Protein AF-A0A378HYL5-F1 (afdb_monomer)

Organism: NCBI:txid91822

Secondary structure (DSSP, 8-state):
---------SHHHHHHHHHHHHHHHHTTSPP-TTTTS-----------TTGGGS-EEPPGGG--HHHHHHHTT---EE---HHHHHHHHHHHHTT-TT-GGGGSTTHHHHHHHHHHTTSS-HHHHHHHHHHHHHHH-TTTT--EEEEEESB-TTSSBPHHIIIIIHHHTTTTS-SHHHHHHHHHHHHHS-GGGSEEEEE--TT--TT-TTSHHHHHHHTTSSEE-TTS-EEEE-HHHHHHHHHHHHHHHH--EEEEEES---HHHHHHHHHTTEEEEEE--TTPPP--BTTBTT--HHHHHHHHHHHHHHHTTS-HHHHHHHHHHHHHHHHHH--S--HHHHHHHH---THHHHHHHHHHHHHHHHHHHHHHTT--STHHHHHHHHHTHHHHHHTHHHHTTTHHHHHHHHHHS-HHHHHHHHS-GGG--HHHHHHHHHHHHHTTTTTTTS--TT--SSEETTEE-HHHHHHHHHHHHTHHHHHHTT--TTGGG-S-TT----HHHHHHHHHHHHHHHHTTS-HHHHHHHHHHHHHHHHH-TT-HHHHHHHHHHHHHHHHTTHHHHTT-EEEEPPSS-TTSTT-EEEEETTEEGGG--HHHHHHHHHHHHHHHTT-----------------------------------------------------------PPPTTTTHHHHHHHHHHHHHHHHHH-TT-HHHHHHHHHHHHHHTT--GGGSTTHHHHHHHHHHHHHHHHHHHHHHHTT---THHHHHHHHHHHHHHHHHTT-TT-HHHHHHHHHHHHHHHHHHHHHSS-----

Sequence (806 aa):
MKVNNLVINNAEAASSIWMEFTDRYKACLPPSELSNKKGTEYIPEPSDKEAAMSPVLIPSENYSPEVRHLVNNREVKMSRNLQRLKLLEEALETRNWDADILKNEGYIYEAMTLFNSGKISQQQMYTLLDRYQLIHDKASNYQISQTYDILNEEGSFTEQAEKTLLPAISKFINTDEHKESFRLLIKTLPASEQIFYTSSTGKNVPSSKEFFSSILLEADVLYLTKNNEFLFLSAGAYDAANIAAYGVNEYIRFMRKLGELNVGDIEEGIKFHARYGATSYPGSPSYKVHGNETTTAMEATEHDKFHSSIMSRVPNNILYAFEHMKTIARTSLNMRWSKEIWEWTDLPIELFIYMERLKLVQPLIDRFNKKNDGVKNKEDIVDFSEENKSEIDALGPVISPYFGSLYYMSLNYPDDLRKTFSKPSNELTDKELTEIFCHIITFGFNYAKDNMKGSYLFTYINNITLLGAIVLLDMFFNADKWKEFHIDPQYLLGKSLEENSSPLKYCLDLIKEIEPIIRDDDPKIKALTTYLFLKLACKDNKNIEKHLSQIKELHDLMLANQDTLKNFTFSKISKSSKENNNLVILTFNKENCLHWNINKFKEMISKLNTSNARQLPSLNTLGLREGSFFKNGNVINSNSEKSSSNFTERDRNKINFEGNNQSLRTHLSSSTGSPSANGMFAPLETLSSLLDKHINSNYGSHLAEKKKLNTITNHLKKLDLSQGEHMEEFEQCYRKAYDHLKTLIVTRSKTSNKVNEFEVTKDILSLFFSVLENTDRNHELMRERSNIKTLTYYDIEKVQQPSFTS

Radius of gyration: 33.23 Å; Cα contacts (8 Å, |Δi|>4): 847; chains: 1; bounding box: 82×109×77 Å

Foldseek 3Di:
DVDVLCLCVALVSLLVQVVVLVVLVVVLQPPPPVVVDPLDLCLPDDPPDPVQADFDWDDPVNADSQLCQAAVPHIDTAGNNPVLLVQLLVCQQVLPCVRPSLVDLCVLNSLSSCVRNVSDDQLVNQLSLLVSLQVVQPLQQKDWPDKDAQADPVLDGDPCCVQWVCVLLCLQQVDPSLVVQLSSNLVSDRRNQRIKTWMARRPDDCPDPLDLNVVLVLLSLWTAGPVRITIGHRLSSLVSSLCSRQNSPLQAAEHEHEADDDLVSQLSSVVSSHGYFYTYDVPHDQDDDPPDPSDGRNSRSSVSVSLSVQSSLDQPLLLVLLVVLLVLCCVLAVDPDFVLNSCSRSVNPCVSVLLSVCVVCVVVVVVLVVQVVPDPDPVVVVVSCVVCVVVCVVCVSVCVVCVVVSVVCVVPDDPVLSVLSVDGNVPHALLSSQVVSLCSQCQQLVPVPDPDPDSDNQDDPNAGALSNLSSLVCCQVVQVVSVVSSHHSVSLCDPDPVCPPRLSNVLNVLCVLCCVVQVPDRSNLNSVLSRQLRRVCSVPVPCSVVSSVLSSVLSVLCVVQVVVCVQWHFDFDPPPDPVRGTGTATDDPNDGCVPDDSVSSSVVSVVVVVVVVVPDDPPDDDDDDDDDDDDDDDDDDDDDDDDDDDDDDDDDDDDDDDDDDDDDDDDDDDDDDDDDDPPLPVLLVVLLVLLVVCLVPPCPPPVVLSVQSVVLSVQSVPDDPVVVPCVVVVVVSVVVVVVSLVVVCVVQLVPDLDPVVVVSSVVSVVSVVVSVVPVPPDPVVVVVVVVVVVVSVVSVVVSPDDDDDD

Structure (mmCIF, N/CA/C/O backbone):
data_AF-A0A378HYL5-F1
#
_entry.id   AF-A0A378HYL5-F1
#
loop_
_atom_site.group_PDB
_atom_site.id
_atom_site.type_symbol
_atom_site.label_atom_id
_atom_site.label_alt_id
_atom_site.label_comp_id
_atom_site.label_asym_id
_atom_site.label_entity_id
_atom_site.label_seq_id
_atom_site.pdbx_PDB_ins_code
_atom_site.Cartn_x
_atom_site.Cartn_y
_atom_site.Cartn_z
_atom_site.occupancy
_atom_site.B_iso_or_equiv
_atom_site.auth_seq_id
_atom_site.auth_comp_id
_atom_site.auth_asym_id
_atom_site.auth_atom_id
_atom_site.pdbx_PDB_model_num
ATOM 1 N N . MET A 1 1 ? -17.150 14.839 -12.730 1.00 27.98 1 MET A N 1
ATOM 2 C CA . MET A 1 1 ? -17.225 13.397 -12.982 1.00 27.98 1 MET A CA 1
ATOM 3 C C . MET A 1 1 ? -18.165 12.837 -11.934 1.00 27.98 1 MET A C 1
ATOM 5 O O . MET A 1 1 ? -17.880 12.993 -10.752 1.00 27.98 1 MET A O 1
ATOM 9 N N . LYS A 1 2 ? -19.306 12.267 -12.340 1.00 27.30 2 LYS A N 1
ATOM 10 C CA . LYS A 1 2 ? -19.830 11.183 -11.521 1.00 27.30 2 LYS A CA 1
ATOM 11 C C . LYS A 1 2 ? -18.769 10.123 -11.712 1.00 27.30 2 LYS A C 1
ATOM 13 O O . LYS A 1 2 ? -18.720 9.500 -12.763 1.00 27.30 2 LYS A O 1
ATOM 18 N N . VAL A 1 3 ? -17.885 10.002 -10.728 1.00 38.31 3 VAL A N 1
ATOM 19 C CA . VAL A 1 3 ? -17.234 8.738 -10.424 1.00 38.31 3 VAL A CA 1
ATOM 20 C C . VAL A 1 3 ? -18.325 7.666 -10.723 1.00 38.31 3 VAL A C 1
ATOM 22 O O . VAL A 1 3 ? -19.513 7.922 -10.457 1.00 38.31 3 VAL A O 1
ATOM 25 N N . ASN A 1 4 ? -18.001 6.427 -11.086 1.00 44.16 4 ASN A N 1
ATOM 26 C CA . ASN A 1 4 ? -18.736 5.400 -10.340 1.00 44.16 4 ASN A CA 1
ATOM 27 C C . ASN A 1 4 ? -18.214 5.530 -8.904 1.00 44.16 4 ASN A C 1
ATOM 29 O O . ASN A 1 4 ? -17.522 4.663 -8.392 1.00 44.16 4 ASN A O 1
ATOM 33 N N . ASN A 1 5 ? -18.551 6.684 -8.286 1.00 52.72 5 ASN A N 1
ATOM 34 C CA . ASN A 1 5 ? -18.852 6.918 -6.904 1.00 52.72 5 ASN A CA 1
ATOM 35 C C . ASN A 1 5 ? -19.704 5.705 -6.826 1.00 52.72 5 ASN A C 1
ATOM 37 O O . ASN A 1 5 ? -20.666 5.566 -7.605 1.00 52.72 5 ASN A O 1
ATOM 41 N N . LEU A 1 6 ? -19.210 4.724 -6.108 1.00 69.62 6 LEU A N 1
ATOM 42 C CA . LEU A 1 6 ? -20.071 3.656 -5.748 1.00 69.62 6 LEU A CA 1
ATOM 43 C C . LEU A 1 6 ? -21.187 4.411 -5.031 1.00 69.62 6 LEU A C 1
ATOM 45 O O . LEU A 1 6 ? -20.994 4.829 -3.901 1.00 69.62 6 LEU A O 1
ATOM 49 N N . VAL A 1 7 ? -22.218 4.832 -5.777 1.00 83.31 7 VAL A N 1
ATOM 50 C CA . VAL A 1 7 ? -23.204 5.784 -5.303 1.00 83.31 7 VAL A CA 1
ATOM 51 C C . VAL A 1 7 ? -24.131 4.806 -4.678 1.00 83.31 7 VAL A C 1
ATOM 53 O O . VAL A 1 7 ? -24.998 4.201 -5.316 1.00 83.31 7 VAL A O 1
ATOM 56 N N . ILE A 1 8 ? -23.805 4.536 -3.435 1.00 91.12 8 ILE A N 1
ATOM 57 C CA . ILE A 1 8 ? -24.582 3.652 -2.629 1.00 91.12 8 ILE A CA 1
ATOM 58 C C . ILE A 1 8 ? -25.825 4.471 -2.341 1.00 91.12 8 ILE A C 1
ATOM 60 O O . ILE A 1 8 ? -25.802 5.410 -1.561 1.00 91.12 8 ILE A O 1
ATOM 64 N N . ASN A 1 9 ? -26.889 4.197 -3.086 1.00 93.19 9 ASN A N 1
ATOM 65 C CA . ASN A 1 9 ? -28.110 4.994 -3.007 1.00 93.19 9 ASN A CA 1
ATOM 66 C C . ASN A 1 9 ? -29.006 4.549 -1.843 1.00 93.19 9 ASN A C 1
ATOM 68 O O . ASN A 1 9 ? -29.982 5.221 -1.520 1.00 93.19 9 ASN A O 1
ATOM 72 N N . ASN A 1 10 ? -28.735 3.380 -1.255 1.00 96.56 10 ASN A N 1
ATOM 73 C CA . ASN A 1 10 ? -29.525 2.806 -0.174 1.00 96.56 10 ASN A CA 1
ATOM 74 C C . ASN A 1 10 ? -28.727 1.751 0.618 1.00 96.56 10 ASN A C 1
ATOM 76 O O . ASN A 1 10 ? -27.640 1.330 0.223 1.00 96.56 10 ASN A O 1
ATOM 80 N N . ALA A 1 11 ? -29.291 1.320 1.748 1.00 96.19 11 ALA A N 1
ATOM 81 C CA . ALA A 1 11 ? -28.661 0.365 2.657 1.00 96.19 11 ALA A CA 1
ATOM 82 C C . ALA A 1 11 ? -28.513 -1.054 2.073 1.00 96.19 11 ALA A C 1
ATOM 84 O O . ALA A 1 11 ? -27.566 -1.753 2.422 1.00 96.19 11 ALA A O 1
ATOM 85 N N . GLU A 1 12 ? -29.411 -1.480 1.180 1.00 97.25 12 GLU A N 1
ATOM 86 C CA . GLU A 1 12 ? -29.338 -2.799 0.534 1.00 97.25 12 GLU A CA 1
ATOM 87 C C . GLU A 1 12 ? -28.123 -2.884 -0.395 1.00 97.25 12 GLU A C 1
ATOM 89 O O . GLU A 1 12 ? -27.328 -3.818 -0.296 1.00 97.25 12 GLU A O 1
ATOM 94 N N . ALA A 1 13 ? -27.916 -1.856 -1.224 1.00 96.31 13 ALA A N 1
ATOM 95 C CA . ALA A 1 13 ? -26.728 -1.730 -2.057 1.00 96.31 13 ALA A CA 1
ATOM 96 C C . ALA A 1 13 ? -25.459 -1.704 -1.194 1.00 96.31 13 ALA A C 1
ATOM 98 O O . ALA A 1 13 ? -24.506 -2.417 -1.497 1.00 96.31 13 ALA A O 1
ATOM 99 N N . ALA A 1 14 ? -25.469 -0.944 -0.089 1.00 97.38 14 ALA A N 1
ATOM 100 C CA . ALA A 1 14 ? -24.345 -0.877 0.846 1.00 97.38 14 ALA A CA 1
ATOM 101 C C . ALA A 1 14 ? -23.988 -2.263 1.390 1.00 97.38 14 ALA A C 1
ATOM 103 O O . ALA A 1 14 ? -22.824 -2.652 1.399 1.00 97.38 14 ALA A O 1
ATOM 104 N N . SER A 1 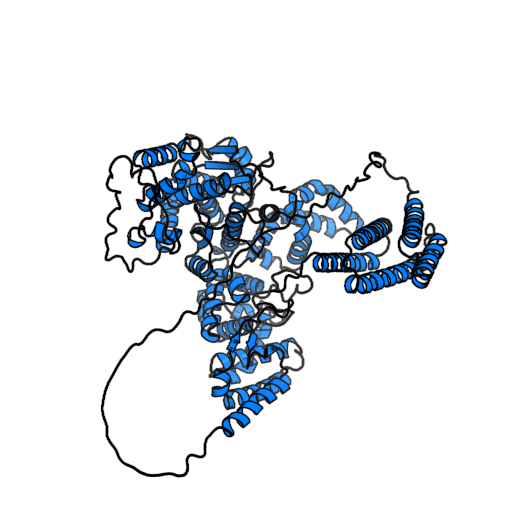15 ? -25.004 -3.017 1.816 1.00 97.19 15 SER A N 1
ATOM 105 C CA . SER A 1 15 ? -24.839 -4.362 2.358 1.00 97.19 15 SER A CA 1
ATOM 106 C C . SER A 1 15 ? -24.316 -5.332 1.301 1.00 97.19 15 SER A C 1
ATOM 108 O O . SER A 1 15 ? -23.376 -6.070 1.581 1.00 97.19 15 SER A O 1
ATOM 110 N N . SER A 1 16 ? -24.851 -5.287 0.076 1.00 96.62 16 SER A N 1
ATOM 111 C CA . SER A 1 16 ? -24.367 -6.106 -1.043 1.00 96.62 16 SER A CA 1
ATOM 112 C C . SER A 1 16 ? -22.898 -5.829 -1.361 1.00 96.62 16 SER A C 1
ATOM 114 O O . SER A 1 16 ? -22.113 -6.761 -1.503 1.00 96.62 16 SER A O 1
ATOM 116 N N . ILE A 1 17 ? -22.520 -4.553 -1.429 1.00 95.94 17 ILE A N 1
ATOM 117 C CA . ILE A 1 17 ? -21.144 -4.106 -1.670 1.00 95.94 17 ILE A CA 1
ATOM 118 C C . ILE A 1 17 ? -20.212 -4.553 -0.546 1.00 95.94 17 ILE A C 1
ATOM 120 O O . ILE A 1 17 ? -19.105 -5.019 -0.804 1.00 95.94 17 ILE A O 1
ATOM 124 N N . TRP A 1 18 ? -20.646 -4.417 0.708 1.00 96.69 18 TRP A N 1
ATOM 125 C CA . TRP A 1 18 ? -19.853 -4.845 1.853 1.00 96.69 18 TRP A CA 1
ATOM 126 C C . TRP A 1 18 ? -19.649 -6.365 1.854 1.00 96.69 18 TRP A C 1
ATOM 128 O O . TRP A 1 18 ? -18.541 -6.838 2.102 1.00 96.69 18 TRP A O 1
ATOM 138 N N . MET A 1 19 ? -20.684 -7.138 1.510 1.00 95.00 19 MET A N 1
ATOM 139 C CA . MET A 1 19 ? -20.571 -8.589 1.348 1.00 95.00 19 MET A CA 1
ATOM 140 C C . MET A 1 19 ? -19.590 -8.952 0.229 1.00 95.00 19 MET A C 1
ATOM 142 O O . MET A 1 19 ? -18.652 -9.700 0.495 1.00 95.00 19 MET A O 1
ATOM 146 N N . GLU A 1 20 ? -19.729 -8.357 -0.962 1.00 94.25 20 GLU A N 1
ATOM 147 C CA . GLU A 1 20 ? -18.795 -8.538 -2.085 1.00 94.25 20 GLU A CA 1
ATOM 148 C C . GLU A 1 20 ? -17.347 -8.252 -1.664 1.00 94.25 20 GLU A C 1
ATOM 150 O O . GLU A 1 20 ? -16.451 -9.069 -1.891 1.00 94.25 20 GLU A O 1
ATOM 155 N N . PHE A 1 21 ? -17.128 -7.126 -0.982 1.00 94.00 21 PHE A N 1
ATOM 156 C CA . PHE A 1 21 ? -15.831 -6.753 -0.436 1.00 94.00 21 PHE A CA 1
ATOM 157 C C . PHE A 1 21 ? -15.295 -7.821 0.525 1.00 94.00 21 PHE A C 1
ATOM 159 O O . PHE A 1 21 ? -14.181 -8.313 0.346 1.00 94.00 21 PHE A O 1
ATOM 166 N N . THR A 1 22 ? -16.071 -8.228 1.532 1.00 91.62 22 THR A N 1
ATOM 167 C CA . THR A 1 22 ? -15.605 -9.227 2.506 1.00 91.62 22 THR A CA 1
ATOM 168 C C . THR A 1 22 ? -15.332 -10.592 1.871 1.00 91.62 22 THR A C 1
ATOM 170 O O . THR A 1 22 ? -14.341 -11.232 2.223 1.00 91.62 22 THR A O 1
ATOM 173 N N . ASP A 1 23 ? -16.146 -11.026 0.908 1.00 89.62 23 ASP A N 1
ATOM 174 C CA . ASP A 1 23 ? -15.976 -12.308 0.225 1.00 89.62 23 ASP A CA 1
ATOM 175 C C . ASP A 1 23 ? -14.753 -12.316 -0.699 1.00 89.62 23 ASP A C 1
ATOM 177 O O . ASP A 1 23 ? -14.002 -13.297 -0.702 1.00 89.62 23 ASP A O 1
ATOM 181 N N . ARG A 1 24 ? -14.467 -11.201 -1.389 1.00 88.25 24 ARG A N 1
ATOM 182 C CA . ARG A 1 24 ? -13.237 -11.029 -2.183 1.00 88.25 24 ARG A CA 1
ATOM 183 C C . ARG A 1 24 ? -11.989 -11.316 -1.347 1.00 88.25 24 ARG A C 1
ATOM 185 O O . ARG A 1 24 ? -11.090 -12.029 -1.791 1.00 88.25 24 ARG A O 1
ATOM 192 N N . TYR A 1 25 ? -11.943 -10.812 -0.116 1.00 84.75 25 TYR A N 1
ATOM 193 C CA . TYR A 1 25 ? -10.768 -10.968 0.743 1.00 84.75 25 TYR A CA 1
ATOM 194 C C . TYR A 1 25 ? -10.731 -12.268 1.548 1.00 84.75 25 TYR A C 1
ATOM 196 O O . TYR A 1 25 ? -9.649 -12.681 1.964 1.00 84.75 25 TYR A O 1
ATOM 204 N N . LYS A 1 26 ? -11.854 -12.985 1.689 1.00 81.19 26 LYS A N 1
ATOM 205 C CA . LYS A 1 26 ? -11.822 -14.388 2.138 1.00 81.19 26 LYS A CA 1
ATOM 206 C C . LYS A 1 26 ? -11.086 -15.282 1.137 1.00 81.19 26 LYS A C 1
ATOM 208 O O . LYS A 1 26 ? -10.407 -16.215 1.551 1.00 81.19 26 LYS A O 1
ATOM 213 N N . ALA A 1 27 ? -11.154 -14.980 -0.163 1.00 58.59 27 ALA A N 1
ATOM 214 C CA . ALA A 1 27 ? -10.407 -15.713 -1.191 1.00 58.59 27 ALA A CA 1
ATOM 215 C C . ALA A 1 27 ? -8.884 -15.480 -1.134 1.00 58.59 27 ALA A C 1
ATOM 217 O O . ALA A 1 27 ? -8.123 -16.245 -1.720 1.00 58.59 27 ALA A O 1
ATOM 218 N N . CYS A 1 28 ? -8.438 -14.446 -0.413 1.00 63.88 28 CYS A N 1
ATOM 219 C CA . CYS A 1 28 ? -7.023 -14.142 -0.183 1.00 63.88 28 CYS A CA 1
ATOM 220 C C . CYS A 1 28 ? -6.423 -14.978 0.960 1.00 63.88 28 CYS A C 1
ATOM 222 O O . CYS A 1 28 ? -5.235 -14.872 1.267 1.00 63.88 28 CYS A O 1
ATOM 224 N N . LEU A 1 29 ? -7.250 -15.782 1.631 1.00 67.94 29 LEU A N 1
ATOM 225 C CA . LEU A 1 29 ? -6.795 -16.780 2.584 1.00 67.94 29 LEU A CA 1
ATOM 226 C C . LEU A 1 29 ? -6.158 -17.936 1.799 1.00 67.94 29 LEU A C 1
ATOM 228 O O . LEU A 1 29 ? -6.643 -18.268 0.714 1.00 67.94 29 LEU A O 1
ATOM 232 N N . PRO A 1 30 ? -5.076 -18.550 2.313 1.00 57.75 30 PRO A N 1
ATOM 233 C CA . PRO A 1 30 ? -4.399 -19.636 1.616 1.00 57.75 30 PRO A CA 1
ATOM 234 C C . PRO A 1 30 ? -5.425 -20.693 1.184 1.00 57.75 30 PRO A C 1
ATOM 236 O O . PRO A 1 30 ? -6.272 -21.068 2.008 1.00 57.75 30 PRO A O 1
ATOM 239 N N . PRO A 1 31 ? -5.388 -21.147 -0.089 1.00 51.22 31 PRO A N 1
ATOM 240 C CA . PRO A 1 31 ? -6.356 -22.102 -0.599 1.00 51.22 31 PRO A CA 1
ATOM 241 C C . PRO A 1 31 ? -6.422 -23.286 0.352 1.00 51.22 31 PRO A C 1
ATOM 243 O O . PRO A 1 31 ? -5.412 -23.744 0.893 1.00 51.22 31 PRO A O 1
ATOM 246 N N . SER A 1 32 ? -7.639 -23.752 0.596 1.00 47.84 32 SER A N 1
ATOM 247 C CA . SER A 1 32 ? -7.948 -24.828 1.524 1.00 47.84 32 SER A CA 1
ATOM 248 C C . SER A 1 32 ? -7.458 -26.186 0.999 1.00 47.84 32 SER A C 1
ATOM 250 O O . SER A 1 32 ? -8.196 -27.163 0.978 1.00 47.84 32 SER A O 1
ATOM 252 N N . GLU A 1 33 ? -6.178 -26.318 0.647 1.00 45.16 33 GLU A N 1
ATOM 253 C CA . GLU A 1 33 ? -5.515 -27.607 0.405 1.00 45.16 33 GLU A CA 1
ATOM 254 C C . GLU A 1 33 ? -5.533 -28.508 1.665 1.00 45.16 33 GLU A C 1
ATOM 256 O O . GLU A 1 33 ? -5.196 -29.687 1.615 1.00 45.16 33 GLU A O 1
ATOM 261 N N . LEU A 1 34 ? -6.036 -27.989 2.794 1.00 45.59 34 LEU A N 1
ATOM 262 C CA . LEU A 1 34 ? -6.392 -28.720 4.014 1.00 45.59 34 LEU A CA 1
ATOM 263 C C . LEU A 1 34 ? -7.908 -28.972 4.198 1.00 45.59 34 LEU A C 1
ATOM 265 O O . LEU A 1 34 ? -8.308 -29.462 5.253 1.00 45.59 34 LEU A O 1
ATOM 269 N N . SER A 1 35 ? -8.756 -28.694 3.199 1.00 41.69 35 SER A N 1
ATOM 270 C CA . SER A 1 35 ? -10.232 -28.840 3.228 1.00 41.69 35 SER A CA 1
ATOM 271 C C . SER A 1 35 ? -10.742 -30.252 3.540 1.00 41.69 35 SER A C 1
ATOM 273 O O . SER A 1 35 ? -11.923 -30.423 3.834 1.00 41.69 35 SER A O 1
ATOM 275 N N . ASN A 1 36 ? -9.867 -31.258 3.585 1.00 45.12 36 ASN A N 1
ATOM 276 C CA . ASN A 1 36 ? -10.223 -32.597 4.057 1.00 45.12 36 ASN A CA 1
ATOM 277 C C . ASN A 1 36 ? -10.263 -32.742 5.587 1.00 45.12 36 ASN A C 1
ATOM 279 O O . ASN A 1 36 ? -10.724 -33.768 6.084 1.00 45.12 36 ASN A O 1
ATOM 283 N N . LYS A 1 37 ? -9.840 -31.735 6.357 1.00 50.84 37 LYS A N 1
ATOM 284 C CA . LYS A 1 37 ? -10.156 -31.660 7.786 1.00 50.84 37 LYS A CA 1
ATOM 285 C C . LYS A 1 37 ? -11.231 -30.601 7.962 1.00 50.84 37 LYS A C 1
ATOM 287 O O . LYS A 1 37 ? -10.921 -29.414 7.951 1.00 50.84 37 LYS A O 1
ATOM 292 N N . LYS A 1 38 ? -12.491 -31.031 8.128 1.00 51.06 38 LYS A N 1
ATOM 293 C CA . LYS A 1 38 ? -13.528 -30.184 8.739 1.00 51.06 38 LYS A CA 1
ATOM 294 C C . LYS A 1 38 ? -12.877 -29.550 9.962 1.00 51.06 38 LYS A C 1
ATOM 296 O O . LYS A 1 38 ? -12.503 -30.289 10.870 1.00 51.06 38 LYS A O 1
ATOM 301 N N . GLY A 1 39 ? -12.670 -28.234 9.942 1.00 50.16 39 GLY A N 1
ATOM 302 C CA . GLY A 1 39 ? -12.259 -27.507 11.131 1.00 50.16 39 GLY A CA 1
ATOM 303 C C . GLY A 1 39 ? -13.324 -27.793 12.171 1.00 50.16 39 GLY A C 1
ATOM 304 O O . GLY A 1 39 ? -14.444 -27.306 12.057 1.00 50.16 39 GLY A O 1
ATOM 305 N N . THR A 1 40 ? -13.034 -28.701 13.097 1.00 51.75 40 THR A N 1
ATOM 306 C CA . THR A 1 40 ? -13.869 -28.882 14.271 1.00 51.75 40 THR A CA 1
ATOM 307 C C . THR A 1 40 ? -13.838 -27.541 14.965 1.00 51.75 40 THR A C 1
ATOM 309 O O . THR A 1 40 ? -12.748 -27.069 15.291 1.00 51.75 40 THR A O 1
ATOM 312 N N . GLU A 1 41 ? -15.005 -26.914 15.096 1.00 59.69 41 GLU A N 1
ATOM 313 C CA . GLU A 1 41 ? -15.205 -25.713 15.894 1.00 59.69 41 GLU A CA 1
ATOM 314 C C . GLU A 1 41 ? -14.470 -25.940 17.216 1.00 59.69 41 GLU A C 1
ATOM 316 O O . GLU A 1 41 ? -14.842 -26.813 18.004 1.00 59.69 41 GLU A O 1
ATOM 321 N N . TYR A 1 42 ? -13.318 -25.284 17.383 1.00 59.75 42 TYR A N 1
ATOM 322 C CA . TYR A 1 42 ? -12.503 -25.464 18.571 1.00 59.75 42 TYR A CA 1
ATOM 323 C C . TYR A 1 42 ? -13.237 -24.743 19.693 1.00 59.75 42 TYR A C 1
ATOM 325 O O . TYR A 1 42 ? -13.069 -23.545 19.913 1.00 59.75 42 TYR A O 1
ATOM 333 N N . ILE A 1 43 ? -14.114 -25.478 20.364 1.00 62.59 43 ILE A N 1
ATOM 334 C CA . ILE A 1 43 ? -14.732 -25.053 21.606 1.00 62.59 43 ILE A CA 1
ATOM 335 C C . ILE A 1 43 ? -13.749 -25.487 22.691 1.00 62.59 43 ILE A C 1
ATOM 337 O O . ILE A 1 43 ? -13.555 -26.692 22.869 1.00 62.59 43 ILE A O 1
ATOM 341 N N . PRO A 1 44 ? -13.065 -24.557 23.382 1.00 60.66 44 PRO A N 1
ATOM 342 C CA . PRO A 1 44 ? -12.202 -24.939 24.485 1.00 60.66 44 PRO A CA 1
ATOM 343 C C . PRO A 1 44 ? -13.038 -25.716 25.504 1.00 60.66 44 PRO A C 1
ATOM 345 O O . PRO A 1 44 ? -14.010 -25.184 26.042 1.00 60.66 44 PRO A O 1
ATOM 348 N N . GLU A 1 45 ? -12.678 -26.979 25.750 1.00 63.81 45 GLU A N 1
ATOM 349 C CA . GLU A 1 45 ? -13.318 -27.744 26.814 1.00 63.81 45 GLU A CA 1
ATOM 350 C C . GLU A 1 45 ? -13.118 -26.986 28.135 1.00 63.81 45 GLU A C 1
ATOM 352 O O . GLU A 1 45 ? -11.997 -26.534 28.415 1.00 63.81 45 GLU A O 1
ATOM 357 N N . PRO A 1 46 ? -14.181 -26.790 28.932 1.00 56.22 46 PRO A N 1
ATOM 358 C CA . PRO A 1 46 ? -14.074 -26.104 30.208 1.00 56.22 46 PRO A CA 1
ATOM 359 C C . PRO A 1 46 ? -13.171 -26.923 31.136 1.00 56.22 46 PRO A C 1
ATOM 361 O O . PRO A 1 46 ? -13.604 -27.903 31.734 1.00 56.22 46 PRO A O 1
ATOM 364 N N . SER A 1 47 ? -11.897 -26.540 31.236 1.00 52.53 47 SER A N 1
ATOM 365 C CA . SER A 1 47 ? -10.968 -27.145 32.188 1.00 52.53 47 SER A CA 1
ATOM 366 C C . SER A 1 47 ? -11.236 -26.620 33.594 1.00 52.53 47 SER A C 1
ATOM 368 O O . SER A 1 47 ? -11.640 -25.466 33.761 1.00 52.53 47 SER A O 1
ATOM 370 N N . ASP A 1 48 ? -10.934 -27.448 34.592 1.00 50.38 48 ASP A N 1
ATOM 371 C CA . ASP A 1 48 ? -11.042 -27.141 36.015 1.00 50.38 48 ASP A CA 1
ATOM 372 C C . ASP A 1 48 ? -10.567 -25.721 36.374 1.00 50.38 48 ASP A C 1
ATOM 374 O O . ASP A 1 48 ? -9.571 -25.206 35.854 1.00 50.38 48 ASP A O 1
ATOM 378 N N . LYS A 1 49 ? -11.333 -25.097 37.277 1.00 58.88 49 LYS A N 1
ATOM 379 C CA . LYS A 1 49 ? -11.504 -23.649 37.520 1.00 58.88 49 LYS A CA 1
ATOM 380 C C . LYS A 1 49 ? -10.240 -22.797 37.753 1.00 58.88 49 LYS A C 1
ATOM 382 O O . LYS A 1 49 ? -10.366 -21.579 37.808 1.00 58.88 49 LYS A O 1
ATOM 387 N N . GLU A 1 50 ? -9.048 -23.380 37.846 1.00 52.41 50 GLU A N 1
ATOM 388 C CA . GLU A 1 50 ? -7.783 -22.657 38.072 1.00 52.41 50 GLU A CA 1
ATOM 389 C C . GLU A 1 50 ? -6.847 -22.631 36.849 1.00 52.41 50 GLU A C 1
ATOM 391 O O . GLU A 1 50 ? -6.119 -21.656 36.661 1.00 52.41 50 GLU A O 1
ATOM 396 N N . ALA A 1 51 ? -6.912 -23.617 35.944 1.00 51.03 51 ALA A N 1
ATOM 397 C CA . ALA A 1 51 ? -6.111 -23.620 34.710 1.00 51.03 51 ALA A CA 1
ATOM 398 C C . ALA A 1 51 ? -6.638 -22.630 33.645 1.00 51.03 51 ALA A C 1
ATOM 400 O O . ALA A 1 51 ? -5.946 -22.314 32.678 1.00 51.03 51 ALA A O 1
ATOM 401 N N . ALA A 1 52 ? -7.853 -22.103 33.837 1.00 58.41 52 ALA A N 1
ATOM 402 C CA . ALA A 1 52 ? -8.565 -21.251 32.885 1.00 58.41 52 ALA A CA 1
ATOM 403 C C . ALA A 1 52 ? -8.095 -19.778 32.838 1.00 58.41 52 ALA A C 1
ATOM 405 O O . ALA A 1 52 ? -8.609 -19.014 32.022 1.00 58.41 52 ALA A O 1
ATOM 406 N N . MET A 1 53 ? -7.155 -19.347 33.694 1.00 66.62 53 MET A N 1
ATOM 407 C CA . MET A 1 53 ? -6.766 -17.926 33.786 1.00 66.62 53 MET A CA 1
ATOM 408 C C . MET A 1 53 ? -5.558 -17.515 32.935 1.00 66.62 53 MET A C 1
ATOM 410 O O . MET A 1 53 ? -5.422 -16.332 32.633 1.00 66.62 53 MET A O 1
ATOM 414 N N . SER A 1 54 ? -4.682 -18.444 32.540 1.00 82.69 54 SER A N 1
ATOM 415 C CA . SER A 1 54 ? -3.494 -18.105 31.743 1.00 82.69 54 SER A CA 1
ATOM 416 C C . SER A 1 54 ? -3.728 -18.348 30.249 1.00 82.69 54 SER A C 1
ATOM 418 O O . SER A 1 54 ? -4.255 -19.403 29.890 1.00 82.69 54 SER A O 1
ATOM 420 N N . PRO A 1 55 ? -3.305 -17.432 29.358 1.00 87.75 55 PRO A N 1
ATOM 421 C CA . PRO A 1 55 ? -3.326 -17.674 27.921 1.00 87.75 55 PRO A CA 1
ATOM 422 C C . PRO A 1 55 ? -2.497 -18.911 27.558 1.00 87.75 55 PRO A C 1
ATOM 424 O O . PRO A 1 55 ? -1.344 -19.040 27.982 1.00 87.75 55 PRO A O 1
ATOM 427 N N . VAL A 1 56 ? -3.067 -19.802 26.750 1.00 90.50 56 VAL A N 1
ATOM 428 C CA . VAL A 1 56 ? -2.428 -21.056 26.329 1.00 90.50 56 VAL A CA 1
ATOM 429 C C . VAL A 1 56 ? -2.019 -20.995 24.868 1.00 90.50 56 VAL A C 1
ATOM 431 O O . VAL A 1 56 ? -2.689 -20.361 24.058 1.00 90.50 56 VAL A O 1
ATOM 434 N N . LEU A 1 57 ? -0.932 -21.678 24.524 1.00 91.50 57 LEU A N 1
ATOM 435 C CA . LEU A 1 57 ? -0.539 -21.867 23.133 1.00 91.50 57 LEU A CA 1
ATOM 436 C C . LEU A 1 57 ? -1.554 -22.788 22.448 1.00 91.50 57 LEU A C 1
ATOM 438 O O . LEU A 1 57 ? -1.838 -23.874 22.958 1.00 91.50 57 LEU A O 1
ATOM 442 N N . ILE A 1 58 ? -2.104 -22.358 21.316 1.00 86.44 58 ILE A N 1
ATOM 443 C CA . ILE A 1 58 ? -2.991 -23.197 20.507 1.00 86.44 58 ILE A CA 1
ATOM 444 C C . ILE A 1 58 ? -2.189 -23.745 19.322 1.00 86.44 58 ILE A C 1
ATOM 446 O O . ILE A 1 58 ? -1.572 -22.943 18.617 1.00 86.44 58 ILE A O 1
ATOM 450 N N . PRO A 1 59 ? -2.187 -25.073 19.093 1.00 87.25 59 PRO A N 1
ATOM 451 C CA . PRO A 1 59 ? -1.509 -25.670 17.947 1.00 87.25 59 PRO A CA 1
ATOM 452 C C . PRO A 1 59 ? -2.022 -25.111 16.614 1.00 87.25 59 PRO A C 1
ATOM 454 O O . PRO A 1 59 ? -3.228 -24.915 16.443 1.00 87.25 59 PRO A O 1
ATOM 457 N N . SER A 1 60 ? -1.112 -24.869 15.668 1.00 87.12 60 SER A N 1
ATOM 458 C CA . SER A 1 60 ? -1.408 -24.209 14.384 1.00 87.12 60 SER A CA 1
ATOM 459 C C . SER A 1 60 ? -2.472 -24.917 13.530 1.00 87.12 60 SER A C 1
ATOM 461 O O . SER A 1 60 ? -3.205 -24.282 12.767 1.00 87.12 60 SER A O 1
ATOM 463 N N . GLU A 1 61 ? -2.618 -26.233 13.687 1.00 87.62 61 GLU A N 1
ATOM 464 C CA . GLU A 1 61 ? -3.637 -27.045 13.026 1.00 87.62 61 GLU A CA 1
ATOM 465 C C . GLU A 1 61 ? -5.069 -26.672 13.440 1.00 87.62 61 GLU A C 1
ATOM 467 O O . GLU A 1 61 ? -5.996 -26.875 12.654 1.00 87.62 61 GLU A O 1
ATOM 472 N N . ASN A 1 62 ? -5.237 -26.072 14.623 1.00 88.88 62 ASN A N 1
ATOM 473 C CA . ASN A 1 62 ? -6.524 -25.647 15.177 1.00 88.88 62 ASN A CA 1
ATOM 474 C C . ASN A 1 62 ? -6.869 -24.184 14.852 1.00 88.88 62 ASN A C 1
ATOM 476 O O . ASN A 1 62 ? -7.888 -23.675 15.321 1.00 88.88 62 ASN A O 1
ATOM 480 N N . TYR A 1 63 ? -6.028 -23.496 14.075 1.00 92.12 63 TYR A N 1
ATOM 481 C CA . TYR A 1 63 ? -6.320 -22.143 13.611 1.00 92.12 63 TYR A CA 1
ATOM 482 C C . TYR A 1 63 ? -7.360 -22.158 12.493 1.00 92.12 63 TYR A C 1
ATOM 484 O O . TYR A 1 63 ? -7.251 -22.960 11.555 1.00 92.12 63 TYR A O 1
ATOM 492 N N . SER A 1 64 ? -8.321 -21.235 12.561 1.00 91.62 64 SER A N 1
ATOM 493 C CA . SER A 1 64 ? -9.174 -20.892 11.425 1.00 91.62 64 SER A CA 1
ATOM 494 C C . SER A 1 64 ? -8.326 -20.354 10.260 1.00 91.62 64 SER A C 1
ATOM 496 O O . SER A 1 64 ? -7.199 -19.890 10.480 1.00 91.62 64 SER A O 1
ATOM 498 N N . PRO A 1 65 ? -8.815 -20.407 9.008 1.00 90.69 65 PRO A N 1
ATOM 499 C CA . PRO A 1 65 ? -8.112 -19.828 7.863 1.00 90.69 65 PRO A CA 1
ATOM 500 C C . PRO A 1 65 ? -7.694 -18.364 8.079 1.00 90.69 65 PRO A C 1
ATOM 502 O O . PRO A 1 65 ? -6.566 -17.986 7.760 1.00 90.69 65 PRO A O 1
ATOM 505 N N . GLU A 1 66 ? -8.562 -17.563 8.692 1.00 91.19 66 GLU A N 1
ATOM 506 C CA . GLU A 1 66 ? -8.335 -16.154 9.002 1.00 91.19 66 GLU A CA 1
ATOM 507 C C . GLU A 1 66 ? -7.234 -15.966 10.054 1.00 91.19 66 GLU A C 1
ATOM 509 O O . GLU A 1 66 ? -6.365 -15.102 9.899 1.00 91.19 66 GLU A O 1
ATOM 514 N N . VAL A 1 67 ? -7.213 -16.807 11.095 1.00 93.56 67 VAL A N 1
ATOM 515 C CA . VAL A 1 67 ? -6.132 -16.801 12.090 1.00 93.56 67 VAL A CA 1
ATOM 516 C C . VAL A 1 67 ? -4.821 -17.240 11.454 1.00 93.56 67 VAL A C 1
ATOM 518 O O . VAL A 1 67 ? -3.815 -16.575 11.667 1.00 93.56 67 VAL A O 1
ATOM 521 N N . ARG A 1 68 ? -4.802 -18.295 10.626 1.00 92.12 68 ARG A N 1
ATOM 522 C CA . ARG A 1 68 ? -3.576 -18.734 9.925 1.00 92.12 68 ARG A CA 1
ATOM 523 C C . ARG A 1 68 ? -2.977 -17.621 9.077 1.00 92.12 68 ARG A C 1
ATOM 525 O O . ARG A 1 68 ? -1.762 -17.431 9.101 1.00 92.12 68 ARG A O 1
ATOM 532 N N . HIS A 1 69 ? -3.829 -16.886 8.364 1.00 92.38 69 HIS A N 1
ATOM 533 C CA . HIS A 1 69 ? -3.411 -15.711 7.614 1.00 92.38 69 HIS A CA 1
ATOM 534 C C . HIS A 1 69 ? -2.792 -14.656 8.542 1.00 92.38 69 HIS A C 1
ATOM 536 O O . HIS A 1 69 ? -1.651 -14.255 8.322 1.00 92.38 69 HIS A O 1
ATOM 542 N N . LEU A 1 70 ? -3.501 -14.261 9.608 1.00 94.06 70 LEU A N 1
ATOM 543 C CA . LEU A 1 70 ? -3.035 -13.239 10.548 1.00 94.06 70 LEU A CA 1
ATOM 544 C C . LEU A 1 70 ? -1.712 -13.628 11.219 1.00 94.06 70 LEU A C 1
ATOM 546 O O . LEU A 1 70 ? -0.795 -12.818 11.273 1.00 94.06 70 LEU A O 1
ATOM 550 N N . VAL A 1 71 ? -1.572 -14.850 11.730 1.00 92.19 71 VAL A N 1
ATOM 551 C CA . VAL A 1 71 ? -0.397 -15.240 12.530 1.00 92.19 71 VAL A CA 1
ATOM 552 C C . VAL A 1 71 ? 0.862 -15.489 11.699 1.00 92.19 71 VAL A C 1
ATOM 554 O O . VAL A 1 71 ? 1.943 -15.564 12.273 1.00 92.19 71 VAL A O 1
ATOM 557 N N . ASN A 1 72 ? 0.751 -15.608 10.372 1.00 89.25 72 ASN A N 1
ATOM 558 C CA . ASN A 1 72 ? 1.878 -15.762 9.447 1.00 89.25 72 ASN A CA 1
ATOM 559 C C . ASN A 1 72 ? 2.900 -16.839 9.880 1.00 89.25 72 ASN A C 1
ATOM 561 O O . ASN A 1 72 ? 4.086 -16.560 10.060 1.00 89.25 72 ASN A O 1
ATOM 565 N N . ASN A 1 73 ? 2.431 -18.076 10.090 1.00 87.31 73 ASN A N 1
ATOM 566 C CA . ASN A 1 73 ? 3.222 -19.223 10.578 1.00 87.31 73 ASN A CA 1
ATOM 567 C C . ASN A 1 73 ? 3.811 -19.073 11.995 1.00 87.31 73 ASN A C 1
ATOM 569 O O . ASN A 1 73 ? 4.729 -19.809 12.362 1.00 87.31 73 ASN A O 1
ATOM 573 N N . ARG A 1 74 ? 3.302 -18.140 12.804 1.00 87.69 74 ARG A N 1
ATOM 574 C CA . ARG A 1 74 ? 3.679 -17.996 14.215 1.00 87.69 74 ARG A CA 1
ATOM 575 C C . ARG A 1 74 ? 2.661 -18.680 15.115 1.00 87.69 74 ARG A C 1
ATOM 577 O O . ARG A 1 74 ? 1.469 -18.716 14.818 1.00 87.69 74 ARG A O 1
ATOM 584 N N . GLU A 1 75 ? 3.137 -19.177 16.248 1.00 90.88 75 GLU A N 1
ATOM 585 C CA . GLU A 1 75 ? 2.258 -19.647 17.312 1.00 90.88 75 GLU A CA 1
ATOM 586 C C . GLU A 1 75 ? 1.782 -18.458 18.149 1.00 90.88 75 GLU A C 1
ATOM 588 O O . GLU A 1 75 ? 2.567 -17.578 18.513 1.00 90.88 75 GLU A O 1
ATOM 593 N N . VAL A 1 76 ? 0.493 -18.441 18.476 1.00 91.81 76 VAL A N 1
ATOM 594 C CA . VAL A 1 76 ? -0.112 -17.418 19.332 1.00 91.81 76 VAL A CA 1
ATOM 595 C C . VAL A 1 76 ? -0.780 -18.044 20.543 1.00 91.81 76 VAL A C 1
ATOM 597 O O . VAL A 1 76 ? -1.220 -19.199 20.529 1.00 91.81 76 VAL A O 1
ATOM 600 N N . LYS A 1 77 ? -0.849 -17.256 21.615 1.00 94.19 77 LYS A N 1
ATOM 601 C CA . LYS A 1 77 ? -1.607 -17.628 22.805 1.00 94.19 77 LYS A CA 1
ATOM 602 C C . LYS A 1 77 ? -3.060 -17.189 22.661 1.00 94.19 77 LYS A C 1
ATOM 604 O O . LYS A 1 77 ? -3.343 -16.156 22.070 1.00 94.19 77 LYS A O 1
ATOM 609 N N . MET A 1 78 ? -3.971 -17.957 23.240 1.00 94.19 78 MET A N 1
ATOM 610 C CA . MET A 1 78 ? -5.405 -17.673 23.270 1.00 94.19 78 MET A CA 1
ATOM 611 C C . MET A 1 78 ? -5.940 -17.865 24.692 1.00 94.19 78 MET A C 1
ATOM 613 O O . MET A 1 78 ? -5.409 -18.669 25.465 1.00 94.19 78 MET A O 1
ATOM 617 N N . SER A 1 79 ? -6.971 -17.108 25.058 1.00 93.31 79 SER A N 1
ATOM 618 C CA . SER A 1 79 ? -7.637 -17.225 26.359 1.00 93.31 79 SER A CA 1
ATOM 619 C C . SER A 1 79 ? -8.645 -18.378 26.345 1.00 93.31 79 SER A C 1
ATOM 621 O O . SER A 1 79 ? -9.341 -18.600 25.361 1.00 93.31 79 SER A O 1
ATOM 623 N N . ARG A 1 80 ? -8.763 -19.116 27.453 1.00 90.19 80 ARG A N 1
ATOM 624 C CA . ARG A 1 80 ? -9.831 -20.120 27.657 1.00 90.19 80 ARG A CA 1
ATOM 625 C C . ARG A 1 80 ? -10.893 -19.655 28.654 1.00 90.19 80 ARG A C 1
ATOM 627 O O . ARG A 1 80 ? -11.792 -20.416 29.007 1.00 90.19 80 ARG A O 1
ATOM 634 N N . ASN A 1 81 ? -10.796 -18.417 29.133 1.00 91.44 81 ASN A N 1
ATOM 635 C CA . ASN A 1 81 ? -11.698 -17.900 30.149 1.00 91.44 81 ASN A CA 1
ATOM 636 C C . ASN A 1 81 ? -13.045 -17.497 29.526 1.00 91.44 81 ASN A C 1
ATOM 638 O O . ASN A 1 81 ? -13.207 -16.371 29.061 1.00 91.44 81 ASN A O 1
ATOM 642 N N . LEU A 1 82 ? -14.023 -18.407 29.558 1.00 91.75 82 LEU A N 1
ATOM 643 C CA . LEU A 1 82 ? -15.357 -18.201 28.974 1.00 91.75 82 LEU A CA 1
ATOM 644 C C . LEU A 1 82 ? -16.063 -16.934 29.480 1.00 91.75 82 LEU A C 1
ATOM 646 O O . LEU A 1 82 ? -16.740 -16.263 28.707 1.00 91.75 82 LEU A O 1
ATOM 650 N N . GLN A 1 83 ? -15.888 -16.576 30.756 1.00 93.25 83 GLN A N 1
ATOM 651 C CA . GLN A 1 83 ? -16.493 -15.364 31.310 1.00 93.25 83 GLN A CA 1
ATOM 652 C C . GLN A 1 83 ? -15.881 -14.106 30.688 1.00 93.25 83 GLN A C 1
ATOM 654 O O . GLN A 1 83 ? -16.609 -13.197 30.304 1.00 93.25 83 GLN A O 1
ATOM 659 N N . ARG A 1 84 ? -14.551 -14.054 30.555 1.00 94.62 84 ARG A N 1
ATOM 660 C CA . ARG A 1 84 ? -13.863 -12.916 29.926 1.00 94.62 84 ARG A CA 1
ATOM 661 C C . ARG A 1 84 ? -14.155 -12.817 28.431 1.00 94.62 84 ARG A C 1
ATOM 663 O O . ARG A 1 84 ? -14.332 -11.708 27.942 1.00 94.62 84 ARG A O 1
ATOM 670 N N . LEU A 1 85 ? -14.247 -13.953 27.736 1.00 95.19 85 LEU A N 1
ATOM 671 C CA . LEU A 1 85 ? -14.656 -14.004 26.329 1.00 95.19 85 LEU A CA 1
ATOM 672 C C . LEU A 1 85 ? -16.042 -13.382 26.143 1.00 95.19 85 LEU A C 1
ATOM 674 O O . LEU A 1 85 ? -16.192 -12.491 25.316 1.00 95.19 85 LEU A O 1
ATOM 678 N N . LYS A 1 86 ? -17.010 -13.777 26.979 1.00 96.38 86 LYS A N 1
ATOM 679 C CA . LYS A 1 86 ? -18.365 -13.216 26.963 1.00 96.38 86 LYS A CA 1
ATOM 680 C C . LYS A 1 86 ? -18.381 -11.714 27.266 1.00 96.38 86 LYS A C 1
ATOM 682 O O . LYS A 1 86 ? -19.061 -10.973 26.575 1.00 96.38 86 LYS A O 1
ATOM 687 N N . LEU A 1 87 ? -17.600 -11.252 28.247 1.00 97.25 87 LEU A N 1
ATOM 688 C CA . LEU A 1 87 ? -17.492 -9.818 28.554 1.00 97.25 87 LEU A CA 1
ATOM 689 C C . LEU A 1 87 ? -16.921 -9.007 27.381 1.00 97.25 87 LEU A C 1
ATOM 691 O O . LEU A 1 87 ? -17.358 -7.883 27.152 1.00 97.25 87 LEU A O 1
ATOM 695 N N . LEU A 1 88 ? -15.937 -9.550 26.656 1.00 97.94 88 LEU A N 1
ATOM 696 C CA . LEU A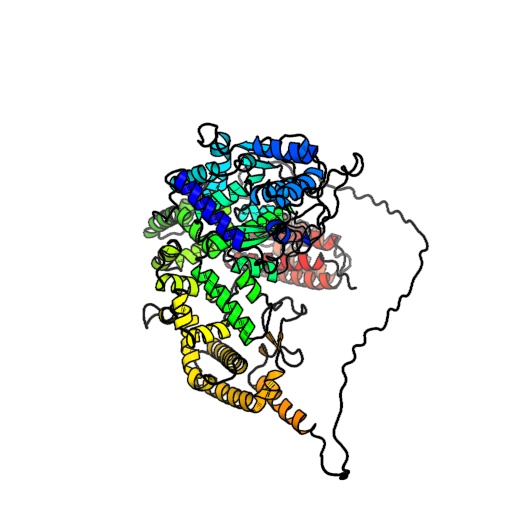 1 88 ? -15.389 -8.891 25.470 1.00 97.94 88 LEU A CA 1
ATOM 697 C C . LEU A 1 88 ? -16.403 -8.882 24.317 1.00 97.94 88 LEU A C 1
ATOM 699 O O . LEU A 1 88 ? -16.573 -7.847 23.683 1.00 97.94 88 LEU A O 1
ATOM 703 N N . GLU A 1 89 ? -17.082 -10.003 24.066 1.00 97.88 89 GLU A N 1
ATOM 704 C CA . GLU A 1 89 ? -18.145 -10.108 23.056 1.00 97.88 89 GLU A CA 1
ATOM 705 C C . GLU A 1 89 ? -19.264 -9.091 23.334 1.00 97.88 89 GLU A C 1
ATOM 707 O O . GLU A 1 89 ? -19.552 -8.260 22.476 1.00 97.88 89 GLU A O 1
ATOM 712 N N . GLU A 1 90 ? -19.787 -9.048 24.565 1.00 98.31 90 GLU A N 1
ATOM 713 C CA . GLU A 1 90 ? -20.805 -8.079 24.997 1.00 98.31 90 GLU A CA 1
ATOM 714 C C . GLU A 1 90 ? -20.329 -6.627 24.840 1.00 98.31 90 GLU A C 1
ATOM 716 O O . GLU A 1 90 ? -21.091 -5.770 24.387 1.00 98.31 90 GLU A O 1
ATOM 721 N N . ALA A 1 91 ? -19.069 -6.326 25.177 1.00 98.25 91 ALA A N 1
ATOM 722 C CA . ALA A 1 91 ? -18.509 -4.987 25.000 1.00 98.25 91 ALA A CA 1
ATOM 723 C C . ALA A 1 91 ? -18.470 -4.570 23.520 1.00 98.25 91 ALA A C 1
ATOM 725 O O . ALA A 1 91 ? -18.765 -3.420 23.201 1.00 98.25 91 ALA A O 1
ATOM 726 N N . LEU A 1 92 ? -18.153 -5.490 22.605 1.00 98.31 92 LEU A N 1
ATOM 727 C CA . LEU A 1 92 ? -18.141 -5.212 21.167 1.00 98.31 92 LEU A CA 1
ATOM 728 C C . LEU A 1 92 ? -19.563 -5.089 20.596 1.00 98.31 92 LEU A C 1
ATOM 730 O O . LEU A 1 92 ? -19.841 -4.151 19.849 1.00 98.31 92 LEU A O 1
ATOM 734 N N . GLU A 1 93 ? -20.480 -5.983 20.970 1.00 97.62 93 GLU A N 1
ATOM 735 C CA . GLU A 1 93 ? -21.885 -5.937 20.538 1.00 97.62 93 GLU A CA 1
ATOM 736 C C . GLU A 1 93 ? -22.578 -4.640 20.969 1.00 97.62 93 GLU A C 1
ATOM 738 O O . GLU A 1 93 ? -23.299 -4.023 20.186 1.00 97.62 93 GLU A O 1
ATOM 743 N N . THR A 1 94 ? -22.313 -4.192 22.198 1.00 96.62 94 THR A N 1
ATOM 744 C CA . THR A 1 94 ? -22.882 -2.958 22.763 1.00 96.62 94 THR A CA 1
ATOM 745 C C . THR A 1 94 ? -22.061 -1.706 22.457 1.00 96.62 94 THR A C 1
ATOM 747 O O . THR A 1 94 ? -22.409 -0.627 22.936 1.00 96.62 94 THR A O 1
ATOM 750 N N . ARG A 1 95 ? -20.976 -1.821 21.669 1.00 96.81 95 ARG A N 1
ATOM 751 C CA . ARG A 1 95 ? -20.060 -0.710 21.335 1.00 96.81 95 ARG A CA 1
ATOM 752 C C . ARG A 1 95 ? -19.458 -0.023 22.580 1.00 96.81 95 ARG A C 1
ATOM 754 O O . ARG A 1 95 ? -19.064 1.139 22.538 1.00 96.81 95 ARG A O 1
ATOM 761 N N . ASN A 1 96 ? -19.339 -0.735 23.699 1.00 97.44 96 ASN A N 1
ATOM 762 C CA . ASN A 1 96 ? -18.804 -0.213 24.953 1.00 97.44 96 ASN A CA 1
ATOM 763 C C . ASN A 1 96 ? -17.271 -0.325 25.010 1.00 97.44 96 ASN A C 1
ATOM 765 O O . ASN A 1 96 ? -16.705 -1.210 25.657 1.00 97.44 96 ASN A O 1
ATOM 769 N N . TRP A 1 97 ? -16.591 0.609 24.348 1.00 96.62 97 TRP A N 1
ATOM 770 C CA . TRP A 1 97 ? -15.126 0.667 24.305 1.00 96.62 97 TRP A CA 1
ATOM 771 C C . TRP A 1 97 ? -14.454 1.088 25.626 1.00 96.62 97 TRP A C 1
ATOM 773 O O . TRP A 1 97 ? -13.232 0.973 25.740 1.00 96.62 97 TRP A O 1
ATOM 783 N N . ASP A 1 98 ? -15.239 1.509 26.624 1.00 95.94 98 ASP A N 1
ATOM 784 C CA . ASP A 1 98 ? -14.784 1.869 27.975 1.00 95.94 98 ASP A CA 1
ATOM 785 C C . ASP A 1 98 ? -14.916 0.716 28.987 1.00 95.94 98 ASP A C 1
ATOM 787 O O . ASP A 1 98 ? -14.561 0.865 30.166 1.00 95.94 98 ASP A O 1
ATOM 791 N N . ALA A 1 99 ? -15.418 -0.442 28.542 1.00 96.69 99 ALA A N 1
ATOM 792 C CA . ALA A 1 99 ? -15.584 -1.625 29.373 1.00 96.69 99 ALA A CA 1
ATOM 793 C C . ALA A 1 99 ? -14.256 -2.047 30.027 1.00 96.69 99 ALA A C 1
ATOM 795 O O . ALA A 1 99 ? -13.202 -2.080 29.388 1.00 96.69 99 ALA A O 1
ATOM 796 N N . ASP A 1 100 ? -14.305 -2.442 31.304 1.00 96.12 100 ASP A N 1
ATOM 797 C CA . ASP A 1 100 ? -13.103 -2.782 32.081 1.00 96.12 100 ASP A CA 1
ATOM 798 C C . ASP A 1 100 ? -12.276 -3.918 31.462 1.00 96.12 100 ASP A C 1
ATOM 800 O O . ASP A 1 100 ? -11.056 -3.967 31.636 1.00 96.12 100 ASP A O 1
ATOM 804 N N . ILE A 1 101 ? -12.917 -4.804 30.693 1.00 95.56 101 ILE A N 1
ATOM 805 C CA . ILE A 1 101 ? -12.243 -5.885 29.969 1.00 95.56 101 ILE A CA 1
ATOM 806 C C . ILE A 1 101 ? -11.176 -5.354 28.998 1.00 95.56 101 ILE A C 1
ATOM 808 O O . ILE A 1 101 ? -10.100 -5.944 28.923 1.00 95.56 101 ILE A O 1
ATOM 812 N N . LEU A 1 102 ? -11.426 -4.215 28.341 1.00 94.94 102 LEU A N 1
ATOM 813 C CA . LEU A 1 102 ? -10.545 -3.591 27.343 1.00 94.94 102 LEU A CA 1
ATOM 814 C C . LEU A 1 102 ? -9.389 -2.786 27.959 1.00 94.94 102 LEU A C 1
ATOM 816 O O . LEU A 1 102 ? -8.470 -2.387 27.248 1.00 94.94 102 LEU A O 1
ATOM 820 N N . LYS A 1 103 ? -9.398 -2.561 29.280 1.00 90.81 103 LYS A N 1
ATOM 821 C CA . LYS A 1 103 ? -8.332 -1.832 29.995 1.00 90.81 103 LYS A CA 1
ATOM 822 C C . LYS A 1 103 ? -7.135 -2.720 30.355 1.00 90.81 103 LYS A C 1
ATOM 824 O O . LYS A 1 103 ? -6.103 -2.218 30.791 1.00 90.81 103 LYS A O 1
ATOM 829 N N . ASN A 1 104 ? -7.269 -4.040 30.223 1.00 88.88 104 ASN A N 1
ATOM 830 C CA . ASN A 1 104 ? -6.249 -5.017 30.605 1.00 88.88 104 ASN A CA 1
ATOM 831 C C . ASN A 1 104 ? -5.541 -5.586 29.368 1.00 88.88 104 ASN A C 1
ATOM 833 O O . ASN A 1 104 ? -6.226 -6.039 28.461 1.00 88.88 104 ASN A O 1
ATOM 837 N N . GLU A 1 105 ? -4.203 -5.691 29.368 1.00 85.94 105 GLU A N 1
ATOM 838 C CA . GLU A 1 105 ? -3.435 -6.221 28.218 1.00 85.94 105 GLU A CA 1
ATOM 839 C C . GLU A 1 105 ? -3.913 -7.612 27.744 1.00 85.94 105 GLU A C 1
ATOM 841 O O . GLU A 1 105 ? -3.683 -8.004 26.602 1.00 85.94 105 GLU A O 1
ATOM 846 N N . GLY A 1 106 ? -4.577 -8.369 28.623 1.00 91.06 106 GLY A N 1
ATOM 847 C CA . GLY A 1 106 ? -5.107 -9.696 28.356 1.00 91.06 106 GLY A CA 1
ATOM 848 C C . GLY A 1 106 ? -6.213 -9.763 27.299 1.00 91.06 106 GLY A C 1
ATOM 849 O O . GLY A 1 106 ? -6.332 -10.814 26.667 1.00 91.06 106 GLY A O 1
ATOM 850 N N . TYR A 1 107 ? -6.957 -8.669 27.045 1.00 95.31 107 TYR A N 1
ATOM 851 C CA . TYR A 1 107 ? -8.113 -8.688 26.127 1.00 95.31 107 TYR A CA 1
ATOM 852 C C . TYR A 1 107 ? -7.757 -9.186 24.728 1.00 95.31 107 TYR A C 1
ATOM 854 O O . TYR A 1 107 ? -8.604 -9.738 24.034 1.00 95.31 107 TYR A O 1
ATOM 862 N N . ILE A 1 108 ? -6.504 -9.033 24.299 1.00 96.44 108 ILE A N 1
ATOM 863 C CA . ILE A 1 108 ? -6.074 -9.457 22.968 1.00 96.44 108 ILE A CA 1
ATOM 864 C C . ILE A 1 108 ? -5.939 -10.987 22.840 1.00 96.44 108 ILE A C 1
ATOM 866 O O . ILE A 1 108 ? -6.075 -11.534 21.744 1.00 96.44 108 ILE A O 1
ATOM 870 N N . TYR A 1 109 ? -5.735 -11.710 23.949 1.00 96.44 109 TYR A N 1
ATOM 871 C CA . TYR A 1 109 ? -5.822 -13.177 23.971 1.00 96.44 109 TYR A CA 1
ATOM 872 C C . TYR A 1 109 ? -7.280 -13.640 23.897 1.00 96.44 109 TYR A C 1
ATOM 874 O O . TYR A 1 109 ? -7.577 -14.645 23.247 1.00 96.44 109 TYR A O 1
ATOM 882 N N . GLU A 1 110 ? -8.196 -12.909 24.542 1.00 96.81 110 GLU A N 1
ATOM 883 C CA . GLU A 1 110 ? -9.636 -13.119 24.386 1.00 96.81 110 GLU A CA 1
ATOM 884 C C . GLU A 1 110 ? -10.077 -12.847 22.937 1.00 96.81 110 GLU A C 1
ATOM 886 O O . GLU A 1 110 ? -10.705 -13.705 22.319 1.00 96.81 110 GLU A O 1
ATOM 891 N N . ALA A 1 111 ? -9.654 -11.720 22.357 1.00 97.69 111 ALA A N 1
ATOM 892 C CA . ALA A 1 111 ? -9.945 -11.333 20.978 1.00 97.69 111 ALA A CA 1
ATOM 893 C C . ALA A 1 111 ? -9.476 -12.388 19.970 1.00 97.69 111 ALA A C 1
ATOM 895 O O . ALA A 1 111 ? -10.249 -12.809 19.117 1.00 97.69 111 ALA A O 1
ATOM 896 N N . MET A 1 112 ? -8.242 -12.888 20.114 1.00 96.94 112 MET A N 1
ATOM 897 C CA . MET A 1 112 ? -7.712 -13.945 19.247 1.00 96.94 112 MET A CA 1
ATOM 898 C C . MET A 1 112 ? -8.550 -15.233 19.322 1.00 96.94 112 MET A C 1
ATOM 900 O O . MET A 1 112 ? -8.740 -15.909 18.314 1.00 96.94 112 MET A O 1
ATOM 904 N N . THR A 1 113 ? -9.094 -15.554 20.499 1.00 96.19 113 THR A N 1
ATOM 905 C CA . THR A 1 113 ? -9.969 -16.724 20.682 1.00 96.19 113 THR A CA 1
ATOM 906 C C . THR A 1 113 ? -11.311 -16.526 19.981 1.00 96.19 113 THR A C 1
ATOM 908 O O . THR A 1 113 ? -11.751 -17.417 19.258 1.00 96.19 113 THR A O 1
ATOM 911 N N . LEU A 1 114 ? -11.938 -15.356 20.163 1.00 97.38 114 LEU A N 1
ATOM 912 C CA . LEU A 1 114 ? -13.195 -14.999 19.497 1.00 97.38 114 LEU A CA 1
ATOM 913 C C . LEU A 1 114 ? -13.031 -14.916 17.973 1.00 97.38 114 LEU A C 1
ATOM 915 O O . LEU A 1 114 ? -13.940 -15.276 17.230 1.00 97.38 114 LEU A O 1
ATOM 919 N N . PHE A 1 115 ? -11.871 -14.466 17.493 1.00 97.12 115 PHE A N 1
ATOM 920 C CA . PHE A 1 115 ? -11.564 -14.421 16.067 1.00 97.12 115 PHE A CA 1
ATOM 921 C C . PHE A 1 115 ? -11.387 -15.831 15.492 1.00 97.12 115 PHE A C 1
ATOM 923 O O . PHE A 1 115 ? -11.945 -16.145 14.443 1.00 97.12 115 PHE A O 1
ATOM 930 N N . ASN A 1 116 ? -10.695 -16.721 16.215 1.00 95.06 116 ASN A N 1
ATOM 931 C CA . ASN A 1 116 ? -10.532 -18.119 15.814 1.00 95.06 116 ASN A CA 1
ATOM 932 C C . ASN A 1 116 ? -11.863 -18.883 15.726 1.00 95.06 116 ASN A C 1
ATOM 934 O O . ASN A 1 116 ? -12.001 -19.773 14.891 1.00 95.06 116 ASN A O 1
ATOM 938 N N . SER A 1 117 ? -12.837 -18.549 16.579 1.00 94.31 117 SER A N 1
ATOM 939 C CA . SER A 1 117 ? -14.180 -19.143 16.561 1.00 94.31 117 SER A CA 1
ATOM 940 C C . SER A 1 117 ? -15.166 -18.430 15.626 1.00 94.31 117 SER A C 1
ATOM 942 O O . SER A 1 117 ? -16.327 -18.826 15.559 1.00 94.31 117 SER A O 1
ATOM 944 N N . GLY A 1 118 ? -14.737 -17.381 14.914 1.00 94.38 118 GLY A N 1
ATOM 945 C CA . GLY A 1 118 ? -15.592 -16.608 14.009 1.00 94.38 118 GLY A CA 1
ATOM 946 C C . GLY A 1 118 ? -16.654 -15.751 14.709 1.00 94.38 118 GLY A C 1
ATOM 947 O O . GLY A 1 118 ? -17.610 -15.324 14.067 1.00 94.38 118 GLY A O 1
ATOM 948 N N . LYS A 1 119 ? -16.510 -15.504 16.018 1.00 96.88 119 LYS A N 1
ATOM 949 C CA . LYS A 1 119 ? -17.423 -14.663 16.814 1.00 96.88 119 LYS A CA 1
ATOM 950 C C . LYS A 1 119 ? -17.195 -13.173 16.613 1.00 96.88 119 LYS A C 1
ATOM 952 O O . LYS A 1 119 ? -18.135 -12.395 16.721 1.00 96.88 119 LYS A O 1
ATOM 957 N N . ILE A 1 120 ? -15.966 -12.781 16.291 1.00 97.75 120 ILE A N 1
ATOM 958 C CA . ILE A 1 120 ? -15.655 -11.421 15.851 1.00 97.75 120 ILE A CA 1
ATOM 959 C C . ILE A 1 120 ? -15.092 -11.450 14.435 1.00 97.75 120 ILE A C 1
ATOM 961 O O . ILE A 1 120 ? -14.411 -12.391 14.029 1.00 97.75 120 ILE A O 1
ATOM 965 N N . SER A 1 121 ? -15.384 -10.397 13.684 1.00 96.62 121 SER A N 1
ATOM 966 C CA . SER A 1 121 ? -14.877 -10.196 12.330 1.00 96.62 121 SER A CA 1
ATOM 967 C C . SER A 1 121 ? -13.379 -9.873 12.311 1.00 96.62 121 SER A C 1
ATOM 969 O O . SER A 1 121 ? -12.777 -9.474 13.312 1.00 96.62 121 SER A O 1
ATOM 971 N N . GLN A 1 122 ? -12.774 -9.982 11.127 1.00 96.25 122 GLN A N 1
ATOM 972 C CA . GLN A 1 122 ? -11.391 -9.564 10.893 1.00 96.25 122 GLN A CA 1
ATOM 973 C C . GLN A 1 122 ? -11.177 -8.078 11.212 1.00 96.25 122 GLN A C 1
ATOM 975 O O . GLN A 1 122 ? -10.169 -7.728 11.820 1.00 96.25 122 GLN A O 1
ATOM 980 N N . GLN A 1 123 ? -12.128 -7.212 10.849 1.00 97.38 123 GLN A N 1
ATOM 981 C CA . GLN A 1 123 ? -12.088 -5.785 11.168 1.00 97.38 123 GLN A CA 1
ATOM 982 C C . GLN A 1 123 ? -12.065 -5.549 12.682 1.00 97.38 123 GLN A C 1
ATOM 984 O O . GLN A 1 123 ? -11.187 -4.844 13.168 1.00 97.38 123 GLN A O 1
ATOM 989 N N . GLN A 1 124 ? -12.933 -6.223 13.441 1.00 98.38 124 GLN A N 1
ATOM 990 C CA . GLN A 1 124 ? -12.930 -6.137 14.907 1.00 98.38 124 GLN A CA 1
ATOM 991 C C . GLN A 1 124 ? -11.596 -6.577 15.514 1.00 98.38 124 GLN A C 1
ATOM 993 O O . GLN A 1 124 ? -11.051 -5.884 16.375 1.00 98.38 124 GLN A O 1
ATOM 998 N N . MET A 1 125 ? -11.022 -7.685 15.032 1.00 98.19 125 MET A N 1
ATOM 999 C CA . MET A 1 125 ? -9.697 -8.128 15.474 1.00 98.19 125 MET A CA 1
ATOM 1000 C C . MET A 1 125 ? -8.613 -7.083 15.160 1.00 98.19 125 MET A C 1
ATOM 1002 O O . MET A 1 125 ? -7.739 -6.824 15.985 1.00 98.19 125 MET A O 1
ATOM 1006 N N . TYR A 1 126 ? -8.671 -6.453 13.988 1.00 97.69 126 TYR A N 1
ATOM 1007 C CA . TYR A 1 126 ? -7.721 -5.420 13.573 1.00 97.69 126 TYR A CA 1
ATOM 1008 C C . TYR A 1 126 ? -7.850 -4.131 14.390 1.00 97.69 126 TYR A C 1
ATOM 1010 O O . TYR A 1 126 ? -6.830 -3.594 14.813 1.00 97.69 126 TYR A O 1
ATOM 1018 N N . THR A 1 127 ? -9.068 -3.676 14.687 1.00 98.19 127 THR A N 1
ATOM 1019 C CA . THR A 1 127 ? -9.310 -2.535 15.586 1.00 98.19 127 THR A CA 1
ATOM 1020 C C . THR A 1 127 ? -8.758 -2.810 16.988 1.00 98.19 127 THR A C 1
ATOM 1022 O O . THR A 1 127 ? -8.126 -1.943 17.592 1.00 98.19 127 THR A O 1
ATOM 1025 N N . LEU A 1 128 ? -8.939 -4.031 17.503 1.00 97.94 128 LEU A N 1
ATOM 1026 C CA . LEU A 1 128 ? -8.394 -4.449 18.798 1.00 97.94 128 LEU A CA 1
ATOM 1027 C C . LEU A 1 128 ? -6.857 -4.484 18.797 1.00 97.94 128 LEU A C 1
ATOM 1029 O O . LEU A 1 128 ? -6.246 -4.050 19.769 1.00 97.94 128 LEU A O 1
ATOM 1033 N N . LEU A 1 129 ? -6.222 -4.936 17.710 1.00 96.06 129 LEU A N 1
ATOM 1034 C CA . LEU A 1 129 ? -4.761 -4.901 17.560 1.00 96.06 129 LEU A CA 1
ATOM 1035 C C . LEU A 1 129 ? -4.216 -3.468 17.496 1.00 96.06 129 LEU A C 1
ATOM 1037 O O . LEU A 1 129 ? -3.268 -3.157 18.214 1.00 96.06 129 LEU A O 1
ATOM 1041 N N . ASP A 1 130 ? -4.836 -2.584 16.710 1.00 95.12 130 ASP A N 1
ATOM 1042 C CA . ASP A 1 130 ? -4.415 -1.180 16.596 1.00 95.12 130 ASP A CA 1
ATOM 1043 C C . ASP A 1 130 ? -4.505 -0.466 17.959 1.00 95.12 130 ASP A C 1
ATOM 1045 O O . ASP A 1 130 ? -3.569 0.217 18.386 1.00 95.12 130 ASP A O 1
ATOM 1049 N N . ARG A 1 131 ? -5.608 -0.670 18.696 1.00 95.44 131 ARG A N 1
ATOM 1050 C CA . ARG A 1 131 ? -5.769 -0.128 20.057 1.00 95.44 131 ARG A CA 1
ATOM 1051 C C . ARG A 1 131 ? -4.766 -0.742 21.032 1.00 95.44 131 ARG A C 1
ATOM 1053 O O . ARG A 1 131 ? -4.242 -0.023 21.881 1.00 95.44 131 ARG A O 1
ATOM 1060 N N . TYR A 1 132 ? -4.458 -2.034 20.906 1.00 93.94 132 TYR A N 1
ATOM 1061 C CA . TYR A 1 132 ? -3.440 -2.692 21.726 1.00 93.94 132 TYR A CA 1
ATOM 1062 C C . TYR A 1 132 ? -2.061 -2.063 21.500 1.00 93.94 132 TYR A C 1
ATOM 1064 O O . TYR A 1 132 ? -1.381 -1.721 22.466 1.00 93.94 132 TYR A O 1
ATOM 1072 N N . GLN A 1 133 ? -1.669 -1.855 20.239 1.00 90.88 133 GLN A N 1
ATOM 1073 C CA . GLN A 1 133 ? -0.400 -1.217 19.880 1.00 90.88 133 GLN A CA 1
ATOM 1074 C C . GLN A 1 133 ? -0.295 0.200 20.449 1.00 90.88 133 GLN A C 1
ATOM 1076 O O . GLN A 1 133 ? 0.749 0.560 20.982 1.00 90.88 133 GLN A O 1
ATOM 1081 N N . LEU A 1 134 ? -1.376 0.982 20.393 1.00 90.81 134 LEU A N 1
ATOM 1082 C CA . LEU A 1 134 ? -1.414 2.323 20.976 1.00 90.81 134 LEU A CA 1
ATOM 1083 C C . LEU A 1 134 ? -1.254 2.304 22.501 1.00 90.81 134 LEU A C 1
ATOM 1085 O O . LEU A 1 134 ? -0.421 3.026 23.037 1.00 90.81 134 LEU A O 1
ATOM 1089 N N . ILE A 1 135 ? -2.028 1.479 23.209 1.00 90.06 135 ILE A N 1
ATOM 1090 C CA . ILE A 1 135 ? -2.062 1.487 24.681 1.00 90.06 135 ILE A CA 1
ATOM 1091 C C . ILE A 1 135 ? -0.794 0.860 25.286 1.00 90.06 135 ILE A C 1
ATOM 1093 O O . ILE A 1 135 ? -0.315 1.314 26.327 1.00 90.06 135 ILE A O 1
ATOM 1097 N N . HIS A 1 136 ? -0.250 -0.189 24.662 1.00 86.38 136 HIS A N 1
ATOM 1098 C CA . HIS A 1 136 ? 0.807 -1.016 25.256 1.00 86.38 136 HIS A CA 1
ATOM 1099 C C . HIS A 1 136 ? 2.209 -0.767 24.683 1.00 86.38 136 HIS A C 1
ATOM 1101 O O . HIS A 1 136 ? 3.180 -1.347 25.182 1.00 86.38 136 HIS A O 1
ATOM 1107 N N . ASP A 1 137 ? 2.370 0.133 23.707 1.00 84.00 137 ASP A N 1
ATOM 1108 C CA . ASP A 1 137 ? 3.691 0.626 23.305 1.00 84.00 137 ASP A CA 1
ATOM 1109 C C . ASP A 1 137 ? 4.247 1.598 24.365 1.00 84.00 137 ASP A C 1
ATOM 1111 O O . ASP A 1 137 ? 4.140 2.825 24.278 1.00 84.00 137 ASP A O 1
ATOM 1115 N N . LYS A 1 138 ? 4.894 1.025 25.386 1.00 79.06 138 LYS A N 1
ATOM 1116 C CA . LYS A 1 138 ? 5.501 1.758 26.512 1.00 79.06 138 LYS A CA 1
ATOM 1117 C C . LYS A 1 138 ? 6.533 2.802 26.078 1.00 79.06 138 LYS A C 1
ATOM 1119 O O . LYS A 1 138 ? 6.790 3.743 26.831 1.00 79.06 138 LYS A O 1
ATOM 1124 N N . ALA A 1 139 ? 7.162 2.642 24.911 1.00 79.69 139 ALA A N 1
ATOM 1125 C CA . ALA A 1 139 ? 8.156 3.599 24.437 1.00 79.69 139 ALA A CA 1
ATOM 1126 C C . ALA A 1 139 ? 7.488 4.911 24.006 1.00 79.69 139 ALA A C 1
ATOM 1128 O O . ALA A 1 139 ? 8.020 5.986 24.304 1.00 79.69 139 ALA A O 1
ATOM 1129 N N . SER A 1 140 ? 6.313 4.806 23.384 1.00 79.44 140 SER A N 1
ATOM 1130 C CA . SER A 1 140 ? 5.566 5.914 22.789 1.00 79.44 140 SER A CA 1
ATOM 1131 C C . SER A 1 140 ? 4.761 6.762 23.782 1.00 79.44 140 SER A C 1
ATOM 1133 O O . SER A 1 140 ? 4.652 7.975 23.599 1.00 79.44 140 SER A O 1
ATOM 1135 N N . ASN A 1 141 ? 4.261 6.150 24.864 1.00 87.06 141 ASN A N 1
ATOM 1136 C CA . ASN A 1 141 ? 3.374 6.780 25.851 1.00 87.06 141 ASN A CA 1
ATOM 1137 C C . ASN A 1 141 ? 2.073 7.357 25.246 1.00 87.06 141 ASN A C 1
ATOM 1139 O O . ASN A 1 141 ? 1.558 8.364 25.739 1.00 87.06 141 ASN A O 1
ATOM 1143 N N . TYR A 1 142 ? 1.550 6.750 24.175 1.00 90.19 142 TYR A N 1
ATOM 1144 C CA . TYR A 1 142 ? 0.217 7.087 23.676 1.00 90.19 142 TYR A CA 1
ATOM 1145 C C . TYR A 1 142 ? -0.863 6.677 24.681 1.00 90.19 142 TYR A C 1
ATOM 1147 O O . TYR A 1 142 ? -0.725 5.706 25.426 1.00 90.19 142 TYR A O 1
ATOM 1155 N N . GLN A 1 143 ? -1.957 7.431 24.701 1.00 92.00 143 GLN A N 1
ATOM 1156 C CA . GLN A 1 143 ? -3.150 7.117 25.483 1.00 92.00 143 GLN A CA 1
ATOM 1157 C C . GLN A 1 143 ? -4.373 7.422 24.637 1.00 92.00 143 GLN A C 1
ATOM 1159 O O . GLN A 1 143 ? -4.427 8.483 24.015 1.00 92.00 143 GLN A O 1
ATOM 1164 N N . ILE A 1 144 ? -5.337 6.505 24.582 1.00 94.94 144 ILE A N 1
ATOM 1165 C CA . ILE A 1 144 ? -6.617 6.785 23.927 1.00 94.94 144 ILE A CA 1
ATOM 1166 C C . ILE A 1 144 ? -7.344 7.824 24.780 1.00 94.94 144 ILE A C 1
ATOM 1168 O O . ILE A 1 144 ? -7.611 7.574 25.953 1.00 94.94 144 ILE A O 1
ATOM 1172 N N . SER A 1 145 ? -7.630 8.980 24.189 1.00 95.31 145 SER A N 1
ATOM 1173 C CA . SER A 1 145 ? -8.297 10.086 24.872 1.00 95.31 145 SER A CA 1
ATOM 1174 C C . SER A 1 145 ? -9.802 9.856 24.912 1.00 95.31 145 SER A C 1
ATOM 1176 O O . SER A 1 145 ? -10.418 9.933 25.972 1.00 95.31 145 SER A O 1
ATOM 1178 N N . GLN A 1 146 ? -10.400 9.563 23.753 1.00 96.25 146 GLN A N 1
ATOM 1179 C CA . GLN A 1 146 ? -11.841 9.386 23.631 1.00 96.25 146 GLN A CA 1
ATOM 1180 C C . GLN A 1 146 ? -12.199 8.498 22.434 1.00 96.25 146 GLN A C 1
ATOM 1182 O O . GLN A 1 146 ? -11.494 8.470 21.426 1.00 96.25 146 GLN A O 1
ATOM 1187 N N . THR A 1 147 ? -13.308 7.766 22.551 1.00 97.88 147 THR A N 1
ATOM 1188 C CA . THR A 1 147 ? -13.938 7.019 21.453 1.00 97.88 147 THR A CA 1
ATOM 1189 C C . THR A 1 147 ? -15.294 7.651 21.147 1.00 97.88 147 THR A C 1
ATOM 1191 O O . THR A 1 147 ? -16.022 8.026 22.064 1.00 97.88 147 THR A O 1
ATOM 1194 N N . TYR A 1 148 ? -15.609 7.806 19.865 1.00 98.12 148 TYR A N 1
ATOM 1195 C CA . TYR A 1 148 ? -16.797 8.495 19.380 1.00 98.12 148 TYR A CA 1
ATOM 1196 C C . TYR A 1 148 ? -17.552 7.624 18.386 1.00 98.12 148 TYR A C 1
ATOM 1198 O O . TYR A 1 148 ? -16.951 6.965 17.533 1.00 98.12 148 TYR A O 1
ATOM 1206 N N . ASP A 1 149 ? -18.872 7.711 18.438 1.00 98.38 149 ASP A N 1
ATOM 1207 C CA . ASP A 1 149 ? -19.736 7.111 17.433 1.00 98.38 149 ASP A CA 1
ATOM 1208 C C . ASP A 1 149 ? -19.696 7.935 16.146 1.00 98.38 149 ASP A C 1
ATOM 1210 O O . ASP A 1 149 ? -19.741 9.168 16.179 1.00 98.38 149 ASP A O 1
ATOM 1214 N N . ILE A 1 150 ? -19.625 7.261 14.997 1.00 98.56 150 ILE A N 1
ATOM 1215 C CA . ILE A 1 150 ? -19.705 7.937 13.695 1.00 98.56 150 ILE A CA 1
ATOM 1216 C C . ILE A 1 150 ? -21.152 8.323 13.392 1.00 98.56 150 ILE A C 1
ATOM 1218 O O . ILE A 1 150 ? -21.403 9.419 12.890 1.00 98.56 150 ILE A O 1
ATOM 1222 N N . LEU A 1 151 ? -22.094 7.426 13.702 1.00 98.44 151 LEU A N 1
ATOM 1223 C CA . LEU A 1 151 ? -23.518 7.604 13.445 1.00 98.44 151 LEU A CA 1
ATOM 1224 C C . LEU A 1 151 ? -24.330 7.635 14.741 1.00 98.44 151 LEU A C 1
ATOM 1226 O O . LEU A 1 151 ? -24.026 6.912 15.690 1.00 98.44 151 LEU A O 1
ATOM 1230 N N . ASN A 1 152 ? -25.379 8.453 14.750 1.00 97.94 152 ASN A N 1
ATOM 1231 C CA . ASN A 1 152 ? -26.389 8.465 15.806 1.00 97.94 152 ASN A CA 1
ATOM 1232 C C . ASN A 1 152 ? -27.413 7.322 15.626 1.00 97.94 152 ASN A C 1
ATOM 1234 O O . ASN A 1 152 ? -27.302 6.515 14.701 1.00 97.94 152 ASN A O 1
ATOM 1238 N N . GLU A 1 153 ? -28.415 7.245 16.506 1.00 96.19 153 GLU A N 1
ATOM 1239 C CA . GLU A 1 153 ? -29.443 6.190 16.480 1.00 96.19 153 GLU A CA 1
ATOM 1240 C C . GLU A 1 153 ? -30.319 6.243 15.214 1.00 96.19 153 GLU A C 1
ATOM 1242 O O . GLU A 1 153 ? -30.728 5.206 14.692 1.00 96.19 153 GLU A O 1
ATOM 1247 N N . GLU A 1 154 ? -30.542 7.433 14.650 1.00 97.19 154 GLU A N 1
ATOM 1248 C CA . GLU A 1 154 ? -31.227 7.619 13.362 1.00 97.19 154 GLU A CA 1
ATOM 1249 C C . GLU A 1 154 ? -30.326 7.247 12.162 1.00 97.19 154 GLU A C 1
ATOM 1251 O O . GLU A 1 154 ? -30.766 7.070 11.015 1.00 97.19 154 GLU A O 1
ATOM 1256 N N . GLY A 1 155 ? -29.029 7.095 12.420 1.00 96.75 155 GLY A N 1
ATOM 1257 C CA . GLY A 1 155 ? -28.013 6.746 11.450 1.00 96.75 155 GLY A CA 1
ATOM 1258 C C . GLY A 1 155 ? -27.557 7.904 10.553 1.00 96.75 155 GLY A C 1
ATOM 1259 O O . GLY A 1 155 ? -27.075 7.671 9.438 1.00 96.75 155 GLY A O 1
ATOM 1260 N N . SER A 1 156 ? -27.743 9.134 11.020 1.00 98.25 156 SER A N 1
ATOM 1261 C CA . SER A 1 156 ? -27.065 10.341 10.543 1.00 98.25 156 SER A CA 1
ATOM 1262 C C . SER A 1 156 ? -25.690 10.462 11.201 1.00 98.25 156 SER A C 1
ATOM 1264 O O . SER A 1 156 ? -25.440 9.828 12.225 1.00 98.25 156 SER A O 1
ATOM 1266 N N . PHE A 1 157 ? -24.787 11.265 10.633 1.00 98.50 157 PHE A N 1
ATOM 1267 C CA . PHE A 1 157 ? -23.505 11.544 11.285 1.00 98.50 157 PHE A CA 1
ATOM 1268 C C . PHE A 1 157 ? -23.714 12.220 12.647 1.00 98.50 157 PHE A C 1
ATOM 1270 O O . PHE A 1 157 ? -24.600 13.059 12.803 1.00 98.50 157 PHE A O 1
ATOM 1277 N N . THR A 1 158 ? -22.904 11.850 13.640 1.00 98.56 158 THR A N 1
ATOM 1278 C CA . THR A 1 158 ? -22.889 12.543 14.935 1.00 98.56 158 THR A CA 1
ATOM 1279 C C . THR A 1 158 ? -22.258 13.929 14.805 1.00 98.56 158 THR A C 1
ATOM 1281 O O . THR A 1 158 ? -21.458 14.189 13.904 1.00 98.56 158 THR A O 1
ATOM 1284 N N . GLU A 1 159 ? -22.548 14.821 15.755 1.00 97.88 159 GLU A N 1
ATOM 1285 C CA . GLU A 1 159 ? -21.929 16.152 15.815 1.00 97.88 159 GLU A CA 1
ATOM 1286 C C . GLU A 1 159 ? -20.392 16.064 15.861 1.00 97.88 159 GLU A C 1
ATOM 1288 O O . GLU A 1 159 ? -19.685 16.845 15.222 1.00 97.88 159 GLU A O 1
ATOM 1293 N N . GLN A 1 160 ? -19.856 15.086 16.595 1.00 97.31 160 GLN A N 1
ATOM 1294 C CA . GLN A 1 160 ? -18.420 14.843 16.699 1.00 97.31 160 GLN A CA 1
ATOM 1295 C C . GLN A 1 160 ? -17.840 14.341 15.374 1.00 97.31 160 GLN A C 1
ATOM 1297 O O . GLN A 1 160 ? -16.750 14.774 14.991 1.00 97.31 160 GLN A O 1
ATOM 1302 N N . ALA A 1 161 ? -18.557 13.481 14.645 1.00 97.62 161 ALA A N 1
ATOM 1303 C CA . ALA A 1 161 ? -18.131 13.051 13.320 1.00 97.62 161 ALA A CA 1
ATOM 1304 C C . ALA A 1 161 ? -18.086 14.232 12.335 1.00 97.62 161 ALA A C 1
ATOM 1306 O O . ALA A 1 161 ? -17.091 14.400 11.630 1.00 97.62 161 ALA A O 1
ATOM 1307 N N . GLU A 1 162 ? -19.097 15.104 12.331 1.00 96.81 162 GLU A N 1
ATOM 1308 C CA . GLU A 1 162 ? -19.124 16.286 11.459 1.00 96.81 162 GLU A CA 1
ATOM 1309 C C . GLU A 1 162 ? -18.030 17.308 11.792 1.00 96.81 162 GLU A C 1
ATOM 1311 O O . GLU A 1 162 ? -17.432 17.899 10.892 1.00 96.81 162 GLU A O 1
ATOM 1316 N N . LYS A 1 163 ? -17.746 17.525 13.081 1.00 95.31 163 LYS A N 1
ATOM 1317 C CA . LYS A 1 163 ? -16.774 18.537 13.526 1.00 95.31 163 LYS A CA 1
ATOM 1318 C C . LYS A 1 163 ? -15.324 18.072 13.478 1.00 95.31 163 LYS A C 1
ATOM 1320 O O . LYS A 1 163 ? -14.435 18.918 13.344 1.00 95.31 163 LYS A O 1
ATOM 1325 N N . THR A 1 164 ? -15.086 16.770 13.615 1.00 94.62 164 THR A N 1
ATOM 1326 C CA . THR A 1 164 ? -13.738 16.218 13.803 1.00 94.62 164 THR A CA 1
ATOM 1327 C C . THR A 1 164 ? -13.372 15.225 12.708 1.00 94.62 164 THR A C 1
ATOM 1329 O O . THR A 1 164 ? -12.347 15.406 12.054 1.00 94.62 164 THR A O 1
ATOM 1332 N N . LEU A 1 165 ? -14.204 14.204 12.474 1.00 95.19 165 LEU A N 1
ATOM 1333 C CA . LEU A 1 165 ? -13.874 13.121 11.547 1.00 95.19 165 LEU A CA 1
ATOM 1334 C C . LEU A 1 165 ? -13.936 13.561 10.082 1.00 95.19 165 LEU A C 1
ATOM 1336 O O . LEU A 1 165 ? -12.932 13.469 9.380 1.00 95.19 165 LEU A O 1
ATOM 1340 N N . LEU A 1 166 ? -15.096 14.030 9.613 1.00 94.19 166 LEU A N 1
ATOM 1341 C CA . LEU A 1 166 ? -15.303 14.374 8.203 1.00 94.19 166 LEU A CA 1
ATOM 1342 C C . LEU A 1 166 ? -14.306 15.431 7.698 1.00 94.19 166 LEU A C 1
ATOM 1344 O O . LEU A 1 166 ? -13.797 15.261 6.591 1.00 94.19 166 LEU A O 1
ATOM 1348 N N . PRO A 1 167 ? -13.945 16.474 8.476 1.00 90.00 167 PRO A N 1
ATOM 1349 C CA . PRO A 1 167 ? -12.889 17.399 8.083 1.00 90.00 167 PRO A CA 1
ATOM 1350 C C . PRO A 1 167 ? -11.520 16.723 7.952 1.00 90.00 167 PRO A C 1
ATOM 1352 O O . PRO A 1 167 ? -10.804 17.009 6.993 1.00 90.00 167 PRO A O 1
ATOM 1355 N N . ALA A 1 168 ? -11.168 15.814 8.868 1.00 87.62 168 ALA A N 1
ATOM 1356 C CA . ALA A 1 168 ? -9.887 15.110 8.844 1.00 87.62 168 ALA A CA 1
ATOM 1357 C C . ALA A 1 168 ? -9.746 14.223 7.598 1.00 87.62 168 ALA A C 1
ATOM 1359 O O . ALA A 1 168 ? -8.735 14.293 6.906 1.00 87.62 168 ALA A O 1
ATOM 1360 N N . ILE A 1 169 ? -10.792 13.468 7.249 1.00 88.38 169 ILE A N 1
ATOM 1361 C CA . ILE A 1 169 ? -10.783 12.568 6.081 1.00 88.38 169 ILE A CA 1
ATOM 1362 C C . ILE A 1 169 ? -11.286 13.232 4.791 1.00 88.38 169 ILE A C 1
ATOM 1364 O O . ILE A 1 169 ? -11.464 12.559 3.775 1.00 88.38 169 ILE A O 1
ATOM 1368 N N . SER A 1 170 ? -11.506 14.550 4.802 1.00 86.25 170 SER A N 1
ATOM 1369 C CA . SER A 1 170 ? -12.114 15.297 3.691 1.00 86.25 170 SER A CA 1
ATOM 1370 C C . SER A 1 170 ? -11.334 15.198 2.385 1.00 86.25 170 SER A C 1
ATOM 1372 O O . SER A 1 170 ? -11.924 15.342 1.325 1.00 86.25 170 SER A O 1
ATOM 1374 N N . LYS A 1 171 ? -10.027 14.915 2.430 1.00 73.88 171 LYS A N 1
ATOM 1375 C CA . LYS A 1 171 ? -9.205 14.701 1.228 1.00 73.88 171 LYS A CA 1
ATOM 1376 C C . LYS A 1 171 ? -9.619 13.451 0.443 1.00 73.88 171 LYS A C 1
ATOM 1378 O O . LYS A 1 171 ? -9.475 13.433 -0.774 1.00 73.88 171 LYS A O 1
ATOM 1383 N N . PHE A 1 172 ? -10.163 12.452 1.135 1.00 76.75 172 PHE A N 1
ATOM 1384 C CA . PHE A 1 172 ? -10.606 11.171 0.581 1.00 76.75 172 PHE A CA 1
ATOM 1385 C C . PHE A 1 172 ? -12.128 11.163 0.384 1.00 76.75 172 PHE A C 1
ATOM 1387 O O . PHE A 1 172 ? -12.634 10.750 -0.653 1.00 76.75 172 PHE A O 1
ATOM 1394 N N . ILE A 1 173 ? -12.864 11.706 1.359 1.00 86.69 173 ILE A N 1
ATOM 1395 C CA . ILE A 1 173 ? -14.327 11.820 1.368 1.00 86.69 173 ILE A CA 1
ATOM 1396 C C . ILE A 1 173 ? -14.715 13.288 1.118 1.00 86.69 173 ILE A C 1
ATOM 1398 O O . ILE A 1 173 ? -15.174 14.007 2.005 1.00 86.69 173 ILE A O 1
ATOM 1402 N N . ASN A 1 174 ? -14.464 13.757 -0.106 1.00 81.88 174 ASN A N 1
ATOM 1403 C CA . ASN A 1 174 ? -14.603 15.167 -0.508 1.00 81.88 174 ASN A CA 1
ATOM 1404 C C . ASN A 1 174 ? -15.943 15.535 -1.168 1.00 81.88 174 ASN A C 1
ATOM 1406 O O . ASN A 1 174 ? -16.238 16.723 -1.290 1.00 81.88 174 ASN A O 1
ATOM 1410 N N . THR A 1 175 ? -16.747 14.563 -1.602 1.00 86.75 175 THR A N 1
ATOM 1411 C CA . THR A 1 175 ? -18.048 14.801 -2.250 1.00 86.75 175 THR A CA 1
ATOM 1412 C C . THR A 1 175 ? -19.197 14.390 -1.340 1.00 86.75 175 THR A C 1
ATOM 1414 O O . THR A 1 175 ? -19.025 13.568 -0.436 1.00 86.75 175 THR A O 1
ATOM 1417 N N . ASP A 1 176 ? -20.383 14.948 -1.566 1.00 91.62 176 ASP A N 1
ATOM 1418 C CA . ASP A 1 176 ? -21.566 14.554 -0.800 1.00 91.62 176 ASP A CA 1
ATOM 1419 C C . ASP A 1 176 ? -21.983 13.114 -1.126 1.00 91.62 176 ASP A C 1
ATOM 1421 O O . ASP A 1 176 ? -22.416 12.388 -0.234 1.00 91.62 176 ASP A O 1
ATOM 1425 N N . GLU A 1 177 ? -21.736 12.643 -2.352 1.00 91.25 177 GLU A N 1
ATOM 1426 C CA . GLU A 1 177 ? -21.903 11.235 -2.706 1.00 91.25 177 GLU A CA 1
ATOM 1427 C C . GLU A 1 177 ? -20.931 10.316 -1.951 1.00 91.25 177 GLU A C 1
ATOM 1429 O O . GLU A 1 177 ? -21.348 9.256 -1.481 1.00 91.25 177 GLU A O 1
ATOM 1434 N N . HIS A 1 178 ? -19.656 10.703 -1.792 1.00 91.94 178 HIS A N 1
ATOM 1435 C CA . HIS A 1 178 ? -18.698 9.939 -0.984 1.00 91.94 178 HIS A CA 1
ATOM 1436 C C . HIS A 1 178 ? -19.130 9.899 0.482 1.00 91.94 178 HIS A C 1
ATOM 1438 O O . HIS A 1 178 ? -19.091 8.837 1.100 1.00 91.94 178 HIS A O 1
ATOM 1444 N N . LYS A 1 179 ? -19.566 11.035 1.044 1.00 95.75 179 LYS A N 1
ATOM 1445 C CA . LYS A 1 179 ? -20.052 11.101 2.432 1.00 95.75 179 LYS A CA 1
ATOM 1446 C C . LYS A 1 179 ? -21.270 10.212 2.632 1.00 95.75 179 LYS A C 1
ATOM 1448 O O . LYS A 1 179 ? -21.319 9.473 3.610 1.00 95.75 179 LYS A O 1
ATOM 1453 N N . GLU A 1 180 ? -22.230 10.259 1.715 1.00 96.94 180 GLU A N 1
ATOM 1454 C CA . GLU A 1 180 ? -23.436 9.438 1.798 1.00 96.94 180 GLU A CA 1
ATOM 1455 C C . GLU A 1 180 ? -23.112 7.946 1.665 1.00 96.94 180 GLU A C 1
ATOM 1457 O O . GLU A 1 180 ? -23.596 7.127 2.446 1.00 96.94 180 GLU A O 1
ATOM 1462 N N . SER A 1 181 ? -22.214 7.593 0.746 1.00 96.19 181 SER A N 1
ATOM 1463 C CA . SER A 1 181 ? -21.773 6.208 0.562 1.00 96.19 181 SER A CA 1
ATOM 1464 C C . SER A 1 181 ? -21.008 5.695 1.779 1.00 96.19 181 SER A C 1
ATOM 1466 O O . SER A 1 181 ? -21.273 4.591 2.252 1.00 96.19 181 SER A O 1
ATOM 1468 N N . PHE A 1 182 ? -20.136 6.524 2.358 1.00 97.75 182 PHE A N 1
ATOM 1469 C CA . PHE A 1 182 ? -19.465 6.239 3.621 1.00 97.75 182 PHE A CA 1
ATOM 1470 C C . PHE A 1 182 ? -20.480 6.024 4.750 1.00 97.75 182 PHE A C 1
ATOM 1472 O O . PHE A 1 182 ? -20.435 4.994 5.417 1.00 97.75 182 PHE A O 1
ATOM 1479 N N . ARG A 1 183 ? -21.456 6.926 4.919 1.00 98.31 183 ARG A N 1
ATOM 1480 C CA . ARG A 1 183 ? -22.526 6.810 5.926 1.00 98.31 183 ARG A CA 1
ATOM 1481 C C . ARG A 1 183 ? -23.277 5.484 5.804 1.00 98.31 183 ARG A C 1
ATOM 1483 O O . ARG A 1 183 ? -23.512 4.806 6.803 1.00 98.31 183 ARG A O 1
ATOM 1490 N N . LEU A 1 184 ? -23.661 5.114 4.584 1.00 98.44 184 LEU A N 1
ATOM 1491 C CA . LEU A 1 184 ? -24.401 3.886 4.311 1.00 98.44 184 LEU A CA 1
ATOM 1492 C C . LEU A 1 184 ? -23.549 2.634 4.529 1.00 98.44 184 LEU A C 1
ATOM 1494 O O . LEU A 1 184 ? -24.067 1.667 5.077 1.00 98.44 184 LEU A O 1
ATOM 1498 N N . LEU A 1 185 ? -22.256 2.658 4.193 1.00 98.38 185 LEU A N 1
ATOM 1499 C CA . LEU A 1 185 ? -21.333 1.563 4.507 1.00 98.38 185 LEU A CA 1
ATOM 1500 C C . LEU A 1 185 ? -21.130 1.410 6.014 1.00 98.38 185 LEU A C 1
ATOM 1502 O O . LEU A 1 185 ? -21.208 0.288 6.506 1.00 98.38 185 LEU A O 1
ATOM 1506 N N . ILE A 1 186 ? -20.969 2.506 6.766 1.00 98.50 186 ILE A N 1
ATOM 1507 C CA . ILE A 1 186 ? -20.863 2.450 8.232 1.00 98.50 186 ILE A CA 1
ATOM 1508 C C . ILE A 1 186 ? -22.082 1.746 8.844 1.00 98.50 186 ILE A C 1
ATOM 1510 O O . ILE A 1 186 ? -21.911 0.905 9.721 1.00 98.50 186 ILE A O 1
ATOM 1514 N N . LYS A 1 187 ? -23.300 1.991 8.334 1.00 97.94 187 LYS A N 1
ATOM 1515 C CA . LYS A 1 187 ? -24.517 1.294 8.803 1.00 97.94 187 LYS A CA 1
ATOM 1516 C C . LYS A 1 187 ? -24.470 -0.229 8.647 1.00 97.94 187 LYS A C 1
ATOM 1518 O O . LYS A 1 187 ? -25.199 -0.918 9.353 1.00 97.94 187 LYS A O 1
ATOM 1523 N N . THR A 1 188 ? -23.662 -0.751 7.724 1.00 97.50 188 THR A N 1
ATOM 1524 C CA . THR A 1 188 ? -23.522 -2.201 7.493 1.00 97.50 188 THR A CA 1
ATOM 1525 C C . THR A 1 188 ? -22.523 -2.866 8.437 1.00 97.50 188 THR A C 1
ATOM 1527 O O . THR A 1 188 ? -22.488 -4.093 8.528 1.00 97.50 188 THR A O 1
ATOM 1530 N N . LEU A 1 189 ? -21.710 -2.073 9.138 1.00 98.00 189 LEU A N 1
ATOM 1531 C CA . LEU A 1 189 ? -20.660 -2.582 10.010 1.00 98.00 189 LEU A CA 1
ATOM 1532 C C . LEU A 1 189 ? -21.225 -3.073 11.352 1.00 98.00 189 LEU A C 1
ATOM 1534 O O . LEU A 1 189 ? -22.233 -2.541 11.827 1.00 98.00 189 LEU A O 1
ATOM 1538 N N . PRO A 1 190 ? -20.538 -4.009 12.034 1.00 97.44 190 PRO A N 1
ATOM 1539 C CA . PRO A 1 190 ? -20.795 -4.295 13.444 1.00 97.44 190 PRO A CA 1
ATOM 1540 C C . PRO A 1 190 ? -20.732 -3.021 14.293 1.00 97.44 190 PRO A C 1
ATOM 1542 O O . PRO A 1 190 ? -19.921 -2.139 14.013 1.00 97.44 190 PRO A O 1
ATOM 1545 N N . ALA A 1 191 ? -21.529 -2.939 15.362 1.00 97.50 191 ALA A N 1
ATOM 1546 C CA . ALA A 1 191 ? -21.617 -1.738 16.199 1.00 97.50 191 ALA A CA 1
ATOM 1547 C C . ALA A 1 191 ? -20.240 -1.261 16.700 1.00 97.50 191 ALA A C 1
ATOM 1549 O O . ALA A 1 191 ? -19.925 -0.077 16.591 1.00 97.50 191 ALA A O 1
ATOM 1550 N N . SER A 1 192 ? -19.374 -2.180 17.143 1.00 98.44 192 SER A N 1
ATOM 1551 C CA . SER A 1 192 ? -18.002 -1.862 17.565 1.00 98.44 192 SER A CA 1
ATOM 1552 C C . SER A 1 192 ? -17.140 -1.207 16.484 1.00 98.44 192 SER A C 1
ATOM 1554 O O . SER A 1 192 ? -16.174 -0.544 16.829 1.00 98.44 192 SER A O 1
ATOM 1556 N N . GLU A 1 193 ? -17.456 -1.384 15.200 1.00 98.69 193 GLU A N 1
ATOM 1557 C CA . GLU A 1 193 ? -16.710 -0.810 14.076 1.00 98.69 193 GLU A CA 1
ATOM 1558 C C . GLU A 1 193 ? -17.302 0.522 13.585 1.00 98.69 193 GLU A C 1
ATOM 1560 O O . GLU A 1 193 ? -16.672 1.200 12.779 1.00 98.69 193 GLU A O 1
ATOM 1565 N N . GLN A 1 194 ? -18.460 0.958 14.091 1.00 98.44 194 GLN A N 1
ATOM 1566 C CA . GLN A 1 194 ? -19.092 2.237 13.724 1.00 98.44 194 GLN A CA 1
ATOM 1567 C C . GLN A 1 194 ? -18.533 3.429 14.524 1.00 98.44 194 GLN A C 1
ATOM 1569 O O . GLN A 1 194 ? -19.282 4.306 14.965 1.00 98.44 194 GLN A O 1
ATOM 1574 N N . ILE A 1 195 ? -17.215 3.452 14.735 1.00 98.56 195 ILE A N 1
ATOM 1575 C CA . ILE A 1 195 ? -16.533 4.408 15.613 1.00 98.56 195 ILE A CA 1
ATOM 1576 C C . ILE A 1 195 ? -15.300 5.037 14.962 1.00 98.56 195 ILE A C 1
ATOM 1578 O O . ILE A 1 195 ? -14.688 4.490 14.043 1.00 98.56 195 ILE A O 1
ATOM 1582 N N . PHE A 1 196 ? -14.874 6.151 15.542 1.00 98.31 196 PHE A N 1
ATOM 1583 C CA . PHE A 1 196 ? -13.512 6.663 15.442 1.00 98.31 196 PHE A CA 1
ATOM 1584 C C . PHE A 1 196 ? -13.016 7.014 16.850 1.00 98.31 196 PHE A C 1
ATOM 1586 O O . PHE A 1 196 ? -13.806 7.126 17.788 1.00 98.31 196 PHE A O 1
ATOM 1593 N N . TYR A 1 197 ? -11.711 7.157 17.041 1.00 98.00 197 TYR A N 1
ATOM 1594 C CA . TYR A 1 197 ? -11.151 7.482 18.352 1.00 98.00 197 TYR A CA 1
ATOM 1595 C C . TYR A 1 197 ? -9.935 8.389 18.230 1.00 98.00 197 TYR A C 1
ATOM 1597 O O . TYR A 1 197 ? -9.285 8.446 17.185 1.00 98.00 197 TYR A O 1
ATOM 1605 N N . THR A 1 198 ? -9.643 9.120 19.303 1.00 97.06 198 THR A N 1
ATOM 1606 C CA . THR A 1 198 ? -8.477 9.998 19.382 1.00 97.06 198 THR A CA 1
ATOM 1607 C C . THR A 1 198 ? -7.472 9.499 20.405 1.00 97.06 198 THR A C 1
ATOM 1609 O O . THR A 1 198 ? -7.812 8.775 21.344 1.00 97.06 198 THR A O 1
ATOM 1612 N N . SER A 1 199 ? -6.211 9.867 20.213 1.00 95.81 199 SER A N 1
ATOM 1613 C CA . SER A 1 199 ? -5.129 9.554 21.136 1.00 95.81 199 SER A CA 1
ATOM 1614 C C . SER A 1 199 ? -4.219 10.756 21.339 1.00 95.81 199 SER A C 1
ATOM 1616 O O . SER A 1 199 ? -4.019 11.559 20.425 1.00 95.81 199 SER A O 1
ATOM 1618 N N . SER A 1 200 ? -3.621 10.850 22.525 1.00 94.31 200 SER A N 1
ATOM 1619 C CA . SER A 1 200 ? -2.504 11.761 22.756 1.00 94.31 200 SER A CA 1
ATOM 1620 C C . SER A 1 200 ? -1.390 11.523 21.729 1.00 94.31 200 SER A C 1
ATOM 1622 O O . SER A 1 200 ? -1.210 10.417 21.221 1.00 94.31 200 SER A O 1
ATOM 1624 N N . THR A 1 201 ? -0.578 12.542 21.450 1.00 90.44 201 THR A N 1
ATOM 1625 C CA . THR A 1 201 ? 0.604 12.378 20.585 1.00 90.44 201 THR A CA 1
ATOM 1626 C C . THR A 1 201 ? 1.760 11.677 21.299 1.00 90.44 201 THR A C 1
ATOM 1628 O O . THR A 1 201 ? 2.837 11.528 20.727 1.00 90.44 201 THR A O 1
ATOM 1631 N N . GLY A 1 202 ? 1.570 11.235 22.548 1.00 87.94 202 GLY A N 1
ATOM 1632 C CA . GLY A 1 202 ? 2.606 10.590 23.347 1.00 87.94 202 GLY A CA 1
ATOM 1633 C C . GLY A 1 202 ? 3.864 11.454 23.445 1.00 87.94 202 GLY A C 1
ATOM 1634 O O . GLY A 1 202 ? 3.798 12.637 23.780 1.00 87.94 202 GLY A O 1
ATOM 1635 N N . LYS A 1 203 ? 5.024 10.860 23.152 1.00 84.31 203 LYS A N 1
ATOM 1636 C CA . LYS A 1 203 ? 6.309 11.578 23.056 1.00 84.31 203 LYS A CA 1
ATOM 1637 C C . LYS A 1 203 ? 6.539 12.264 21.710 1.00 84.31 203 LYS A C 1
ATOM 1639 O O . LYS A 1 203 ? 7.507 13.015 21.588 1.00 84.31 203 LYS A O 1
ATOM 1644 N N . ASN A 1 204 ? 5.697 12.004 20.714 1.00 78.94 204 ASN A N 1
ATOM 1645 C CA . ASN A 1 204 ? 5.863 12.612 19.408 1.00 78.94 204 ASN A CA 1
ATOM 1646 C C . ASN A 1 204 ? 5.505 14.091 19.481 1.00 78.94 204 ASN A C 1
ATOM 1648 O O . ASN A 1 204 ? 4.471 14.486 20.027 1.00 78.94 204 ASN A O 1
ATOM 1652 N N . VAL A 1 205 ? 6.374 14.901 18.885 1.00 77.19 205 VAL A N 1
ATOM 1653 C CA . VAL A 1 205 ? 6.116 16.309 18.611 1.00 77.19 205 VAL A CA 1
ATOM 1654 C C . VAL A 1 205 ? 5.738 16.381 17.134 1.00 77.19 205 VAL A C 1
ATOM 1656 O O . VAL A 1 205 ? 6.638 16.281 16.302 1.00 77.19 205 VAL A O 1
ATOM 1659 N N . PRO A 1 206 ? 4.448 16.537 16.778 1.00 72.19 206 PRO A N 1
ATOM 1660 C CA . PRO A 1 206 ? 3.995 16.446 15.387 1.00 72.19 206 PRO A CA 1
ATOM 1661 C C . PRO A 1 206 ? 4.693 17.400 14.409 1.00 72.19 206 PRO A C 1
ATOM 1663 O O . PRO A 1 206 ? 4.731 17.138 13.211 1.00 72.19 206 PRO A O 1
ATOM 1666 N N . SER A 1 207 ? 5.265 18.496 14.911 1.00 73.00 207 SER A N 1
ATOM 1667 C CA . SER A 1 207 ? 6.025 19.474 14.130 1.00 73.00 207 SER A CA 1
ATOM 1668 C C . SER A 1 207 ? 7.513 19.137 13.948 1.00 73.00 207 SER A C 1
ATOM 1670 O O . SER A 1 207 ? 8.202 19.846 13.214 1.00 73.00 207 SER A O 1
ATOM 1672 N N . SER A 1 208 ? 8.037 18.093 14.599 1.00 78.06 208 SER A N 1
ATOM 1673 C CA . SER A 1 208 ? 9.452 17.720 14.517 1.00 78.06 208 SER A CA 1
ATOM 1674 C C . SER A 1 208 ? 9.689 16.623 13.482 1.00 78.06 208 SER A C 1
ATOM 1676 O O . SER A 1 208 ? 9.301 15.475 13.672 1.00 78.06 208 SER A O 1
ATOM 1678 N N . LYS A 1 209 ? 10.457 16.954 12.437 1.00 74.25 209 LYS A N 1
ATOM 1679 C CA . LYS A 1 209 ? 10.880 16.021 11.375 1.00 74.25 209 LYS A CA 1
ATOM 1680 C C . LYS A 1 209 ? 11.730 14.838 11.861 1.00 74.25 209 LYS A C 1
ATOM 1682 O O . LYS A 1 209 ? 12.040 13.954 11.070 1.00 74.25 209 LYS A O 1
ATOM 1687 N N . GLU A 1 210 ? 12.131 14.831 13.130 1.00 73.31 210 GLU A N 1
ATOM 1688 C CA . GLU A 1 210 ? 12.827 13.705 13.757 1.00 73.31 210 GLU A CA 1
ATOM 1689 C C . GLU A 1 210 ? 11.898 12.500 13.973 1.00 73.31 210 GLU A C 1
ATOM 1691 O O . GLU A 1 210 ? 12.372 11.364 14.032 1.00 73.31 210 GLU A O 1
ATOM 1696 N N . PHE A 1 211 ? 10.583 12.731 14.062 1.00 78.06 211 PHE A N 1
ATOM 1697 C CA . PHE A 1 211 ? 9.598 11.671 14.249 1.00 78.06 211 PHE A CA 1
ATOM 1698 C C . PHE A 1 211 ? 8.989 11.229 12.926 1.00 78.06 211 PHE A C 1
ATOM 1700 O O . PHE A 1 211 ? 8.655 12.033 12.053 1.00 78.06 211 PHE A O 1
ATOM 1707 N N . PHE A 1 212 ? 8.793 9.919 12.799 1.00 82.94 212 PHE A N 1
ATOM 1708 C CA . PHE A 1 212 ? 8.206 9.340 11.600 1.00 82.94 212 PHE A CA 1
ATOM 1709 C C . PHE A 1 212 ? 6.737 9.753 11.432 1.00 82.94 212 PHE A C 1
ATOM 1711 O O . PHE A 1 212 ? 6.288 9.976 10.311 1.00 82.94 212 PHE A O 1
ATOM 1718 N N . SER A 1 213 ? 6.021 9.979 12.537 1.00 83.00 213 SER A N 1
ATOM 1719 C CA . SER A 1 213 ? 4.680 10.575 12.536 1.00 83.00 213 SER A CA 1
ATOM 1720 C C . SER A 1 213 ? 4.577 11.898 11.776 1.00 83.00 213 SER A C 1
ATOM 1722 O O . SER A 1 213 ? 3.576 12.098 11.099 1.00 83.00 213 SER A O 1
ATOM 1724 N N . SER A 1 214 ? 5.586 12.776 11.794 1.00 80.62 214 SER A N 1
ATOM 1725 C CA . SER A 1 214 ? 5.549 14.012 10.996 1.00 80.62 214 SER A CA 1
ATOM 1726 C C . SER A 1 214 ? 5.504 13.730 9.497 1.00 80.62 214 SER A C 1
ATOM 1728 O O . SER A 1 214 ? 4.758 14.384 8.777 1.00 80.62 214 SER A O 1
ATOM 1730 N N . ILE A 1 215 ? 6.225 12.706 9.034 1.00 79.81 215 ILE A N 1
ATOM 1731 C CA . ILE A 1 215 ? 6.169 12.262 7.634 1.00 79.81 215 ILE A CA 1
ATOM 1732 C C . ILE A 1 215 ? 4.782 11.689 7.318 1.00 79.81 215 ILE A C 1
ATOM 1734 O O . ILE A 1 215 ? 4.221 11.983 6.268 1.00 79.81 215 ILE A O 1
ATOM 1738 N N . LEU A 1 216 ? 4.193 10.918 8.238 1.00 85.62 216 LEU A N 1
ATOM 1739 C CA . LEU A 1 216 ? 2.851 10.342 8.068 1.00 85.62 216 LEU A CA 1
ATOM 1740 C C . LEU A 1 216 ? 1.735 11.398 8.070 1.00 85.62 216 LEU A C 1
ATOM 1742 O O . LEU A 1 216 ? 0.725 11.223 7.387 1.00 85.62 216 LEU A O 1
ATOM 1746 N N . LEU A 1 217 ? 1.924 12.495 8.807 1.00 85.00 217 LEU A N 1
ATOM 1747 C CA . LEU A 1 217 ? 1.047 13.666 8.784 1.00 85.00 217 LEU A CA 1
ATOM 1748 C C . LEU A 1 217 ? 1.171 14.426 7.460 1.00 85.00 217 LEU A C 1
ATOM 1750 O O . LEU A 1 217 ? 0.160 14.766 6.856 1.00 85.00 217 LEU A O 1
ATOM 1754 N N . GLU A 1 218 ? 2.395 14.659 6.974 1.00 75.88 218 GLU A N 1
ATOM 1755 C CA . GLU A 1 218 ? 2.639 15.280 5.658 1.00 75.88 218 GLU A CA 1
ATOM 1756 C C . GLU A 1 218 ? 2.067 14.428 4.502 1.00 75.88 218 GLU A C 1
ATOM 1758 O O . GLU A 1 218 ? 1.605 14.954 3.479 1.00 75.88 218 GLU A O 1
ATOM 1763 N N . ALA A 1 219 ? 2.062 13.105 4.684 1.00 73.38 219 ALA A N 1
ATOM 1764 C CA . ALA A 1 219 ? 1.495 12.123 3.768 1.00 73.38 219 ALA A CA 1
ATOM 1765 C C . ALA A 1 219 ? -0.037 11.965 3.870 1.00 73.38 219 ALA A C 1
ATOM 1767 O O . ALA A 1 219 ? -0.607 11.210 3.086 1.00 73.38 219 ALA A O 1
ATOM 1768 N N . ASP A 1 220 ? -0.707 12.681 4.783 1.00 77.31 220 ASP A N 1
ATOM 1769 C CA . ASP A 1 220 ? -2.161 12.624 5.015 1.00 77.31 220 ASP A CA 1
ATOM 1770 C C . ASP A 1 220 ? -2.699 11.236 5.389 1.00 77.31 220 ASP A C 1
ATOM 1772 O O . ASP A 1 220 ? -3.803 10.857 5.000 1.00 77.31 220 ASP A O 1
ATOM 1776 N N . VAL A 1 221 ? -1.916 10.453 6.129 1.00 81.62 221 VAL A N 1
ATOM 1777 C CA . VAL A 1 221 ? -2.331 9.106 6.568 1.00 81.62 221 VAL A CA 1
ATOM 1778 C C . VAL A 1 221 ? -2.602 9.079 8.056 1.00 81.62 221 VAL A C 1
ATOM 1780 O O . VAL A 1 221 ? -3.531 8.418 8.511 1.00 81.62 221 VAL A O 1
ATOM 1783 N N . LEU A 1 222 ? -1.830 9.871 8.793 1.00 87.19 222 LEU A N 1
ATOM 1784 C CA . LEU A 1 222 ? -2.134 10.231 10.161 1.00 87.19 222 LEU A CA 1
ATOM 1785 C C . LEU A 1 222 ? -2.863 11.577 10.159 1.00 87.19 222 LEU A C 1
ATOM 1787 O O . LEU A 1 222 ? -2.541 12.464 9.369 1.00 87.19 222 LEU A O 1
ATOM 1791 N N . TYR A 1 223 ? -3.828 11.746 11.060 1.00 89.31 223 TYR A N 1
ATOM 1792 C CA . TYR A 1 223 ? -4.622 12.971 11.147 1.00 89.31 223 TYR A CA 1
ATOM 1793 C C . TYR A 1 223 ? -4.508 13.587 12.530 1.00 89.31 223 TYR A C 1
ATOM 1795 O O . TYR A 1 223 ? -4.504 12.869 13.530 1.00 89.31 223 TYR A O 1
ATOM 1803 N N . LEU A 1 224 ? -4.471 14.918 12.583 1.00 88.88 224 LEU A N 1
ATOM 1804 C CA . LEU A 1 224 ? -4.542 15.672 13.829 1.00 88.88 224 LEU A CA 1
ATOM 1805 C C . LEU A 1 224 ? -5.899 16.341 13.981 1.00 88.88 224 LEU A C 1
ATOM 1807 O O . LEU A 1 224 ? -6.404 16.996 13.067 1.00 88.88 224 LEU A O 1
ATOM 1811 N N . THR A 1 225 ? -6.464 16.229 15.175 1.00 88.75 225 THR A N 1
ATOM 1812 C CA . THR A 1 225 ? -7.593 17.055 15.588 1.00 88.75 225 THR A CA 1
ATOM 1813 C C . THR A 1 225 ? -7.130 18.481 15.891 1.00 88.75 225 THR A C 1
ATOM 1815 O O . THR A 1 225 ? -5.942 18.759 16.064 1.00 88.75 225 THR A O 1
ATOM 1818 N N . LYS A 1 226 ? -8.087 19.404 16.050 1.00 84.88 226 LYS A N 1
ATOM 1819 C CA . LYS A 1 226 ? -7.810 20.787 16.485 1.00 84.88 226 LYS A CA 1
ATOM 1820 C C . LYS A 1 226 ? -7.124 20.874 17.856 1.00 84.88 226 LYS A C 1
ATOM 1822 O O . LYS A 1 226 ? -6.517 21.895 18.158 1.00 84.88 226 LYS A O 1
ATOM 1827 N N . ASN A 1 227 ? -7.210 19.816 18.661 1.00 85.81 227 ASN A N 1
ATOM 1828 C CA . ASN A 1 227 ? -6.605 19.735 19.989 1.00 85.81 227 ASN A CA 1
ATOM 1829 C C . ASN A 1 227 ? -5.209 19.087 19.963 1.00 85.81 227 ASN A C 1
ATOM 1831 O O . ASN A 1 227 ? -4.690 18.743 21.020 1.00 85.81 227 ASN A O 1
ATOM 1835 N N . ASN A 1 228 ? -4.602 18.919 18.780 1.00 88.88 228 ASN A N 1
ATOM 1836 C CA . ASN A 1 228 ? -3.337 18.205 18.587 1.00 88.88 228 ASN A CA 1
ATOM 1837 C C . ASN A 1 228 ? -3.382 16.757 19.097 1.00 88.88 228 ASN A C 1
ATOM 1839 O O . ASN A 1 228 ? -2.419 16.278 19.685 1.00 88.88 228 ASN A O 1
ATOM 1843 N N . GLU A 1 229 ? -4.492 16.059 18.872 1.00 93.19 229 GLU A N 1
ATOM 1844 C CA . GLU A 1 229 ? -4.598 14.618 19.119 1.00 93.19 229 GLU A CA 1
ATOM 1845 C C . GLU A 1 229 ? -4.567 13.861 17.799 1.00 93.19 229 GLU A C 1
ATOM 1847 O O . GLU A 1 229 ? -5.110 14.344 16.805 1.00 93.19 229 GLU A O 1
ATOM 1852 N N . PHE A 1 230 ? -3.989 12.663 17.789 1.00 94.81 230 PHE A N 1
ATOM 1853 C CA . PHE A 1 230 ? -4.102 11.781 16.635 1.00 94.81 230 PHE A CA 1
ATOM 1854 C C . PHE A 1 230 ? -5.521 11.233 16.525 1.00 94.81 230 PHE A C 1
ATOM 1856 O O . PHE A 1 230 ? -6.106 10.850 17.536 1.00 94.81 230 PHE A O 1
ATOM 1863 N N . LEU A 1 231 ? -6.067 11.186 15.311 1.00 95.94 231 LEU A N 1
ATOM 1864 C CA . LEU A 1 231 ? -7.368 10.593 15.007 1.00 95.94 231 LEU A CA 1
ATOM 1865 C C . LEU A 1 231 ? -7.187 9.274 14.257 1.00 95.94 231 LEU A C 1
ATOM 1867 O O . LEU A 1 231 ? -6.456 9.209 13.270 1.00 95.94 231 LEU A O 1
ATOM 1871 N N . PHE A 1 232 ? -7.916 8.252 14.697 1.00 96.38 232 PHE A N 1
ATOM 1872 C CA . PHE A 1 232 ? -7.914 6.914 14.121 1.00 96.38 232 PHE A CA 1
ATOM 1873 C C . PHE A 1 232 ? -9.339 6.457 13.810 1.00 96.38 232 PHE A C 1
ATOM 1875 O O . PHE A 1 232 ? -10.273 6.683 14.582 1.00 96.38 232 PHE A O 1
ATOM 1882 N N . LEU A 1 233 ? -9.490 5.772 12.682 1.00 97.12 233 LEU A N 1
ATOM 1883 C CA . LEU A 1 233 ? -10.692 5.020 12.338 1.00 97.12 233 LEU A CA 1
ATOM 1884 C C . LEU A 1 233 ? -10.575 3.590 12.876 1.00 97.12 233 LEU A C 1
ATOM 1886 O O . LEU A 1 233 ? -9.476 3.032 12.899 1.00 97.12 233 LEU A O 1
ATOM 1890 N N . SER A 1 234 ? -11.701 2.971 13.246 1.00 98.12 234 SER A N 1
ATOM 1891 C CA . SER A 1 234 ? -11.757 1.505 13.331 1.00 98.12 234 SER A CA 1
ATOM 1892 C C . SER A 1 234 ? -11.367 0.888 11.980 1.00 98.12 234 SER A C 1
ATOM 1894 O O . SER A 1 234 ? -11.472 1.535 10.933 1.00 98.12 234 SER A O 1
ATOM 1896 N N . ALA A 1 235 ? -10.930 -0.369 11.967 1.00 97.88 235 ALA A N 1
ATOM 1897 C CA . ALA A 1 235 ? -10.561 -1.038 10.725 1.00 97.88 235 ALA A CA 1
ATOM 1898 C C . ALA A 1 235 ? -11.747 -1.124 9.748 1.00 97.88 235 ALA A C 1
ATOM 1900 O O . ALA A 1 235 ? -11.563 -0.914 8.551 1.00 97.88 235 ALA A O 1
ATOM 1901 N N . GLY A 1 236 ? -12.966 -1.359 10.244 1.00 98.12 236 GLY A N 1
ATOM 1902 C CA . GLY A 1 236 ? -14.178 -1.343 9.429 1.00 98.12 236 GLY A CA 1
ATOM 1903 C C . GLY A 1 236 ? -14.517 0.038 8.876 1.00 98.12 236 GLY A C 1
ATOM 1904 O O . GLY A 1 236 ? -14.841 0.149 7.696 1.00 98.12 236 GLY A O 1
ATOM 1905 N N . ALA A 1 237 ? -14.388 1.101 9.676 1.00 98.06 237 ALA A N 1
ATOM 1906 C CA . ALA A 1 237 ? -14.601 2.461 9.186 1.00 98.06 237 ALA A CA 1
ATOM 1907 C C . ALA A 1 237 ? -13.516 2.889 8.185 1.00 98.06 237 ALA A C 1
ATOM 1909 O O . ALA A 1 237 ? -13.814 3.592 7.222 1.00 98.06 237 ALA A O 1
ATOM 1910 N N . TYR A 1 238 ? -12.275 2.433 8.364 1.00 97.00 238 TYR A N 1
ATOM 1911 C CA . TYR A 1 238 ? -11.195 2.642 7.401 1.00 97.00 238 TYR A CA 1
ATOM 1912 C C . TYR A 1 238 ? -11.484 1.939 6.068 1.00 97.00 238 TYR A C 1
ATOM 1914 O O . TYR A 1 238 ? -11.417 2.583 5.020 1.00 97.00 238 TYR A O 1
ATOM 1922 N N . ASP A 1 239 ? -11.866 0.658 6.097 1.00 97.56 239 ASP A N 1
ATOM 1923 C CA . ASP A 1 239 ? -12.286 -0.090 4.904 1.00 97.56 239 ASP A CA 1
ATOM 1924 C C . ASP A 1 239 ? -13.470 0.629 4.218 1.00 97.56 239 ASP A C 1
ATOM 1926 O O . ASP A 1 239 ? -13.424 0.893 3.018 1.00 97.56 239 ASP A O 1
ATOM 1930 N N . ALA A 1 240 ? -14.496 1.039 4.975 1.00 97.62 240 ALA A N 1
ATOM 1931 C CA . ALA A 1 240 ? -15.662 1.756 4.451 1.00 97.62 240 ALA A CA 1
ATOM 1932 C C . ALA A 1 240 ? -15.301 3.096 3.786 1.00 97.62 240 ALA A C 1
ATOM 1934 O O . ALA A 1 240 ? -15.838 3.418 2.726 1.00 97.62 240 ALA A O 1
ATOM 1935 N N . ALA A 1 241 ? -14.384 3.872 4.373 1.00 95.81 241 ALA A N 1
ATOM 1936 C CA . ALA A 1 241 ? -13.915 5.125 3.786 1.00 95.81 241 ALA A CA 1
ATOM 1937 C C . ALA A 1 241 ? -13.174 4.885 2.461 1.00 95.81 241 ALA A C 1
ATOM 1939 O O . ALA A 1 241 ? -13.418 5.585 1.480 1.00 95.81 241 ALA A O 1
ATOM 1940 N N . ASN A 1 242 ? -12.315 3.865 2.391 1.00 94.44 242 ASN A N 1
ATOM 1941 C CA . ASN A 1 242 ? -11.595 3.553 1.157 1.00 94.44 242 ASN A CA 1
ATOM 1942 C C . ASN A 1 242 ? -12.514 2.961 0.075 1.00 94.44 242 ASN A C 1
ATOM 1944 O O . ASN A 1 242 ? -12.362 3.304 -1.093 1.00 94.44 242 ASN A O 1
ATOM 1948 N N . ILE A 1 243 ? -13.513 2.148 0.437 1.00 95.19 243 ILE A N 1
ATOM 1949 C CA . ILE A 1 243 ? -14.535 1.675 -0.513 1.00 95.19 243 ILE A CA 1
ATOM 1950 C C . ILE A 1 243 ? -15.363 2.852 -1.040 1.00 95.19 243 ILE A C 1
ATOM 1952 O O . ILE A 1 243 ? -15.636 2.912 -2.235 1.00 95.19 243 ILE A O 1
ATOM 1956 N N . ALA A 1 244 ? -15.747 3.799 -0.180 1.00 94.12 244 ALA A N 1
ATOM 1957 C CA . ALA A 1 244 ? -16.474 4.990 -0.610 1.00 94.12 244 ALA A CA 1
ATOM 1958 C C . ALA A 1 244 ? -15.643 5.869 -1.562 1.00 94.12 244 ALA A C 1
ATOM 1960 O O . ALA A 1 244 ? -16.212 6.449 -2.482 1.00 94.12 244 ALA A O 1
ATOM 1961 N N . ALA A 1 245 ? -14.323 5.950 -1.353 1.00 88.88 245 ALA A N 1
ATOM 1962 C CA . ALA A 1 245 ? -13.417 6.771 -2.157 1.00 88.88 245 ALA A CA 1
ATOM 1963 C C . ALA A 1 245 ? -12.988 6.116 -3.485 1.00 88.88 245 ALA A C 1
ATOM 1965 O O . ALA A 1 245 ? -12.907 6.803 -4.502 1.00 88.88 245 ALA A O 1
ATOM 1966 N N . TYR A 1 246 ? -12.706 4.809 -3.490 1.00 87.69 246 TYR A N 1
ATOM 1967 C CA . TYR A 1 246 ? -12.086 4.112 -4.631 1.00 87.69 246 TYR A CA 1
ATOM 1968 C C . TYR A 1 246 ? -12.961 3.006 -5.238 1.00 87.69 246 TYR A C 1
ATOM 1970 O O . TYR A 1 246 ? -12.716 2.555 -6.355 1.00 87.69 246 TYR A O 1
ATOM 1978 N N . GLY A 1 247 ? -13.999 2.562 -4.529 1.00 90.50 247 GLY A N 1
ATOM 1979 C CA . GLY A 1 247 ? -14.791 1.390 -4.894 1.00 90.50 247 GLY A CA 1
ATOM 1980 C C . GLY A 1 247 ? -14.108 0.065 -4.536 1.00 90.50 247 GLY A C 1
ATOM 1981 O O . GLY A 1 247 ? -12.914 0.001 -4.250 1.00 90.50 247 GLY A O 1
ATOM 1982 N N . VAL A 1 248 ? -14.881 -1.026 -4.561 1.00 91.38 248 VAL A N 1
ATOM 1983 C CA . VAL A 1 248 ? -14.400 -2.371 -4.181 1.00 91.38 248 VAL A CA 1
ATOM 1984 C C . VAL A 1 248 ? -13.269 -2.852 -5.087 1.00 91.38 248 VAL A C 1
ATOM 1986 O O . VAL A 1 248 ? -12.368 -3.534 -4.608 1.00 91.38 248 VAL A O 1
ATOM 1989 N N . ASN A 1 249 ? -13.318 -2.502 -6.376 1.00 87.62 249 ASN A N 1
ATOM 1990 C CA . ASN A 1 249 ? -12.395 -3.019 -7.381 1.00 87.62 249 ASN A CA 1
ATOM 1991 C C . ASN A 1 249 ? -11.005 -2.403 -7.302 1.00 87.62 249 ASN A C 1
ATOM 1993 O O . ASN A 1 249 ? -10.054 -3.156 -7.477 1.00 87.62 249 ASN A O 1
ATOM 1997 N N . GLU A 1 250 ? -10.891 -1.098 -7.043 1.00 88.00 250 GLU A N 1
ATOM 1998 C CA . GLU A 1 250 ? -9.607 -0.378 -7.012 1.00 88.00 250 GLU A CA 1
ATOM 1999 C C . GLU A 1 250 ? -9.004 -0.299 -5.603 1.00 88.00 250 GLU A C 1
ATOM 2001 O O . GLU A 1 250 ? -7.811 -0.040 -5.460 1.00 88.00 250 GLU A O 1
ATOM 2006 N N . TYR A 1 251 ? -9.802 -0.517 -4.552 1.00 92.75 251 TYR A N 1
ATOM 2007 C CA . TYR A 1 251 ? -9.299 -0.471 -3.186 1.00 92.75 251 TYR A CA 1
ATOM 2008 C C . TYR A 1 251 ? -8.352 -1.642 -2.879 1.00 92.75 251 TYR A C 1
ATOM 2010 O O . TYR A 1 251 ? -8.803 -2.761 -2.627 1.00 92.75 251 TYR A O 1
ATOM 2018 N N . ILE A 1 252 ? -7.053 -1.344 -2.774 1.00 93.44 252 ILE A N 1
ATOM 2019 C CA . ILE A 1 252 ? -6.010 -2.262 -2.303 1.00 93.44 252 ILE A CA 1
ATOM 2020 C C . ILE A 1 252 ? -6.097 -2.364 -0.783 1.00 93.44 252 ILE A C 1
ATOM 2022 O O . ILE A 1 252 ? -5.544 -1.531 -0.061 1.00 93.44 252 ILE A O 1
ATOM 2026 N N . ARG A 1 253 ? -6.787 -3.385 -0.271 1.00 95.56 253 ARG A N 1
ATOM 2027 C CA . ARG A 1 253 ? -7.101 -3.474 1.162 1.00 95.56 253 ARG A CA 1
ATOM 2028 C C . ARG A 1 253 ? -5.866 -3.640 2.035 1.00 95.56 253 ARG A C 1
ATOM 2030 O O . ARG A 1 253 ? -5.032 -4.510 1.799 1.00 95.56 253 ARG A O 1
ATOM 2037 N N . PHE A 1 254 ? -5.798 -2.882 3.122 1.00 95.75 254 PHE A N 1
ATOM 2038 C CA . PHE A 1 254 ? -4.789 -3.093 4.152 1.00 95.75 254 PHE A CA 1
ATOM 2039 C C . PHE A 1 254 ? -5.124 -4.333 4.999 1.00 95.75 254 PHE A C 1
ATOM 2041 O O . PHE A 1 254 ? -6.113 -4.345 5.734 1.00 95.75 254 PHE A O 1
ATOM 2048 N N . MET A 1 255 ? -4.299 -5.381 4.931 1.00 95.44 255 MET A N 1
ATOM 2049 C CA . MET A 1 255 ? -4.476 -6.599 5.737 1.00 95.44 255 MET A CA 1
ATOM 2050 C C . MET A 1 255 ? -3.287 -6.796 6.669 1.00 95.44 255 MET A C 1
ATOM 2052 O O . MET A 1 255 ? -2.147 -6.592 6.281 1.00 95.44 255 MET A O 1
ATOM 2056 N N . ARG A 1 256 ? -3.530 -7.197 7.914 1.00 93.75 256 ARG A N 1
ATOM 2057 C CA . ARG A 1 256 ? -2.470 -7.341 8.918 1.00 93.75 256 ARG A CA 1
ATOM 2058 C C . ARG A 1 256 ? -1.975 -8.778 9.014 1.00 93.75 256 ARG A C 1
ATOM 2060 O O . ARG A 1 256 ? -2.779 -9.711 9.040 1.00 93.75 256 ARG A O 1
ATOM 2067 N N . LYS A 1 257 ? -0.661 -8.910 9.182 1.00 93.44 257 LYS A N 1
ATOM 2068 C CA . LYS A 1 257 ? 0.057 -10.133 9.545 1.00 93.44 257 LYS A CA 1
ATOM 2069 C C . LYS A 1 257 ? 0.926 -9.858 10.785 1.00 93.44 257 LYS A C 1
ATOM 2071 O O . LYS A 1 257 ? 1.477 -8.770 10.936 1.00 93.44 257 LYS A O 1
ATOM 2076 N N . LEU A 1 258 ? 1.036 -10.821 11.698 1.00 91.38 258 LEU A N 1
ATOM 2077 C CA . LEU A 1 258 ? 1.769 -10.657 12.954 1.00 91.38 258 LEU A CA 1
ATOM 2078 C C . LEU A 1 258 ? 3.289 -10.714 12.742 1.00 91.38 258 LEU A C 1
ATOM 2080 O O . LEU A 1 258 ? 3.820 -11.641 12.121 1.00 91.38 258 LEU A O 1
ATOM 2084 N N . GLY A 1 259 ? 3.993 -9.772 13.371 1.00 85.00 259 GLY A N 1
ATOM 2085 C CA . GLY A 1 259 ? 5.452 -9.674 13.350 1.00 85.00 259 GLY A CA 1
ATOM 2086 C C . GLY A 1 259 ? 6.014 -9.170 12.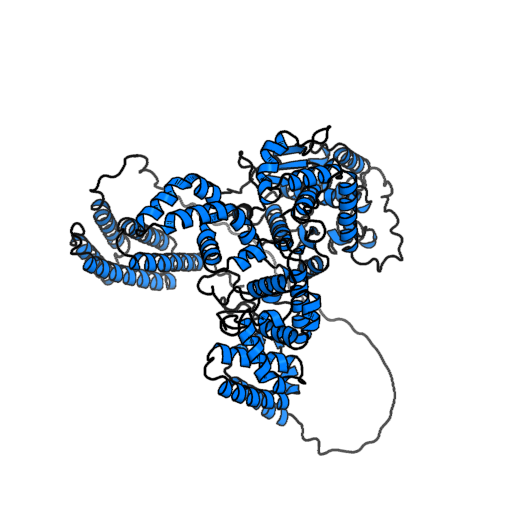019 1.00 85.00 259 GLY A C 1
ATOM 2087 O O . GLY A 1 259 ? 5.303 -8.594 11.208 1.00 85.00 259 GLY A O 1
ATOM 2088 N N . GLU A 1 260 ? 7.317 -9.363 11.808 1.00 85.00 260 GLU A N 1
ATOM 2089 C CA . GLU A 1 260 ? 8.012 -8.872 10.611 1.00 85.00 260 GLU A CA 1
ATOM 2090 C C . GLU A 1 260 ? 7.528 -9.556 9.326 1.00 85.00 260 GLU A C 1
ATOM 2092 O O . GLU A 1 260 ? 7.336 -10.778 9.305 1.00 85.00 260 GLU A O 1
ATOM 2097 N N . LEU A 1 261 ? 7.401 -8.761 8.258 1.00 87.25 261 LEU A N 1
ATOM 2098 C CA . LEU A 1 261 ? 7.098 -9.216 6.903 1.00 87.25 261 LEU A CA 1
ATOM 2099 C C . LEU A 1 261 ? 8.333 -9.154 6.019 1.00 87.25 261 LEU A C 1
ATOM 2101 O O . LEU A 1 261 ? 9.131 -8.218 6.084 1.00 87.25 261 LEU A O 1
ATOM 2105 N N . ASN A 1 262 ? 8.476 -10.162 5.168 1.00 85.62 262 ASN A N 1
ATOM 2106 C CA . ASN A 1 262 ? 9.451 -10.135 4.093 1.00 85.62 262 ASN A CA 1
ATOM 2107 C C . ASN A 1 262 ? 8.806 -9.591 2.808 1.00 85.62 262 ASN A C 1
ATOM 2109 O O . ASN A 1 262 ? 7.590 -9.488 2.685 1.00 85.62 262 ASN A O 1
ATOM 2113 N N . VAL A 1 263 ? 9.630 -9.261 1.814 1.00 83.56 263 VAL A N 1
ATOM 2114 C CA . VAL A 1 263 ? 9.141 -8.724 0.532 1.00 83.56 263 VAL A CA 1
ATOM 2115 C C . VAL A 1 263 ? 8.182 -9.686 -0.177 1.00 83.56 263 VAL A C 1
ATOM 2117 O O . VAL A 1 263 ? 7.230 -9.241 -0.808 1.00 83.56 263 VAL A O 1
ATOM 2120 N N . GLY A 1 264 ? 8.391 -10.995 -0.035 1.00 87.25 264 GLY A N 1
ATOM 2121 C CA . GLY A 1 264 ? 7.491 -12.007 -0.580 1.00 87.25 264 GLY A CA 1
ATOM 2122 C C . GLY A 1 264 ? 6.087 -11.952 0.026 1.00 87.25 264 GLY A C 1
ATOM 2123 O O . GLY A 1 264 ? 5.132 -12.162 -0.711 1.00 87.25 264 GLY A O 1
ATOM 2124 N N . ASP A 1 265 ? 5.948 -11.610 1.313 1.00 89.75 265 ASP A N 1
ATOM 2125 C CA . ASP A 1 265 ? 4.634 -11.397 1.940 1.00 89.75 265 ASP A CA 1
ATOM 2126 C C . ASP A 1 265 ? 3.903 -10.215 1.297 1.00 89.75 265 ASP A C 1
ATOM 2128 O O . ASP A 1 265 ? 2.716 -10.302 1.000 1.00 89.75 265 ASP A O 1
ATOM 2132 N N . ILE A 1 266 ? 4.613 -9.109 1.062 1.00 90.69 266 ILE A N 1
ATOM 2133 C CA . ILE A 1 266 ? 4.027 -7.916 0.442 1.00 90.69 266 ILE A CA 1
ATOM 2134 C C . ILE A 1 266 ? 3.565 -8.235 -0.977 1.00 90.69 266 ILE A C 1
ATOM 2136 O O . ILE A 1 266 ? 2.420 -7.969 -1.326 1.00 90.69 266 ILE A O 1
ATOM 2140 N N . GLU A 1 267 ? 4.433 -8.862 -1.773 1.00 88.62 267 GLU A N 1
ATOM 2141 C CA . GLU A 1 267 ? 4.113 -9.286 -3.136 1.00 88.62 267 GLU A CA 1
ATOM 2142 C C . GLU A 1 267 ? 2.943 -10.266 -3.209 1.00 88.62 267 GLU A C 1
ATOM 2144 O O . GLU A 1 267 ? 2.135 -10.180 -4.132 1.00 88.62 267 GLU A O 1
ATOM 2149 N N . GLU A 1 268 ? 2.868 -11.219 -2.276 1.00 88.81 268 GLU A N 1
ATOM 2150 C CA . GLU A 1 268 ? 1.726 -12.121 -2.151 1.00 88.81 268 GLU A CA 1
ATOM 2151 C C . GLU A 1 268 ? 0.443 -11.312 -1.955 1.00 88.81 268 GLU A C 1
ATOM 2153 O O . GLU A 1 268 ? -0.506 -11.498 -2.713 1.00 88.81 268 GLU A O 1
ATOM 2158 N N . GLY A 1 269 ? 0.449 -10.363 -1.016 1.00 90.56 269 GLY A N 1
ATOM 2159 C CA . GLY A 1 269 ? -0.672 -9.457 -0.799 1.00 90.56 269 GLY A CA 1
ATOM 2160 C C . GLY A 1 269 ? -1.101 -8.744 -2.079 1.00 90.56 269 GLY A C 1
ATOM 2161 O O . GLY A 1 269 ? -2.282 -8.792 -2.423 1.00 90.56 269 GLY A O 1
ATOM 2162 N N . ILE A 1 270 ? -0.164 -8.130 -2.814 1.00 89.19 270 ILE A N 1
ATOM 2163 C CA . ILE A 1 270 ? -0.503 -7.332 -4.006 1.00 89.19 270 ILE A CA 1
ATOM 2164 C C . ILE A 1 270 ? -1.210 -8.182 -5.066 1.00 89.19 270 ILE A C 1
ATOM 2166 O O . ILE A 1 270 ? -2.191 -7.734 -5.662 1.00 89.19 270 ILE A O 1
ATOM 2170 N N . LYS A 1 271 ? -0.791 -9.441 -5.257 1.00 85.75 271 LYS A N 1
ATOM 2171 C CA . LYS A 1 271 ? -1.467 -10.383 -6.173 1.00 85.75 271 LYS A CA 1
ATOM 2172 C C . LYS A 1 271 ? -2.916 -10.656 -5.781 1.00 85.75 271 LYS A C 1
ATOM 2174 O O . LYS A 1 271 ? -3.751 -10.912 -6.643 1.00 85.75 271 LYS A O 1
ATOM 2179 N N . PHE A 1 272 ? -3.197 -10.588 -4.488 1.00 87.88 272 PHE A N 1
ATOM 2180 C CA . PHE A 1 272 ? -4.521 -10.716 -3.896 1.00 87.88 272 PHE A CA 1
ATOM 2181 C C . PHE A 1 272 ? -5.231 -9.366 -3.719 1.00 87.88 272 PHE A C 1
ATOM 2183 O O . PHE A 1 272 ? -6.244 -9.284 -3.029 1.00 87.88 272 PHE A O 1
ATOM 2190 N N . HIS A 1 273 ? -4.725 -8.308 -4.361 1.00 89.62 273 HIS A N 1
ATOM 2191 C CA . HIS A 1 273 ? -5.273 -6.958 -4.285 1.00 89.62 273 HIS A CA 1
ATOM 2192 C C . HIS A 1 273 ? -5.333 -6.423 -2.838 1.00 89.62 273 HIS A C 1
ATOM 2194 O O . HIS A 1 273 ? -6.224 -5.675 -2.456 1.00 89.62 273 HIS A O 1
ATOM 2200 N N . ALA A 1 274 ? -4.363 -6.815 -2.013 1.00 93.69 274 ALA A N 1
ATOM 2201 C CA . ALA A 1 274 ? -4.213 -6.379 -0.632 1.00 93.69 274 ALA A CA 1
ATOM 2202 C C . ALA A 1 274 ? -2.789 -5.869 -0.385 1.00 93.69 274 ALA A C 1
ATOM 2204 O O . ALA A 1 274 ? -1.835 -6.354 -0.975 1.00 93.69 274 ALA A O 1
ATOM 2205 N N . ARG A 1 275 ? -2.596 -4.941 0.547 1.00 94.38 275 ARG A N 1
ATOM 2206 C CA . ARG A 1 275 ? -1.267 -4.601 1.065 1.00 94.38 275 ARG A CA 1
ATOM 2207 C C . ARG A 1 275 ? -1.132 -5.197 2.455 1.00 94.38 275 ARG A C 1
ATOM 2209 O O . ARG A 1 275 ? -1.795 -4.753 3.392 1.00 94.38 275 ARG A O 1
ATOM 2216 N N . TYR A 1 276 ? -0.289 -6.219 2.586 1.00 94.69 276 TYR A N 1
ATOM 2217 C CA . TYR A 1 276 ? -0.031 -6.829 3.888 1.00 94.69 276 TYR A CA 1
ATOM 2218 C C . TYR A 1 276 ? 0.829 -5.902 4.733 1.00 94.69 276 TYR A C 1
ATOM 2220 O O . TYR A 1 276 ? 1.861 -5.452 4.259 1.00 94.69 276 TYR A O 1
ATOM 2228 N N . GLY A 1 277 ? 0.417 -5.605 5.957 1.00 93.12 277 GLY A N 1
ATOM 2229 C CA . GLY A 1 277 ? 1.188 -4.828 6.918 1.00 93.12 277 GLY A CA 1
ATOM 2230 C C . GLY A 1 277 ? 1.544 -5.640 8.138 1.00 93.12 277 GLY A C 1
ATOM 2231 O O . GLY A 1 277 ? 0.778 -6.506 8.575 1.00 93.12 277 GLY A O 1
ATOM 2232 N N . ALA A 1 278 ? 2.704 -5.344 8.701 1.00 90.56 278 ALA A N 1
ATOM 2233 C CA . ALA A 1 278 ? 3.090 -5.942 9.962 1.00 90.56 278 ALA A CA 1
ATOM 2234 C C . ALA A 1 278 ? 2.279 -5.305 11.103 1.00 90.56 278 ALA A C 1
ATOM 2236 O O . ALA A 1 278 ? 2.051 -4.096 11.148 1.00 90.56 278 ALA A O 1
ATOM 2237 N N . THR A 1 279 ? 1.848 -6.114 12.062 1.00 91.81 279 THR A N 1
ATOM 2238 C CA . THR A 1 279 ? 1.246 -5.633 13.311 1.00 91.81 279 THR A CA 1
ATOM 2239 C C . THR A 1 279 ? 1.830 -6.390 14.496 1.00 91.81 279 THR A C 1
ATOM 2241 O O . THR A 1 279 ? 2.345 -7.507 14.362 1.00 91.81 279 THR A O 1
ATOM 2244 N N . SER A 1 280 ? 1.785 -5.763 15.667 1.00 87.94 280 SER A N 1
ATOM 2245 C CA . SER A 1 280 ? 2.336 -6.327 16.893 1.00 87.94 280 SER A CA 1
ATOM 2246 C C . SER A 1 280 ? 1.266 -7.062 17.694 1.00 87.94 280 SER A C 1
ATOM 2248 O O . SER A 1 280 ? 0.126 -6.627 17.815 1.00 87.94 280 SER A O 1
ATOM 2250 N N . TYR A 1 281 ? 1.681 -8.170 18.290 1.00 89.38 281 TYR A N 1
ATOM 2251 C CA . TYR A 1 281 ? 0.938 -8.986 19.243 1.00 89.38 281 TYR A CA 1
ATOM 2252 C C . TYR A 1 281 ? 1.761 -9.105 20.539 1.00 89.38 281 TYR A C 1
ATOM 2254 O O . TYR A 1 281 ? 2.987 -8.963 20.469 1.00 89.38 281 TYR A O 1
ATOM 2262 N N . PRO A 1 282 ? 1.171 -9.376 21.721 1.00 88.94 282 PRO A N 1
ATOM 2263 C CA . PRO A 1 282 ? 1.955 -9.620 22.929 1.00 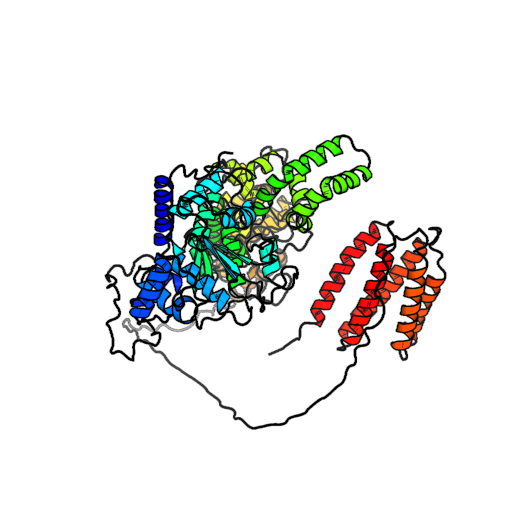88.94 282 PRO A CA 1
ATOM 2264 C C . PRO A 1 282 ? 3.133 -10.581 22.703 1.00 88.94 282 PRO A C 1
ATOM 2266 O O . PRO A 1 282 ? 2.956 -11.727 22.289 1.00 88.94 282 PRO A O 1
ATOM 2269 N N . GLY A 1 283 ? 4.349 -10.102 22.978 1.00 79.81 283 GLY A N 1
ATOM 2270 C CA . GLY A 1 283 ? 5.590 -10.865 22.809 1.00 79.81 283 GLY A CA 1
ATOM 2271 C C . GLY A 1 283 ? 6.208 -10.837 21.405 1.00 79.81 283 GLY A C 1
ATOM 2272 O O . GLY A 1 283 ? 7.296 -11.379 21.230 1.00 79.81 283 GLY A O 1
ATOM 2273 N N . SER A 1 284 ? 5.580 -10.197 20.414 1.00 75.81 284 SER A N 1
ATOM 2274 C CA . SER A 1 284 ? 6.214 -9.948 19.113 1.00 75.81 284 SER A CA 1
ATOM 2275 C C . SER A 1 284 ? 7.088 -8.686 19.163 1.00 75.81 284 SER A C 1
ATOM 2277 O O . SER A 1 284 ? 6.664 -7.704 19.778 1.00 75.81 284 SER A O 1
ATOM 2279 N N . PRO A 1 285 ? 8.261 -8.663 18.507 1.00 69.56 285 PRO A N 1
ATOM 2280 C CA . PRO A 1 285 ? 9.071 -7.451 18.412 1.00 69.56 285 PRO A CA 1
ATOM 2281 C C . PRO A 1 285 ? 8.339 -6.351 17.626 1.00 69.56 285 PRO A C 1
ATOM 2283 O O . PRO A 1 285 ? 7.554 -6.644 16.720 1.00 69.56 285 PRO A O 1
ATOM 2286 N N . SER A 1 286 ? 8.617 -5.084 17.951 1.00 68.94 286 SER A N 1
ATOM 2287 C CA . SER A 1 286 ? 8.320 -3.984 17.030 1.00 68.94 286 SER A CA 1
ATOM 2288 C C . SER A 1 286 ? 9.211 -4.116 15.794 1.00 68.94 286 SER A C 1
ATOM 2290 O O . SER A 1 286 ? 10.348 -4.585 15.886 1.00 68.94 286 SER A O 1
ATOM 2292 N N . TYR A 1 287 ? 8.699 -3.722 14.631 1.00 77.88 287 TYR A N 1
ATOM 2293 C CA . TYR A 1 287 ? 9.462 -3.751 13.389 1.00 77.88 287 TYR A CA 1
ATOM 2294 C C . TYR A 1 287 ? 9.876 -2.332 12.999 1.00 77.88 287 TYR A C 1
ATOM 2296 O O . TYR A 1 287 ? 9.142 -1.367 13.199 1.00 77.88 287 TYR A O 1
ATOM 2304 N N . LYS A 1 288 ? 11.093 -2.209 12.467 1.00 80.31 288 LYS A N 1
ATOM 2305 C CA . LYS A 1 288 ? 11.668 -0.927 12.047 1.00 80.31 288 LYS A CA 1
ATOM 2306 C C . LYS A 1 288 ? 11.231 -0.607 10.624 1.00 80.31 288 LYS A C 1
ATOM 2308 O O . LYS A 1 288 ? 11.306 -1.470 9.750 1.00 80.31 288 LYS A O 1
ATOM 2313 N N . VAL A 1 289 ? 10.882 0.648 10.364 1.00 80.44 289 VAL A N 1
ATOM 2314 C CA . VAL A 1 289 ? 10.554 1.127 9.015 1.00 80.44 289 VAL A CA 1
ATOM 2315 C C . VAL A 1 289 ? 11.749 1.879 8.443 1.00 80.44 289 VAL A C 1
ATOM 2317 O O . VAL A 1 289 ? 12.297 2.770 9.084 1.00 80.44 289 VAL A O 1
ATOM 2320 N N . HIS A 1 290 ? 12.207 1.488 7.249 1.00 78.56 290 HIS A N 1
ATOM 2321 C CA . HIS A 1 290 ? 13.362 2.093 6.557 1.00 78.56 290 HIS A CA 1
ATOM 2322 C C . HIS A 1 290 ? 14.649 2.184 7.400 1.00 78.56 290 HIS A C 1
ATOM 2324 O O . HIS A 1 290 ? 15.500 3.039 7.164 1.00 78.56 290 HIS A O 1
ATOM 2330 N N . GLY A 1 291 ? 14.808 1.288 8.381 1.00 76.81 291 GLY A N 1
ATOM 2331 C CA . GLY A 1 291 ? 15.941 1.290 9.312 1.00 76.81 291 GLY A CA 1
ATOM 2332 C C . GLY A 1 291 ? 15.864 2.349 10.416 1.00 76.81 291 GLY A C 1
ATOM 2333 O O . GLY A 1 291 ? 16.834 2.493 11.157 1.00 76.81 291 GLY A O 1
ATOM 2334 N N . ASN A 1 292 ? 14.744 3.065 10.549 1.00 78.38 292 ASN A N 1
ATOM 2335 C CA . ASN A 1 292 ? 14.523 3.992 11.649 1.00 78.38 292 ASN A CA 1
ATOM 2336 C C . ASN A 1 292 ? 14.257 3.213 12.949 1.00 78.38 292 ASN A C 1
ATOM 2338 O O . ASN A 1 292 ? 13.314 2.428 13.044 1.00 78.38 292 ASN A O 1
ATOM 2342 N N . GLU A 1 293 ? 15.127 3.400 13.942 1.00 80.25 293 GLU A N 1
ATOM 2343 C CA . GLU A 1 293 ? 15.037 2.699 15.226 1.00 80.25 293 GLU A CA 1
ATOM 2344 C C . GLU A 1 293 ? 13.987 3.289 16.168 1.00 80.25 293 GLU A C 1
ATOM 2346 O O . GLU A 1 293 ? 13.598 2.616 17.119 1.00 80.25 293 GLU A O 1
ATOM 2351 N N . THR A 1 294 ? 13.533 4.521 15.920 1.00 81.19 294 THR A N 1
ATOM 2352 C CA . THR A 1 294 ? 12.554 5.208 16.773 1.00 81.19 294 THR A CA 1
ATOM 2353 C C . THR A 1 294 ? 11.113 4.997 16.323 1.00 81.19 294 THR A C 1
ATOM 2355 O O . THR A 1 294 ? 10.204 5.462 17.004 1.00 81.19 294 THR A O 1
ATOM 2358 N N . THR A 1 295 ? 10.888 4.287 15.211 1.00 85.69 295 THR A N 1
ATOM 2359 C CA . THR A 1 295 ? 9.540 4.005 14.713 1.00 85.69 295 THR A CA 1
ATOM 2360 C C . THR A 1 295 ? 8.758 3.160 15.715 1.00 85.69 295 THR A C 1
ATOM 2362 O O . THR A 1 295 ? 9.146 2.042 16.060 1.00 85.69 295 THR A O 1
ATOM 2365 N N . THR A 1 296 ? 7.630 3.703 16.158 1.00 87.19 296 THR A N 1
ATOM 2366 C CA . THR A 1 296 ? 6.663 3.018 17.023 1.00 87.19 296 THR A CA 1
ATOM 2367 C C . THR A 1 296 ? 5.848 1.994 16.233 1.00 87.19 296 THR A C 1
ATOM 2369 O O . THR A 1 296 ? 5.717 2.086 15.010 1.00 87.19 296 THR A O 1
ATOM 2372 N N . ALA A 1 297 ? 5.250 1.019 16.921 1.00 87.44 297 ALA A N 1
ATOM 2373 C CA . ALA A 1 297 ? 4.438 -0.006 16.255 1.00 87.44 297 ALA A CA 1
ATOM 2374 C C . ALA A 1 297 ? 3.210 0.592 15.536 1.00 87.44 297 ALA A C 1
ATOM 2376 O O . ALA A 1 297 ? 2.813 0.114 14.469 1.00 87.44 297 ALA A O 1
ATOM 2377 N N . MET A 1 298 ? 2.640 1.660 16.104 1.00 89.75 298 MET A N 1
ATOM 2378 C CA . MET A 1 298 ? 1.563 2.428 15.481 1.00 89.75 298 MET A CA 1
ATOM 2379 C C . MET A 1 298 ? 2.039 3.111 14.197 1.00 89.75 298 MET A C 1
ATOM 2381 O O . MET A 1 298 ? 1.439 2.89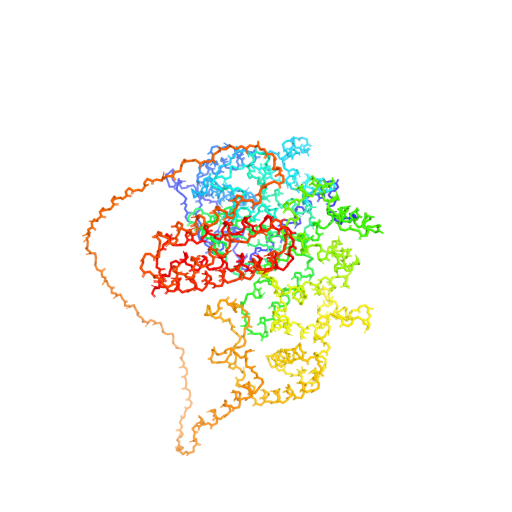6 13.150 1.00 89.75 298 MET A O 1
ATOM 2385 N N . GLU A 1 299 ? 3.141 3.865 14.239 1.00 89.25 299 GLU A N 1
ATOM 2386 C CA . GLU A 1 299 ? 3.644 4.571 13.051 1.00 89.25 299 GLU A CA 1
ATOM 2387 C C . GLU A 1 299 ? 4.002 3.603 11.919 1.00 89.25 299 GLU A C 1
ATOM 2389 O O . GLU A 1 299 ? 3.806 3.907 10.745 1.00 89.25 299 GLU A O 1
ATOM 2394 N N . ALA A 1 300 ? 4.503 2.420 12.263 1.00 89.56 300 ALA A N 1
ATOM 2395 C CA . ALA A 1 300 ? 4.797 1.391 11.283 1.00 89.56 300 ALA A CA 1
ATOM 2396 C C . ALA A 1 300 ? 3.519 0.867 10.594 1.00 89.56 300 ALA A C 1
ATOM 2398 O O . ALA A 1 300 ? 3.472 0.741 9.370 1.00 89.56 300 ALA A O 1
ATOM 2399 N N . THR A 1 301 ? 2.453 0.667 11.375 1.00 91.19 301 THR A N 1
ATOM 2400 C CA . THR A 1 301 ? 1.134 0.253 10.873 1.00 91.19 301 THR A CA 1
ATOM 2401 C C . THR A 1 301 ? 0.516 1.336 9.984 1.00 91.19 301 THR A C 1
ATOM 2403 O O . THR A 1 301 ? 0.022 1.039 8.898 1.00 91.19 301 THR A O 1
ATOM 2406 N N . GLU A 1 302 ? 0.589 2.602 10.401 1.00 91.25 302 GLU A N 1
ATOM 2407 C CA . GLU A 1 302 ? 0.114 3.742 9.610 1.00 91.25 302 GLU A CA 1
ATOM 2408 C C . GLU A 1 302 ? 0.932 3.937 8.322 1.00 91.25 302 GLU A C 1
ATOM 2410 O O . GLU A 1 302 ? 0.379 4.269 7.278 1.00 91.25 302 GLU A O 1
ATOM 2415 N N . HIS A 1 303 ? 2.231 3.638 8.327 1.00 91.19 303 HIS A N 1
ATOM 2416 C CA . HIS A 1 303 ? 3.031 3.617 7.102 1.00 91.19 303 HIS A CA 1
ATOM 2417 C C . HIS A 1 303 ? 2.578 2.549 6.103 1.00 91.19 303 HIS A C 1
ATOM 2419 O O . HIS A 1 303 ? 2.524 2.813 4.905 1.00 91.19 303 HIS A O 1
ATOM 2425 N N . ASP A 1 304 ? 2.231 1.343 6.546 1.00 92.62 304 ASP A N 1
ATOM 2426 C CA . ASP A 1 304 ? 1.725 0.343 5.603 1.00 92.62 304 ASP A CA 1
ATOM 2427 C C . ASP A 1 304 ? 0.286 0.664 5.133 1.00 92.62 304 ASP A C 1
ATOM 2429 O O . ASP A 1 304 ? -0.055 0.385 3.978 1.00 92.62 304 ASP A O 1
ATOM 2433 N N . LYS A 1 305 ? -0.534 1.336 5.962 1.00 92.44 305 LYS A N 1
ATOM 2434 C CA . LYS A 1 305 ? -1.810 1.948 5.527 1.00 92.44 305 LYS A CA 1
ATOM 2435 C C . LYS A 1 305 ? -1.586 3.026 4.462 1.00 92.44 305 LYS A C 1
ATOM 2437 O O . LYS A 1 305 ? -2.375 3.126 3.523 1.00 92.44 305 LYS A O 1
ATOM 2442 N N . PHE A 1 306 ? -0.504 3.800 4.559 1.00 89.75 306 PHE A N 1
ATOM 2443 C CA . PHE A 1 306 ? -0.126 4.765 3.525 1.00 89.75 306 PHE A CA 1
ATOM 2444 C C . PHE A 1 306 ? 0.131 4.086 2.186 1.00 89.75 306 PHE A C 1
ATOM 2446 O O . PHE A 1 306 ? -0.454 4.502 1.189 1.00 89.75 306 PHE A O 1
ATOM 2453 N N . HIS A 1 307 ? 0.904 2.999 2.162 1.00 90.88 307 HIS A N 1
ATOM 2454 C CA . HIS A 1 307 ? 1.138 2.242 0.927 1.00 90.88 307 HIS A CA 1
ATOM 2455 C C . HIS A 1 307 ? -0.151 1.660 0.350 1.00 90.88 307 HIS A C 1
ATOM 2457 O O . HIS A 1 307 ? -0.413 1.835 -0.835 1.00 90.88 307 HIS A O 1
ATOM 2463 N N . SER A 1 308 ? -1.013 1.066 1.182 1.00 92.94 308 SER A N 1
ATOM 2464 C CA . SER A 1 308 ? -2.360 0.635 0.763 1.00 92.94 308 SER A CA 1
ATOM 2465 C C . SER A 1 308 ? -3.139 1.778 0.097 1.00 92.94 308 SER A C 1
ATOM 2467 O O . SER A 1 308 ? -3.697 1.607 -0.989 1.00 92.94 308 SER A O 1
ATOM 2469 N N . SER A 1 309 ? -3.120 2.970 0.699 1.00 88.50 309 SER A N 1
ATOM 2470 C CA . SER A 1 309 ? -3.812 4.148 0.175 1.00 88.50 309 SER A CA 1
ATOM 2471 C C . SER A 1 309 ? -3.206 4.666 -1.133 1.00 88.50 309 SER A C 1
ATOM 2473 O O . SER A 1 309 ? -3.949 5.042 -2.037 1.00 88.50 309 SER A O 1
ATOM 2475 N N . ILE A 1 310 ? -1.876 4.691 -1.268 1.00 85.44 310 ILE A N 1
ATOM 2476 C CA . ILE A 1 310 ? -1.210 5.081 -2.520 1.00 85.44 310 ILE A CA 1
ATOM 2477 C C . ILE A 1 310 ? -1.583 4.112 -3.630 1.00 85.44 310 ILE A C 1
ATOM 2479 O O . ILE A 1 310 ? -2.013 4.538 -4.699 1.00 85.44 310 ILE A O 1
ATOM 2483 N N . MET A 1 311 ? -1.445 2.813 -3.370 1.00 89.25 311 MET A N 1
ATOM 2484 C CA . MET A 1 311 ? -1.691 1.783 -4.371 1.00 89.25 311 MET A CA 1
ATOM 2485 C C . MET A 1 311 ? -3.153 1.761 -4.818 1.00 89.25 311 MET A C 1
ATOM 2487 O O . MET A 1 311 ? -3.411 1.533 -5.992 1.00 89.25 311 MET A O 1
ATOM 2491 N N . SER A 1 312 ? -4.095 2.090 -3.928 1.00 89.75 312 SER A N 1
ATOM 2492 C CA . SER A 1 312 ? -5.526 2.200 -4.262 1.00 89.75 312 SER A CA 1
ATOM 2493 C C . SER A 1 312 ? -5.853 3.326 -5.250 1.00 89.75 312 SER A C 1
ATOM 2495 O O . SER A 1 312 ? -6.933 3.351 -5.830 1.00 89.75 312 SER A O 1
ATOM 2497 N N . ARG A 1 313 ? -4.930 4.276 -5.448 1.00 83.69 313 ARG A N 1
ATOM 2498 C CA . ARG A 1 313 ? -5.059 5.337 -6.458 1.00 83.69 313 ARG A CA 1
ATOM 2499 C C . ARG A 1 313 ? -4.506 4.931 -7.817 1.00 83.69 313 ARG A C 1
ATOM 2501 O O . ARG A 1 313 ? -4.729 5.636 -8.801 1.00 83.69 313 ARG A O 1
ATOM 2508 N N . VAL A 1 314 ? -3.733 3.847 -7.872 1.00 83.88 314 VAL A N 1
ATOM 2509 C CA . VAL A 1 314 ? -3.126 3.358 -9.106 1.00 83.88 314 VAL A CA 1
ATOM 2510 C C . VAL A 1 314 ? -4.160 2.498 -9.834 1.00 83.88 314 VAL A C 1
ATOM 2512 O O . VAL A 1 314 ? -4.620 1.514 -9.262 1.00 83.88 314 VAL A O 1
ATOM 2515 N N . PRO A 1 315 ? -4.494 2.805 -11.102 1.00 83.31 315 PRO A N 1
ATOM 2516 C CA . PRO A 1 315 ? -5.359 1.958 -11.911 1.00 83.31 315 PRO A CA 1
ATOM 2517 C C . PRO A 1 315 ? -4.941 0.486 -11.873 1.00 83.31 315 PRO A C 1
ATOM 2519 O O . PRO A 1 315 ? -3.777 0.164 -12.129 1.00 83.31 315 PRO A O 1
ATOM 2522 N N . ASN A 1 316 ? -5.895 -0.415 -11.647 1.00 84.50 316 ASN A N 1
ATOM 2523 C CA . ASN A 1 316 ? -5.638 -1.859 -11.589 1.00 84.50 316 ASN A CA 1
ATOM 2524 C C . ASN A 1 316 ? -4.834 -2.416 -12.769 1.00 84.50 316 ASN A C 1
ATOM 2526 O O . ASN A 1 316 ? -3.916 -3.213 -12.588 1.00 84.50 316 ASN A O 1
ATOM 2530 N N . ASN A 1 317 ? -5.134 -1.955 -13.982 1.00 83.38 317 ASN A N 1
ATOM 2531 C CA . ASN A 1 317 ? -4.430 -2.363 -15.197 1.00 83.38 317 ASN A CA 1
ATOM 2532 C C . ASN A 1 317 ? -2.924 -2.058 -15.133 1.00 83.38 317 ASN A C 1
ATOM 2534 O O . ASN A 1 317 ? -2.102 -2.840 -15.609 1.00 83.38 317 ASN A O 1
ATOM 2538 N N . ILE A 1 318 ? -2.549 -0.958 -14.475 1.00 85.19 318 ILE A N 1
ATOM 2539 C CA . ILE A 1 318 ? -1.151 -0.588 -14.247 1.00 85.19 318 ILE A CA 1
ATOM 2540 C C . ILE A 1 318 ? -0.528 -1.507 -13.195 1.00 85.19 318 ILE A C 1
ATOM 2542 O O . ILE A 1 318 ? 0.575 -2.004 -13.416 1.00 85.19 318 ILE A O 1
ATOM 2546 N N . LEU A 1 319 ? -1.229 -1.793 -12.092 1.00 86.50 319 LEU A N 1
ATOM 2547 C CA . LEU A 1 319 ? -0.762 -2.754 -11.083 1.00 86.50 319 LEU A CA 1
ATOM 2548 C C . LEU A 1 319 ? -0.491 -4.133 -11.709 1.00 86.50 319 LEU A C 1
ATOM 2550 O O . LEU A 1 319 ? 0.585 -4.703 -11.519 1.00 86.50 319 LEU A O 1
ATOM 2554 N N . TYR A 1 320 ? -1.418 -4.638 -12.530 1.00 85.94 320 TYR A N 1
ATOM 2555 C CA . TYR A 1 320 ? -1.256 -5.907 -13.243 1.00 85.94 320 TYR A CA 1
ATOM 2556 C C . TYR A 1 320 ? -0.102 -5.886 -14.246 1.00 85.94 320 TYR A C 1
ATOM 2558 O O . TYR A 1 320 ? 0.634 -6.871 -14.351 1.00 85.94 320 TYR A O 1
ATOM 2566 N N . ALA A 1 321 ? 0.121 -4.761 -14.928 1.00 87.50 321 ALA A N 1
ATOM 2567 C CA . ALA A 1 321 ? 1.280 -4.598 -15.794 1.00 87.50 321 ALA A CA 1
ATOM 2568 C C . ALA A 1 321 ? 2.598 -4.719 -15.007 1.00 87.50 321 ALA A C 1
ATOM 2570 O O . ALA A 1 321 ? 3.508 -5.420 -15.447 1.00 87.50 321 ALA A O 1
ATOM 2571 N N . PHE A 1 322 ? 2.703 -4.116 -13.816 1.00 89.50 322 PHE A N 1
ATOM 2572 C CA . PHE A 1 322 ? 3.885 -4.266 -12.956 1.00 89.50 322 PHE A CA 1
ATOM 2573 C C . PHE A 1 322 ? 4.073 -5.699 -12.436 1.00 89.50 322 PHE A C 1
ATOM 2575 O O . PHE A 1 322 ? 5.202 -6.196 -12.403 1.00 89.50 322 PHE A O 1
ATOM 2582 N N . GLU A 1 323 ? 2.998 -6.415 -12.099 1.00 88.50 323 GLU A N 1
ATOM 2583 C CA . GLU A 1 323 ? 3.080 -7.847 -11.764 1.00 88.50 323 GLU A CA 1
ATOM 2584 C C . GLU A 1 323 ? 3.590 -8.698 -12.939 1.00 88.50 323 GLU A C 1
ATOM 2586 O O . GLU A 1 323 ? 4.437 -9.586 -12.759 1.00 88.50 323 GLU A O 1
ATOM 2591 N N . HIS A 1 324 ? 3.136 -8.403 -14.161 1.00 89.88 324 HIS A N 1
ATOM 2592 C CA . HIS A 1 324 ? 3.634 -9.049 -15.378 1.00 89.88 324 HIS A CA 1
ATOM 2593 C C . HIS A 1 324 ? 5.130 -8.780 -15.581 1.00 89.88 324 HIS A C 1
ATOM 2595 O O . HIS A 1 324 ? 5.906 -9.719 -15.765 1.00 89.88 324 HIS A O 1
ATOM 2601 N N . MET A 1 325 ? 5.585 -7.533 -15.416 1.00 88.56 325 MET A N 1
ATOM 2602 C CA . MET A 1 325 ? 7.015 -7.187 -15.471 1.00 88.56 325 MET A CA 1
ATOM 2603 C C . MET A 1 325 ? 7.862 -7.955 -14.472 1.00 88.56 325 MET A C 1
ATOM 2605 O O . MET A 1 325 ? 8.934 -8.453 -14.823 1.00 88.56 325 MET A O 1
ATOM 2609 N N . LYS A 1 326 ? 7.392 -8.080 -13.227 1.00 89.00 326 LYS A N 1
ATOM 2610 C CA . LYS A 1 326 ? 8.082 -8.875 -12.207 1.00 89.00 326 LYS A CA 1
ATOM 2611 C C . LYS A 1 326 ? 8.200 -10.333 -12.636 1.00 89.00 326 LYS A C 1
ATOM 2613 O O . LYS A 1 326 ? 9.254 -10.944 -12.448 1.00 89.00 326 LYS A O 1
ATOM 2618 N N . THR A 1 327 ? 7.149 -10.880 -13.239 1.00 89.06 327 THR A N 1
ATOM 2619 C CA . THR A 1 327 ? 7.123 -12.256 -13.751 1.00 89.06 327 THR A CA 1
ATOM 2620 C C . THR A 1 327 ? 8.126 -12.450 -14.889 1.00 89.06 327 THR A C 1
ATOM 2622 O O . THR A 1 327 ? 8.911 -13.403 -14.848 1.00 89.06 327 THR A O 1
ATOM 2625 N N . ILE A 1 328 ? 8.185 -11.521 -15.848 1.00 87.31 328 ILE A N 1
ATOM 2626 C CA . ILE A 1 328 ? 9.180 -11.542 -16.931 1.00 87.31 328 ILE A CA 1
ATOM 2627 C C . ILE A 1 328 ? 10.593 -11.440 -16.356 1.00 87.31 328 ILE A C 1
ATOM 2629 O O . ILE A 1 328 ? 11.450 -12.260 -16.678 1.00 87.31 328 ILE A O 1
ATOM 2633 N N . ALA A 1 329 ? 10.851 -10.465 -15.480 1.00 84.62 329 ALA A N 1
ATOM 2634 C CA . ALA A 1 329 ? 12.164 -10.257 -14.878 1.00 84.62 329 ALA A CA 1
ATOM 2635 C C . ALA A 1 329 ? 12.649 -11.513 -14.140 1.00 84.62 329 ALA A C 1
ATOM 2637 O O . ALA A 1 329 ? 13.794 -11.935 -14.301 1.00 84.62 329 ALA A O 1
ATOM 2638 N N . ARG A 1 330 ? 11.765 -12.157 -13.372 1.00 85.31 330 ARG A N 1
ATOM 2639 C CA . ARG A 1 330 ? 12.058 -13.408 -12.661 1.00 85.31 330 ARG A CA 1
ATOM 2640 C C . ARG A 1 330 ? 12.363 -14.556 -13.601 1.00 85.31 330 ARG A C 1
ATOM 2642 O O . ARG A 1 330 ? 13.342 -15.262 -13.379 1.00 85.31 330 ARG A O 1
ATOM 2649 N N . THR A 1 331 ? 11.553 -14.718 -14.638 1.00 84.62 331 THR A N 1
ATOM 2650 C CA . THR A 1 331 ? 11.703 -15.807 -15.608 1.00 84.62 331 THR A CA 1
ATOM 2651 C C . THR A 1 331 ? 12.989 -15.642 -16.416 1.00 84.62 331 THR A C 1
ATOM 2653 O O . THR A 1 331 ? 13.757 -16.589 -16.557 1.00 84.62 331 THR A O 1
ATOM 2656 N N . SER A 1 332 ? 13.284 -14.419 -16.861 1.00 81.25 332 SER A N 1
ATOM 2657 C CA . SER A 1 332 ? 14.463 -14.104 -17.673 1.00 81.25 332 SER A CA 1
ATOM 2658 C C . SER A 1 332 ? 15.768 -14.117 -16.873 1.00 81.25 332 SER A C 1
ATOM 2660 O O . SER A 1 332 ? 16.810 -14.526 -17.386 1.00 81.25 332 SER A O 1
ATOM 2662 N N . LEU A 1 333 ? 15.740 -13.671 -15.612 1.00 78.06 333 LEU A N 1
ATOM 2663 C CA . LEU A 1 333 ? 16.954 -13.473 -14.811 1.00 78.06 333 LEU A CA 1
ATOM 2664 C C . LEU A 1 333 ? 17.176 -14.524 -13.721 1.00 78.06 333 LEU A C 1
ATOM 2666 O O . LEU A 1 333 ? 18.251 -14.547 -13.122 1.00 78.06 333 LEU A O 1
ATOM 2670 N N . ASN A 1 334 ? 16.182 -15.372 -13.439 1.00 78.88 334 ASN A N 1
ATOM 2671 C CA . ASN A 1 334 ? 16.137 -16.240 -12.257 1.00 78.88 334 ASN A CA 1
ATOM 2672 C C . ASN A 1 334 ? 16.384 -15.467 -10.942 1.00 78.88 334 ASN A C 1
ATOM 2674 O O . ASN A 1 334 ? 17.002 -15.964 -9.998 1.00 78.88 334 ASN A O 1
ATOM 2678 N N . MET A 1 335 ? 15.938 -14.210 -10.888 1.00 76.69 335 MET A N 1
ATOM 2679 C CA . MET A 1 335 ? 16.176 -13.317 -9.760 1.00 76.69 335 MET A CA 1
ATOM 2680 C C . MET A 1 335 ? 14.894 -13.124 -8.961 1.00 76.69 335 MET A C 1
ATOM 2682 O O . MET A 1 335 ? 13.931 -12.543 -9.450 1.00 76.69 335 MET A O 1
ATOM 2686 N N . ARG A 1 336 ? 14.897 -13.572 -7.702 1.00 76.69 336 ARG A N 1
ATOM 2687 C CA . ARG A 1 336 ? 13.736 -13.418 -6.813 1.00 76.69 336 ARG A CA 1
ATOM 2688 C C . ARG A 1 336 ? 13.550 -11.982 -6.325 1.00 76.69 336 ARG A C 1
ATOM 2690 O O . ARG A 1 336 ? 12.410 -11.563 -6.177 1.00 76.69 336 ARG A O 1
ATOM 2697 N N . TRP A 1 337 ? 14.633 -11.238 -6.093 1.00 80.44 337 TRP A N 1
ATOM 2698 C CA . TRP A 1 337 ? 14.572 -9.916 -5.468 1.00 80.44 337 TRP A CA 1
ATOM 2699 C C . TRP A 1 337 ? 15.651 -8.948 -5.979 1.00 80.44 337 TRP A C 1
ATOM 2701 O O . TRP A 1 337 ? 16.810 -9.335 -6.133 1.00 80.44 337 TRP A O 1
ATOM 2711 N N . SER A 1 338 ? 15.270 -7.681 -6.159 1.00 78.81 338 SER A N 1
ATOM 2712 C CA . SER A 1 338 ? 16.146 -6.510 -6.314 1.00 78.81 338 SER A CA 1
ATOM 2713 C C . SER A 1 338 ? 15.441 -5.267 -5.766 1.00 78.81 338 SER A C 1
ATOM 2715 O O . SER A 1 338 ? 14.260 -5.339 -5.421 1.00 78.81 338 SER A O 1
ATOM 2717 N N . LYS A 1 339 ? 16.135 -4.123 -5.673 1.00 77.50 339 LYS A N 1
ATOM 2718 C CA . LYS A 1 339 ? 15.468 -2.878 -5.265 1.00 77.50 339 LYS A CA 1
ATOM 2719 C C . LYS A 1 339 ? 14.452 -2.420 -6.304 1.00 77.50 339 LYS A C 1
ATOM 2721 O O . LYS A 1 339 ? 13.384 -1.990 -5.907 1.00 77.50 339 LYS A O 1
ATOM 2726 N N . GLU A 1 340 ? 14.739 -2.581 -7.589 1.00 79.25 340 GLU A N 1
ATOM 2727 C CA . GLU A 1 340 ? 13.775 -2.250 -8.638 1.00 79.25 340 GLU A CA 1
ATOM 2728 C C . GLU A 1 340 ? 12.529 -3.145 -8.548 1.00 79.25 340 GLU A C 1
ATOM 2730 O O . GLU A 1 340 ? 11.423 -2.630 -8.561 1.00 79.25 340 GLU A O 1
ATOM 2735 N N . ILE A 1 341 ? 12.677 -4.466 -8.353 1.00 83.81 341 ILE A N 1
ATOM 2736 C CA . ILE A 1 341 ? 11.522 -5.367 -8.136 1.00 83.81 341 ILE A CA 1
ATOM 2737 C C . ILE A 1 341 ? 10.728 -4.962 -6.885 1.00 83.81 341 ILE A C 1
ATOM 2739 O O . ILE A 1 341 ? 9.502 -5.070 -6.870 1.00 83.81 341 ILE A O 1
ATOM 2743 N N . TRP A 1 342 ? 11.412 -4.498 -5.836 1.00 83.94 342 TRP A N 1
ATOM 2744 C CA . TRP A 1 342 ? 10.758 -3.972 -4.641 1.00 83.94 342 TRP A CA 1
ATOM 2745 C C . TRP A 1 342 ? 9.977 -2.687 -4.932 1.00 83.94 342 TRP A C 1
ATOM 2747 O O . TRP A 1 342 ? 8.806 -2.607 -4.583 1.00 83.94 342 TRP A O 1
ATOM 2757 N N . GLU A 1 343 ? 10.576 -1.722 -5.628 1.00 80.88 343 GLU A N 1
ATOM 2758 C CA . GLU A 1 343 ? 9.907 -0.484 -6.045 1.00 80.88 343 GLU A CA 1
ATOM 2759 C C . GLU A 1 343 ? 8.708 -0.774 -6.964 1.00 80.88 343 GLU A C 1
ATOM 2761 O O . GLU A 1 343 ? 7.684 -0.108 -6.859 1.00 80.88 343 GLU A O 1
ATOM 2766 N N . TRP A 1 344 ? 8.785 -1.820 -7.794 1.00 86.06 344 TRP A N 1
ATOM 2767 C CA . TRP A 1 344 ? 7.675 -2.312 -8.625 1.00 86.06 344 TRP A CA 1
ATOM 2768 C C . TRP A 1 344 ? 6.593 -3.051 -7.835 1.00 86.06 344 TRP A C 1
ATOM 2770 O O . TRP A 1 344 ? 5.515 -3.300 -8.361 1.00 86.06 344 TRP A O 1
ATOM 2780 N N . THR A 1 345 ? 6.895 -3.485 -6.614 1.00 87.19 345 THR A N 1
ATOM 2781 C CA . THR A 1 345 ? 5.947 -4.188 -5.745 1.00 87.19 345 THR A CA 1
ATOM 2782 C C . THR A 1 345 ? 5.213 -3.212 -4.851 1.00 87.19 345 THR A C 1
ATOM 2784 O O . THR A 1 345 ? 3.992 -3.239 -4.797 1.00 87.19 345 THR A O 1
ATOM 2787 N N . ASP A 1 346 ? 5.968 -2.380 -4.139 1.00 82.69 346 ASP A N 1
ATOM 2788 C CA . ASP A 1 346 ? 5.415 -1.436 -3.171 1.00 82.69 346 ASP A CA 1
ATOM 2789 C C . ASP A 1 346 ? 4.803 -0.216 -3.877 1.00 82.69 346 ASP A C 1
ATOM 2791 O O . ASP A 1 346 ? 4.014 0.502 -3.278 1.00 82.69 346 ASP A O 1
ATOM 2795 N N . LEU A 1 347 ? 5.172 0.003 -5.153 1.00 81.25 347 LEU A N 1
ATOM 2796 C CA . LEU A 1 347 ? 4.696 1.066 -6.046 1.00 81.25 347 LEU A CA 1
ATOM 2797 C C . LEU A 1 347 ? 4.386 2.376 -5.307 1.00 81.25 347 LEU A C 1
ATOM 2799 O O . LEU A 1 347 ? 3.258 2.868 -5.403 1.00 81.25 347 LEU A O 1
ATOM 2803 N N . PRO A 1 348 ? 5.370 2.987 -4.611 1.00 72.38 348 PRO A N 1
ATOM 2804 C CA . PRO A 1 348 ? 5.184 4.258 -3.917 1.00 72.38 348 PRO A CA 1
ATOM 2805 C C . PRO A 1 348 ? 5.163 5.413 -4.935 1.00 72.38 348 PRO A C 1
ATOM 2807 O O . PRO A 1 348 ? 5.954 6.354 -4.879 1.00 72.38 348 PRO A O 1
ATOM 2810 N N . ILE A 1 349 ? 4.295 5.308 -5.941 1.00 71.50 349 ILE A N 1
ATOM 2811 C CA . ILE A 1 349 ? 4.146 6.256 -7.033 1.00 71.50 349 ILE A CA 1
ATOM 2812 C C . ILE A 1 349 ? 3.294 7.409 -6.507 1.00 71.50 349 ILE A C 1
ATOM 2814 O O . ILE A 1 349 ? 2.079 7.477 -6.693 1.00 71.50 349 ILE A O 1
ATOM 2818 N N . GLU A 1 350 ? 3.965 8.358 -5.858 1.00 66.56 350 GLU A N 1
ATOM 2819 C CA . GLU A 1 350 ? 3.346 9.579 -5.335 1.00 66.56 350 GLU A CA 1
ATOM 2820 C C . GLU A 1 350 ? 2.711 10.446 -6.435 1.00 66.56 350 GLU A C 1
ATOM 2822 O O . GLU A 1 350 ? 1.914 11.329 -6.125 1.00 66.56 350 GLU A O 1
ATOM 2827 N N . LEU A 1 351 ? 3.005 10.177 -7.719 1.00 68.62 351 LEU A N 1
ATOM 2828 C CA . LEU A 1 351 ? 2.367 10.825 -8.871 1.00 68.62 351 LEU A CA 1
ATOM 2829 C C . LEU A 1 351 ? 0.851 10.918 -8.686 1.00 68.62 351 LEU A C 1
ATOM 2831 O O . LEU A 1 351 ? 0.306 12.006 -8.809 1.00 68.62 351 LEU A O 1
ATOM 2835 N N . PHE A 1 352 ? 0.171 9.831 -8.321 1.00 69.06 352 PHE A N 1
ATOM 2836 C CA . PHE A 1 352 ? -1.287 9.850 -8.181 1.00 69.06 352 PHE A CA 1
ATOM 2837 C C . PHE A 1 352 ? -1.771 10.723 -7.013 1.00 69.06 352 PHE A C 1
ATOM 2839 O O . PHE A 1 352 ? -2.780 11.413 -7.149 1.00 69.06 352 PHE A O 1
ATOM 2846 N N . ILE A 1 353 ? -1.004 10.801 -5.918 1.00 69.44 353 ILE A N 1
ATOM 2847 C CA . ILE A 1 353 ? -1.274 11.739 -4.815 1.00 69.44 353 ILE A CA 1
ATOM 2848 C C . ILE A 1 353 ? -1.160 13.184 -5.316 1.00 69.44 353 ILE A C 1
ATOM 2850 O O . ILE A 1 353 ? -2.022 14.027 -5.054 1.00 69.44 353 ILE A O 1
ATOM 2854 N N . TYR A 1 354 ? -0.099 13.480 -6.069 1.00 65.25 354 TYR A N 1
ATOM 2855 C CA . TYR A 1 354 ? 0.129 14.791 -6.668 1.00 65.25 354 TYR A CA 1
ATOM 2856 C C . TYR A 1 354 ? -1.006 15.208 -7.606 1.00 65.25 354 TYR A C 1
ATOM 2858 O O . TYR A 1 354 ? -1.427 16.365 -7.592 1.00 65.25 354 TYR A O 1
ATOM 2866 N N . MET A 1 355 ? -1.543 14.272 -8.385 1.00 64.75 355 MET A N 1
ATOM 2867 C CA . MET A 1 355 ? -2.580 14.549 -9.385 1.00 64.75 355 MET A CA 1
ATOM 2868 C C . MET A 1 355 ? -3.927 14.879 -8.740 1.00 64.75 355 MET A C 1
ATOM 2870 O O . MET A 1 355 ? -4.615 15.799 -9.183 1.00 64.75 355 MET A O 1
ATOM 2874 N N . GLU A 1 356 ? -4.286 14.193 -7.654 1.00 66.00 356 GLU A N 1
ATOM 2875 C CA . GLU A 1 356 ? -5.460 14.546 -6.849 1.00 66.00 356 GLU A CA 1
ATOM 2876 C C . GLU A 1 356 ? -5.323 15.948 -6.252 1.00 66.00 356 GLU A C 1
ATOM 2878 O O . GLU A 1 356 ? -6.248 16.760 -6.336 1.00 66.00 356 GLU A O 1
ATOM 2883 N N . ARG A 1 357 ? -4.139 16.264 -5.714 1.00 66.56 357 ARG A N 1
ATOM 2884 C CA . ARG A 1 357 ? -3.840 17.579 -5.136 1.00 66.56 357 ARG A CA 1
ATOM 2885 C C . ARG A 1 357 ? -3.889 18.692 -6.186 1.00 66.56 357 ARG A C 1
ATOM 2887 O O . ARG A 1 357 ? -4.382 19.775 -5.878 1.00 66.56 357 ARG A O 1
ATOM 2894 N N . LEU A 1 358 ? -3.479 18.439 -7.434 1.00 64.31 358 LEU A N 1
ATOM 2895 C CA . LEU A 1 358 ? -3.580 19.425 -8.522 1.00 64.31 358 LEU A CA 1
ATOM 2896 C C . LEU A 1 358 ? -5.016 19.910 -8.742 1.00 64.31 358 LEU A C 1
ATOM 2898 O O . LEU A 1 358 ? -5.203 21.102 -8.958 1.00 64.31 358 LEU A O 1
ATOM 2902 N N . LYS A 1 359 ? -6.037 19.050 -8.618 1.00 66.00 359 LYS A N 1
ATOM 2903 C CA . LYS A 1 359 ? -7.449 19.462 -8.764 1.00 66.00 359 LYS A CA 1
ATOM 2904 C C . LYS A 1 359 ? -7.851 20.529 -7.745 1.00 66.00 359 LYS A C 1
ATOM 2906 O O . LYS A 1 359 ? -8.613 21.433 -8.075 1.00 66.00 359 LYS A O 1
ATOM 2911 N N . LEU A 1 360 ? -7.319 20.433 -6.526 1.00 64.00 360 LEU A N 1
ATOM 2912 C CA . LEU A 1 360 ? -7.589 21.383 -5.444 1.00 64.00 360 LEU A CA 1
ATOM 2913 C C . LEU A 1 360 ? -6.907 22.735 -5.688 1.00 64.00 360 LEU A C 1
ATOM 2915 O O . LEU A 1 360 ? -7.434 23.771 -5.296 1.00 64.00 360 LEU A O 1
ATOM 2919 N N . VAL A 1 361 ? -5.750 22.729 -6.355 1.00 61.53 361 VAL A N 1
ATOM 2920 C CA . VAL A 1 361 ? -4.930 23.929 -6.585 1.00 61.53 361 VAL A CA 1
ATOM 2921 C C . VAL A 1 361 ? -5.162 24.536 -7.979 1.00 61.53 361 VAL A C 1
ATOM 2923 O O . VAL A 1 361 ? -4.824 25.694 -8.210 1.00 61.53 361 VAL A O 1
ATOM 2926 N N . GLN A 1 362 ? -5.799 23.817 -8.908 1.00 67.81 362 GLN A N 1
ATOM 2927 C CA . GLN A 1 362 ? -6.062 24.289 -10.272 1.00 67.81 362 GLN A CA 1
ATOM 2928 C C . GLN A 1 362 ? -6.798 25.644 -10.318 1.00 67.81 362 GLN A C 1
ATOM 2930 O O . GLN A 1 362 ? -6.340 26.513 -11.055 1.00 67.81 362 GLN A O 1
ATOM 2935 N N . PRO A 1 363 ? -7.827 25.922 -9.488 1.00 72.62 363 PRO A N 1
ATOM 2936 C CA . PRO A 1 363 ? -8.475 27.239 -9.479 1.00 72.62 363 PRO A CA 1
ATOM 2937 C C . PRO A 1 363 ? -7.542 28.390 -9.065 1.00 72.62 363 PRO A C 1
ATOM 2939 O O . PRO A 1 363 ? -7.751 29.538 -9.456 1.00 72.62 363 PRO A O 1
ATOM 2942 N N . LEU A 1 364 ? -6.518 28.112 -8.252 1.00 65.00 364 LEU A N 1
ATOM 2943 C CA . LEU A 1 364 ? -5.481 29.085 -7.902 1.00 65.00 364 LEU A CA 1
ATOM 2944 C C . LEU A 1 364 ? -4.510 29.295 -9.062 1.00 65.00 364 LEU A C 1
ATOM 2946 O O . LEU A 1 364 ? -4.197 30.439 -9.383 1.00 65.00 364 LEU A O 1
ATOM 2950 N N . ILE A 1 365 ? -4.086 28.209 -9.714 1.00 64.62 365 ILE A N 1
ATOM 2951 C CA . ILE A 1 365 ? -3.223 28.252 -10.903 1.00 64.62 365 ILE A CA 1
ATOM 2952 C C . ILE A 1 365 ? -3.910 29.031 -12.031 1.00 64.62 365 ILE A C 1
ATOM 2954 O O . ILE A 1 365 ? -3.291 29.898 -12.639 1.00 64.62 365 ILE A O 1
ATOM 2958 N N . ASP A 1 366 ? -5.196 28.789 -12.276 1.00 71.94 366 ASP A N 1
ATOM 2959 C CA . ASP A 1 366 ? -5.963 29.480 -13.315 1.00 71.94 366 ASP A CA 1
ATOM 2960 C C . ASP A 1 366 ? -6.101 30.978 -13.010 1.00 71.94 366 ASP A C 1
ATOM 2962 O O . ASP A 1 366 ? -5.930 31.812 -13.900 1.00 71.94 366 ASP A O 1
ATOM 2966 N N . ARG A 1 367 ? -6.355 31.344 -11.742 1.00 70.62 367 ARG A N 1
ATOM 2967 C CA . ARG A 1 367 ? -6.365 32.750 -11.297 1.00 70.62 367 ARG A CA 1
ATOM 2968 C C . ARG A 1 367 ? -4.999 33.411 -11.481 1.00 70.62 367 ARG A C 1
ATOM 2970 O O . ARG A 1 367 ? -4.942 34.538 -11.969 1.00 70.62 367 ARG A O 1
ATOM 2977 N N . PHE A 1 368 ? -3.924 32.709 -11.129 1.00 65.12 368 PHE A N 1
ATOM 2978 C CA . PHE A 1 368 ? -2.552 33.181 -11.296 1.00 65.12 368 PHE A CA 1
ATOM 2979 C C . PHE A 1 368 ? -2.211 33.413 -12.770 1.00 65.12 368 PHE A C 1
ATOM 2981 O O . PHE A 1 368 ? -1.789 34.506 -13.141 1.00 65.12 368 PHE A O 1
ATOM 2988 N N . ASN A 1 369 ? -2.462 32.421 -13.627 1.00 66.88 369 ASN A N 1
ATOM 2989 C CA . ASN A 1 369 ? -2.200 32.500 -15.063 1.00 66.88 369 ASN A CA 1
ATOM 2990 C C . ASN A 1 369 ? -3.013 33.619 -15.718 1.00 66.88 369 ASN A C 1
ATOM 2992 O O . ASN A 1 369 ? -2.464 34.417 -16.469 1.00 66.88 369 ASN A O 1
ATOM 2996 N N . LYS A 1 370 ? -4.292 33.761 -15.352 1.00 75.81 370 LYS A N 1
ATOM 2997 C CA . LYS A 1 370 ? -5.145 34.854 -15.835 1.00 75.81 370 LYS A CA 1
ATOM 2998 C C . LYS A 1 370 ? -4.639 36.238 -15.412 1.00 75.81 370 LYS A C 1
ATOM 3000 O O . LYS A 1 370 ? -4.796 37.188 -16.175 1.00 75.81 370 LYS A O 1
ATOM 3005 N N . LYS A 1 371 ? -4.052 36.374 -14.214 1.00 67.81 371 LYS A N 1
ATOM 3006 C CA . LYS A 1 371 ? -3.407 37.626 -13.774 1.00 67.81 371 LYS A CA 1
ATOM 3007 C C . LYS A 1 371 ? -2.108 37.861 -14.559 1.00 67.81 371 LYS A C 1
ATOM 3009 O O . LYS A 1 371 ? -1.838 38.991 -14.947 1.00 67.81 371 LYS A O 1
ATOM 3014 N N . ASN A 1 372 ? -1.363 36.799 -14.870 1.00 63.81 372 ASN A N 1
ATOM 3015 C CA . ASN A 1 372 ? -0.090 36.874 -15.590 1.00 63.81 372 ASN A CA 1
ATOM 3016 C C . ASN A 1 372 ? -0.200 37.099 -17.102 1.00 63.81 372 ASN A C 1
ATOM 3018 O O . ASN A 1 372 ? 0.711 37.695 -17.671 1.00 63.81 372 ASN A O 1
ATOM 3022 N N . ASP A 1 373 ? -1.306 36.719 -17.746 1.00 68.38 373 ASP A N 1
ATOM 3023 C CA . ASP A 1 373 ? -1.540 36.950 -19.184 1.00 68.38 373 ASP A CA 1
ATOM 3024 C C . ASP A 1 373 ? -1.576 38.449 -19.580 1.00 68.38 373 ASP A C 1
ATOM 3026 O O . ASP A 1 373 ? -1.672 38.784 -20.761 1.00 68.38 373 ASP A O 1
ATOM 3030 N N . GLY A 1 374 ? -1.445 39.374 -18.617 1.00 58.69 374 GLY A N 1
ATOM 3031 C CA . GLY A 1 374 ? -1.284 40.816 -18.846 1.00 58.69 374 GLY A CA 1
ATOM 3032 C C . GLY A 1 374 ? -0.069 41.469 -18.171 1.00 58.69 374 GLY A C 1
ATOM 3033 O O . GLY A 1 374 ? 0.114 42.679 -18.307 1.00 58.69 374 GLY A O 1
ATOM 3034 N N . VAL A 1 375 ? 0.765 40.714 -17.454 1.00 51.56 375 VAL A N 1
ATOM 3035 C CA . VAL A 1 375 ? 1.796 41.254 -16.552 1.00 51.56 375 VAL A CA 1
ATOM 3036 C C . VAL A 1 375 ? 3.183 41.138 -17.183 1.00 51.56 375 VAL A C 1
ATOM 3038 O O . VAL A 1 375 ? 3.671 40.048 -17.473 1.00 51.56 375 VAL A O 1
ATOM 3041 N N . LYS A 1 376 ? 3.852 42.280 -17.392 1.00 56.31 376 LYS A N 1
ATOM 3042 C CA . LYS A 1 376 ? 5.229 42.336 -17.925 1.00 56.31 376 LYS A CA 1
ATOM 3043 C C . LYS A 1 376 ? 6.313 42.338 -16.839 1.00 56.31 376 LYS A C 1
ATOM 3045 O O . LYS A 1 376 ? 7.468 42.075 -17.167 1.00 56.31 376 LYS A O 1
ATOM 3050 N N . ASN A 1 377 ? 5.967 42.624 -15.581 1.00 55.12 377 ASN A N 1
ATOM 3051 C CA . ASN A 1 377 ? 6.920 42.779 -14.479 1.00 55.12 377 ASN A CA 1
ATOM 3052 C C . ASN A 1 377 ? 6.737 41.709 -13.397 1.00 55.12 377 ASN A C 1
ATOM 3054 O O . ASN A 1 377 ? 5.628 41.365 -13.013 1.00 55.12 377 ASN A O 1
ATOM 3058 N N . LYS A 1 378 ? 7.855 41.210 -12.858 1.00 52.97 378 LYS A N 1
ATOM 3059 C CA . LYS A 1 378 ? 7.871 40.183 -11.801 1.00 52.97 378 LYS A CA 1
ATOM 3060 C C . LYS A 1 378 ? 7.330 40.662 -10.445 1.00 52.97 378 LYS A C 1
ATOM 3062 O O . LYS A 1 378 ? 7.052 39.822 -9.600 1.00 52.97 378 LYS A O 1
ATOM 3067 N N . GLU A 1 379 ? 7.201 41.967 -10.224 1.00 54.62 379 GLU A N 1
ATOM 3068 C CA . GLU A 1 379 ? 6.698 42.543 -8.965 1.00 54.62 379 GLU A CA 1
ATOM 3069 C C . GLU A 1 379 ? 5.209 42.219 -8.741 1.00 54.62 379 GLU A C 1
ATOM 3071 O O . GLU A 1 379 ? 4.822 41.884 -7.627 1.00 54.62 379 GLU A O 1
ATOM 3076 N N . ASP A 1 380 ? 4.405 42.129 -9.805 1.00 49.50 380 ASP A N 1
ATOM 3077 C CA . ASP A 1 380 ? 2.973 41.789 -9.719 1.00 49.50 380 ASP A CA 1
ATOM 3078 C C . ASP A 1 380 ? 2.721 40.314 -9.304 1.00 49.50 380 ASP A C 1
ATOM 3080 O O . ASP A 1 380 ? 1.631 39.949 -8.852 1.00 49.50 380 ASP A O 1
ATOM 3084 N N . ILE A 1 381 ? 3.740 39.447 -9.430 1.00 52.19 381 ILE A N 1
ATOM 3085 C CA . ILE A 1 381 ? 3.713 38.051 -8.949 1.00 52.19 381 ILE A CA 1
ATOM 3086 C C . ILE A 1 381 ? 3.796 38.013 -7.417 1.00 52.19 381 ILE A C 1
ATOM 3088 O O . ILE A 1 381 ? 3.170 37.155 -6.788 1.00 52.19 381 ILE A O 1
ATOM 3092 N N . VAL A 1 382 ? 4.543 38.947 -6.817 1.00 54.44 382 VAL A N 1
ATOM 3093 C CA . VAL A 1 382 ? 4.662 39.076 -5.358 1.00 54.44 382 VAL A CA 1
ATOM 3094 C C . VAL A 1 382 ? 3.306 39.471 -4.773 1.00 54.44 382 VAL A C 1
ATOM 3096 O O . VAL A 1 382 ? 2.838 38.809 -3.846 1.00 54.44 382 VAL A O 1
ATOM 3099 N N . ASP A 1 383 ? 2.604 40.411 -5.408 1.00 57.31 383 ASP A N 1
ATOM 3100 C CA . ASP A 1 383 ? 1.259 40.837 -4.998 1.00 57.31 383 ASP A CA 1
ATOM 3101 C C . ASP A 1 383 ? 0.223 39.705 -5.060 1.00 57.31 383 ASP A C 1
ATOM 3103 O O . ASP A 1 383 ? -0.594 39.562 -4.153 1.00 57.31 383 ASP A O 1
ATOM 3107 N N . PHE A 1 384 ? 0.253 38.835 -6.080 1.00 55.44 384 PHE A N 1
ATOM 3108 C CA . PHE A 1 384 ? -0.645 37.668 -6.103 1.00 55.44 384 PHE A CA 1
ATOM 3109 C C . PHE A 1 384 ? -0.393 36.715 -4.927 1.00 55.44 384 PHE A C 1
ATOM 3111 O O . PHE A 1 384 ? -1.344 36.161 -4.363 1.00 55.44 384 PHE A O 1
ATOM 3118 N N . SER A 1 385 ? 0.879 36.511 -4.569 1.00 58.78 385 SER A N 1
ATOM 3119 C CA . SER A 1 385 ? 1.255 35.641 -3.454 1.00 58.78 385 SER A CA 1
ATOM 3120 C C . SER A 1 385 ? 0.820 36.208 -2.105 1.00 58.78 385 SER A C 1
ATOM 3122 O O . SER A 1 385 ? 0.411 35.437 -1.243 1.00 58.78 385 SER A O 1
ATOM 3124 N N . GLU A 1 386 ? 0.836 37.535 -1.938 1.00 63.09 386 GLU A N 1
ATOM 3125 C CA . GLU A 1 386 ? 0.350 38.194 -0.725 1.00 63.09 386 GLU A CA 1
ATOM 3126 C C . GLU A 1 386 ? -1.183 38.212 -0.646 1.00 63.09 386 GLU A C 1
ATOM 3128 O O . GLU A 1 386 ? -1.740 37.869 0.397 1.00 63.09 386 GLU A O 1
ATOM 3133 N N . GLU A 1 387 ? -1.876 38.518 -1.750 1.00 65.69 387 GLU A N 1
ATOM 3134 C CA . GLU A 1 387 ? -3.347 38.524 -1.826 1.00 65.69 387 GLU A CA 1
ATOM 3135 C C . GLU A 1 387 ? -3.958 37.158 -1.494 1.00 65.69 387 GLU A C 1
ATOM 3137 O O . GLU A 1 387 ? -4.994 37.075 -0.835 1.00 65.69 387 GLU A O 1
ATOM 3142 N N . ASN A 1 388 ? -3.311 36.080 -1.941 1.00 63.31 388 ASN A N 1
ATOM 3143 C CA . ASN A 1 388 ? -3.781 34.711 -1.735 1.00 63.31 388 ASN A CA 1
ATOM 3144 C C . ASN A 1 388 ? -2.994 33.999 -0.634 1.00 63.31 388 ASN A C 1
ATOM 3146 O O . ASN A 1 388 ? -3.096 32.782 -0.507 1.00 63.31 388 ASN A O 1
ATOM 3150 N N . LYS A 1 389 ? -2.213 34.732 0.168 1.00 64.19 389 LYS A N 1
ATOM 3151 C CA . LYS A 1 389 ? -1.311 34.153 1.165 1.00 64.19 389 LYS A CA 1
ATOM 3152 C C . LYS A 1 389 ? -2.035 33.242 2.142 1.00 64.19 389 LYS A C 1
ATOM 3154 O O . LYS A 1 389 ? -1.529 32.179 2.438 1.00 64.19 389 LYS A O 1
ATOM 3159 N N . SER A 1 390 ? -3.241 33.591 2.581 1.00 61.22 390 SER A N 1
ATOM 3160 C CA . SER A 1 390 ? -4.035 32.729 3.467 1.00 61.22 390 SER A CA 1
ATOM 3161 C C . SER A 1 390 ? -4.500 31.431 2.794 1.00 61.22 390 SER A C 1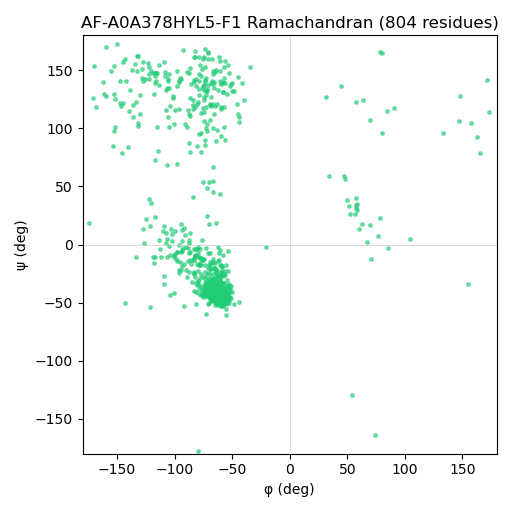
ATOM 3163 O O . SER A 1 390 ? -4.518 30.393 3.447 1.00 61.22 390 SER A O 1
ATOM 3165 N N . GLU A 1 391 ? -4.836 31.458 1.500 1.00 60.81 391 GLU A N 1
ATOM 3166 C CA . GLU A 1 391 ? -5.197 30.267 0.716 1.00 60.81 391 GLU A CA 1
ATOM 3167 C C . GLU A 1 391 ? -3.956 29.413 0.406 1.00 60.81 391 GLU A C 1
ATOM 3169 O O . GLU A 1 391 ? -3.993 28.191 0.533 1.00 60.81 391 GLU A O 1
ATOM 3174 N N . ILE A 1 392 ? -2.832 30.052 0.070 1.00 59.31 392 ILE A N 1
ATOM 3175 C CA . ILE A 1 392 ? -1.534 29.411 -0.179 1.00 59.31 392 ILE A CA 1
ATOM 3176 C C . ILE A 1 392 ? -0.956 28.822 1.112 1.00 59.31 392 ILE A C 1
ATOM 3178 O O . ILE A 1 392 ? -0.453 27.706 1.079 1.00 59.31 392 ILE A O 1
ATOM 3182 N N . ASP A 1 393 ? -1.070 29.517 2.245 1.00 58.84 393 ASP A N 1
ATOM 3183 C CA . ASP A 1 393 ? -0.626 29.068 3.569 1.00 58.84 393 ASP A CA 1
ATOM 3184 C C . ASP A 1 393 ? -1.538 27.953 4.103 1.00 58.84 393 ASP A C 1
ATOM 3186 O O . ASP A 1 393 ? -1.042 26.985 4.680 1.00 58.84 393 ASP A O 1
ATOM 3190 N N . ALA A 1 394 ? -2.853 28.010 3.843 1.00 55.53 394 ALA A N 1
ATOM 3191 C CA . ALA A 1 394 ? -3.775 26.902 4.124 1.00 55.53 394 ALA A CA 1
ATOM 3192 C C . ALA A 1 394 ? -3.446 25.650 3.292 1.00 55.53 394 ALA A C 1
ATOM 3194 O O . ALA A 1 394 ? -3.647 24.521 3.742 1.00 55.53 394 ALA A O 1
ATOM 3195 N N . LEU A 1 395 ? -2.886 25.846 2.098 1.00 52.84 395 LEU A N 1
ATOM 3196 C CA . LEU A 1 395 ? -2.331 24.791 1.258 1.00 52.84 395 LEU A CA 1
ATOM 3197 C C . LEU A 1 395 ? -0.836 24.543 1.532 1.00 52.84 395 LEU A C 1
ATOM 3199 O O . LEU A 1 395 ? -0.257 23.631 0.951 1.00 52.84 395 LEU A O 1
ATOM 3203 N N . GLY A 1 396 ? -0.203 25.301 2.430 1.00 46.31 396 GLY A N 1
ATOM 3204 C CA . GLY A 1 396 ? 1.239 25.328 2.686 1.00 46.31 396 GLY A CA 1
ATOM 3205 C C . GLY A 1 396 ? 1.860 23.969 3.036 1.00 46.31 396 GLY A C 1
ATOM 3206 O O . GLY A 1 396 ? 2.929 23.663 2.501 1.00 46.31 396 GLY A O 1
ATOM 3207 N N . PRO A 1 397 ? 1.194 23.100 3.827 1.00 50.69 397 PRO A N 1
ATOM 3208 C CA . PRO A 1 397 ? 1.643 21.720 4.053 1.00 50.69 397 PRO A CA 1
ATOM 3209 C C . PRO A 1 397 ? 1.576 20.834 2.795 1.00 50.69 397 PRO A C 1
ATOM 3211 O O . PRO A 1 397 ? 2.319 19.867 2.671 1.00 50.69 397 PRO A O 1
ATOM 3214 N N . VAL A 1 398 ? 0.698 21.169 1.846 1.00 49.31 398 VAL A N 1
ATOM 3215 C CA . VAL A 1 398 ? 0.467 20.445 0.581 1.00 49.31 398 VAL A CA 1
ATOM 3216 C C . VAL A 1 398 ? 1.395 20.951 -0.535 1.00 49.31 398 VAL A C 1
ATOM 3218 O O . VAL A 1 398 ? 1.752 20.201 -1.442 1.00 49.31 398 VAL A O 1
ATOM 3221 N N . ILE A 1 399 ? 1.798 22.222 -0.455 1.00 49.88 399 ILE A N 1
ATOM 3222 C CA . ILE A 1 399 ? 2.464 22.993 -1.508 1.00 49.88 399 ILE A CA 1
ATOM 3223 C C . ILE A 1 399 ? 3.971 23.143 -1.244 1.00 49.88 399 ILE A C 1
ATOM 3225 O O . ILE A 1 399 ? 4.759 22.956 -2.153 1.00 49.88 399 ILE A O 1
ATOM 3229 N N . SER A 1 400 ? 4.456 23.426 -0.038 1.00 45.69 400 SER A N 1
ATOM 3230 C CA . SER A 1 400 ? 5.817 23.990 0.105 1.00 45.69 400 SER A CA 1
ATOM 3231 C C . SER A 1 400 ? 7.004 23.130 -0.418 1.00 45.69 400 SER A C 1
ATOM 3233 O O . SER A 1 400 ? 7.863 23.684 -1.108 1.00 45.69 400 SER A O 1
ATOM 3235 N N . PRO A 1 401 ? 7.075 21.792 -0.222 1.00 50.16 401 PRO A N 1
ATOM 3236 C CA . PRO A 1 401 ? 8.149 20.969 -0.806 1.00 50.16 401 PRO A CA 1
ATOM 3237 C C . PRO A 1 401 ? 7.880 20.547 -2.257 1.00 50.16 401 PRO A C 1
ATOM 3239 O O . PRO A 1 401 ? 8.810 20.271 -3.013 1.00 50.16 401 PRO A O 1
ATOM 3242 N N . TYR A 1 402 ? 6.603 20.483 -2.639 1.00 49.66 402 TYR A N 1
ATOM 3243 C CA . TYR A 1 402 ? 6.147 19.829 -3.863 1.00 49.66 402 TYR A CA 1
ATOM 3244 C C . TYR A 1 402 ? 5.610 20.792 -4.899 1.00 49.66 402 TYR A C 1
ATOM 3246 O O . TYR A 1 402 ? 5.422 20.400 -6.032 1.00 49.66 402 TYR A O 1
ATOM 3254 N N . PHE A 1 403 ? 5.381 22.057 -4.574 1.00 45.69 403 PHE A N 1
ATOM 3255 C CA . PHE A 1 403 ? 4.888 23.040 -5.527 1.00 45.69 403 PHE A CA 1
ATOM 3256 C C . PHE A 1 403 ? 5.929 23.306 -6.589 1.00 45.69 403 PHE A C 1
ATOM 3258 O O . PHE A 1 403 ? 5.548 23.494 -7.721 1.00 45.69 403 PHE A O 1
ATOM 3265 N N . GLY A 1 404 ? 7.227 23.211 -6.283 1.00 50.25 404 GLY A N 1
ATOM 3266 C CA . GLY A 1 404 ? 8.259 23.170 -7.315 1.00 50.25 404 GLY A CA 1
ATOM 3267 C C . GLY A 1 404 ? 7.995 22.035 -8.305 1.00 50.25 404 GLY A C 1
ATOM 3268 O O . GLY A 1 404 ? 7.747 22.297 -9.475 1.00 50.25 404 GLY A O 1
ATOM 3269 N N . SER A 1 405 ? 7.966 20.782 -7.853 1.00 48.22 405 SER A N 1
ATOM 3270 C CA . SER A 1 405 ? 7.742 19.630 -8.736 1.00 48.22 405 SER A CA 1
ATOM 3271 C C . SER A 1 405 ? 6.361 19.636 -9.399 1.00 48.22 405 SER A C 1
ATOM 3273 O O . SER A 1 405 ? 6.293 19.419 -10.597 1.00 48.22 405 SER A O 1
ATOM 3275 N N . LEU A 1 406 ? 5.287 19.959 -8.679 1.00 49.19 406 LEU A N 1
ATOM 3276 C CA . LEU A 1 406 ? 3.899 20.072 -9.143 1.00 49.19 406 LEU A CA 1
ATOM 3277 C C . LEU A 1 406 ? 3.682 21.220 -10.122 1.00 49.19 406 LEU A C 1
ATOM 3279 O O . LEU A 1 406 ? 2.949 21.037 -11.082 1.00 49.19 406 LEU A O 1
ATOM 3283 N N . TYR A 1 407 ? 4.292 22.383 -9.897 1.00 49.41 407 TYR A N 1
ATOM 3284 C CA . TYR A 1 407 ? 4.272 23.523 -10.816 1.00 49.41 407 TYR A CA 1
ATOM 3285 C C . TYR A 1 407 ? 5.101 23.211 -12.057 1.00 49.41 407 TYR A C 1
ATOM 3287 O O . TYR A 1 407 ? 4.654 23.430 -13.174 1.00 49.41 407 TYR A O 1
ATOM 3295 N N . TYR A 1 408 ? 6.284 22.614 -11.896 1.00 52.25 408 TYR A N 1
ATOM 3296 C CA . TYR A 1 408 ? 7.064 22.139 -13.036 1.00 52.25 408 TYR A CA 1
ATOM 3297 C C . TYR A 1 408 ? 6.326 21.034 -13.801 1.00 52.25 408 TYR A C 1
ATOM 3299 O O . TYR A 1 408 ? 6.381 21.008 -15.024 1.00 52.25 408 TYR A O 1
ATOM 3307 N N . MET A 1 409 ? 5.617 20.136 -13.127 1.00 52.50 409 MET A N 1
ATOM 3308 C CA . MET A 1 409 ? 4.780 19.117 -13.754 1.00 52.50 409 MET A CA 1
ATOM 3309 C C . MET A 1 409 ? 3.569 19.758 -14.434 1.00 52.50 409 MET A C 1
ATOM 3311 O O . MET A 1 409 ? 3.303 19.467 -15.591 1.00 52.50 409 MET A O 1
ATOM 3315 N N . SER A 1 410 ? 2.863 20.682 -13.784 1.00 50.94 410 SER A N 1
ATOM 3316 C CA . SER A 1 410 ? 1.679 21.332 -14.352 1.00 50.94 410 SER A CA 1
ATOM 3317 C C . SER A 1 410 ? 2.013 22.227 -15.544 1.00 50.94 410 SER A C 1
ATOM 3319 O O . SER A 1 410 ? 1.236 22.259 -16.492 1.00 50.94 410 SER A O 1
ATOM 3321 N N . LEU A 1 411 ? 3.179 22.879 -15.547 1.00 50.56 411 LEU A N 1
ATOM 3322 C CA . LEU A 1 411 ? 3.672 23.654 -16.685 1.00 50.56 411 LEU A CA 1
ATOM 3323 C C . LEU A 1 411 ? 4.150 22.782 -17.852 1.00 50.56 411 LEU A C 1
ATOM 3325 O O . LEU A 1 411 ? 4.036 23.202 -18.999 1.00 50.56 411 LEU A O 1
ATOM 3329 N N . ASN A 1 412 ? 4.708 21.597 -17.577 1.00 53.22 412 ASN A N 1
ATOM 3330 C CA . ASN A 1 412 ? 5.299 20.742 -18.612 1.00 53.22 412 ASN A CA 1
ATOM 3331 C C . ASN A 1 412 ? 4.377 19.611 -19.086 1.00 53.22 412 ASN A C 1
ATOM 3333 O O . ASN A 1 412 ? 4.673 18.985 -20.103 1.00 53.22 412 ASN A O 1
ATOM 3337 N N . TYR A 1 413 ? 3.270 19.336 -18.390 1.00 58.31 413 TYR A N 1
ATOM 3338 C CA . TYR A 1 413 ? 2.287 18.368 -18.856 1.00 58.31 413 TYR A CA 1
ATOM 3339 C C . TYR A 1 413 ? 1.266 19.018 -19.788 1.00 58.31 413 TYR A C 1
ATOM 3341 O O . TYR A 1 413 ? 0.587 19.972 -19.377 1.00 58.31 413 TYR A O 1
ATOM 3349 N N . PRO A 1 414 ? 1.079 18.454 -20.998 1.00 62.56 414 PRO A N 1
ATOM 3350 C CA . PRO A 1 414 ? -0.018 18.837 -21.871 1.00 62.56 414 PRO A CA 1
ATOM 3351 C C . PRO A 1 414 ? -1.344 18.805 -21.105 1.00 62.56 414 PRO A C 1
ATOM 3353 O O . PRO A 1 414 ? -1.583 17.884 -20.317 1.00 62.56 414 PRO A O 1
ATOM 3356 N N . ASP A 1 415 ? -2.212 19.791 -21.340 1.00 66.31 415 ASP A N 1
ATOM 3357 C CA . ASP A 1 415 ? -3.542 19.863 -20.712 1.00 66.31 415 ASP A CA 1
ATOM 3358 C C . ASP A 1 415 ? -4.322 18.552 -20.876 1.00 66.31 415 ASP A C 1
ATOM 3360 O O . ASP A 1 415 ? -5.027 18.121 -19.963 1.00 66.31 415 ASP A O 1
ATOM 3364 N N . ASP A 1 416 ? -4.149 17.889 -22.020 1.00 68.50 416 ASP A N 1
ATOM 3365 C CA . ASP A 1 416 ? -4.738 16.585 -22.314 1.00 68.50 416 ASP A CA 1
ATOM 3366 C C . ASP A 1 416 ? -4.307 15.521 -21.309 1.00 68.50 416 ASP A C 1
ATOM 3368 O O . ASP A 1 416 ? -5.149 14.794 -20.798 1.00 68.50 416 ASP A O 1
ATOM 3372 N N . LEU A 1 417 ? -3.023 15.461 -20.959 1.00 65.75 417 LEU A N 1
ATOM 3373 C CA . LEU A 1 417 ? -2.520 14.452 -20.039 1.00 65.75 417 LEU A CA 1
ATOM 3374 C C . LEU A 1 417 ? -2.973 14.732 -18.601 1.00 65.75 417 LEU A C 1
ATOM 3376 O O . LEU A 1 417 ? -3.351 13.810 -17.882 1.00 65.75 417 LEU A O 1
ATOM 3380 N N . ARG A 1 418 ? -3.019 16.006 -18.188 1.00 65.81 418 ARG A N 1
ATOM 3381 C CA . ARG A 1 418 ? -3.598 16.397 -16.890 1.00 65.81 418 ARG A CA 1
ATOM 3382 C C . ARG A 1 418 ? -5.068 16.001 -16.785 1.00 65.81 418 ARG A C 1
ATOM 3384 O O . ARG A 1 418 ? -5.491 15.506 -15.738 1.00 65.81 418 ARG A O 1
ATOM 3391 N N . LYS A 1 419 ? -5.833 16.177 -17.867 1.00 72.31 419 LYS A N 1
ATOM 3392 C CA . LYS A 1 419 ? -7.213 15.686 -17.959 1.00 72.31 419 LYS A CA 1
ATOM 3393 C C . LYS A 1 419 ? -7.250 14.168 -17.869 1.00 72.31 419 LYS A C 1
ATOM 3395 O O . LYS A 1 419 ? -8.019 13.666 -17.061 1.00 72.31 419 LYS A O 1
ATOM 3400 N N . THR A 1 420 ? -6.399 13.466 -18.616 1.00 72.88 420 THR A N 1
ATOM 3401 C CA . THR A 1 420 ? -6.297 12.003 -18.605 1.00 72.88 420 THR A CA 1
ATOM 3402 C C . THR A 1 420 ? -6.042 11.464 -17.202 1.00 72.88 420 THR A C 1
ATOM 3404 O O . THR A 1 420 ? -6.854 10.708 -16.697 1.00 72.88 420 THR A O 1
ATOM 3407 N N . PHE A 1 421 ? -5.003 11.915 -16.507 1.00 67.19 421 PHE A N 1
ATOM 3408 C CA . PHE A 1 421 ? -4.727 11.485 -15.132 1.00 67.19 421 PHE A CA 1
ATOM 3409 C C . PHE A 1 421 ? -5.789 11.901 -14.106 1.00 67.19 421 PHE A C 1
ATOM 3411 O O . PHE A 1 421 ? -5.878 11.337 -13.019 1.00 67.19 421 PHE A O 1
ATOM 3418 N N . SER A 1 422 ? -6.571 12.932 -14.421 1.00 64.62 422 SER A N 1
ATOM 3419 C CA . SER A 1 422 ? -7.699 13.339 -13.590 1.00 64.62 422 SER A CA 1
ATOM 3420 C C . SER A 1 422 ? -8.913 12.434 -13.775 1.00 64.62 422 SER A C 1
ATOM 3422 O O . SER A 1 422 ? -9.809 12.495 -12.923 1.00 64.62 422 SER A O 1
ATOM 3424 N N . LYS A 1 423 ? -8.954 11.634 -14.849 1.00 66.50 423 LYS A N 1
ATOM 3425 C CA . LYS A 1 423 ? -9.959 10.594 -15.047 1.00 66.50 423 LYS A CA 1
ATOM 3426 C C . LYS A 1 423 ? -9.652 9.416 -14.122 1.00 66.50 423 LYS A C 1
ATOM 3428 O O . LYS A 1 423 ? -8.514 8.960 -14.054 1.00 66.50 423 LYS A O 1
ATOM 3433 N N . PRO A 1 424 ? -10.657 8.906 -13.419 1.00 63.25 424 PRO A N 1
ATOM 3434 C CA . PRO A 1 424 ? -10.593 7.624 -12.746 1.00 63.25 424 PRO A CA 1
ATOM 3435 C C . PRO A 1 424 ? -10.273 6.481 -13.675 1.00 63.25 424 PRO A C 1
ATOM 3437 O O . PRO A 1 424 ? -10.565 6.516 -14.869 1.00 63.25 424 PRO A O 1
ATOM 3440 N N . SER A 1 425 ? -9.671 5.462 -13.075 1.00 62.16 425 SER A N 1
ATOM 3441 C CA . SER A 1 425 ? -9.062 4.337 -13.767 1.00 62.16 425 SER A CA 1
ATOM 3442 C C . SER A 1 425 ? -9.998 3.645 -14.756 1.00 62.16 425 SER A C 1
ATOM 3444 O O . SER A 1 425 ? -9.572 3.280 -15.847 1.00 62.16 425 SER A O 1
ATOM 3446 N N . ASN A 1 426 ? -11.277 3.526 -14.407 1.00 61.47 426 ASN A N 1
ATOM 3447 C CA . ASN A 1 426 ? -12.313 2.888 -15.216 1.00 61.47 426 ASN A CA 1
ATOM 3448 C C . ASN A 1 426 ? -12.853 3.742 -16.384 1.00 61.47 426 ASN A C 1
ATOM 3450 O O . ASN A 1 426 ? -13.582 3.215 -17.220 1.00 61.47 426 ASN A O 1
ATOM 3454 N N . GLU A 1 427 ? -12.536 5.039 -16.447 1.00 68.94 427 GLU A N 1
ATOM 3455 C CA . GLU A 1 427 ? -12.877 5.931 -17.572 1.00 68.94 427 GLU A CA 1
ATOM 3456 C C . GLU A 1 427 ? -11.717 6.119 -18.557 1.00 68.94 427 GLU A C 1
ATOM 3458 O O . GLU A 1 427 ? -11.869 6.779 -19.592 1.00 68.94 427 GLU A O 1
ATOM 3463 N N . LEU A 1 428 ? -10.543 5.587 -18.226 1.00 75.19 428 LEU A N 1
ATOM 3464 C CA . LEU A 1 428 ? -9.383 5.663 -19.091 1.00 75.19 428 LEU A CA 1
ATOM 3465 C C . LEU A 1 428 ? -9.558 4.695 -20.260 1.00 75.19 428 LEU A C 1
ATOM 3467 O O . LEU A 1 428 ? -9.793 3.503 -20.079 1.00 75.19 428 LEU A O 1
ATOM 3471 N N . THR A 1 429 ? -9.404 5.208 -21.476 1.00 83.94 429 THR A N 1
ATOM 3472 C CA . THR A 1 429 ? -9.241 4.350 -22.657 1.00 83.94 429 THR A CA 1
ATOM 3473 C C . THR A 1 429 ? -7.906 3.602 -22.600 1.00 83.94 429 THR A C 1
ATOM 3475 O O . THR A 1 429 ? -6.965 4.064 -21.958 1.00 83.94 429 THR A O 1
ATOM 3478 N N . ASP A 1 430 ? -7.760 2.504 -23.344 1.00 81.25 430 ASP A N 1
ATOM 3479 C CA . ASP A 1 430 ? -6.484 1.775 -23.466 1.00 81.25 430 ASP A CA 1
ATOM 3480 C C . ASP A 1 430 ? -5.326 2.702 -23.863 1.00 81.25 430 ASP A C 1
ATOM 3482 O O . ASP A 1 430 ? -4.210 2.619 -23.351 1.00 81.25 430 ASP A O 1
ATOM 3486 N N . LYS A 1 431 ? -5.601 3.668 -24.743 1.00 83.06 431 LYS A N 1
ATOM 3487 C CA . LYS A 1 431 ? -4.633 4.696 -25.125 1.00 83.06 431 LYS A CA 1
ATOM 3488 C C . LYS A 1 431 ? -4.203 5.554 -23.940 1.00 83.06 431 LYS A C 1
ATOM 3490 O O . LYS A 1 431 ? -3.020 5.817 -23.771 1.00 83.06 431 LYS A O 1
ATOM 3495 N N . GLU A 1 432 ? -5.152 5.991 -23.131 1.00 81.69 432 GLU A N 1
ATOM 3496 C CA . GLU A 1 432 ? -4.903 6.834 -21.964 1.00 81.69 432 GLU A CA 1
ATOM 3497 C C . GLU A 1 432 ? -4.183 6.079 -20.846 1.00 81.69 432 GLU A C 1
ATOM 3499 O O . GLU A 1 432 ? -3.242 6.612 -20.260 1.00 81.69 432 GLU A O 1
ATOM 3504 N N . LEU A 1 433 ? -4.559 4.822 -20.602 1.00 80.88 433 LEU A N 1
ATOM 3505 C CA . LEU A 1 433 ? -3.831 3.917 -19.712 1.00 80.88 433 LEU A CA 1
ATOM 3506 C C . LEU A 1 433 ? -2.398 3.712 -20.190 1.00 80.88 433 LEU A C 1
ATOM 3508 O O . LEU A 1 433 ? -1.471 3.804 -19.388 1.00 80.88 433 LEU A O 1
ATOM 3512 N N . THR A 1 434 ? -2.203 3.513 -21.495 1.00 83.50 434 THR A N 1
ATOM 3513 C CA . THR A 1 434 ? -0.868 3.433 -22.095 1.00 83.50 434 THR A CA 1
ATOM 3514 C C . THR A 1 434 ? -0.085 4.722 -21.878 1.00 83.50 434 THR A C 1
ATOM 3516 O O . THR A 1 434 ? 1.064 4.670 -21.449 1.00 83.50 434 THR A O 1
ATOM 3519 N N . GLU A 1 435 ? -0.682 5.884 -22.156 1.00 78.31 435 GLU A N 1
ATOM 3520 C CA . GLU A 1 435 ? -0.044 7.193 -21.983 1.00 78.31 435 GLU A CA 1
ATOM 3521 C C . GLU A 1 435 ? 0.369 7.419 -20.519 1.00 78.31 435 GLU A C 1
ATOM 3523 O O . GLU A 1 435 ? 1.503 7.831 -20.263 1.00 78.31 435 GLU A O 1
ATOM 3528 N N . ILE A 1 436 ? -0.499 7.094 -19.556 1.00 77.44 436 ILE A N 1
ATOM 3529 C CA . ILE A 1 436 ? -0.203 7.146 -18.117 1.00 77.44 436 ILE A CA 1
ATOM 3530 C C . ILE A 1 436 ? 0.936 6.191 -17.766 1.00 77.44 436 ILE A C 1
ATOM 3532 O O . ILE A 1 436 ? 1.905 6.582 -17.114 1.00 77.44 436 ILE A O 1
ATOM 3536 N N . PHE A 1 437 ? 0.832 4.942 -18.211 1.00 80.56 437 PHE A N 1
ATOM 3537 C CA . PHE A 1 437 ? 1.821 3.911 -17.957 1.00 80.56 437 PHE A CA 1
ATOM 3538 C C . PHE A 1 437 ? 3.207 4.331 -18.469 1.00 80.56 437 PHE A C 1
ATOM 3540 O O . PHE A 1 437 ? 4.179 4.281 -17.714 1.00 80.56 437 PHE A O 1
ATOM 3547 N N . CYS A 1 438 ? 3.292 4.847 -19.703 1.00 76.00 438 CYS A N 1
ATOM 3548 C CA . CYS A 1 438 ? 4.515 5.427 -20.266 1.00 76.00 438 CYS A CA 1
ATOM 3549 C C . CYS A 1 438 ? 5.096 6.498 -19.365 1.00 76.00 438 CYS A C 1
ATOM 3551 O O . CYS A 1 438 ? 6.301 6.521 -19.121 1.00 76.00 438 CYS A O 1
ATOM 3553 N N . HIS A 1 439 ? 4.244 7.414 -18.910 1.00 74.19 439 HIS A N 1
ATOM 3554 C CA . HIS A 1 439 ? 4.668 8.518 -18.073 1.00 74.19 439 HIS A CA 1
ATOM 3555 C C . HIS A 1 439 ? 5.245 8.018 -16.759 1.00 74.19 439 HIS A C 1
ATOM 3557 O O . HIS A 1 439 ? 6.322 8.468 -16.389 1.00 74.19 439 HIS A O 1
ATOM 3563 N N . ILE A 1 440 ? 4.604 7.041 -16.113 1.00 75.56 440 ILE A N 1
ATOM 3564 C CA . ILE A 1 440 ? 5.098 6.417 -14.880 1.00 75.56 440 ILE A CA 1
ATOM 3565 C C . ILE A 1 440 ? 6.489 5.813 -15.094 1.00 75.56 440 ILE A C 1
ATOM 3567 O O . ILE A 1 440 ? 7.408 6.107 -14.333 1.00 75.56 440 ILE A O 1
ATOM 3571 N N . ILE A 1 441 ? 6.683 5.007 -16.142 1.00 73.56 441 ILE A N 1
ATOM 3572 C CA . ILE A 1 441 ? 7.970 4.321 -16.350 1.00 73.56 441 ILE A CA 1
ATOM 3573 C C . ILE A 1 441 ? 9.060 5.226 -16.949 1.00 73.56 441 ILE A C 1
ATOM 3575 O O . ILE A 1 441 ? 10.242 4.899 -16.858 1.00 73.56 441 ILE A O 1
ATOM 3579 N N . THR A 1 442 ? 8.697 6.370 -17.540 1.00 66.06 442 THR A N 1
ATOM 3580 C CA . THR A 1 442 ? 9.651 7.394 -18.016 1.00 66.06 442 THR A CA 1
ATOM 3581 C C . THR A 1 442 ? 9.927 8.491 -16.998 1.00 66.06 442 THR A C 1
ATOM 3583 O O . THR A 1 442 ? 10.811 9.326 -17.230 1.00 66.06 442 THR A O 1
ATOM 3586 N N . PHE A 1 443 ? 9.210 8.485 -15.871 1.00 58.78 443 PHE A N 1
ATOM 3587 C CA . PHE A 1 443 ? 9.366 9.428 -14.774 1.00 58.78 443 PHE A CA 1
ATOM 3588 C C . PHE A 1 443 ? 10.761 9.268 -14.147 1.00 58.78 443 PHE A C 1
ATOM 3590 O O . PHE A 1 443 ? 11.002 8.449 -13.268 1.00 58.78 443 PHE A O 1
ATOM 3597 N N . GLY A 1 444 ? 11.731 10.002 -14.690 1.00 52.81 444 GLY A N 1
ATOM 3598 C CA . GLY A 1 444 ? 13.153 9.851 -14.370 1.00 52.81 444 GLY A CA 1
ATOM 3599 C C . GLY A 1 444 ? 14.070 10.334 -15.492 1.00 52.81 444 GLY A C 1
ATOM 3600 O O . GLY A 1 444 ? 15.097 10.945 -15.207 1.00 52.81 444 GLY A O 1
ATOM 3601 N N . PHE A 1 445 ? 13.662 10.179 -16.759 1.00 54.84 445 PHE A N 1
ATOM 3602 C CA . PHE A 1 445 ? 14.421 10.684 -17.914 1.00 54.84 445 PHE A CA 1
ATOM 3603 C C . PHE A 1 445 ? 14.556 12.216 -17.920 1.00 54.84 445 PHE A C 1
ATOM 3605 O O . PHE A 1 445 ? 15.582 12.738 -18.346 1.00 54.84 445 PHE A O 1
ATOM 3612 N N . ASN A 1 446 ? 13.547 12.936 -17.418 1.00 50.28 446 ASN A N 1
ATOM 3613 C CA . ASN A 1 446 ? 13.490 14.401 -17.484 1.00 50.28 446 ASN A CA 1
ATOM 3614 C C . ASN A 1 446 ? 13.901 15.112 -16.177 1.00 50.28 446 ASN A C 1
ATOM 3616 O O . ASN A 1 446 ? 14.094 16.325 -16.186 1.00 50.28 446 ASN A O 1
ATOM 3620 N N . TYR A 1 447 ? 14.055 14.386 -15.060 1.00 52.31 447 TYR A N 1
ATOM 3621 C CA . TYR A 1 447 ? 14.104 14.981 -13.708 1.00 52.31 447 TYR A CA 1
ATOM 3622 C C . TYR A 1 447 ? 15.322 14.564 -12.856 1.00 52.31 447 TYR A C 1
ATOM 3624 O O . TYR A 1 447 ? 15.376 14.843 -11.662 1.00 52.31 447 TYR A O 1
ATOM 3632 N N . ALA A 1 448 ? 16.347 13.952 -13.459 1.00 42.91 448 ALA A N 1
ATOM 3633 C CA . ALA A 1 448 ? 17.495 13.343 -12.771 1.00 42.91 448 ALA A CA 1
ATOM 3634 C C . ALA A 1 448 ? 18.526 14.311 -12.132 1.00 42.91 448 ALA A C 1
ATOM 3636 O O . ALA A 1 448 ? 19.692 13.938 -11.991 1.00 42.91 448 ALA A O 1
ATOM 3637 N N . LYS A 1 449 ? 18.162 15.551 -11.771 1.00 43.06 449 LYS A N 1
ATOM 3638 C CA . LYS A 1 449 ? 19.124 16.502 -11.173 1.00 43.06 449 LYS A CA 1
ATOM 3639 C C . LYS A 1 449 ? 19.120 16.567 -9.651 1.00 43.06 449 LYS A C 1
ATOM 3641 O O . LYS A 1 449 ? 20.174 16.863 -9.100 1.00 43.06 449 LYS A O 1
ATOM 3646 N N . ASP A 1 450 ? 18.024 16.218 -8.986 1.00 44.25 450 ASP A N 1
ATOM 3647 C CA . ASP A 1 450 ? 17.948 16.271 -7.527 1.00 44.25 450 ASP A CA 1
ATOM 3648 C C . ASP A 1 450 ? 17.603 14.904 -6.940 1.00 44.25 450 ASP A C 1
ATOM 3650 O O . ASP A 1 450 ? 16.902 14.106 -7.556 1.00 44.25 450 ASP A O 1
ATOM 3654 N N . ASN A 1 451 ? 18.150 14.643 -5.752 1.00 41.38 451 ASN A N 1
ATOM 3655 C CA . ASN A 1 451 ? 18.182 13.390 -4.991 1.00 41.38 451 ASN A CA 1
ATOM 3656 C C . ASN A 1 451 ? 16.805 12.816 -4.594 1.00 41.38 451 ASN A C 1
ATOM 3658 O O . ASN A 1 451 ? 16.632 12.354 -3.462 1.00 41.38 451 ASN A O 1
ATOM 3662 N N . MET A 1 452 ? 15.813 12.804 -5.483 1.00 41.34 452 MET A N 1
ATOM 3663 C CA . MET A 1 452 ? 14.613 12.018 -5.260 1.00 41.34 452 MET A CA 1
ATOM 3664 C C . MET A 1 452 ? 15.061 10.563 -5.127 1.00 41.34 452 MET A C 1
ATOM 3666 O O . MET A 1 452 ? 15.661 9.965 -6.030 1.00 41.34 452 MET A O 1
ATOM 3670 N N . LYS A 1 453 ? 14.825 9.999 -3.942 1.00 40.59 453 LYS A N 1
ATOM 3671 C CA . LYS A 1 453 ? 14.999 8.582 -3.624 1.00 40.59 453 LYS A CA 1
ATOM 3672 C C . LYS A 1 453 ? 13.964 7.759 -4.418 1.00 40.59 453 LYS A C 1
ATOM 3674 O O . LYS A 1 453 ? 13.196 7.026 -3.832 1.00 40.59 453 LYS A O 1
ATOM 3679 N N . GLY A 1 454 ? 13.917 7.906 -5.739 1.00 45.06 454 GLY A N 1
ATOM 3680 C CA . GLY A 1 454 ? 12.931 7.276 -6.605 1.00 45.06 454 GLY A CA 1
ATOM 3681 C C . GLY A 1 454 ? 13.133 7.456 -8.119 1.00 45.06 454 GLY A C 1
ATOM 3682 O O . GLY A 1 454 ? 12.137 7.319 -8.806 1.00 45.06 454 GLY A O 1
ATOM 3683 N N . SER A 1 455 ? 14.304 7.819 -8.684 1.00 46.38 455 SER A N 1
ATOM 3684 C CA . SER A 1 455 ? 14.466 7.956 -10.158 1.00 46.38 455 SER A CA 1
ATOM 3685 C C . SER A 1 455 ? 14.350 6.626 -10.924 1.00 46.38 455 SER A C 1
ATOM 3687 O O . SER A 1 455 ? 15.211 6.286 -11.718 1.00 46.38 455 SER A O 1
ATOM 3689 N N . TYR A 1 456 ? 13.368 5.787 -10.613 1.00 61.12 456 TYR A N 1
ATOM 3690 C CA . TYR A 1 456 ? 13.570 4.349 -10.600 1.00 61.12 456 TYR A CA 1
ATOM 3691 C C . TYR A 1 456 ? 12.259 3.626 -10.914 1.00 61.12 456 TYR A C 1
ATOM 3693 O O . TYR A 1 456 ? 11.423 3.448 -10.043 1.00 61.12 456 TYR A O 1
ATOM 3701 N N . LEU A 1 457 ? 12.123 3.175 -12.163 1.00 61.41 457 LEU A N 1
ATOM 3702 C CA . LEU A 1 457 ? 11.503 1.886 -12.501 1.00 61.41 457 LEU A CA 1
ATOM 3703 C C . LEU A 1 457 ? 12.271 1.296 -13.692 1.00 61.41 457 LEU A C 1
ATOM 3705 O O . LEU A 1 457 ? 12.714 0.150 -13.645 1.00 61.41 457 LEU A O 1
ATOM 3709 N N . PHE A 1 458 ? 12.467 2.104 -14.745 1.00 70.44 458 PHE A N 1
ATOM 3710 C CA . PHE A 1 458 ? 13.100 1.679 -16.004 1.00 70.44 458 PHE A CA 1
ATOM 3711 C C . PHE A 1 458 ? 14.400 2.416 -16.311 1.00 70.44 458 PHE A C 1
ATOM 3713 O O . PHE A 1 458 ? 15.127 1.994 -17.205 1.00 70.44 458 PHE A O 1
ATOM 3720 N N . THR A 1 459 ? 14.722 3.488 -15.584 1.00 66.19 459 THR A N 1
ATOM 3721 C CA . THR A 1 459 ? 15.922 4.294 -15.833 1.00 66.19 459 THR A CA 1
ATOM 3722 C C . THR A 1 459 ? 16.790 4.494 -14.612 1.00 66.19 459 THR A C 1
ATOM 3724 O O . THR A 1 459 ? 16.309 4.433 -13.492 1.00 66.19 459 THR A O 1
ATOM 3727 N N . TYR A 1 460 ? 18.066 4.782 -14.840 1.00 65.62 460 TYR A N 1
ATOM 3728 C CA . TYR A 1 460 ? 19.003 5.271 -13.840 1.00 65.62 460 TYR A CA 1
ATOM 3729 C C . TYR A 1 460 ? 20.010 6.208 -14.517 1.00 65.62 460 TYR A C 1
ATOM 3731 O O . TYR A 1 460 ? 20.683 5.800 -15.466 1.00 65.62 460 TYR A O 1
ATOM 3739 N N . ILE A 1 461 ? 20.105 7.463 -14.057 1.00 64.62 461 ILE A N 1
ATOM 3740 C CA . ILE A 1 461 ? 21.022 8.488 -14.603 1.00 64.62 461 ILE A CA 1
ATOM 3741 C C . ILE A 1 461 ? 20.954 8.530 -16.147 1.00 64.62 461 ILE A C 1
ATOM 3743 O O . ILE A 1 461 ? 21.934 8.259 -16.843 1.00 64.62 461 ILE A O 1
ATOM 3747 N N . ASN A 1 462 ? 19.764 8.798 -16.694 1.00 64.19 462 ASN A N 1
ATOM 3748 C CA . ASN A 1 462 ? 19.489 8.894 -18.140 1.00 64.19 462 ASN A CA 1
ATOM 3749 C C . ASN A 1 462 ? 19.772 7.625 -18.974 1.00 64.19 462 ASN A C 1
ATOM 3751 O O . ASN A 1 462 ? 19.802 7.698 -20.200 1.00 64.19 462 ASN A O 1
ATOM 3755 N N . ASN A 1 463 ? 19.983 6.464 -18.350 1.00 70.56 463 ASN A N 1
ATOM 3756 C CA . ASN A 1 463 ? 20.146 5.185 -19.044 1.00 70.56 463 ASN A CA 1
ATOM 3757 C C . ASN A 1 463 ? 19.012 4.233 -18.685 1.00 70.56 463 ASN A C 1
ATOM 3759 O O . ASN A 1 463 ? 18.545 4.245 -17.550 1.00 70.56 463 ASN A O 1
ATOM 3763 N N . ILE A 1 464 ? 18.616 3.372 -19.622 1.00 79.00 464 ILE A N 1
ATOM 3764 C CA . ILE A 1 464 ? 17.691 2.279 -19.326 1.00 79.00 464 ILE A CA 1
ATOM 3765 C C . ILE A 1 464 ? 18.358 1.265 -18.386 1.00 79.00 464 ILE A C 1
ATOM 3767 O O . ILE A 1 464 ? 19.539 0.945 -18.540 1.00 79.00 464 ILE A O 1
ATOM 3771 N N . THR A 1 465 ? 17.624 0.771 -17.392 1.00 82.25 465 THR A N 1
ATOM 3772 C CA . THR A 1 465 ? 18.079 -0.325 -16.533 1.00 82.25 465 THR A CA 1
ATOM 3773 C C . THR A 1 465 ? 18.012 -1.642 -17.302 1.00 82.25 465 THR A C 1
ATOM 3775 O O . THR A 1 465 ? 17.307 -1.775 -18.303 1.00 82.25 465 THR A O 1
ATOM 3778 N N . LEU A 1 466 ? 18.732 -2.657 -16.829 1.00 84.38 466 LEU A N 1
ATOM 3779 C CA . LEU A 1 466 ? 18.624 -3.998 -17.403 1.00 84.38 466 LEU A CA 1
ATOM 3780 C C . LEU A 1 466 ? 17.182 -4.526 -17.335 1.00 84.38 466 LEU A C 1
ATOM 3782 O O . LEU A 1 466 ? 16.695 -5.118 -18.294 1.00 84.38 466 LEU A O 1
ATOM 3786 N N . LEU A 1 467 ? 16.499 -4.290 -16.213 1.00 85.31 467 LEU A N 1
ATOM 3787 C CA . LEU A 1 467 ? 15.099 -4.662 -16.052 1.00 85.31 467 LEU A CA 1
ATOM 3788 C C . LEU A 1 467 ? 14.189 -3.925 -17.039 1.00 85.31 467 LEU A C 1
ATOM 3790 O O . LEU A 1 467 ? 13.356 -4.565 -17.675 1.00 85.31 467 LEU A O 1
ATOM 3794 N N . GLY A 1 468 ? 14.396 -2.619 -17.231 1.00 85.88 468 GLY A N 1
ATOM 3795 C CA . GLY A 1 468 ? 13.666 -1.848 -18.235 1.00 85.88 468 GLY A CA 1
ATOM 3796 C C . GLY A 1 468 ? 13.870 -2.396 -19.650 1.00 85.88 468 GLY A C 1
ATOM 3797 O O . GLY A 1 468 ? 12.906 -2.544 -20.393 1.00 85.88 468 GLY A O 1
ATOM 3798 N N . ALA A 1 469 ? 15.100 -2.778 -20.011 1.00 88.62 469 ALA A N 1
ATOM 3799 C CA . ALA A 1 469 ? 15.394 -3.368 -21.319 1.00 88.62 469 ALA A CA 1
ATOM 3800 C C . ALA A 1 469 ? 14.671 -4.711 -21.538 1.00 88.62 469 ALA A C 1
ATOM 3802 O O . ALA A 1 469 ? 14.154 -4.961 -22.624 1.00 88.62 469 ALA A O 1
ATOM 3803 N N . ILE A 1 470 ? 14.594 -5.556 -20.506 1.00 89.75 470 ILE A N 1
ATOM 3804 C CA . ILE A 1 470 ? 13.864 -6.833 -20.556 1.00 89.75 470 ILE A CA 1
ATOM 3805 C C . ILE A 1 470 ? 12.369 -6.608 -20.760 1.00 89.75 470 ILE A C 1
ATOM 3807 O O . ILE A 1 470 ? 11.751 -7.313 -21.553 1.00 89.75 470 ILE A O 1
ATOM 3811 N N . VAL A 1 471 ? 11.788 -5.625 -20.072 1.00 88.38 471 VAL A N 1
ATOM 3812 C CA . VAL A 1 471 ? 10.369 -5.321 -20.253 1.00 88.38 471 VAL A CA 1
ATOM 3813 C C . VAL A 1 471 ? 10.103 -4.754 -21.643 1.00 88.38 471 VAL A C 1
ATOM 3815 O O . VAL A 1 471 ? 9.157 -5.191 -22.283 1.00 88.38 471 VAL A O 1
ATOM 3818 N N . LEU A 1 472 ? 10.944 -3.850 -22.155 1.00 89.19 472 LEU A N 1
ATOM 3819 C CA . LEU A 1 472 ? 10.777 -3.341 -23.520 1.00 89.19 472 LEU A CA 1
ATOM 3820 C C . LEU A 1 472 ? 10.849 -4.451 -24.573 1.00 89.19 472 LEU A C 1
ATOM 3822 O O . LEU A 1 472 ? 10.101 -4.414 -25.546 1.00 89.19 472 LEU A O 1
ATOM 3826 N N . LEU A 1 473 ? 11.709 -5.451 -24.370 1.00 91.94 473 LEU A N 1
ATOM 3827 C CA . LEU A 1 473 ? 11.733 -6.637 -25.222 1.00 91.94 473 LEU A CA 1
ATOM 3828 C C . LEU A 1 473 ? 10.422 -7.417 -25.153 1.00 91.94 473 LEU A C 1
ATOM 3830 O O . LEU A 1 473 ? 9.911 -7.820 -26.193 1.00 91.94 473 LEU A O 1
ATOM 3834 N N . ASP A 1 474 ? 9.871 -7.623 -23.957 1.00 92.50 474 ASP A N 1
ATOM 3835 C CA . ASP A 1 474 ? 8.586 -8.307 -23.810 1.00 92.50 474 ASP A CA 1
ATOM 3836 C C . ASP A 1 474 ? 7.443 -7.516 -24.455 1.00 92.50 474 ASP A C 1
ATOM 3838 O O . ASP A 1 474 ? 6.662 -8.083 -25.208 1.00 92.50 474 ASP A O 1
ATOM 3842 N N . MET A 1 475 ? 7.393 -6.197 -24.253 1.00 90.00 475 MET A N 1
ATOM 3843 C CA . MET A 1 475 ? 6.429 -5.316 -24.922 1.00 90.00 475 MET A CA 1
ATOM 3844 C C . MET A 1 475 ? 6.524 -5.411 -26.443 1.00 90.00 475 MET A C 1
ATOM 3846 O O . MET A 1 475 ? 5.505 -5.382 -27.130 1.00 90.00 475 MET A O 1
ATOM 3850 N N . PHE A 1 476 ? 7.745 -5.529 -26.967 1.00 91.06 476 PHE A N 1
ATOM 3851 C CA . PHE A 1 476 ? 7.996 -5.640 -28.394 1.00 91.06 476 PHE A CA 1
ATOM 3852 C C . PHE A 1 476 ? 7.555 -6.998 -28.963 1.00 91.06 476 PHE A C 1
ATOM 3854 O O . PHE A 1 476 ? 6.822 -7.043 -29.949 1.00 91.06 476 PHE A O 1
ATOM 3861 N N . PHE A 1 477 ? 7.978 -8.106 -28.346 1.00 91.81 477 PHE A N 1
ATOM 3862 C CA . PHE A 1 477 ? 7.720 -9.456 -28.861 1.00 91.81 477 PHE A CA 1
ATOM 3863 C C . PHE A 1 477 ? 6.340 -10.016 -28.479 1.00 91.81 477 PHE A C 1
ATOM 3865 O O . PHE A 1 477 ? 5.831 -10.880 -29.186 1.00 91.81 477 PHE A O 1
ATOM 3872 N N . ASN A 1 478 ? 5.722 -9.522 -27.402 1.00 92.19 478 ASN A N 1
ATOM 3873 C CA . ASN A 1 478 ? 4.451 -10.012 -26.856 1.00 92.19 478 ASN A CA 1
ATOM 3874 C C . ASN A 1 478 ? 3.385 -8.906 -26.796 1.00 92.19 478 ASN A C 1
ATOM 3876 O O . ASN A 1 478 ? 2.617 -8.824 -25.839 1.00 92.19 478 ASN A O 1
ATOM 3880 N N . ALA A 1 479 ? 3.322 -8.043 -27.814 1.00 90.81 479 ALA A N 1
ATOM 3881 C CA . ALA A 1 479 ? 2.474 -6.850 -27.804 1.00 90.81 479 ALA A CA 1
ATOM 3882 C C . ALA A 1 479 ? 0.987 -7.124 -27.507 1.00 90.81 479 ALA A C 1
ATOM 3884 O O . ALA A 1 479 ? 0.338 -6.327 -26.833 1.00 90.81 479 ALA A O 1
ATOM 3885 N N . ASP A 1 480 ? 0.450 -8.259 -27.958 1.00 90.38 480 ASP A N 1
ATOM 3886 C CA . ASP A 1 480 ? -0.949 -8.618 -27.704 1.00 90.38 480 ASP A CA 1
ATOM 3887 C C . ASP A 1 480 ? -1.225 -8.890 -26.220 1.00 90.38 480 ASP A C 1
ATOM 3889 O O . ASP A 1 480 ? -2.290 -8.527 -25.726 1.00 90.38 480 ASP A O 1
ATOM 3893 N N . LYS A 1 481 ? -0.242 -9.408 -25.468 1.00 90.50 481 LYS A N 1
ATOM 3894 C CA . LYS A 1 481 ? -0.370 -9.584 -24.016 1.00 90.50 481 LYS A CA 1
ATOM 3895 C C . LYS A 1 481 ? -0.514 -8.245 -23.295 1.00 90.50 481 LYS A C 1
ATOM 3897 O O . LYS A 1 481 ? -1.269 -8.139 -22.338 1.00 90.50 481 LYS A O 1
ATOM 3902 N N . TRP A 1 482 ? 0.187 -7.216 -23.765 1.00 88.94 482 TRP A N 1
ATOM 3903 C CA . TRP A 1 482 ? 0.095 -5.871 -23.197 1.00 88.94 482 TRP A CA 1
ATOM 3904 C C . TRP A 1 482 ? -1.248 -5.209 -23.507 1.00 88.94 482 TRP A C 1
ATOM 3906 O O . TRP A 1 482 ? -1.816 -4.550 -22.635 1.00 88.94 482 TRP A O 1
ATOM 3916 N N . LYS A 1 483 ? -1.819 -5.474 -24.689 1.00 88.00 483 LYS A N 1
ATOM 3917 C CA . LYS A 1 483 ? -3.182 -5.039 -25.023 1.00 88.00 483 LYS A CA 1
ATOM 3918 C C . LYS A 1 483 ? -4.238 -5.655 -24.104 1.00 88.00 483 LYS A C 1
ATOM 3920 O O . LYS A 1 483 ? -5.208 -4.977 -23.795 1.00 88.00 483 LYS A O 1
ATOM 3925 N N . GLU A 1 484 ? -4.047 -6.883 -23.609 1.00 87.75 484 GLU A N 1
ATOM 3926 C CA . GLU A 1 484 ? -4.937 -7.465 -22.584 1.00 87.75 484 GLU A CA 1
ATOM 3927 C C . GLU A 1 484 ? -4.919 -6.670 -21.267 1.00 87.75 484 GLU A C 1
ATOM 3929 O O . GLU A 1 484 ? -5.908 -6.669 -20.541 1.00 87.75 484 GLU A O 1
ATOM 3934 N N . PHE A 1 485 ? -3.823 -5.968 -20.962 1.00 84.44 485 PHE A N 1
ATOM 3935 C CA . PHE A 1 485 ? -3.742 -5.029 -19.836 1.00 84.44 485 PHE A CA 1
ATOM 3936 C C . PHE A 1 485 ? -4.222 -3.624 -20.202 1.00 84.44 485 PHE A C 1
ATOM 3938 O O . PHE A 1 485 ? -3.993 -2.692 -19.435 1.00 84.44 485 PHE A O 1
ATOM 3945 N N . HIS A 1 486 ? -4.834 -3.441 -21.375 1.00 86.69 486 HIS A N 1
ATOM 3946 C CA . HIS A 1 486 ? -5.204 -2.133 -21.910 1.00 86.69 486 HIS A CA 1
ATOM 3947 C C . HIS A 1 486 ? -3.996 -1.192 -22.077 1.00 86.69 486 HIS A C 1
ATOM 3949 O O . HIS A 1 486 ? -4.120 0.027 -21.974 1.00 86.69 486 HIS A O 1
ATOM 3955 N N . ILE A 1 487 ? -2.808 -1.757 -22.323 1.00 85.12 487 ILE A N 1
ATOM 3956 C CA . ILE A 1 487 ? -1.582 -1.023 -22.641 1.00 85.12 487 ILE A CA 1
ATOM 3957 C C . ILE A 1 487 ? -1.186 -1.404 -24.065 1.00 85.12 487 ILE A C 1
ATOM 3959 O O . ILE A 1 487 ? -0.616 -2.464 -24.284 1.00 85.12 487 ILE A O 1
ATOM 3963 N N . ASP A 1 488 ? -1.474 -0.563 -25.052 1.00 84.69 488 ASP A N 1
ATOM 3964 C CA . ASP A 1 488 ? -1.115 -0.842 -26.442 1.00 84.69 488 ASP A CA 1
ATOM 3965 C C . ASP A 1 488 ? 0.304 -0.335 -26.741 1.00 84.69 488 ASP A C 1
ATOM 3967 O O . ASP A 1 488 ? 0.525 0.882 -26.816 1.00 84.69 488 ASP A O 1
ATOM 3971 N N . PRO A 1 489 ? 1.284 -1.225 -26.997 1.00 79.88 489 PRO A N 1
ATOM 3972 C CA . PRO A 1 489 ? 2.640 -0.803 -27.318 1.00 79.88 489 PRO A CA 1
ATOM 3973 C C . PRO A 1 489 ? 2.731 0.094 -28.564 1.00 79.88 489 PRO A C 1
ATOM 3975 O O . PRO A 1 489 ? 3.714 0.812 -28.738 1.00 79.88 489 PRO A O 1
ATOM 3978 N N . GLN A 1 490 ? 1.712 0.100 -29.430 1.00 72.81 490 GLN A N 1
ATOM 3979 C CA . GLN A 1 490 ? 1.651 0.997 -30.583 1.00 72.81 490 GLN A CA 1
ATOM 3980 C C . GLN A 1 490 ? 1.415 2.458 -30.182 1.00 72.81 490 GLN A C 1
ATOM 3982 O O . GLN A 1 490 ? 1.910 3.355 -30.862 1.00 72.81 490 GLN A O 1
ATOM 3987 N N . TYR A 1 491 ? 0.731 2.738 -29.065 1.00 69.94 491 TYR A N 1
ATOM 3988 C CA . TYR A 1 491 ? 0.552 4.115 -28.582 1.00 69.94 491 TYR A CA 1
ATOM 3989 C C . TYR A 1 491 ? 1.800 4.684 -27.902 1.00 69.94 491 TYR A C 1
ATOM 3991 O O . TYR A 1 491 ? 1.910 5.902 -27.757 1.00 69.94 491 TYR A O 1
ATOM 3999 N N . LEU A 1 492 ? 2.801 3.845 -27.611 1.00 65.62 492 LEU A N 1
ATOM 4000 C CA . LEU A 1 492 ? 4.141 4.301 -27.220 1.00 65.62 492 LEU A CA 1
ATOM 4001 C C . LEU A 1 492 ? 4.795 5.153 -28.324 1.00 65.62 492 LEU A C 1
ATOM 4003 O O . LEU A 1 492 ? 5.739 5.885 -28.044 1.00 65.62 492 LEU A O 1
ATOM 4007 N N . LEU A 1 493 ? 4.289 5.076 -29.566 1.00 54.12 493 LEU A N 1
ATOM 4008 C CA . LEU A 1 493 ? 4.821 5.740 -30.760 1.00 54.12 493 LEU A CA 1
ATOM 4009 C C . LEU A 1 493 ? 4.421 7.229 -30.906 1.00 54.12 493 LEU A C 1
ATOM 4011 O O . LEU A 1 493 ? 4.941 7.897 -31.805 1.00 54.12 493 LEU A O 1
ATOM 4015 N N . GLY A 1 494 ? 3.586 7.769 -30.005 1.00 48.50 494 GLY A N 1
ATOM 4016 C CA . GLY A 1 494 ? 3.180 9.186 -29.968 1.00 48.50 494 GLY A CA 1
ATOM 4017 C C . GLY A 1 494 ? 2.071 9.572 -30.964 1.00 48.50 494 GLY A C 1
ATOM 4018 O O . GLY A 1 494 ? 1.758 8.827 -31.890 1.00 48.50 494 GLY A O 1
ATOM 4019 N N . LYS A 1 495 ? 1.444 10.748 -30.764 1.00 44.00 495 LYS A N 1
ATOM 4020 C CA . LYS A 1 495 ? 0.333 11.261 -31.603 1.00 44.00 495 LYS A CA 1
ATOM 4021 C C . LYS A 1 495 ? 0.789 11.881 -32.942 1.00 44.00 495 LYS A C 1
ATOM 4023 O O . LYS A 1 495 ? -0.066 12.114 -33.792 1.00 44.00 495 LYS A O 1
ATOM 4028 N N . SER A 1 496 ? 2.089 12.112 -33.174 1.00 40.47 496 SER A N 1
ATOM 4029 C CA . SER A 1 496 ? 2.626 12.479 -34.497 1.00 40.47 496 SER A CA 1
ATOM 4030 C C . SER A 1 496 ? 4.091 12.043 -34.685 1.00 40.47 496 SER A C 1
ATOM 4032 O O . SER A 1 496 ? 4.852 11.913 -33.726 1.00 40.47 496 SER A O 1
ATOM 4034 N N . LEU A 1 497 ? 4.485 11.820 -35.944 1.00 36.94 497 LEU A N 1
ATOM 4035 C CA . LEU A 1 497 ? 5.850 11.483 -36.385 1.00 36.94 497 LEU A CA 1
ATOM 4036 C C . LEU A 1 497 ? 6.870 12.621 -36.184 1.00 36.94 497 LEU A C 1
ATOM 4038 O O . LEU A 1 497 ? 8.072 12.386 -36.305 1.00 36.94 497 LEU A O 1
ATOM 4042 N N . GLU A 1 498 ? 6.404 13.835 -35.888 1.00 45.56 498 GLU A N 1
ATOM 4043 C CA . GLU A 1 498 ? 7.226 15.048 -35.832 1.00 45.56 498 GLU A CA 1
ATOM 4044 C C . GLU A 1 498 ? 7.691 15.373 -34.395 1.00 45.56 498 GLU A C 1
ATOM 4046 O O . GLU A 1 498 ? 8.747 15.977 -34.212 1.00 45.56 498 GLU A O 1
ATOM 4051 N N . GLU A 1 499 ? 6.997 14.868 -33.366 1.00 51.19 499 GLU A N 1
ATOM 4052 C CA . GLU A 1 499 ? 7.387 14.960 -31.947 1.00 51.19 499 GLU A CA 1
ATOM 4053 C C . GLU A 1 499 ? 8.087 13.666 -31.477 1.00 51.19 499 GLU A C 1
ATOM 4055 O O . GLU A 1 499 ? 7.569 12.866 -30.699 1.00 51.19 499 GLU A O 1
ATOM 4060 N N . ASN A 1 500 ? 9.300 13.423 -31.979 1.00 44.16 500 ASN A N 1
ATOM 4061 C CA . ASN A 1 500 ? 10.146 12.262 -31.649 1.00 44.16 500 ASN A CA 1
ATOM 4062 C C . ASN A 1 500 ? 10.770 12.299 -30.231 1.00 44.16 500 ASN A C 1
ATOM 4064 O O . ASN A 1 500 ? 11.971 12.088 -30.078 1.00 44.16 500 ASN A O 1
ATOM 4068 N N . SER A 1 501 ? 9.996 12.568 -29.176 1.00 54.09 501 SER A N 1
ATOM 4069 C CA . SER A 1 501 ? 10.551 12.840 -27.836 1.00 54.09 501 SER A CA 1
ATOM 4070 C C . SER A 1 501 ? 10.268 11.795 -26.750 1.00 54.09 501 SER A C 1
ATOM 4072 O O . SER A 1 501 ? 10.813 11.939 -25.659 1.00 54.09 501 SER A O 1
ATOM 4074 N N . SER A 1 502 ? 9.493 10.726 -26.999 1.00 66.81 502 SER A N 1
ATOM 4075 C CA . SER A 1 502 ? 9.311 9.658 -25.994 1.00 66.81 502 SER A CA 1
ATOM 4076 C C . SER A 1 502 ? 10.559 8.761 -25.908 1.00 66.81 502 SER A C 1
ATOM 4078 O O . SER A 1 502 ? 10.869 8.060 -26.878 1.00 66.81 502 SER A O 1
ATOM 4080 N N . PRO A 1 503 ? 11.266 8.699 -24.759 1.00 69.88 503 PRO A N 1
ATOM 4081 C CA . PRO A 1 503 ? 12.452 7.852 -24.612 1.00 69.88 503 PRO A CA 1
ATOM 4082 C C . PRO A 1 503 ? 12.166 6.356 -24.811 1.00 69.88 503 PRO A C 1
ATOM 4084 O O . PRO A 1 503 ? 13.037 5.623 -25.277 1.00 69.88 503 PRO A O 1
ATOM 4087 N N . LEU A 1 504 ? 10.947 5.893 -24.503 1.00 76.69 504 LEU A N 1
ATOM 4088 C CA . LEU A 1 504 ? 10.549 4.496 -24.723 1.00 76.69 504 LEU A CA 1
ATOM 4089 C C . LEU A 1 504 ? 10.358 4.187 -26.200 1.00 76.69 504 LEU A C 1
ATOM 4091 O O . LEU A 1 504 ? 10.794 3.131 -26.646 1.00 76.69 504 LEU A O 1
ATOM 4095 N N . LYS A 1 505 ? 9.746 5.111 -26.956 1.00 78.88 505 LYS A N 1
ATOM 4096 C CA . LYS A 1 505 ? 9.616 4.986 -28.412 1.00 78.88 505 LYS A CA 1
ATOM 4097 C C . LYS A 1 505 ? 10.987 4.807 -29.035 1.00 78.88 505 LYS A C 1
ATOM 4099 O O . LYS A 1 505 ? 11.210 3.843 -29.753 1.00 78.88 505 LYS A O 1
ATOM 4104 N N . TYR A 1 506 ? 11.909 5.705 -28.686 1.00 80.88 506 TYR A N 1
ATOM 4105 C CA . TYR A 1 506 ? 13.285 5.641 -29.153 1.00 80.88 506 TYR A CA 1
ATOM 4106 C C . TYR A 1 506 ? 13.919 4.282 -28.834 1.00 80.88 506 TYR A C 1
ATOM 4108 O O . TYR A 1 506 ? 14.477 3.645 -29.720 1.00 80.88 506 TYR A O 1
ATOM 4116 N N . CYS A 1 507 ? 13.766 3.781 -27.605 1.00 86.06 507 CYS A N 1
ATOM 4117 C CA . CYS A 1 507 ? 14.293 2.466 -27.239 1.00 86.06 507 CYS A CA 1
ATOM 4118 C C . CYS A 1 507 ? 13.623 1.304 -27.998 1.00 86.06 507 CYS A C 1
ATOM 4120 O O . CYS A 1 507 ? 14.307 0.352 -28.356 1.00 86.06 507 CYS A O 1
ATOM 4122 N N . LEU A 1 508 ? 12.317 1.356 -28.267 1.00 86.94 508 LEU A N 1
ATOM 4123 C CA . LEU A 1 508 ? 11.616 0.323 -29.040 1.00 86.94 508 LEU A CA 1
ATOM 4124 C C . LEU A 1 508 ? 11.979 0.350 -30.524 1.00 86.94 508 LEU A C 1
ATOM 4126 O O . LEU A 1 508 ? 12.129 -0.706 -31.132 1.00 86.94 508 LEU A O 1
ATOM 4130 N N . ASP A 1 509 ? 12.153 1.535 -31.102 1.00 86.81 509 ASP A N 1
ATOM 4131 C CA . ASP A 1 509 ? 12.629 1.680 -32.475 1.00 86.81 509 ASP A CA 1
ATOM 4132 C C . ASP A 1 509 ? 14.069 1.169 -32.597 1.00 86.81 509 ASP A C 1
ATOM 4134 O O . ASP A 1 509 ? 14.377 0.422 -33.518 1.00 86.81 509 ASP A O 1
ATOM 4138 N N . LEU A 1 510 ? 14.920 1.427 -31.601 1.00 90.12 510 LEU A N 1
ATOM 4139 C CA . LEU A 1 510 ? 16.234 0.790 -31.509 1.00 90.12 510 LEU A CA 1
ATOM 4140 C C . LEU A 1 510 ? 16.137 -0.740 -31.397 1.00 90.12 510 LEU A C 1
ATOM 4142 O O . LEU A 1 510 ? 16.920 -1.448 -32.024 1.00 90.12 510 LEU A O 1
ATOM 4146 N N . ILE A 1 511 ? 15.180 -1.279 -30.638 1.00 92.88 511 ILE A N 1
ATOM 4147 C CA . ILE A 1 511 ? 14.971 -2.734 -30.575 1.00 92.88 511 ILE A CA 1
ATOM 4148 C C . ILE A 1 511 ? 14.617 -3.296 -31.958 1.00 92.88 511 ILE A C 1
ATOM 4150 O O . ILE A 1 511 ? 15.148 -4.346 -32.306 1.00 92.88 511 ILE A O 1
ATOM 4154 N N . LYS A 1 512 ? 13.819 -2.594 -32.779 1.00 92.44 512 LYS A N 1
ATOM 4155 C CA . LYS A 1 512 ? 13.529 -3.012 -34.168 1.00 92.44 512 LYS A CA 1
ATOM 4156 C C . LYS A 1 512 ? 14.794 -3.150 -35.017 1.00 92.44 512 LYS A C 1
ATOM 4158 O O . LYS A 1 512 ? 14.872 -4.074 -35.817 1.00 92.44 512 LYS A O 1
ATOM 4163 N N . GLU A 1 513 ? 15.788 -2.284 -34.821 1.00 93.12 513 GLU A N 1
ATOM 4164 C CA . GLU A 1 513 ? 17.058 -2.338 -35.566 1.00 93.12 513 GLU A CA 1
ATOM 4165 C C . GLU A 1 513 ? 17.886 -3.594 -35.245 1.00 93.12 513 GLU A C 1
ATOM 4167 O O . GLU A 1 513 ? 18.578 -4.129 -36.110 1.00 93.12 513 GLU A O 1
ATOM 4172 N N . ILE A 1 514 ? 17.816 -4.089 -34.003 1.00 94.56 514 ILE A N 1
ATOM 4173 C CA . ILE A 1 514 ? 18.522 -5.312 -33.574 1.00 94.56 514 ILE A CA 1
ATOM 4174 C C . ILE A 1 514 ? 17.639 -6.563 -33.595 1.00 94.56 514 ILE A C 1
ATOM 4176 O O . ILE A 1 514 ? 18.138 -7.666 -33.390 1.00 94.56 514 ILE A O 1
ATOM 4180 N N . GLU A 1 515 ? 16.345 -6.416 -33.860 1.00 95.62 515 GLU A N 1
ATOM 4181 C CA . GLU A 1 515 ? 15.354 -7.491 -33.881 1.00 95.62 515 GLU A CA 1
ATOM 4182 C C . GLU A 1 515 ? 15.775 -8.684 -34.756 1.00 95.62 515 GLU A C 1
ATOM 4184 O O . GLU A 1 515 ? 15.748 -9.807 -34.241 1.00 95.62 515 GLU A O 1
ATOM 4189 N N . PRO A 1 516 ? 16.279 -8.492 -35.996 1.00 95.31 516 PRO A N 1
ATOM 4190 C CA . PRO A 1 516 ? 16.701 -9.609 -36.841 1.00 95.31 516 PRO A CA 1
ATOM 4191 C C . PRO A 1 516 ? 17.899 -10.386 -36.282 1.00 95.31 516 PRO A C 1
ATOM 4193 O O . PRO A 1 516 ? 18.143 -11.513 -36.701 1.00 95.31 516 PRO A O 1
ATOM 4196 N N . ILE A 1 517 ? 18.670 -9.774 -35.376 1.00 93.38 517 ILE A N 1
ATOM 4197 C CA . ILE A 1 517 ? 19.841 -10.383 -34.737 1.00 93.38 517 ILE A CA 1
ATOM 4198 C C . ILE A 1 517 ? 19.402 -11.244 -33.551 1.00 93.38 517 ILE A C 1
ATOM 4200 O O . ILE A 1 517 ? 19.952 -12.319 -33.345 1.00 93.38 517 ILE A O 1
ATOM 4204 N N . ILE A 1 518 ? 18.417 -10.772 -32.779 1.00 93.94 518 ILE A N 1
ATOM 4205 C CA . ILE A 1 518 ? 18.094 -11.343 -31.465 1.00 93.94 518 ILE A CA 1
ATOM 4206 C C . ILE A 1 518 ? 16.837 -12.219 -31.429 1.00 93.94 518 ILE A C 1
ATOM 4208 O O . ILE A 1 518 ? 16.564 -12.819 -30.390 1.00 93.94 518 ILE A O 1
ATOM 4212 N N . ARG A 1 519 ? 16.028 -12.263 -32.501 1.00 91.88 519 ARG A N 1
ATOM 4213 C CA . ARG A 1 519 ? 14.684 -12.882 -32.516 1.00 91.88 519 ARG A CA 1
ATOM 4214 C C . ARG A 1 519 ? 14.651 -14.286 -31.903 1.00 91.88 519 ARG A C 1
ATOM 4216 O O . ARG A 1 519 ? 13.848 -14.523 -30.996 1.00 91.88 519 ARG A O 1
ATOM 4223 N N . ASP A 1 520 ? 15.549 -15.160 -32.345 1.00 90.50 520 ASP A N 1
ATOM 4224 C CA . ASP A 1 520 ? 15.540 -16.596 -32.031 1.00 90.50 520 ASP A CA 1
ATOM 4225 C C . ASP A 1 520 ? 16.522 -16.991 -30.910 1.00 90.50 520 ASP A C 1
ATOM 4227 O O . ASP A 1 520 ? 16.773 -18.173 -30.672 1.00 90.50 520 ASP A O 1
ATOM 4231 N N . ASP A 1 521 ? 17.074 -16.006 -30.198 1.00 89.12 521 ASP A N 1
ATOM 4232 C CA . ASP A 1 521 ? 18.071 -16.234 -29.155 1.00 89.12 521 ASP A CA 1
ATOM 4233 C C . ASP A 1 521 ? 17.495 -16.715 -27.819 1.00 89.12 521 ASP A C 1
ATOM 4235 O O . ASP A 1 521 ? 16.343 -16.451 -27.454 1.00 89.12 521 ASP A O 1
ATOM 4239 N N . ASP A 1 522 ? 18.389 -17.290 -27.007 1.00 86.31 522 ASP A N 1
ATOM 4240 C CA . ASP A 1 522 ? 18.180 -17.462 -25.571 1.00 86.31 522 ASP A CA 1
ATOM 4241 C C . ASP A 1 522 ? 17.789 -16.124 -24.896 1.00 86.31 522 ASP A C 1
ATOM 4243 O O . ASP A 1 522 ? 18.431 -15.094 -25.149 1.00 86.31 522 ASP A O 1
ATOM 4247 N N . PRO A 1 523 ? 16.789 -16.114 -23.989 1.00 84.38 523 PRO A N 1
ATOM 4248 C CA . PRO A 1 523 ? 16.318 -14.896 -23.331 1.00 84.38 523 PRO A CA 1
ATOM 4249 C C . PRO A 1 523 ? 17.416 -14.064 -22.657 1.00 84.38 523 PRO A C 1
ATOM 4251 O O . PRO A 1 523 ? 17.343 -12.833 -22.672 1.00 84.38 523 PRO A O 1
ATOM 4254 N N . LYS A 1 524 ? 18.459 -14.693 -22.094 1.00 81.62 524 LYS A N 1
ATOM 4255 C CA . LYS A 1 524 ? 19.565 -13.964 -21.453 1.00 81.62 524 LYS A CA 1
ATOM 4256 C C . LYS A 1 524 ? 20.442 -13.251 -22.475 1.00 81.62 524 LYS A C 1
ATOM 4258 O O . LYS A 1 524 ? 20.864 -12.122 -22.221 1.00 81.62 524 LYS A O 1
ATOM 4263 N N . ILE A 1 525 ? 20.712 -13.892 -23.614 1.00 86.94 525 ILE A N 1
ATOM 4264 C CA . ILE A 1 525 ? 21.475 -13.294 -24.718 1.00 86.94 525 ILE A CA 1
ATOM 4265 C C . ILE A 1 525 ? 20.682 -12.133 -25.308 1.00 86.94 525 ILE A C 1
ATOM 4267 O O . ILE A 1 525 ? 21.215 -11.029 -25.408 1.00 86.94 525 ILE A O 1
ATOM 4271 N N . LYS A 1 526 ? 19.393 -12.345 -25.590 1.00 89.56 526 LYS A N 1
ATOM 4272 C CA . LYS A 1 526 ? 18.471 -11.312 -26.076 1.00 89.56 526 LYS A CA 1
ATOM 4273 C C . LYS A 1 526 ? 18.449 -10.088 -25.152 1.00 89.56 526 LYS A C 1
ATOM 4275 O O . LYS A 1 526 ? 18.658 -8.961 -25.608 1.00 89.56 526 LYS A O 1
ATOM 4280 N N . ALA A 1 527 ? 18.279 -10.306 -23.845 1.00 86.81 527 ALA A N 1
ATOM 4281 C CA . ALA A 1 527 ? 18.266 -9.248 -22.835 1.00 86.81 527 ALA A CA 1
ATOM 4282 C C . ALA A 1 527 ? 19.590 -8.475 -22.763 1.00 86.81 527 ALA A C 1
ATOM 4284 O O . ALA A 1 527 ? 19.593 -7.243 -22.736 1.00 86.81 527 ALA A O 1
ATOM 4285 N N . LEU A 1 528 ? 20.721 -9.184 -22.745 1.00 85.62 528 LEU A N 1
ATOM 4286 C CA . LEU A 1 528 ? 22.033 -8.564 -22.600 1.00 85.62 528 LEU A CA 1
ATOM 4287 C C . LEU A 1 528 ? 22.455 -7.793 -23.855 1.00 85.62 528 LEU A C 1
ATOM 4289 O O . LEU A 1 528 ? 22.907 -6.653 -23.738 1.00 85.62 528 LEU A O 1
ATOM 4293 N N . THR A 1 529 ? 22.258 -8.376 -25.038 1.00 90.12 529 THR A N 1
ATOM 4294 C CA . THR A 1 529 ? 22.509 -7.720 -26.330 1.00 90.12 529 THR A CA 1
ATOM 4295 C C . THR A 1 529 ? 21.711 -6.425 -26.428 1.00 90.12 529 THR A C 1
ATOM 4297 O O . THR A 1 529 ? 22.271 -5.366 -26.715 1.00 90.12 529 THR A O 1
ATOM 4300 N N . THR A 1 530 ? 20.425 -6.483 -26.076 1.00 92.06 530 THR A N 1
ATOM 4301 C CA . THR A 1 530 ? 19.537 -5.317 -26.093 1.00 92.06 530 THR A CA 1
ATOM 4302 C C . THR A 1 530 ? 19.970 -4.249 -25.104 1.00 92.06 530 THR A C 1
ATOM 4304 O O . THR A 1 530 ? 20.130 -3.093 -25.481 1.00 92.06 530 THR A O 1
ATOM 4307 N N . TYR A 1 531 ? 20.221 -4.615 -23.847 1.00 89.31 531 TYR A N 1
ATOM 4308 C CA . TYR A 1 531 ? 20.662 -3.657 -22.836 1.00 89.31 531 TYR A CA 1
ATOM 4309 C C . TYR A 1 531 ? 21.969 -2.953 -23.239 1.00 89.31 531 TYR A C 1
ATOM 4311 O O . TYR A 1 531 ? 22.081 -1.732 -23.112 1.00 89.31 531 TYR A O 1
ATOM 4319 N N . LEU A 1 532 ? 22.956 -3.698 -23.752 1.00 88.19 532 LEU A N 1
ATOM 4320 C CA . LEU A 1 532 ? 24.224 -3.118 -24.197 1.00 88.19 532 LEU A CA 1
ATOM 4321 C C . LEU A 1 532 ? 24.032 -2.200 -25.405 1.00 88.19 532 LEU A C 1
ATOM 4323 O O . LEU A 1 532 ? 24.635 -1.127 -25.437 1.00 88.19 532 LEU A O 1
ATOM 4327 N N . PHE A 1 533 ? 23.176 -2.579 -26.357 1.00 91.56 533 PHE A N 1
ATOM 4328 C CA . PHE A 1 533 ? 22.854 -1.733 -27.501 1.00 91.56 533 PHE A CA 1
ATOM 4329 C C . PHE A 1 533 ? 22.182 -0.429 -27.077 1.00 91.56 533 PHE A C 1
ATOM 4331 O O . PHE A 1 533 ? 22.680 0.645 -27.414 1.00 91.56 533 PHE A O 1
ATOM 4338 N N . LEU A 1 534 ? 21.121 -0.508 -26.269 1.00 89.00 534 LEU A N 1
ATOM 4339 C CA . LEU A 1 534 ? 20.410 0.669 -25.770 1.00 89.00 534 LEU A CA 1
ATOM 4340 C C . LEU A 1 534 ? 21.347 1.588 -24.981 1.00 89.00 534 LEU A C 1
ATOM 4342 O O . LEU A 1 534 ? 21.322 2.801 -25.163 1.00 89.00 534 LEU A O 1
ATOM 4346 N N . LYS A 1 535 ? 22.251 1.034 -24.166 1.00 85.75 535 LYS A N 1
ATOM 4347 C CA . LYS A 1 535 ? 23.248 1.825 -23.432 1.00 85.75 535 LYS A CA 1
ATOM 4348 C C . LYS A 1 535 ? 24.203 2.592 -24.354 1.00 85.75 535 LYS A C 1
ATOM 4350 O O . LYS A 1 535 ? 24.577 3.721 -24.041 1.00 85.75 535 LYS A O 1
ATOM 4355 N N . LEU A 1 536 ? 24.627 1.993 -25.467 1.00 86.25 536 LEU A N 1
ATOM 4356 C CA . LEU A 1 536 ? 25.475 2.669 -26.454 1.00 86.25 536 LEU A CA 1
ATOM 4357 C C . LEU A 1 536 ? 24.691 3.749 -27.200 1.00 86.25 536 LEU A C 1
ATOM 4359 O O . LEU A 1 536 ? 25.123 4.898 -27.238 1.00 86.25 536 LEU A O 1
ATOM 4363 N N . ALA A 1 537 ? 23.516 3.392 -27.713 1.00 87.06 537 ALA A N 1
ATOM 4364 C CA . ALA A 1 537 ? 22.669 4.272 -28.504 1.00 87.06 537 ALA A CA 1
ATOM 4365 C C . ALA A 1 537 ? 22.115 5.464 -27.704 1.00 87.06 537 ALA A C 1
ATOM 4367 O O . ALA A 1 537 ? 21.973 6.555 -28.250 1.00 87.06 537 ALA A O 1
ATOM 4368 N N . CYS A 1 538 ? 21.837 5.304 -26.407 1.00 82.25 538 CYS A N 1
ATOM 4369 C CA . CYS A 1 538 ? 21.448 6.417 -25.534 1.00 82.25 538 CYS A CA 1
ATOM 4370 C C . CYS A 1 538 ? 22.626 7.345 -25.206 1.00 82.25 538 CYS A C 1
ATOM 4372 O O . CYS A 1 538 ? 22.422 8.531 -24.956 1.00 82.25 538 CYS A O 1
ATOM 4374 N N . LYS A 1 539 ? 23.862 6.831 -25.215 1.00 83.31 539 LYS A N 1
ATOM 4375 C CA . LYS A 1 539 ? 25.066 7.639 -24.983 1.00 83.31 539 LYS A CA 1
ATOM 4376 C C . LYS A 1 539 ? 25.482 8.433 -26.225 1.00 83.31 539 LYS A C 1
ATOM 4378 O O . LYS A 1 539 ? 26.010 9.533 -26.082 1.00 83.31 539 LYS A O 1
ATOM 4383 N N . ASP A 1 540 ? 25.286 7.869 -27.414 1.00 85.38 540 ASP A N 1
ATOM 4384 C CA . ASP A 1 540 ? 25.699 8.458 -28.689 1.00 85.38 540 ASP A CA 1
ATOM 4385 C C . ASP A 1 540 ? 24.701 8.111 -29.809 1.00 85.38 540 ASP A C 1
ATOM 4387 O O . ASP A 1 540 ? 24.908 7.234 -30.649 1.00 85.38 540 ASP A O 1
ATOM 4391 N N . ASN A 1 541 ? 23.585 8.840 -29.824 1.00 85.06 541 ASN A N 1
ATOM 4392 C CA . ASN A 1 541 ? 22.490 8.628 -30.772 1.00 85.06 541 ASN A CA 1
ATOM 4393 C C . ASN A 1 541 ? 22.824 8.994 -32.230 1.00 85.06 541 ASN A C 1
ATOM 4395 O O . ASN A 1 541 ? 22.024 8.732 -33.123 1.00 85.06 541 ASN A O 1
ATOM 4399 N N . LYS A 1 542 ? 23.991 9.594 -32.499 1.00 89.94 542 LYS A N 1
ATOM 4400 C CA . LYS A 1 542 ? 24.423 9.968 -33.857 1.00 89.94 542 LYS A CA 1
ATOM 4401 C C . LYS A 1 542 ? 25.134 8.831 -34.588 1.00 89.94 542 LYS A C 1
ATOM 4403 O O . LYS A 1 542 ? 25.338 8.925 -35.792 1.00 89.94 542 LYS A O 1
ATOM 4408 N N . ASN A 1 543 ? 25.525 7.777 -33.872 1.00 92.50 543 ASN A N 1
ATOM 4409 C CA . ASN A 1 543 ? 26.379 6.704 -34.381 1.00 92.50 543 ASN A CA 1
ATOM 4410 C C . ASN A 1 543 ? 25.694 5.327 -34.310 1.00 92.50 543 ASN A C 1
ATOM 4412 O O . ASN A 1 543 ? 26.352 4.315 -34.061 1.00 92.50 543 ASN A O 1
ATOM 4416 N N . ILE A 1 544 ? 24.377 5.271 -34.544 1.00 91.69 544 ILE A N 1
ATOM 4417 C CA . ILE A 1 544 ? 23.579 4.038 -34.429 1.00 91.69 544 ILE A CA 1
ATOM 4418 C C . ILE A 1 544 ? 24.128 2.900 -35.297 1.00 91.69 544 ILE A C 1
ATOM 4420 O O . ILE A 1 544 ? 24.338 1.810 -34.775 1.00 91.69 544 ILE A O 1
ATOM 4424 N N . GLU A 1 545 ? 24.465 3.143 -36.568 1.00 93.94 545 GLU A N 1
ATOM 4425 C CA . GLU A 1 545 ? 25.029 2.111 -37.460 1.00 93.94 545 GLU A CA 1
ATOM 4426 C C . GLU A 1 545 ? 26.342 1.520 -36.922 1.00 93.94 545 GLU A C 1
ATOM 4428 O O . GLU A 1 545 ? 26.566 0.307 -36.944 1.00 93.94 545 GLU A O 1
ATOM 4433 N N . LYS A 1 546 ? 27.208 2.378 -36.367 1.00 93.12 546 LYS A N 1
ATOM 4434 C CA . LYS A 1 546 ? 28.456 1.950 -35.726 1.00 93.12 546 LYS A CA 1
ATOM 4435 C C . LYS A 1 546 ? 28.163 1.091 -34.498 1.00 93.12 546 LYS A C 1
ATOM 4437 O O . LYS A 1 546 ? 28.815 0.065 -34.309 1.00 93.12 546 LYS A O 1
ATOM 4442 N N . HIS A 1 547 ? 27.204 1.488 -33.665 1.00 92.00 547 HIS A N 1
ATOM 4443 C CA . HIS A 1 547 ? 26.801 0.709 -32.494 1.00 92.00 547 HIS A CA 1
ATOM 4444 C C . HIS A 1 547 ? 26.165 -0.626 -32.878 1.00 92.00 547 HIS A C 1
ATOM 4446 O O . HIS A 1 547 ? 26.468 -1.631 -32.241 1.00 92.00 547 HIS A O 1
ATOM 4452 N N . LEU A 1 548 ? 25.373 -0.664 -33.951 1.00 93.38 548 LEU A N 1
ATOM 4453 C CA . LEU A 1 548 ? 24.784 -1.885 -34.490 1.00 93.38 548 LEU A CA 1
ATOM 4454 C C . LEU A 1 548 ? 25.872 -2.867 -34.936 1.00 93.38 548 LEU A C 1
ATOM 4456 O O . LEU A 1 548 ? 25.849 -4.031 -34.545 1.00 93.38 548 LEU A O 1
ATOM 4460 N N . SER A 1 549 ? 26.891 -2.392 -35.662 1.00 92.06 549 SER A N 1
ATOM 4461 C CA . SER A 1 549 ? 28.043 -3.222 -36.037 1.00 92.06 549 SER A CA 1
ATOM 4462 C C . SER A 1 549 ? 28.810 -3.744 -34.817 1.00 92.06 549 SER A C 1
ATOM 4464 O O . SER A 1 549 ? 29.205 -4.909 -34.801 1.00 92.06 549 SER A O 1
ATOM 4466 N N . GLN A 1 550 ? 29.020 -2.905 -33.797 1.00 90.50 550 GLN A N 1
ATOM 4467 C CA . GLN A 1 550 ? 29.706 -3.307 -32.564 1.00 90.50 550 GLN A CA 1
ATOM 4468 C C . GLN A 1 550 ? 28.920 -4.361 -31.780 1.00 90.50 550 GLN A C 1
ATOM 4470 O O . GLN A 1 550 ? 29.518 -5.278 -31.216 1.00 90.50 550 GLN A O 1
ATOM 4475 N N . ILE A 1 551 ? 27.596 -4.214 -31.729 1.00 91.25 551 ILE A N 1
ATOM 4476 C CA . ILE A 1 551 ? 26.710 -5.146 -31.038 1.00 91.25 551 ILE A CA 1
ATOM 4477 C C . ILE A 1 551 ? 26.573 -6.451 -31.805 1.00 91.25 551 ILE A C 1
ATOM 4479 O O . ILE A 1 551 ? 26.599 -7.490 -31.162 1.00 91.25 551 ILE A O 1
ATOM 4483 N N . LYS A 1 552 ? 26.524 -6.430 -33.139 1.00 92.88 552 LYS A N 1
ATOM 4484 C CA . LYS A 1 552 ? 26.529 -7.652 -33.950 1.00 92.88 552 LYS A CA 1
ATOM 4485 C C . LYS A 1 552 ? 27.780 -8.493 -33.697 1.00 92.88 552 LYS A C 1
ATOM 4487 O O . LYS A 1 552 ? 27.675 -9.667 -33.380 1.00 92.88 552 LYS A O 1
ATOM 4492 N N . GLU A 1 553 ? 28.959 -7.871 -33.730 1.00 89.62 553 GLU A N 1
ATOM 4493 C CA . GLU A 1 553 ? 30.214 -8.571 -33.427 1.00 89.62 553 GLU A CA 1
ATOM 4494 C C . GLU A 1 553 ? 30.223 -9.136 -31.997 1.00 89.62 553 GLU A C 1
ATOM 4496 O O . GLU A 1 553 ? 30.729 -10.229 -31.742 1.00 89.62 553 GLU A O 1
ATOM 4501 N N . LEU A 1 554 ? 29.668 -8.384 -31.042 1.00 86.31 554 LEU A N 1
ATOM 4502 C CA . LEU A 1 554 ? 29.565 -8.843 -29.666 1.00 86.31 554 LEU A CA 1
ATOM 4503 C C . LEU A 1 554 ? 28.568 -10.000 -29.510 1.00 86.31 554 LEU A C 1
ATOM 4505 O O . LEU A 1 554 ? 28.827 -10.926 -28.745 1.00 86.31 554 LEU A O 1
ATOM 4509 N N . HIS A 1 555 ? 27.446 -9.937 -30.217 1.00 90.62 555 HIS A N 1
ATOM 4510 C CA . HIS A 1 555 ? 26.403 -10.951 -30.237 1.00 90.62 555 HIS A CA 1
ATOM 4511 C C . HIS A 1 555 ? 26.916 -12.264 -30.832 1.00 90.62 555 HIS A C 1
ATOM 4513 O O . HIS A 1 555 ? 26.805 -13.297 -30.175 1.00 90.62 555 HIS A O 1
ATOM 4519 N N . ASP A 1 556 ? 27.610 -12.214 -31.972 1.00 90.06 556 ASP A N 1
ATOM 4520 C CA . ASP A 1 556 ? 28.268 -13.380 -32.576 1.00 90.06 556 ASP A CA 1
ATOM 4521 C C . ASP A 1 556 ? 29.239 -14.041 -31.578 1.00 90.06 556 ASP A C 1
ATOM 4523 O O . ASP A 1 556 ? 29.281 -15.263 -31.411 1.00 90.06 556 ASP A O 1
ATOM 4527 N N . LEU A 1 557 ? 29.995 -13.217 -30.846 1.00 85.62 557 LEU A N 1
ATOM 4528 C CA . LEU A 1 557 ? 30.911 -13.674 -29.806 1.00 85.62 557 LEU A CA 1
ATOM 4529 C C . LEU A 1 557 ? 30.171 -14.268 -28.595 1.00 85.62 557 LEU A C 1
ATOM 4531 O O . LEU A 1 557 ? 30.643 -15.243 -28.011 1.00 85.62 557 LEU A O 1
ATOM 4535 N N . MET A 1 558 ? 29.014 -13.725 -28.220 1.00 87.94 558 MET A N 1
ATOM 4536 C CA . MET A 1 558 ? 28.157 -14.275 -27.170 1.00 87.94 558 MET A CA 1
ATOM 4537 C C . MET A 1 558 ? 27.565 -15.632 -27.566 1.00 87.94 558 MET A C 1
ATOM 4539 O O . MET A 1 558 ? 27.626 -16.561 -26.761 1.00 87.94 558 MET A O 1
ATOM 4543 N N . LEU A 1 559 ? 27.076 -15.780 -28.800 1.00 89.38 559 LEU A N 1
ATOM 4544 C CA . LEU A 1 559 ? 26.585 -17.051 -29.338 1.00 89.38 559 LEU A CA 1
ATOM 4545 C C . LEU A 1 559 ? 27.686 -18.115 -29.367 1.00 89.38 559 LEU A C 1
ATOM 4547 O O . LEU A 1 559 ? 27.485 -19.229 -28.886 1.00 89.38 559 LEU A O 1
ATOM 4551 N N . ALA A 1 560 ? 28.892 -17.750 -29.813 1.00 87.62 560 ALA A N 1
ATOM 4552 C CA . ALA A 1 560 ? 30.055 -18.639 -29.789 1.00 87.62 560 ALA A CA 1
ATOM 4553 C C . ALA A 1 560 ? 30.474 -19.075 -28.367 1.00 87.62 560 ALA A C 1
ATOM 4555 O O . ALA A 1 560 ? 31.265 -20.004 -28.213 1.00 87.62 560 ALA A O 1
ATOM 4556 N N . ASN A 1 561 ? 29.966 -18.405 -27.327 1.00 83.62 561 ASN A N 1
ATOM 4557 C CA . ASN A 1 561 ? 30.297 -18.632 -25.920 1.00 83.62 561 ASN A CA 1
ATOM 4558 C C . ASN A 1 561 ? 29.057 -18.917 -25.053 1.00 83.62 561 ASN A C 1
ATOM 4560 O O . ASN A 1 561 ? 29.107 -18.724 -23.834 1.00 83.62 561 ASN A O 1
ATOM 4564 N N . GLN A 1 562 ? 27.946 -19.370 -25.640 1.00 85.81 562 GLN A N 1
ATOM 4565 C CA . GLN A 1 562 ? 26.666 -19.508 -24.936 1.00 85.81 562 GLN A CA 1
ATOM 4566 C C . GLN A 1 562 ? 26.760 -20.374 -23.667 1.00 85.81 562 GLN A C 1
ATOM 4568 O O . GLN A 1 562 ? 26.177 -20.027 -22.639 1.00 85.81 562 GLN A O 1
ATOM 4573 N N . ASP A 1 563 ? 27.539 -21.459 -23.686 1.00 82.56 563 ASP A N 1
ATOM 4574 C CA . ASP A 1 563 ? 27.741 -22.304 -22.501 1.00 82.56 563 ASP A CA 1
ATOM 4575 C C . ASP A 1 563 ? 28.445 -21.566 -21.360 1.00 82.56 563 ASP A C 1
ATOM 4577 O O . ASP A 1 563 ? 28.092 -21.728 -20.194 1.00 82.56 563 ASP A O 1
ATOM 4581 N N . THR A 1 564 ? 29.395 -20.693 -21.685 1.00 77.56 564 THR A N 1
ATOM 4582 C CA . THR A 1 564 ? 30.075 -19.841 -20.707 1.00 77.56 564 THR A CA 1
ATOM 4583 C C . THR A 1 564 ? 29.133 -18.776 -20.152 1.00 77.56 564 THR A C 1
ATOM 4585 O O . THR A 1 564 ? 29.185 -18.468 -18.960 1.00 77.56 564 THR A O 1
ATOM 4588 N N . LEU A 1 565 ? 28.231 -18.243 -20.983 1.00 76.25 565 LEU A N 1
ATOM 4589 C CA . LEU A 1 565 ? 27.211 -17.285 -20.553 1.00 76.25 565 LEU A CA 1
ATOM 4590 C C . LEU A 1 565 ? 26.228 -17.883 -19.539 1.00 76.25 565 LEU A C 1
ATOM 4592 O O . LEU A 1 565 ? 25.677 -17.141 -18.727 1.00 76.25 565 LEU A O 1
ATOM 4596 N N . LYS A 1 566 ? 26.071 -19.214 -19.483 1.00 78.25 566 LYS A N 1
ATOM 4597 C CA . LYS A 1 566 ? 25.301 -19.873 -18.411 1.00 78.25 566 LYS A CA 1
ATOM 4598 C C . LYS A 1 566 ? 25.880 -19.598 -17.017 1.00 78.25 566 LYS A C 1
ATOM 4600 O O . LYS A 1 566 ? 25.119 -19.593 -16.054 1.00 78.25 566 LYS A O 1
ATOM 4605 N N . ASN A 1 567 ? 27.184 -19.317 -16.918 1.00 77.25 567 ASN A N 1
ATOM 4606 C CA . ASN A 1 567 ? 27.864 -18.981 -15.661 1.00 77.25 567 ASN A CA 1
ATOM 4607 C C . ASN A 1 567 ? 27.708 -17.509 -15.255 1.00 77.25 567 ASN A C 1
ATOM 4609 O O . ASN A 1 567 ? 28.108 -17.135 -14.153 1.00 77.25 567 ASN A O 1
ATOM 4613 N N . PHE A 1 568 ? 27.161 -16.658 -16.126 1.00 74.75 568 PHE A N 1
ATOM 4614 C CA . PHE A 1 568 ? 26.847 -15.287 -15.754 1.00 74.75 568 PHE A CA 1
ATOM 4615 C C . PHE A 1 568 ? 25.632 -15.292 -14.831 1.00 74.75 568 PHE A C 1
ATOM 4617 O O . PHE A 1 568 ? 24.602 -15.913 -15.115 1.00 74.75 568 PHE A O 1
ATOM 4624 N N . THR A 1 569 ? 25.747 -14.567 -13.725 1.00 77.94 569 THR A N 1
ATOM 4625 C CA . THR A 1 569 ? 24.684 -14.463 -12.731 1.00 77.94 569 THR A CA 1
ATOM 4626 C C . THR A 1 569 ? 24.226 -13.026 -12.627 1.00 77.94 569 THR A C 1
ATOM 4628 O O . THR A 1 569 ? 25.030 -12.114 -12.432 1.00 77.94 569 THR A O 1
ATOM 4631 N N . PHE A 1 570 ? 22.920 -12.812 -12.717 1.00 77.06 570 PHE A N 1
ATOM 4632 C CA . PHE A 1 570 ? 22.343 -11.548 -12.293 1.00 77.06 570 PHE A CA 1
ATOM 4633 C C . PHE A 1 570 ? 22.348 -11.529 -10.772 1.00 77.06 570 PHE A C 1
ATOM 4635 O O . PHE A 1 570 ? 21.869 -12.458 -10.121 1.00 77.06 570 PHE A O 1
ATOM 4642 N N . SER A 1 571 ? 22.961 -10.505 -10.196 1.00 71.25 571 SER A N 1
ATOM 4643 C CA . SER A 1 571 ? 23.126 -10.407 -8.753 1.00 71.25 571 SER A CA 1
ATOM 4644 C C . SER A 1 571 ? 22.976 -8.972 -8.292 1.00 71.25 571 SER A C 1
ATOM 4646 O O . SER A 1 571 ? 23.182 -8.025 -9.047 1.00 71.25 571 SER A O 1
ATOM 4648 N N . LYS A 1 572 ? 22.697 -8.815 -7.005 1.00 68.44 572 LYS A N 1
ATOM 4649 C CA . LYS A 1 572 ? 22.726 -7.525 -6.334 1.00 68.44 572 LYS A CA 1
ATOM 4650 C C . LYS A 1 572 ? 24.167 -7.117 -6.008 1.00 68.44 572 LYS A C 1
ATOM 4652 O O . LYS A 1 572 ? 24.943 -7.949 -5.543 1.00 68.44 572 LYS A O 1
ATOM 4657 N N . ILE A 1 573 ? 24.510 -5.835 -6.150 1.00 59.97 573 ILE A N 1
ATOM 4658 C CA . ILE A 1 573 ? 25.750 -5.301 -5.559 1.00 59.97 573 ILE A CA 1
ATOM 4659 C C . ILE A 1 573 ? 25.640 -5.375 -4.029 1.00 59.97 573 ILE A C 1
ATOM 4661 O O . ILE A 1 573 ? 24.751 -4.768 -3.428 1.00 59.97 573 ILE A O 1
ATOM 4665 N N . SER A 1 574 ? 26.538 -6.121 -3.380 1.00 53.75 574 SER A N 1
ATOM 4666 C CA . SER A 1 574 ? 26.690 -6.068 -1.923 1.00 53.75 574 SER A CA 1
ATOM 4667 C C . SER A 1 574 ? 27.265 -4.711 -1.510 1.00 53.75 574 SER A C 1
ATOM 4669 O O . SER A 1 574 ? 28.192 -4.262 -2.170 1.00 53.75 574 SER A O 1
ATOM 4671 N N . LYS A 1 575 ? 26.741 -4.142 -0.412 1.00 54.19 575 LYS A N 1
ATOM 4672 C CA . LYS A 1 575 ? 26.952 -2.846 0.292 1.00 54.19 575 LYS A CA 1
ATOM 4673 C C . LYS A 1 575 ? 28.238 -1.988 0.116 1.00 54.19 575 LYS A C 1
ATOM 4675 O O . LYS A 1 575 ? 28.301 -0.927 0.735 1.00 54.19 575 LYS A O 1
ATOM 4680 N N . SER A 1 576 ? 29.258 -2.370 -0.650 1.00 45.50 576 SER A N 1
ATOM 4681 C CA . SER A 1 576 ? 30.579 -1.731 -0.671 1.00 45.50 576 SER A CA 1
ATOM 4682 C C . SER A 1 576 ? 30.655 -0.375 -1.386 1.00 45.50 576 SER A C 1
ATOM 4684 O O . SER A 1 576 ? 31.630 0.339 -1.165 1.00 45.50 576 SER A O 1
ATOM 4686 N N . SER A 1 577 ? 29.648 0.050 -2.161 1.00 48.53 577 SER A N 1
ATOM 4687 C CA . SER A 1 577 ? 29.571 1.429 -2.672 1.00 48.53 577 SER A CA 1
ATOM 4688 C C . SER A 1 577 ? 28.197 2.048 -2.400 1.00 48.53 577 SER A C 1
ATOM 4690 O O . SER A 1 577 ? 27.184 1.648 -2.967 1.00 48.53 577 SER A O 1
ATOM 4692 N N . LYS A 1 578 ? 28.153 3.056 -1.515 1.00 52.78 578 LYS A N 1
ATOM 4693 C CA . LYS A 1 578 ? 26.915 3.760 -1.117 1.00 52.78 578 LYS A CA 1
ATOM 4694 C C . LYS A 1 578 ? 26.129 4.353 -2.306 1.00 52.78 578 LYS A C 1
ATOM 4696 O O . LYS A 1 578 ? 24.942 4.602 -2.149 1.00 52.78 578 LYS A O 1
ATOM 4701 N N . GLU A 1 579 ? 26.753 4.515 -3.475 1.00 50.25 579 GLU A N 1
ATOM 4702 C CA . GLU A 1 579 ? 26.155 5.125 -4.674 1.00 50.25 579 GLU A CA 1
ATOM 4703 C C . GLU A 1 579 ? 25.394 4.143 -5.590 1.00 50.25 579 GLU A C 1
ATOM 4705 O O . GLU A 1 579 ? 24.468 4.566 -6.271 1.00 50.25 579 GLU A O 1
ATOM 4710 N N . ASN A 1 580 ? 25.698 2.835 -5.562 1.00 49.59 580 ASN A N 1
ATOM 4711 C CA . ASN A 1 580 ? 25.079 1.831 -6.455 1.00 49.59 580 ASN A CA 1
ATOM 4712 C C . ASN A 1 580 ? 24.362 0.701 -5.704 1.00 49.59 580 ASN A C 1
ATOM 4714 O O . ASN A 1 580 ? 24.089 -0.367 -6.261 1.00 49.59 580 ASN A O 1
ATOM 4718 N N . ASN A 1 581 ? 24.082 0.898 -4.418 1.00 47.38 581 ASN A N 1
ATOM 4719 C CA . ASN A 1 581 ? 23.494 -0.150 -3.608 1.00 47.38 581 ASN A CA 1
ATOM 4720 C C . ASN A 1 581 ? 22.079 -0.467 -4.113 1.00 47.38 581 ASN A C 1
ATOM 4722 O O . ASN A 1 581 ? 21.143 0.308 -3.920 1.00 47.38 581 ASN A O 1
ATOM 4726 N N . ASN A 1 582 ? 21.949 -1.677 -4.667 1.00 54.78 582 ASN A N 1
ATOM 4727 C CA . ASN A 1 582 ? 20.725 -2.457 -4.858 1.00 54.78 582 ASN A CA 1
ATOM 4728 C C . ASN A 1 582 ? 20.113 -2.535 -6.272 1.00 54.78 582 ASN A C 1
ATOM 4730 O O . ASN A 1 582 ? 19.074 -3.183 -6.386 1.00 54.78 582 ASN A O 1
ATOM 4734 N N . LEU A 1 583 ? 20.748 -1.984 -7.314 1.00 65.00 583 LEU A N 1
ATOM 4735 C CA . LEU A 1 583 ? 20.322 -2.231 -8.702 1.00 65.00 583 LEU A CA 1
ATOM 4736 C C . LEU A 1 583 ? 20.686 -3.651 -9.169 1.00 65.00 583 LEU A C 1
ATOM 4738 O O . LEU A 1 583 ? 21.674 -4.235 -8.699 1.00 65.00 583 LEU A O 1
ATOM 4742 N N . VAL A 1 584 ? 19.914 -4.192 -10.115 1.00 68.31 584 VAL A N 1
ATOM 4743 C CA . VAL A 1 584 ? 20.246 -5.445 -10.805 1.00 68.31 584 VAL A CA 1
ATOM 4744 C C . VAL A 1 584 ? 21.484 -5.227 -11.652 1.00 68.31 584 VAL A C 1
ATOM 4746 O O . VAL A 1 584 ? 21.488 -4.414 -12.578 1.00 68.31 584 VAL A O 1
ATOM 4749 N N . ILE A 1 585 ? 22.528 -6.004 -11.376 1.00 71.62 585 ILE A N 1
ATOM 4750 C CA . ILE A 1 585 ? 23.718 -6.017 -12.211 1.00 71.62 585 ILE A CA 1
ATOM 4751 C C . ILE A 1 585 ? 23.994 -7.403 -12.769 1.00 71.62 585 ILE A C 1
ATOM 4753 O O . ILE A 1 585 ? 23.717 -8.426 -12.142 1.00 71.62 585 ILE A O 1
ATOM 4757 N N . LEU A 1 586 ? 24.589 -7.427 -13.954 1.00 73.88 586 LEU A N 1
ATOM 4758 C CA . LEU A 1 586 ? 25.200 -8.630 -14.488 1.00 73.88 586 LEU A CA 1
ATOM 4759 C C . LEU A 1 586 ? 26.574 -8.805 -13.841 1.00 73.88 586 LEU A C 1
ATOM 4761 O O . LEU A 1 586 ? 27.415 -7.906 -13.952 1.00 73.88 586 LEU A O 1
ATOM 4765 N N . THR A 1 587 ? 26.805 -9.945 -13.188 1.00 73.00 587 THR A N 1
ATOM 4766 C CA . THR A 1 587 ? 28.129 -10.303 -12.677 1.00 73.00 587 THR A CA 1
ATOM 4767 C C . THR A 1 587 ? 28.716 -11.528 -13.351 1.00 73.00 587 THR A C 1
ATOM 4769 O O . THR A 1 587 ? 28.023 -12.476 -13.723 1.00 73.00 587 THR A O 1
ATOM 4772 N N . PHE A 1 588 ? 30.040 -11.499 -13.461 1.00 73.50 588 PHE A N 1
ATOM 4773 C CA . PHE A 1 588 ? 30.867 -12.621 -13.868 1.00 73.50 588 PHE A CA 1
ATOM 4774 C C . PHE A 1 588 ? 32.050 -12.709 -12.906 1.00 73.50 588 PHE A C 1
ATOM 4776 O O . PHE A 1 588 ? 32.759 -11.723 -12.716 1.00 73.50 588 PHE A O 1
ATOM 4783 N N . ASN A 1 589 ? 32.241 -13.852 -12.238 1.00 73.50 589 ASN A N 1
ATOM 4784 C CA . ASN A 1 589 ? 33.252 -14.011 -11.180 1.00 73.50 589 ASN A CA 1
ATOM 4785 C C . ASN A 1 589 ? 33.208 -12.899 -10.108 1.00 73.50 589 ASN A C 1
ATOM 4787 O O . ASN A 1 589 ? 34.245 -12.448 -9.629 1.00 73.50 589 ASN A O 1
ATOM 4791 N N . LYS A 1 590 ? 32.000 -12.456 -9.726 1.00 75.81 590 LYS A N 1
ATOM 4792 C CA . LYS A 1 590 ? 31.738 -11.342 -8.787 1.00 75.81 590 LYS A CA 1
ATOM 4793 C C . LYS A 1 590 ? 32.144 -9.943 -9.287 1.00 75.81 590 LYS A C 1
ATOM 4795 O O . LYS A 1 590 ? 31.950 -8.976 -8.555 1.00 75.81 590 LYS A O 1
ATOM 4800 N N . GLU A 1 591 ? 32.647 -9.795 -10.514 1.00 74.94 591 GLU A N 1
ATOM 4801 C CA . GLU A 1 591 ? 32.861 -8.479 -11.128 1.00 74.94 591 GLU A CA 1
ATOM 4802 C C . GLU A 1 591 ? 31.572 -7.945 -11.757 1.00 74.94 591 GLU A C 1
ATOM 4804 O O . GLU A 1 591 ? 30.849 -8.686 -12.417 1.00 74.94 591 GLU A O 1
ATOM 4809 N N . ASN A 1 592 ? 31.306 -6.643 -11.606 1.00 77.12 592 ASN A N 1
ATOM 4810 C CA . ASN A 1 592 ? 30.200 -5.973 -12.288 1.00 77.12 592 ASN A CA 1
ATOM 4811 C C . ASN A 1 592 ? 30.534 -5.764 -13.775 1.00 77.12 592 ASN A C 1
ATOM 4813 O O . ASN A 1 592 ? 31.309 -4.870 -14.134 1.00 77.12 592 ASN A O 1
ATOM 4817 N N . CYS A 1 593 ? 29.905 -6.561 -14.638 1.00 72.56 593 CYS A N 1
ATOM 4818 C CA . CYS A 1 593 ? 30.096 -6.510 -16.084 1.00 72.56 593 CYS A CA 1
ATOM 4819 C C . CYS A 1 593 ? 29.476 -5.262 -16.721 1.00 72.56 593 CYS A C 1
ATOM 4821 O O . CYS A 1 593 ? 29.884 -4.869 -17.809 1.00 72.56 593 CYS A O 1
ATOM 4823 N N . LEU A 1 594 ? 28.525 -4.593 -16.058 1.00 68.50 594 LEU A N 1
ATOM 4824 C CA . LEU A 1 594 ? 27.847 -3.421 -16.622 1.00 68.50 594 LEU A CA 1
ATOM 4825 C C . LEU A 1 594 ? 28.761 -2.190 -16.730 1.00 68.50 594 LEU A C 1
ATOM 4827 O O . LEU A 1 594 ? 28.443 -1.262 -17.478 1.00 68.50 594 LEU A O 1
ATOM 4831 N N . HIS A 1 595 ? 29.886 -2.165 -16.008 1.00 72.50 595 HIS A N 1
ATOM 4832 C CA . HIS A 1 595 ? 30.924 -1.135 -16.149 1.00 72.50 595 HIS A CA 1
ATOM 4833 C C . HIS A 1 595 ? 31.962 -1.464 -17.221 1.00 72.50 595 HIS A C 1
ATOM 4835 O O . HIS A 1 595 ? 32.822 -0.635 -17.519 1.00 72.50 595 HIS A O 1
ATOM 4841 N N . TRP A 1 596 ? 31.921 -2.665 -17.795 1.00 74.56 596 TRP A N 1
ATOM 4842 C CA . TRP A 1 596 ? 32.842 -3.018 -18.859 1.00 74.56 596 TRP A CA 1
ATOM 4843 C C . TRP A 1 596 ? 32.449 -2.250 -20.118 1.00 74.56 596 TRP A C 1
ATOM 4845 O O . TRP A 1 596 ? 31.283 -2.197 -20.506 1.00 74.56 596 TRP A O 1
ATOM 4855 N N . ASN A 1 597 ? 33.436 -1.633 -20.760 1.00 77.62 597 ASN A N 1
ATOM 4856 C CA . ASN A 1 597 ? 33.255 -1.219 -22.143 1.00 77.62 597 ASN A CA 1
ATOM 4857 C C . ASN A 1 597 ? 33.237 -2.470 -23.042 1.00 77.62 597 ASN A C 1
ATOM 4859 O O . ASN A 1 597 ? 33.649 -3.554 -22.620 1.00 77.62 597 ASN A O 1
ATOM 4863 N N . ILE A 1 598 ? 32.786 -2.313 -24.289 1.00 73.69 598 ILE A N 1
ATOM 4864 C CA . ILE A 1 598 ? 32.675 -3.423 -25.249 1.00 73.69 598 ILE A CA 1
ATOM 4865 C C . ILE A 1 598 ? 34.000 -4.187 -25.381 1.00 73.69 598 ILE A C 1
ATOM 4867 O O . ILE A 1 598 ? 33.995 -5.411 -25.420 1.00 73.69 598 ILE A O 1
ATOM 4871 N N . ASN A 1 599 ? 35.140 -3.490 -25.394 1.00 80.75 599 ASN A N 1
ATOM 4872 C CA . ASN A 1 599 ? 36.451 -4.124 -25.557 1.00 80.75 599 ASN A CA 1
ATOM 4873 C C . ASN A 1 599 ? 36.815 -5.002 -24.357 1.00 80.75 599 ASN A C 1
ATOM 4875 O O . ASN A 1 599 ? 37.222 -6.143 -24.551 1.00 80.75 599 ASN A O 1
ATOM 4879 N N . LYS A 1 600 ? 36.610 -4.515 -23.126 1.00 83.25 600 LYS A N 1
ATOM 4880 C CA . LYS A 1 600 ? 36.797 -5.320 -21.913 1.00 83.25 600 LYS A CA 1
ATOM 4881 C C . LYS A 1 600 ? 35.838 -6.509 -21.908 1.00 83.25 600 LYS A C 1
ATOM 4883 O O . LYS A 1 600 ? 36.227 -7.604 -21.526 1.00 83.25 600 LYS A O 1
ATOM 4888 N N . PHE A 1 601 ? 34.601 -6.322 -22.362 1.00 79.88 601 PHE A N 1
ATOM 4889 C CA . PHE A 1 601 ? 33.632 -7.410 -22.440 1.00 79.88 601 PHE A CA 1
ATOM 4890 C C . PHE A 1 601 ? 34.069 -8.497 -23.439 1.00 79.88 601 PHE A C 1
ATOM 4892 O O . PHE A 1 601 ? 34.109 -9.674 -23.082 1.00 79.88 601 PHE A O 1
ATOM 4899 N N . LYS A 1 602 ? 34.513 -8.102 -24.640 1.00 81.38 602 LYS A N 1
ATOM 4900 C CA . LYS A 1 602 ? 35.111 -9.004 -25.639 1.00 81.38 602 LYS A CA 1
ATOM 4901 C C . LYS A 1 602 ? 36.348 -9.719 -25.104 1.00 81.38 602 LYS A C 1
ATOM 4903 O O . LYS A 1 602 ? 36.466 -10.930 -25.269 1.00 81.38 602 LYS A O 1
ATOM 4908 N N . GLU A 1 603 ? 37.252 -8.992 -24.448 1.00 85.25 603 GLU A N 1
ATOM 4909 C CA . GLU A 1 603 ? 38.463 -9.544 -23.833 1.00 85.25 603 GLU A CA 1
ATOM 4910 C C . GLU A 1 603 ? 38.110 -10.622 -22.802 1.00 85.25 603 GLU A C 1
ATOM 4912 O O . GLU A 1 603 ? 38.665 -11.720 -22.835 1.00 85.25 603 GLU A O 1
ATOM 4917 N N . MET A 1 604 ? 37.166 -10.327 -21.906 1.00 82.75 604 MET A N 1
ATOM 4918 C CA . MET A 1 604 ? 36.776 -11.236 -20.833 1.00 82.75 604 MET A CA 1
ATOM 4919 C C . MET A 1 604 ? 36.097 -12.498 -21.360 1.00 82.75 604 MET A C 1
ATOM 4921 O O . MET A 1 604 ? 36.447 -13.583 -20.906 1.00 82.75 604 MET A O 1
ATOM 4925 N N . ILE A 1 605 ? 35.204 -12.394 -22.348 1.00 79.75 605 ILE A N 1
ATOM 4926 C CA . ILE A 1 605 ? 34.608 -13.581 -22.978 1.00 79.75 605 ILE A CA 1
ATOM 4927 C C . ILE A 1 605 ? 35.666 -14.387 -23.747 1.00 79.75 605 ILE A C 1
ATOM 4929 O O . ILE A 1 605 ? 35.740 -15.604 -23.602 1.00 79.75 605 ILE A O 1
ATOM 4933 N N . SER A 1 606 ? 36.549 -13.724 -24.498 1.00 78.69 606 SER A N 1
ATOM 4934 C CA . SER A 1 606 ? 37.591 -14.403 -25.284 1.00 78.69 606 SER A CA 1
ATOM 4935 C C . SER A 1 606 ? 38.579 -15.183 -24.407 1.00 78.69 606 SER A C 1
ATOM 4937 O O . SER A 1 606 ? 39.005 -16.280 -24.772 1.00 78.69 606 SER A O 1
ATOM 4939 N N . LYS A 1 607 ? 38.921 -14.659 -23.220 1.00 80.56 607 LYS A N 1
ATOM 4940 C CA . LYS A 1 607 ? 39.784 -15.353 -22.248 1.00 80.56 607 LYS A CA 1
ATOM 4941 C C . LYS A 1 607 ? 39.191 -16.688 -21.786 1.00 80.56 607 LYS A C 1
ATOM 4943 O O . LYS A 1 607 ? 39.952 -17.626 -21.550 1.00 80.56 607 LYS A O 1
ATOM 4948 N N . LEU A 1 608 ? 37.867 -16.811 -21.722 1.00 72.31 608 LEU A N 1
ATOM 4949 C CA . LEU A 1 608 ? 37.191 -18.008 -21.210 1.00 72.31 608 LEU A CA 1
ATOM 4950 C C . LEU A 1 608 ? 37.292 -19.200 -22.166 1.00 72.31 608 LEU A C 1
ATOM 4952 O O . LEU A 1 608 ? 37.473 -20.337 -21.722 1.00 72.31 608 LEU A O 1
ATOM 4956 N N . ASN A 1 609 ? 37.312 -18.935 -23.473 1.00 66.88 609 ASN A N 1
ATOM 4957 C CA . ASN A 1 609 ? 37.580 -19.959 -24.483 1.00 66.88 609 ASN A CA 1
ATOM 4958 C C . ASN A 1 609 ? 38.983 -20.559 -24.343 1.00 66.88 609 ASN A C 1
ATOM 4960 O O . ASN A 1 609 ? 39.169 -21.766 -24.494 1.00 66.88 609 ASN A O 1
ATOM 4964 N N . THR A 1 610 ? 39.976 -19.740 -23.987 1.00 62.84 610 THR A N 1
ATOM 4965 C CA . THR A 1 610 ? 41.359 -20.219 -23.835 1.00 62.84 610 THR A CA 1
ATOM 4966 C C . THR A 1 610 ? 41.593 -21.023 -22.555 1.00 62.84 610 THR A C 1
ATOM 4968 O O . THR A 1 610 ? 42.456 -21.902 -22.543 1.00 62.84 610 THR A O 1
ATOM 4971 N N . SER A 1 611 ? 40.832 -20.764 -21.485 1.00 60.16 611 SER A N 1
ATOM 4972 C CA . SER A 1 611 ? 40.943 -21.507 -20.224 1.00 60.16 611 SER A CA 1
ATOM 4973 C C . SER A 1 611 ? 40.242 -22.864 -20.279 1.00 60.16 611 SER A C 1
ATOM 4975 O O . SER A 1 611 ? 40.802 -23.845 -19.793 1.00 60.16 611 SER A O 1
ATOM 4977 N N . ASN A 1 612 ? 39.081 -22.954 -20.936 1.00 55.59 612 ASN A N 1
ATOM 4978 C CA . ASN A 1 612 ? 38.353 -24.219 -21.083 1.00 55.59 612 ASN A CA 1
ATOM 4979 C C . ASN A 1 612 ? 39.035 -25.166 -22.086 1.00 55.59 612 ASN A C 1
ATOM 4981 O O . ASN A 1 612 ? 39.083 -26.372 -21.855 1.00 55.59 612 ASN A O 1
ATOM 4985 N N . ALA A 1 613 ? 39.675 -24.630 -23.132 1.00 54.50 613 ALA A N 1
ATOM 4986 C CA . ALA A 1 613 ? 40.484 -25.424 -24.063 1.00 54.50 613 ALA A CA 1
ATOM 4987 C C . ALA A 1 613 ? 41.742 -26.047 -23.417 1.00 54.50 613 ALA A C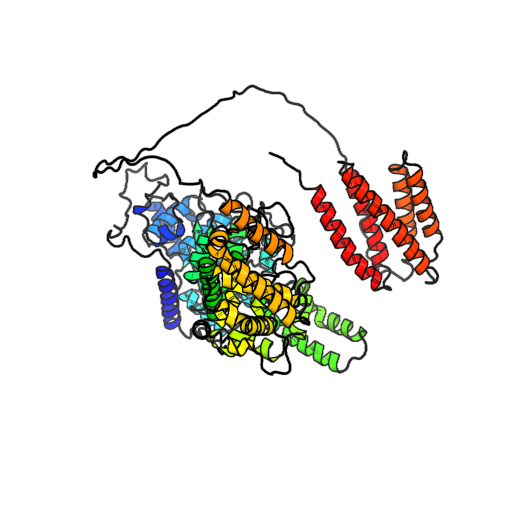 1
ATOM 4989 O O . ALA A 1 613 ? 42.286 -27.014 -23.943 1.00 54.50 613 ALA A O 1
ATOM 4990 N N . ARG A 1 614 ? 42.213 -25.521 -22.274 1.00 51.06 614 ARG A N 1
ATOM 4991 C CA . ARG A 1 614 ? 43.392 -26.034 -21.548 1.00 51.06 614 ARG A CA 1
ATOM 4992 C C . ARG A 1 614 ? 43.064 -27.043 -20.443 1.00 51.06 614 ARG A C 1
ATOM 4994 O O . ARG A 1 614 ? 43.994 -27.592 -19.860 1.00 51.06 614 ARG A O 1
ATOM 5001 N N . GLN A 1 615 ? 41.785 -27.297 -20.156 1.00 44.19 615 GLN A N 1
ATOM 5002 C CA . GLN A 1 615 ? 41.349 -28.246 -19.121 1.00 44.19 615 GLN A CA 1
ATOM 5003 C C . GLN A 1 615 ? 40.685 -29.522 -19.660 1.00 44.19 615 GLN A C 1
ATOM 5005 O O . GLN A 1 615 ? 40.154 -30.294 -18.868 1.00 44.19 615 GLN A O 1
ATOM 5010 N N . LEU A 1 616 ? 40.757 -29.813 -20.964 1.00 35.50 616 LEU A N 1
ATOM 5011 C CA . LEU A 1 616 ? 40.527 -31.181 -21.436 1.00 35.50 616 LEU A CA 1
ATOM 5012 C C . LEU A 1 616 ? 41.781 -32.020 -21.140 1.00 35.50 616 LEU A C 1
ATOM 5014 O O . LEU A 1 616 ? 42.821 -31.771 -21.755 1.00 35.50 616 LEU A O 1
ATOM 5018 N N . PRO A 1 617 ? 41.732 -33.019 -20.235 1.00 38.56 617 PRO A N 1
ATOM 5019 C CA . PRO A 1 617 ? 42.800 -33.999 -20.157 1.00 38.56 617 PRO A CA 1
ATOM 5020 C C . PRO A 1 617 ? 42.837 -34.728 -21.498 1.00 38.56 617 PRO A C 1
ATOM 5022 O O . PRO A 1 617 ? 41.799 -35.155 -22.007 1.00 38.56 617 PRO A O 1
ATOM 5025 N N . SER A 1 618 ? 44.028 -34.885 -22.069 1.00 38.38 618 SER A N 1
ATOM 5026 C CA . SER A 1 618 ? 44.249 -35.757 -23.215 1.00 38.38 618 SER A CA 1
ATOM 5027 C C . SER A 1 618 ? 43.864 -37.192 -22.839 1.00 38.38 618 SER A C 1
ATOM 5029 O O . SER A 1 618 ? 44.667 -37.946 -22.289 1.00 38.38 618 SER A O 1
ATOM 5031 N N . LEU A 1 619 ? 42.621 -37.578 -23.118 1.00 41.41 619 LEU A N 1
ATOM 5032 C CA . LEU A 1 619 ? 42.162 -38.959 -23.048 1.00 41.41 619 LEU A CA 1
ATOM 5033 C C . LEU A 1 619 ? 42.683 -39.674 -24.293 1.00 41.41 619 LEU A C 1
ATOM 5035 O O . LEU A 1 619 ? 41.989 -39.826 -25.288 1.00 41.41 619 LEU A O 1
ATOM 5039 N N . ASN A 1 620 ? 43.958 -40.047 -24.237 1.00 38.44 620 ASN A N 1
ATOM 5040 C CA . ASN A 1 620 ? 44.576 -41.029 -25.115 1.00 38.44 620 ASN A CA 1
ATOM 5041 C C . ASN A 1 620 ? 45.760 -41.653 -24.379 1.00 38.44 620 ASN A C 1
ATOM 5043 O O . ASN A 1 620 ? 46.875 -41.169 -24.499 1.00 38.44 620 ASN A O 1
ATOM 5047 N N . THR A 1 621 ? 45.459 -42.675 -23.573 1.00 39.16 621 THR A N 1
ATOM 5048 C CA . THR A 1 621 ? 46.157 -43.971 -23.438 1.00 39.16 621 THR A CA 1
ATOM 5049 C C . THR A 1 621 ? 45.831 -44.558 -22.069 1.00 39.16 621 THR A C 1
ATOM 5051 O O . THR A 1 621 ? 46.387 -44.099 -21.078 1.00 39.16 621 THR A O 1
ATOM 5054 N N . LEU A 1 622 ? 44.958 -45.571 -22.019 1.00 33.28 622 LEU A N 1
ATOM 5055 C CA . LEU A 1 622 ? 45.186 -46.839 -21.305 1.00 33.28 622 LEU A CA 1
ATOM 5056 C C . LEU A 1 622 ? 43.918 -47.707 -21.296 1.00 33.28 622 LEU A C 1
ATOM 5058 O O . LEU A 1 622 ? 42.936 -47.392 -20.639 1.00 33.28 622 LEU A O 1
ATOM 5062 N N . GLY A 1 623 ? 44.018 -48.846 -21.984 1.00 31.12 623 GLY A N 1
ATOM 5063 C CA . GLY A 1 623 ? 43.615 -50.135 -21.424 1.00 31.12 623 GLY A CA 1
ATOM 5064 C C . GLY A 1 623 ? 42.131 -50.483 -21.416 1.00 31.12 623 GLY A C 1
ATOM 5065 O O . GLY A 1 623 ? 41.426 -50.239 -20.446 1.00 31.12 623 GLY A O 1
ATOM 5066 N N . LEU A 1 624 ? 41.727 -51.226 -22.447 1.00 33.31 624 LEU A N 1
ATOM 5067 C CA . LEU A 1 624 ? 40.669 -52.233 -22.380 1.00 33.31 624 LEU A CA 1
ATOM 5068 C C . LEU A 1 624 ? 40.744 -53.044 -21.073 1.00 33.31 624 LEU A C 1
ATOM 5070 O O . LEU A 1 624 ? 41.750 -53.710 -20.822 1.00 33.31 624 LEU A O 1
ATOM 5074 N N . ARG A 1 625 ? 39.649 -53.079 -20.310 1.00 28.94 625 ARG A N 1
ATOM 5075 C CA . ARG A 1 625 ? 39.228 -54.282 -19.582 1.00 28.94 625 ARG A CA 1
ATOM 5076 C C . ARG A 1 625 ? 37.714 -54.289 -19.390 1.00 28.94 625 ARG A C 1
ATOM 5078 O O . ARG A 1 625 ? 37.124 -53.335 -18.898 1.00 28.94 625 ARG A O 1
ATOM 5085 N N . GLU A 1 626 ? 37.129 -55.387 -19.843 1.00 30.48 626 GLU A N 1
ATOM 5086 C CA . GLU A 1 626 ? 35.728 -55.779 -19.721 1.00 30.48 626 GLU A CA 1
ATOM 5087 C C . GLU A 1 626 ? 35.302 -55.921 -18.251 1.00 30.48 626 GLU A C 1
ATOM 5089 O O . GLU A 1 626 ? 36.107 -56.342 -17.417 1.00 30.48 626 GLU A O 1
ATOM 5094 N N . GLY A 1 627 ? 34.025 -55.660 -17.938 1.00 27.98 627 GLY A N 1
ATOM 5095 C CA . GLY A 1 627 ? 33.459 -56.097 -16.658 1.00 27.98 627 GLY A CA 1
ATOM 5096 C C . GLY A 1 627 ? 32.159 -55.437 -16.191 1.00 27.98 627 GLY A C 1
ATOM 5097 O O . GLY A 1 627 ? 32.191 -54.471 -15.445 1.00 27.98 627 GLY A O 1
ATOM 5098 N N . SER A 1 628 ? 31.041 -56.078 -16.543 1.00 26.62 628 SER A N 1
ATOM 5099 C CA . SER A 1 628 ? 29.809 -56.277 -15.751 1.00 26.62 628 SER A CA 1
ATOM 5100 C C . SER A 1 628 ? 28.914 -55.111 -15.287 1.00 26.62 628 SER A C 1
ATOM 5102 O O . SER A 1 628 ? 29.268 -54.243 -14.498 1.00 26.62 628 SER A O 1
ATOM 5104 N N . PHE A 1 629 ? 27.658 -55.275 -15.703 1.00 29.34 629 PHE A N 1
ATOM 5105 C CA . PHE A 1 629 ? 26.395 -54.701 -15.246 1.00 29.34 629 PHE A CA 1
ATOM 5106 C C . PHE A 1 629 ? 25.996 -55.027 -13.781 1.00 29.34 629 PHE A C 1
ATOM 5108 O O . PHE A 1 629 ? 26.349 -56.081 -13.256 1.00 29.34 629 PHE A O 1
ATOM 5115 N N . PHE A 1 630 ? 25.074 -54.185 -13.269 1.00 28.22 630 PHE A N 1
ATOM 5116 C CA . PHE A 1 630 ? 24.090 -54.331 -12.166 1.00 28.22 630 PHE A CA 1
ATOM 5117 C C . PHE A 1 630 ? 24.495 -54.066 -10.696 1.00 28.22 630 PHE A C 1
ATOM 5119 O O . PHE A 1 630 ? 25.173 -54.879 -10.083 1.00 28.22 630 PHE A O 1
ATOM 5126 N N . LYS A 1 631 ? 23.894 -53.013 -10.092 1.00 27.14 631 LYS A N 1
ATOM 5127 C CA . LYS A 1 631 ? 22.836 -53.029 -9.033 1.00 27.14 631 LYS A CA 1
ATOM 5128 C C . LYS A 1 631 ? 22.908 -51.840 -8.047 1.00 27.14 631 LYS A C 1
ATOM 5130 O O . LYS A 1 631 ? 23.916 -51.635 -7.393 1.00 27.14 631 LYS A O 1
ATOM 5135 N N . ASN A 1 632 ? 21.749 -51.180 -7.913 1.00 26.33 632 ASN A N 1
ATOM 5136 C CA . ASN A 1 632 ? 21.057 -50.682 -6.709 1.00 26.33 632 ASN A CA 1
ATOM 5137 C C . ASN A 1 632 ? 21.802 -49.941 -5.584 1.00 26.33 632 ASN A C 1
ATOM 5139 O O . ASN A 1 632 ? 22.713 -50.479 -4.969 1.00 26.33 632 ASN A O 1
ATOM 5143 N N . GLY A 1 633 ? 21.161 -48.860 -5.116 1.00 26.08 633 GLY A N 1
ATOM 5144 C CA . GLY A 1 633 ? 20.979 -48.647 -3.674 1.00 26.08 633 GLY A CA 1
ATOM 5145 C C . GLY A 1 633 ? 20.995 -47.195 -3.203 1.00 26.08 633 GLY A C 1
ATOM 5146 O O . GLY A 1 633 ? 22.059 -46.605 -3.070 1.00 26.08 633 GLY A O 1
ATOM 5147 N N . ASN A 1 634 ? 19.814 -46.668 -2.862 1.00 30.42 634 ASN A N 1
ATOM 5148 C CA . ASN A 1 634 ? 19.630 -45.593 -1.879 1.00 30.42 634 ASN A CA 1
ATOM 5149 C C . ASN A 1 634 ? 20.461 -45.856 -0.614 1.00 30.42 634 ASN A C 1
ATOM 5151 O O . ASN A 1 634 ? 20.433 -46.995 -0.168 1.00 30.42 634 ASN A O 1
ATOM 5155 N N . VAL A 1 635 ? 21.019 -44.823 0.030 1.00 28.11 635 VAL A N 1
ATOM 5156 C CA . VAL A 1 635 ? 21.002 -44.644 1.499 1.00 28.11 635 VAL A CA 1
ATOM 5157 C C . VAL A 1 635 ? 21.303 -43.175 1.847 1.00 28.11 635 VAL A C 1
ATOM 5159 O O . VAL A 1 635 ? 22.270 -42.575 1.386 1.00 28.11 635 VAL A O 1
ATOM 5162 N N . ILE A 1 636 ? 20.421 -42.639 2.687 1.00 31.55 636 ILE A N 1
ATOM 5163 C CA . ILE A 1 636 ? 20.499 -41.419 3.497 1.00 31.55 636 ILE A CA 1
ATOM 5164 C C . ILE A 1 636 ? 21.691 -41.502 4.459 1.00 31.55 636 ILE A C 1
ATOM 5166 O O . ILE A 1 636 ? 21.825 -42.515 5.138 1.00 31.55 636 ILE A O 1
ATOM 5170 N N . ASN A 1 637 ? 22.464 -40.427 4.651 1.00 26.64 637 ASN A N 1
ATOM 5171 C CA . ASN A 1 637 ? 22.990 -40.182 5.994 1.00 26.64 637 ASN A CA 1
ATOM 5172 C C . ASN A 1 637 ? 23.275 -38.714 6.313 1.00 26.64 637 ASN A C 1
ATOM 5174 O O . ASN A 1 637 ? 23.940 -37.984 5.583 1.00 26.64 637 ASN A O 1
ATOM 5178 N N . SER A 1 638 ? 22.723 -38.350 7.461 1.00 28.53 638 SER A N 1
ATOM 5179 C CA . SER A 1 638 ? 22.890 -37.155 8.269 1.00 28.53 638 SER A CA 1
ATOM 5180 C C . SER A 1 638 ? 24.127 -37.235 9.174 1.00 28.53 638 SER A C 1
ATOM 5182 O O . SER A 1 638 ? 24.584 -38.329 9.492 1.00 28.53 638 SER A O 1
ATOM 5184 N N . ASN A 1 639 ? 24.492 -36.067 9.716 1.00 28.12 639 ASN A N 1
ATOM 5185 C CA . ASN A 1 639 ? 25.286 -35.792 10.927 1.00 28.12 639 ASN A CA 1
ATOM 5186 C C . ASN A 1 639 ? 26.807 -35.651 10.806 1.00 28.12 639 ASN A C 1
ATOM 5188 O O . ASN A 1 639 ? 27.516 -36.619 10.574 1.00 28.12 639 ASN A O 1
ATOM 5192 N N . SER A 1 640 ? 27.269 -34.442 11.150 1.00 28.19 640 SER A N 1
ATOM 5193 C CA . SER A 1 640 ? 28.330 -34.116 12.129 1.00 28.19 640 SER A CA 1
ATOM 5194 C C . SER A 1 640 ? 28.631 -32.612 11.983 1.00 28.19 640 SER A C 1
ATOM 5196 O O . SER A 1 640 ? 28.646 -32.124 10.861 1.00 28.19 640 SER A O 1
ATOM 5198 N N . GLU A 1 641 ? 28.894 -31.773 12.977 1.00 27.81 641 GLU A N 1
ATOM 5199 C CA . GLU A 1 641 ? 29.088 -31.926 14.412 1.00 27.81 641 GLU A CA 1
ATOM 5200 C C . GLU A 1 641 ? 29.121 -30.513 15.023 1.00 27.81 641 GLU A C 1
ATOM 5202 O O . GLU A 1 641 ? 29.468 -29.530 14.367 1.00 27.81 641 GLU A O 1
ATOM 5207 N N . LYS A 1 642 ? 28.745 -30.428 16.300 1.00 29.83 642 LYS A N 1
ATOM 5208 C CA . LYS A 1 642 ? 28.889 -29.255 17.165 1.00 29.83 642 LYS A CA 1
ATOM 5209 C C . LYS A 1 642 ? 30.344 -29.127 17.626 1.00 29.83 642 LYS A C 1
ATOM 5211 O O . LYS A 1 642 ? 30.935 -30.126 18.018 1.00 29.83 642 LYS A O 1
ATOM 5216 N N . SER A 1 643 ? 30.842 -27.901 17.770 1.00 28.19 643 SER A N 1
ATOM 5217 C CA . SER A 1 643 ? 31.937 -27.605 18.701 1.00 28.19 643 SER A CA 1
ATOM 5218 C C . SER A 1 643 ? 31.654 -26.317 19.472 1.00 28.19 643 SER A C 1
ATOM 5220 O O . SER A 1 643 ? 31.655 -25.217 18.926 1.00 28.19 643 SER A O 1
ATOM 5222 N N . SER A 1 644 ? 31.387 -26.505 20.758 1.00 27.09 644 SER A N 1
ATOM 5223 C CA . SER A 1 644 ? 31.348 -25.517 21.831 1.00 27.09 644 SER A CA 1
ATOM 5224 C C . SER A 1 644 ? 32.758 -25.152 22.303 1.00 27.09 644 SER A C 1
ATOM 5226 O O . SER A 1 644 ? 33.593 -26.045 22.441 1.00 27.09 644 SER A O 1
ATOM 5228 N N . SER A 1 645 ? 32.975 -23.906 22.724 1.00 26.86 645 SER A N 1
ATOM 5229 C CA . SER A 1 645 ? 33.972 -23.599 23.756 1.00 26.86 645 SER A CA 1
ATOM 5230 C C . SER A 1 645 ? 33.498 -22.451 24.647 1.00 26.86 645 SER A C 1
ATOM 5232 O O . SER A 1 645 ? 33.212 -21.355 24.172 1.00 26.86 645 SER A O 1
ATOM 5234 N N . ASN A 1 646 ? 33.420 -22.761 25.939 1.00 25.78 646 ASN A N 1
ATOM 5235 C CA . ASN A 1 646 ? 33.130 -21.884 27.067 1.00 25.78 646 ASN A CA 1
ATOM 5236 C C . ASN A 1 646 ? 34.231 -20.832 27.275 1.00 25.78 646 ASN A C 1
ATOM 5238 O O . ASN A 1 646 ? 35.406 -21.160 27.122 1.00 25.78 646 ASN A O 1
ATOM 5242 N N . PHE A 1 647 ? 33.873 -19.645 27.772 1.00 25.08 647 PHE A N 1
ATOM 5243 C CA . PHE A 1 647 ? 34.762 -18.844 28.618 1.00 25.08 647 PHE A CA 1
ATOM 5244 C C . PHE A 1 647 ? 33.967 -18.138 29.726 1.00 25.08 647 PHE A C 1
ATOM 5246 O O . PHE A 1 647 ? 32.825 -17.727 29.544 1.00 25.08 647 PHE A O 1
ATOM 5253 N N . THR A 1 648 ? 34.589 -18.111 30.898 1.00 27.42 648 THR A N 1
ATOM 5254 C CA . THR A 1 648 ? 34.061 -17.890 32.249 1.00 27.42 648 THR A CA 1
ATOM 5255 C C . THR A 1 648 ? 33.952 -16.422 32.672 1.00 27.42 648 THR A C 1
ATOM 5257 O O . THR A 1 648 ? 34.783 -15.601 32.294 1.00 27.42 648 THR A O 1
ATOM 5260 N N . GLU A 1 649 ? 32.997 -16.143 33.566 1.00 27.81 649 GLU A N 1
ATOM 5261 C CA . GLU A 1 649 ? 32.904 -14.946 34.420 1.00 27.81 649 GLU A CA 1
ATOM 5262 C C . GLU A 1 649 ? 34.139 -14.726 35.316 1.00 27.81 649 GLU A C 1
ATOM 5264 O O . GLU A 1 649 ? 34.653 -15.682 35.903 1.00 27.81 649 GLU A O 1
ATOM 5269 N N . ARG A 1 650 ? 34.521 -13.449 35.521 1.00 25.38 650 ARG A N 1
ATOM 5270 C CA . ARG A 1 650 ? 34.893 -12.873 36.836 1.00 25.38 650 ARG A CA 1
ATOM 5271 C C . ARG A 1 650 ? 35.006 -11.333 36.817 1.00 25.38 650 ARG A C 1
ATOM 5273 O O . ARG A 1 650 ? 35.837 -10.768 36.122 1.00 25.38 650 ARG A O 1
ATOM 5280 N N . ASP A 1 651 ? 34.139 -10.726 37.628 1.00 27.86 651 ASP A N 1
ATOM 5281 C CA . ASP A 1 651 ? 34.208 -9.509 38.463 1.00 27.86 651 ASP A CA 1
ATOM 5282 C C . ASP A 1 651 ? 35.052 -8.244 38.134 1.00 27.86 651 ASP A C 1
ATOM 5284 O O . ASP A 1 651 ? 36.278 -8.252 38.112 1.00 27.86 651 ASP A O 1
ATOM 5288 N N . ARG A 1 652 ? 34.303 -7.120 38.153 1.00 27.45 652 ARG A N 1
ATOM 5289 C CA . ARG A 1 652 ? 34.490 -5.807 38.836 1.00 27.45 652 ARG A CA 1
ATOM 5290 C C . ARG A 1 652 ? 35.754 -4.958 38.601 1.00 27.45 652 ARG A C 1
ATOM 5292 O O . ARG A 1 652 ? 36.826 -5.268 39.103 1.00 27.45 652 ARG A O 1
ATOM 5299 N N . ASN A 1 653 ? 35.531 -3.714 38.147 1.00 24.09 653 ASN A N 1
ATOM 5300 C CA . ASN A 1 653 ? 35.731 -2.534 39.009 1.00 24.09 653 ASN A CA 1
ATOM 5301 C C . ASN A 1 653 ? 35.035 -1.254 38.505 1.00 24.09 653 ASN A C 1
ATOM 5303 O O . ASN A 1 653 ? 35.021 -0.944 37.319 1.00 24.09 653 ASN A O 1
ATOM 5307 N N . LYS A 1 654 ? 34.470 -0.521 39.474 1.00 26.81 654 LYS A N 1
ATOM 5308 C CA . LYS A 1 654 ? 33.902 0.833 39.393 1.00 26.81 654 LYS A CA 1
ATOM 5309 C C . LYS A 1 654 ? 34.996 1.874 39.137 1.00 26.81 654 LYS A C 1
ATOM 5311 O O . LYS A 1 654 ? 36.004 1.843 39.837 1.00 26.81 654 LYS A O 1
ATOM 5316 N N . ILE A 1 655 ? 34.721 2.873 38.296 1.00 25.22 655 ILE A N 1
ATOM 5317 C CA . ILE A 1 655 ? 35.316 4.216 38.402 1.00 25.22 655 ILE A CA 1
ATOM 5318 C C . ILE A 1 655 ? 34.204 5.251 38.174 1.00 25.22 655 ILE A C 1
ATOM 5320 O O . ILE A 1 655 ? 33.561 5.261 37.129 1.00 25.22 655 ILE A O 1
ATOM 5324 N N . ASN A 1 656 ? 33.977 6.090 39.188 1.00 24.09 656 ASN A N 1
ATOM 5325 C CA . ASN A 1 656 ? 33.156 7.298 39.130 1.00 24.09 656 ASN A CA 1
ATOM 5326 C C . ASN A 1 656 ? 33.902 8.393 38.356 1.00 24.09 656 ASN A C 1
ATOM 5328 O O . ASN A 1 656 ? 35.095 8.589 38.585 1.00 24.09 656 ASN A O 1
ATOM 5332 N N . PHE A 1 657 ? 33.186 9.167 37.543 1.00 23.94 657 PHE A N 1
ATOM 5333 C CA . PHE A 1 657 ? 33.613 10.506 37.141 1.00 23.94 657 PHE A CA 1
ATOM 5334 C C . PHE A 1 657 ? 32.436 11.470 37.320 1.00 23.94 657 PHE A C 1
ATOM 5336 O O . PHE A 1 657 ? 31.484 11.467 36.545 1.00 23.94 657 PHE A O 1
ATOM 5343 N N . GLU A 1 658 ? 32.509 12.270 38.383 1.00 23.78 658 GLU A N 1
ATOM 5344 C CA . GLU A 1 658 ? 31.772 13.524 38.516 1.00 23.78 658 GLU A CA 1
ATOM 5345 C C . GLU A 1 658 ? 32.506 14.596 37.702 1.00 23.78 658 GLU A C 1
ATOM 5347 O O . GLU A 1 658 ? 33.728 14.728 37.784 1.00 23.78 658 GLU A O 1
ATOM 5352 N N . GLY A 1 659 ? 31.763 15.368 36.913 1.00 24.72 659 GLY A N 1
ATOM 5353 C CA . GLY A 1 659 ? 32.294 16.479 36.133 1.00 24.72 659 GLY A CA 1
ATOM 5354 C C . GLY A 1 659 ? 31.214 17.523 35.891 1.00 24.72 659 GLY A C 1
ATOM 5355 O O . GLY A 1 659 ? 30.393 17.380 34.990 1.00 24.72 659 GLY A O 1
ATOM 5356 N N . ASN A 1 660 ? 31.225 18.562 36.726 1.00 25.42 660 ASN A N 1
ATOM 5357 C CA . ASN A 1 660 ? 30.430 19.781 36.597 1.00 25.42 660 ASN A CA 1
ATOM 5358 C C . ASN A 1 660 ? 30.630 20.446 35.227 1.00 25.42 660 ASN A C 1
ATOM 5360 O O . ASN A 1 660 ? 31.759 20.762 34.864 1.00 25.42 660 ASN A O 1
ATOM 5364 N N . ASN A 1 661 ? 29.535 20.777 34.539 1.00 25.48 661 ASN A N 1
ATOM 5365 C CA . ASN A 1 661 ? 29.521 21.813 33.507 1.00 25.48 661 ASN A CA 1
ATOM 5366 C C . ASN A 1 661 ? 28.334 22.753 33.755 1.00 25.48 661 ASN A C 1
ATOM 5368 O O . ASN A 1 661 ? 27.183 22.431 33.466 1.00 25.48 661 ASN A O 1
ATOM 5372 N N . GLN A 1 662 ? 28.639 23.925 34.318 1.00 25.92 662 GLN A N 1
ATOM 5373 C CA . GLN A 1 662 ? 27.738 25.073 34.391 1.00 25.92 662 GLN A CA 1
ATOM 5374 C C . GLN A 1 662 ? 27.535 25.648 32.983 1.00 25.92 662 GLN A C 1
ATOM 5376 O O . GLN A 1 662 ? 28.485 26.073 32.329 1.00 25.92 662 GLN A O 1
ATOM 5381 N N . SER A 1 663 ? 26.283 25.681 32.528 1.00 27.41 663 SER A N 1
ATOM 5382 C CA . SER A 1 663 ? 25.874 26.369 31.304 1.00 27.41 663 SER A CA 1
ATOM 5383 C C . SER A 1 663 ? 25.619 27.851 31.598 1.00 27.41 663 SER A C 1
ATOM 5385 O O . SER A 1 663 ? 24.710 28.201 32.350 1.00 27.41 663 SER A O 1
ATOM 5387 N N . LEU A 1 664 ? 26.426 28.718 30.982 1.00 26.45 664 LEU A N 1
ATOM 5388 C CA . LEU A 1 664 ? 26.127 30.132 30.766 1.00 26.45 664 LEU A CA 1
ATOM 5389 C C . LEU A 1 664 ? 25.038 30.250 29.686 1.00 26.45 664 LEU A C 1
ATOM 5391 O O . LEU A 1 664 ? 25.320 30.123 28.496 1.00 26.45 664 LEU A O 1
ATOM 5395 N N . ARG A 1 665 ? 23.798 30.528 30.094 1.00 25.80 665 ARG A N 1
ATOM 5396 C CA . ARG A 1 665 ? 22.737 31.046 29.217 1.00 25.80 665 ARG A CA 1
ATOM 5397 C C . ARG A 1 665 ? 21.925 32.097 29.964 1.00 25.80 665 ARG A C 1
ATOM 5399 O O . ARG A 1 665 ? 20.859 31.816 30.495 1.00 25.80 665 ARG A O 1
ATOM 5406 N N . THR A 1 666 ? 22.421 33.325 29.956 1.00 26.48 666 THR A N 1
ATOM 5407 C CA . THR A 1 666 ? 21.615 34.519 30.212 1.00 26.48 666 THR A CA 1
ATOM 5408 C C . THR A 1 666 ? 22.162 35.663 29.369 1.00 26.48 666 THR A C 1
ATOM 5410 O O . THR A 1 666 ? 23.325 36.025 29.496 1.00 26.48 666 THR A O 1
ATOM 5413 N N . HIS A 1 667 ? 21.289 36.171 28.496 1.00 26.16 667 HIS A N 1
ATOM 5414 C CA . HIS A 1 667 ? 21.247 37.480 27.828 1.00 26.16 667 HIS A CA 1
ATOM 5415 C C . HIS A 1 667 ? 20.967 37.328 26.335 1.00 26.16 667 HIS A C 1
ATOM 5417 O O . HIS A 1 667 ? 21.873 37.085 25.547 1.00 26.16 667 HIS A O 1
ATOM 5423 N N . LEU A 1 668 ? 19.682 37.465 25.990 1.00 25.33 668 LEU A N 1
ATOM 5424 C CA . LEU A 1 668 ? 19.129 38.265 24.886 1.00 25.33 668 LEU A CA 1
ATOM 5425 C C . LEU A 1 668 ? 17.682 37.807 24.663 1.00 25.33 668 LEU A C 1
ATOM 5427 O O . LEU A 1 668 ? 17.369 37.020 23.776 1.00 25.33 668 LEU A O 1
ATOM 5431 N N . SER A 1 669 ? 16.798 38.293 25.529 1.00 24.34 669 SER A N 1
ATOM 5432 C CA . SER A 1 669 ? 15.362 38.350 25.276 1.00 24.34 669 SER A CA 1
ATOM 5433 C C . SER A 1 669 ? 14.965 39.808 25.055 1.00 24.34 669 SER A C 1
ATOM 5435 O O . SER A 1 669 ? 15.498 40.694 25.721 1.00 24.34 669 SER A O 1
ATOM 5437 N N . SER A 1 670 ? 13.989 39.987 24.162 1.00 26.38 670 SER A N 1
ATOM 5438 C CA . SER A 1 670 ? 13.153 41.167 23.897 1.00 26.38 670 SER A CA 1
ATOM 5439 C C . SER A 1 670 ? 13.796 42.409 23.262 1.00 26.38 670 SER A C 1
ATOM 5441 O O . SER A 1 670 ? 14.383 43.231 23.956 1.00 26.38 670 SER A O 1
ATOM 5443 N N . SER A 1 671 ? 13.484 42.643 21.983 1.00 25.06 671 SER A N 1
ATOM 5444 C CA . SER A 1 671 ? 12.738 43.847 21.586 1.00 25.06 671 SER A CA 1
ATOM 5445 C C . SER A 1 671 ? 12.082 43.669 20.210 1.00 25.06 671 SER A C 1
ATOM 5447 O O . SER A 1 671 ? 12.699 43.270 19.228 1.00 25.06 671 SER A O 1
ATOM 5449 N N . THR A 1 672 ? 10.781 43.939 20.167 1.00 32.88 672 THR A N 1
ATOM 5450 C CA . THR A 1 672 ? 9.970 44.119 18.963 1.00 32.88 672 THR A CA 1
ATOM 5451 C C . THR A 1 672 ? 10.141 45.555 18.471 1.00 32.88 672 THR A C 1
ATOM 5453 O O . THR A 1 672 ? 9.774 46.488 19.186 1.00 32.88 672 THR A O 1
ATOM 5456 N N . GLY A 1 673 ? 10.673 45.741 17.265 1.00 26.61 673 GLY A N 1
ATOM 5457 C CA . GLY A 1 673 ? 10.741 47.039 16.596 1.00 26.61 673 GLY A CA 1
ATOM 5458 C C . GLY A 1 673 ? 11.199 46.881 15.149 1.00 26.61 673 GLY A C 1
ATOM 5459 O O . GLY A 1 673 ? 12.217 46.244 14.895 1.00 26.61 673 GLY A O 1
ATOM 5460 N N . SER A 1 674 ? 10.426 47.421 14.208 1.00 29.36 674 SER A N 1
ATOM 5461 C CA . SER A 1 674 ? 10.722 47.392 12.771 1.00 29.36 674 SER A CA 1
ATOM 5462 C C . SER A 1 674 ? 12.075 48.055 12.459 1.00 29.36 674 SER A C 1
ATOM 5464 O O . SER A 1 674 ? 12.352 49.116 13.028 1.00 29.36 674 SER A O 1
ATOM 5466 N N . PRO A 1 675 ? 12.917 47.510 11.556 1.00 31.17 675 PRO A N 1
ATOM 5467 C CA . PRO A 1 675 ? 14.211 48.110 11.260 1.00 31.17 675 PRO A CA 1
ATOM 5468 C C . PRO A 1 675 ? 14.054 49.305 10.316 1.00 31.17 675 PRO A C 1
ATOM 5470 O O . PRO A 1 675 ? 13.447 49.199 9.251 1.00 31.17 675 PRO A O 1
ATOM 5473 N N . SER A 1 676 ? 14.643 50.437 10.697 1.00 33.16 676 SER A N 1
ATOM 5474 C CA . SER A 1 676 ? 14.945 51.544 9.789 1.00 33.16 676 SER A CA 1
ATOM 5475 C C . SER A 1 676 ? 16.272 51.295 9.052 1.00 33.16 676 SER A C 1
ATOM 5477 O O . SER A 1 676 ? 17.096 50.481 9.472 1.00 33.16 676 SER A O 1
ATOM 5479 N N . ALA A 1 677 ? 16.481 52.012 7.944 1.00 35.09 677 ALA A N 1
ATOM 5480 C CA . ALA A 1 677 ? 17.489 51.782 6.900 1.00 35.09 677 ALA A CA 1
ATOM 5481 C C . ALA A 1 677 ? 18.991 51.903 7.286 1.00 35.09 677 ALA A C 1
ATOM 5483 O O . ALA A 1 677 ? 19.829 52.007 6.399 1.00 35.09 677 ALA A O 1
ATOM 5484 N N . ASN A 1 678 ? 19.370 51.837 8.569 1.00 36.97 678 ASN A N 1
ATOM 5485 C CA . ASN A 1 678 ? 20.771 51.936 9.030 1.00 36.97 678 ASN A CA 1
ATOM 5486 C C . ASN A 1 678 ? 21.366 50.610 9.566 1.00 36.97 678 ASN A C 1
ATOM 5488 O O . ASN A 1 678 ? 22.409 50.612 10.218 1.00 36.97 678 ASN A O 1
ATOM 5492 N N . GLY A 1 679 ? 20.739 49.460 9.292 1.00 40.34 679 GLY A N 1
ATOM 5493 C CA . GLY A 1 679 ? 21.117 48.149 9.852 1.00 40.34 679 GLY A CA 1
ATOM 5494 C C . GLY A 1 679 ? 22.405 47.494 9.320 1.00 40.34 679 GLY A C 1
ATOM 5495 O O . GLY A 1 679 ? 22.781 46.432 9.809 1.00 40.34 679 GLY A O 1
ATOM 5496 N N . MET A 1 680 ? 23.104 48.090 8.349 1.00 42.22 680 MET A N 1
ATOM 5497 C CA . MET A 1 680 ? 24.236 47.436 7.667 1.00 42.22 680 MET A CA 1
ATOM 5498 C C . MET A 1 680 ? 25.575 47.474 8.430 1.00 42.22 680 MET A C 1
ATOM 5500 O O . MET A 1 680 ? 26.465 46.688 8.118 1.00 42.22 680 MET A O 1
ATOM 5504 N N . PHE A 1 681 ? 25.735 48.338 9.441 1.00 42.34 681 PHE A N 1
ATOM 5505 C CA . PHE A 1 681 ? 27.023 48.514 10.138 1.00 42.34 681 PHE A CA 1
ATOM 5506 C C . PHE A 1 681 ? 27.273 47.501 11.273 1.00 42.34 681 PHE A C 1
ATOM 5508 O O . PHE A 1 681 ? 28.407 47.075 11.488 1.00 42.34 681 PHE A O 1
ATOM 5515 N N . ALA A 1 682 ? 26.225 47.043 11.965 1.00 47.19 682 ALA A N 1
ATOM 5516 C CA . ALA A 1 682 ? 26.351 46.106 13.089 1.00 47.19 682 ALA A CA 1
ATOM 5517 C C . ALA A 1 682 ? 26.895 44.697 12.724 1.00 47.19 682 ALA A C 1
ATOM 5519 O O . ALA A 1 682 ? 27.640 44.128 13.530 1.00 47.19 682 ALA A O 1
ATOM 5520 N N . PRO A 1 683 ? 26.592 44.102 11.550 1.00 55.03 683 PRO A N 1
ATOM 5521 C CA . PRO A 1 683 ? 27.026 42.740 11.224 1.00 55.03 683 PRO A CA 1
ATOM 5522 C C . PRO A 1 683 ? 28.530 42.602 10.945 1.00 55.03 683 PRO A C 1
ATOM 5524 O O . PRO A 1 683 ? 29.126 41.602 11.339 1.00 55.03 683 PRO A O 1
ATOM 5527 N N . LEU A 1 684 ? 29.167 43.596 10.313 1.00 53.47 684 LEU A N 1
ATOM 5528 C CA . LEU A 1 684 ? 30.596 43.552 9.957 1.00 53.47 684 LEU A CA 1
ATOM 5529 C C . LEU A 1 684 ? 31.511 43.724 11.174 1.00 53.47 684 LEU A C 1
ATOM 5531 O O . LEU A 1 684 ? 32.482 42.980 11.325 1.00 53.47 684 LEU A O 1
ATOM 5535 N N . GLU A 1 685 ? 31.180 44.646 12.081 1.00 56.03 685 GLU A N 1
ATOM 5536 C CA . GLU A 1 685 ? 31.907 44.806 13.346 1.00 56.03 685 GLU A CA 1
ATOM 5537 C C . GLU A 1 685 ? 31.742 43.574 14.246 1.00 56.03 685 GLU A C 1
ATOM 5539 O O . GLU A 1 685 ? 32.714 43.103 14.842 1.00 56.03 685 GLU A O 1
ATOM 5544 N N . THR A 1 686 ? 30.540 42.987 14.275 1.00 59.12 686 THR A N 1
ATOM 5545 C CA . THR A 1 686 ? 30.257 41.753 15.023 1.00 59.12 686 THR A CA 1
ATOM 5546 C C . THR A 1 686 ? 31.025 40.560 14.449 1.00 59.12 686 THR A C 1
ATOM 5548 O O . THR A 1 686 ? 31.680 39.831 15.198 1.00 59.12 686 THR A O 1
ATOM 5551 N N . LEU A 1 687 ? 31.021 40.390 13.122 1.00 57.34 687 LEU A N 1
ATOM 5552 C CA . LEU A 1 687 ? 31.773 39.345 12.423 1.00 57.34 687 LEU A CA 1
ATOM 5553 C C . LEU A 1 687 ? 33.279 39.496 12.659 1.00 57.34 687 LEU A C 1
ATOM 5555 O O . LEU A 1 687 ? 33.961 38.525 12.990 1.00 57.34 687 LEU A O 1
ATOM 5559 N N . SER A 1 688 ? 33.797 40.720 12.546 1.00 58.91 688 SER A N 1
ATOM 5560 C CA . SER A 1 688 ? 35.210 40.981 12.784 1.00 58.91 688 SER A CA 1
ATOM 5561 C C . SER A 1 688 ? 35.612 40.744 14.242 1.00 58.91 688 SER A C 1
ATOM 5563 O O . SER A 1 688 ? 36.691 40.203 14.476 1.00 58.91 688 SER A O 1
ATOM 5565 N N . SER A 1 689 ? 34.778 41.132 15.209 1.00 60.22 689 SER A N 1
ATOM 5566 C CA . SER A 1 689 ? 35.022 40.929 16.643 1.00 60.22 689 SER A CA 1
ATOM 5567 C C . SER A 1 689 ? 35.028 39.442 17.017 1.00 60.22 689 SER A C 1
ATOM 5569 O O . SER A 1 689 ? 35.888 38.977 17.770 1.00 60.22 689 SER A O 1
ATOM 5571 N N . LEU A 1 690 ? 34.121 38.654 16.432 1.00 56.66 690 LEU A N 1
ATOM 5572 C CA . LEU A 1 690 ? 34.059 37.207 16.643 1.00 56.66 690 LEU A CA 1
ATOM 5573 C C . LEU A 1 690 ? 35.222 36.467 15.974 1.00 56.66 690 LEU A C 1
ATOM 5575 O O . LEU A 1 690 ? 35.785 35.560 16.590 1.00 56.66 690 LEU A O 1
ATOM 5579 N N . LEU A 1 691 ? 35.643 36.891 14.776 1.00 57.62 691 LEU A N 1
ATOM 5580 C CA . LEU A 1 691 ? 36.864 36.391 14.135 1.00 57.62 691 LEU A CA 1
ATOM 5581 C C . LEU A 1 691 ? 38.099 36.688 14.995 1.00 57.62 691 LEU A C 1
ATOM 5583 O O . LEU A 1 691 ? 38.883 35.777 15.257 1.00 57.62 691 LEU A O 1
ATOM 5587 N N . ASP A 1 692 ? 38.241 37.910 15.516 1.00 60.66 692 ASP A N 1
ATOM 5588 C CA . ASP A 1 692 ? 39.352 38.281 16.403 1.00 60.66 692 ASP A CA 1
ATOM 5589 C C . ASP A 1 692 ? 39.345 37.453 17.703 1.00 60.66 692 ASP A C 1
ATOM 5591 O O . ASP A 1 692 ? 40.387 36.950 18.144 1.00 60.66 692 ASP A O 1
ATOM 5595 N N . LYS A 1 693 ? 38.169 37.238 18.307 1.00 61.59 693 LYS A N 1
ATOM 5596 C CA . LYS A 1 693 ? 38.008 36.395 19.504 1.00 61.59 693 LYS A CA 1
ATOM 5597 C C . LYS A 1 693 ? 38.370 34.933 19.221 1.00 61.59 693 LYS A C 1
ATOM 5599 O O . LYS A 1 693 ? 39.048 34.304 20.037 1.00 61.59 693 LYS A O 1
ATOM 5604 N N . HIS A 1 694 ? 37.978 34.395 18.067 1.00 61.00 694 HIS A N 1
ATOM 5605 C CA . HIS A 1 694 ? 38.278 33.024 17.649 1.00 61.00 694 HIS A CA 1
ATOM 5606 C C . HIS A 1 694 ? 39.773 32.813 17.355 1.00 61.00 694 HIS A C 1
ATOM 5608 O O . HIS A 1 694 ? 40.386 31.863 17.846 1.00 61.00 694 HIS A O 1
ATOM 5614 N N . ILE A 1 695 ? 40.388 33.739 16.613 1.00 60.47 695 ILE A N 1
ATOM 5615 C CA . ILE A 1 695 ? 41.818 33.708 16.280 1.00 60.47 695 ILE A CA 1
ATOM 5616 C C . ILE A 1 695 ? 42.677 33.745 17.553 1.00 60.47 695 ILE A C 1
ATOM 5618 O O . ILE A 1 695 ? 43.708 33.071 17.645 1.00 60.47 695 ILE A O 1
ATOM 5622 N N . ASN A 1 696 ? 42.262 34.516 18.559 1.00 60.78 696 ASN A N 1
ATOM 5623 C CA . ASN A 1 696 ? 43.000 34.633 19.813 1.00 60.78 696 ASN A CA 1
ATOM 5624 C C . ASN A 1 696 ? 42.783 33.459 20.776 1.00 60.78 696 ASN A C 1
ATOM 5626 O O . ASN A 1 696 ? 43.719 33.113 21.491 1.00 60.78 696 ASN A O 1
ATOM 5630 N N . SER A 1 697 ? 41.609 32.825 20.768 1.00 55.88 697 SER A N 1
ATOM 5631 C CA . SER A 1 697 ? 41.309 31.684 21.647 1.00 55.88 697 SER A CA 1
ATOM 5632 C C . SER A 1 697 ? 41.856 30.350 21.132 1.00 55.88 697 SER A C 1
ATOM 5634 O O . SER A 1 697 ? 42.275 29.528 21.940 1.00 55.88 697 SER A O 1
ATOM 5636 N N . ASN A 1 698 ? 41.913 30.144 19.810 1.00 54.12 698 ASN A N 1
ATOM 5637 C CA . ASN A 1 698 ? 42.128 28.803 19.244 1.00 54.12 698 ASN A CA 1
ATOM 5638 C C . ASN A 1 698 ? 43.402 28.635 18.400 1.00 54.12 698 ASN A C 1
ATOM 5640 O O . ASN A 1 698 ? 43.770 27.509 18.074 1.00 54.12 698 ASN A O 1
ATOM 5644 N N . TYR A 1 699 ? 44.104 29.720 18.050 1.00 56.38 699 TYR A N 1
ATOM 5645 C CA . TYR A 1 699 ? 45.286 29.666 17.169 1.00 56.38 699 TYR A CA 1
ATOM 5646 C C . TYR A 1 699 ? 46.583 30.123 17.850 1.00 56.38 699 TYR A C 1
ATOM 5648 O O . TYR A 1 699 ? 47.533 30.525 17.175 1.00 56.38 699 TYR A O 1
ATOM 5656 N N . GLY A 1 700 ? 46.654 30.045 19.184 1.00 55.47 700 GLY A N 1
ATOM 5657 C CA . GLY A 1 700 ? 47.825 30.463 19.969 1.00 55.47 700 GLY A CA 1
ATOM 5658 C C . GLY A 1 700 ? 49.149 29.811 19.538 1.00 55.47 700 GLY A C 1
ATOM 5659 O O . GLY A 1 700 ? 50.191 30.456 19.615 1.00 55.47 700 GLY A O 1
ATOM 5660 N N . SER A 1 701 ? 49.112 28.582 19.012 1.00 47.47 701 SER A N 1
ATOM 5661 C CA . SER A 1 701 ? 50.282 27.827 18.534 1.00 47.47 701 SER A CA 1
ATOM 5662 C C . SER A 1 701 ? 50.492 27.848 17.011 1.00 47.47 701 SER A C 1
ATOM 5664 O O . SER A 1 701 ? 51.528 27.387 16.537 1.00 47.47 701 SER A O 1
ATOM 5666 N N . HIS A 1 702 ? 49.554 28.384 16.220 1.00 59.06 702 HIS A N 1
ATOM 5667 C CA . HIS A 1 702 ? 49.565 28.286 14.752 1.00 59.06 702 HIS A CA 1
ATOM 5668 C C . HIS A 1 702 ? 49.690 29.664 14.093 1.00 59.06 702 HIS A C 1
ATOM 5670 O O . HIS A 1 702 ? 48.757 30.210 13.500 1.00 59.06 702 HIS A O 1
ATOM 5676 N N . LEU A 1 703 ? 50.899 30.223 14.193 1.00 60.03 703 LEU A N 1
ATOM 5677 C CA . LEU A 1 703 ? 51.227 31.599 13.807 1.00 60.03 703 LEU A CA 1
ATOM 5678 C C . LEU A 1 703 ? 50.909 31.925 12.331 1.00 60.03 703 LEU A C 1
ATOM 5680 O O . LEU A 1 703 ? 50.519 33.050 12.017 1.00 60.03 703 LEU A O 1
ATOM 5684 N N . ALA A 1 704 ? 51.038 30.951 11.424 1.00 64.81 704 ALA A N 1
ATOM 5685 C CA . ALA A 1 704 ? 50.807 31.145 9.990 1.00 64.81 704 ALA A CA 1
ATOM 5686 C C . ALA A 1 704 ? 49.315 31.277 9.621 1.00 64.81 704 ALA A C 1
ATOM 5688 O O . ALA A 1 704 ? 48.960 32.116 8.792 1.00 64.81 704 ALA A O 1
ATOM 5689 N N . GLU A 1 705 ? 48.441 30.487 10.249 1.00 62.88 705 GLU A N 1
ATOM 5690 C CA . GLU A 1 705 ? 46.986 30.510 10.016 1.00 62.88 705 GLU A CA 1
ATOM 5691 C C . GLU A 1 705 ? 46.361 31.754 10.653 1.00 62.88 705 GLU A C 1
ATOM 5693 O O . GLU A 1 705 ? 45.619 32.491 10.001 1.00 62.88 705 GLU A O 1
ATOM 5698 N N . LYS A 1 706 ? 46.798 32.077 11.878 1.00 65.25 706 LYS A N 1
ATOM 5699 C CA . LYS A 1 706 ? 46.471 33.326 12.574 1.00 65.25 706 LYS A CA 1
ATOM 5700 C C . LYS A 1 706 ? 46.805 34.563 11.732 1.00 65.25 706 LYS A C 1
ATOM 5702 O O . LYS A 1 706 ? 45.992 35.478 11.633 1.00 65.25 706 LYS A O 1
ATOM 5707 N N . LYS A 1 707 ? 47.970 34.590 11.072 1.00 71.44 707 LYS A N 1
ATOM 5708 C CA . LYS A 1 707 ? 48.384 35.715 10.215 1.00 71.44 707 LYS A CA 1
ATOM 5709 C C . LYS A 1 707 ? 47.507 35.862 8.965 1.00 71.44 707 LYS A C 1
ATOM 5711 O O . LYS A 1 707 ? 47.201 36.989 8.580 1.00 71.44 707 LYS A O 1
ATOM 5716 N N . LYS A 1 708 ? 47.087 34.757 8.340 1.00 70.44 708 LYS A N 1
ATOM 5717 C CA . LYS A 1 708 ? 46.208 34.777 7.155 1.00 70.44 708 LYS A CA 1
ATOM 5718 C C . LYS A 1 708 ? 44.804 35.272 7.499 1.00 70.44 708 LYS A C 1
ATOM 5720 O O . LYS A 1 708 ? 44.323 36.195 6.850 1.00 70.44 708 LYS A O 1
ATOM 5725 N N . LEU A 1 709 ? 44.198 34.735 8.557 1.00 63.12 709 LEU A N 1
ATOM 5726 C CA . LEU A 1 709 ? 42.872 35.162 9.010 1.00 63.12 709 LEU A CA 1
ATOM 5727 C C . LEU A 1 709 ? 42.867 36.622 9.478 1.00 63.12 709 LEU A C 1
ATOM 5729 O O . LEU A 1 709 ? 42.021 37.384 9.030 1.00 63.12 709 LEU A O 1
ATOM 5733 N N . ASN A 1 710 ? 43.869 37.063 10.249 1.00 67.75 710 ASN A N 1
ATOM 5734 C CA . ASN A 1 710 ? 43.991 38.476 10.638 1.00 67.75 710 ASN A CA 1
ATOM 5735 C C . ASN A 1 710 ? 44.119 39.415 9.429 1.00 67.75 710 ASN A C 1
ATOM 5737 O O . ASN A 1 710 ? 43.636 40.543 9.464 1.00 67.75 710 ASN A O 1
ATOM 5741 N N . THR A 1 711 ? 44.770 38.962 8.355 1.00 72.88 711 THR A N 1
ATOM 5742 C CA . THR A 1 711 ? 44.917 39.746 7.122 1.00 72.88 711 THR A CA 1
ATOM 5743 C C . THR A 1 711 ? 43.569 39.912 6.419 1.00 72.88 711 THR A C 1
ATOM 5745 O O . THR A 1 711 ? 43.239 41.017 6.000 1.00 72.88 711 THR A O 1
ATOM 5748 N N . ILE A 1 712 ? 42.772 38.843 6.345 1.00 66.75 712 ILE A N 1
ATOM 5749 C CA . ILE A 1 712 ? 41.419 38.859 5.774 1.00 66.75 712 ILE A CA 1
ATOM 5750 C C . ILE A 1 712 ? 40.494 39.739 6.625 1.00 66.75 712 ILE A C 1
ATOM 5752 O O . ILE A 1 712 ? 39.846 40.633 6.091 1.00 66.75 712 ILE A O 1
ATOM 5756 N N . THR A 1 713 ? 40.495 39.562 7.949 1.00 66.38 713 THR A N 1
ATOM 5757 C CA . THR A 1 713 ? 39.685 40.356 8.887 1.00 66.38 713 THR A CA 1
ATOM 5758 C C . THR A 1 713 ? 40.007 41.850 8.801 1.00 66.38 713 THR A C 1
ATOM 5760 O O . THR A 1 713 ? 39.105 42.681 8.724 1.00 66.38 713 THR A O 1
ATOM 5763 N N . ASN A 1 714 ? 41.292 42.212 8.755 1.00 69.94 714 ASN A N 1
ATOM 5764 C CA . ASN A 1 714 ? 41.710 43.610 8.629 1.00 69.94 714 ASN A CA 1
ATOM 5765 C C . ASN A 1 714 ? 41.399 44.213 7.257 1.00 69.94 714 ASN A C 1
ATOM 5767 O O . ASN A 1 714 ? 41.291 45.431 7.149 1.00 69.94 714 ASN A O 1
ATOM 5771 N N . HIS A 1 715 ? 41.296 43.388 6.216 1.00 71.06 715 HIS A N 1
ATOM 5772 C CA . HIS A 1 715 ? 40.885 43.843 4.895 1.00 71.06 715 HIS A CA 1
ATOM 5773 C C . HIS A 1 715 ? 39.365 44.062 4.844 1.00 71.06 715 HIS A C 1
ATOM 5775 O O . HIS A 1 715 ? 38.931 45.119 4.408 1.00 71.06 715 HIS A O 1
ATOM 5781 N N . LEU A 1 716 ? 38.568 43.150 5.415 1.00 65.12 716 LEU A N 1
ATOM 5782 C CA . LEU A 1 716 ? 37.112 43.307 5.544 1.00 65.12 716 LEU A CA 1
ATOM 5783 C C . LEU A 1 716 ? 36.720 44.548 6.362 1.00 65.12 716 LEU A C 1
ATOM 5785 O O . LEU A 1 716 ? 35.800 45.258 5.979 1.00 65.12 716 LEU A O 1
ATOM 5789 N N . LYS A 1 717 ? 37.462 44.862 7.435 1.00 68.50 717 LYS A N 1
ATOM 5790 C CA . LYS A 1 717 ? 37.284 46.090 8.239 1.00 68.50 717 LYS A CA 1
ATOM 5791 C C . LYS A 1 717 ? 37.470 47.397 7.451 1.00 68.50 717 LYS A C 1
ATOM 5793 O O . LYS A 1 717 ? 37.096 48.449 7.956 1.00 68.50 717 LYS A O 1
ATOM 5798 N N . LYS A 1 718 ? 38.106 47.356 6.276 1.00 70.06 718 LYS A N 1
ATOM 5799 C CA . LYS A 1 718 ? 38.412 48.539 5.454 1.00 70.06 718 LYS A CA 1
ATOM 5800 C C . LYS A 1 718 ? 37.445 48.744 4.289 1.00 70.06 718 LYS A C 1
ATOM 5802 O O . LYS A 1 718 ? 37.542 49.777 3.637 1.00 70.06 718 LYS A O 1
ATOM 5807 N N . LEU A 1 719 ? 36.567 47.782 4.007 1.00 67.81 719 LEU A N 1
ATOM 5808 C CA . LEU A 1 719 ? 35.624 47.876 2.895 1.00 67.81 719 LEU A CA 1
ATOM 5809 C C . LEU A 1 719 ? 34.391 48.673 3.334 1.00 67.81 719 LEU A C 1
ATOM 5811 O O . LEU A 1 719 ? 33.690 48.266 4.259 1.00 67.81 719 LEU A O 1
ATOM 5815 N N . ASP A 1 720 ? 34.120 49.791 2.659 1.00 66.50 720 ASP A N 1
ATOM 5816 C CA . ASP A 1 720 ? 32.870 50.534 2.819 1.00 66.50 720 ASP A CA 1
ATOM 5817 C C . ASP A 1 720 ? 31.828 50.002 1.825 1.00 66.50 720 ASP A C 1
ATOM 5819 O O . ASP A 1 720 ? 31.853 50.303 0.632 1.00 66.50 720 ASP A O 1
ATOM 5823 N N . LEU A 1 721 ? 30.910 49.163 2.304 1.00 62.50 721 LEU A N 1
ATOM 5824 C CA . LEU A 1 721 ? 29.885 48.550 1.453 1.00 62.50 721 LEU A CA 1
ATOM 5825 C C . LEU A 1 721 ? 28.668 49.457 1.224 1.00 62.50 721 LEU A C 1
ATOM 5827 O O . LEU A 1 721 ? 27.778 49.089 0.457 1.00 62.50 721 LEU A O 1
ATOM 5831 N N . SER A 1 722 ? 28.618 50.639 1.850 1.00 51.94 722 SER A N 1
ATOM 5832 C CA . SER A 1 722 ? 27.452 51.530 1.785 1.00 51.94 722 SER A CA 1
ATOM 5833 C C . SER A 1 722 ? 27.230 52.151 0.400 1.00 51.94 722 SER A C 1
ATOM 5835 O O . SER A 1 722 ? 26.106 52.530 0.075 1.00 51.94 722 SER A O 1
ATOM 5837 N N . GLN A 1 723 ? 28.270 52.203 -0.439 1.00 55.34 723 GLN A N 1
ATOM 5838 C CA . GLN A 1 723 ? 28.210 52.811 -1.775 1.00 55.34 723 GLN A CA 1
ATOM 5839 C C . GLN A 1 723 ? 28.230 51.796 -2.927 1.00 55.34 723 GLN A C 1
ATOM 5841 O O . GLN A 1 723 ? 28.198 52.182 -4.090 1.00 55.34 723 GLN A O 1
ATOM 5846 N N . GLY A 1 724 ? 28.265 50.490 -2.641 1.00 55.56 724 GLY A N 1
ATOM 5847 C CA . GLY A 1 724 ? 28.302 49.435 -3.665 1.00 55.56 724 GLY A CA 1
ATOM 5848 C C . GLY A 1 724 ? 29.617 49.325 -4.456 1.00 55.56 724 GLY A C 1
ATOM 5849 O O . GLY A 1 724 ? 29.836 48.302 -5.100 1.00 55.56 724 GLY A O 1
ATOM 5850 N N . GLU A 1 725 ? 30.516 50.309 -4.361 1.00 60.12 725 GLU A N 1
ATOM 5851 C CA . GLU A 1 725 ? 31.797 50.368 -5.088 1.00 60.12 725 GLU A CA 1
ATOM 5852 C C . GLU A 1 725 ? 32.796 49.269 -4.678 1.00 60.12 725 GLU A C 1
ATOM 5854 O O . GLU A 1 725 ? 33.679 48.913 -5.453 1.00 60.12 725 GLU A O 1
ATOM 5859 N N . HIS A 1 726 ? 32.623 48.669 -3.496 1.00 67.31 726 HIS A N 1
ATOM 5860 C CA . HIS A 1 726 ? 33.524 47.646 -2.951 1.00 67.31 726 HIS A CA 1
ATOM 5861 C C . HIS A 1 726 ? 32.949 46.217 -2.962 1.00 67.31 726 HIS A C 1
ATOM 5863 O O . HIS A 1 726 ? 33.544 45.314 -2.372 1.00 67.31 726 HIS A O 1
ATOM 5869 N N . MET A 1 727 ? 31.805 45.971 -3.619 1.00 66.19 727 MET A N 1
ATOM 5870 C CA . MET A 1 727 ? 31.158 44.647 -3.575 1.00 66.19 727 MET A CA 1
ATOM 5871 C C . MET A 1 727 ? 31.975 43.543 -4.250 1.00 66.19 727 MET A C 1
ATOM 5873 O O . MET A 1 727 ? 32.046 42.435 -3.726 1.00 66.19 727 MET A O 1
ATOM 5877 N N . GLU A 1 728 ? 32.645 43.835 -5.362 1.00 65.06 728 GLU A N 1
ATOM 5878 C CA . GLU A 1 728 ? 33.479 42.846 -6.056 1.00 65.06 728 GLU A CA 1
ATOM 5879 C C . GLU A 1 728 ? 34.729 42.483 -5.226 1.00 65.06 728 GLU A C 1
ATOM 5881 O O . GLU A 1 728 ? 35.135 41.322 -5.130 1.00 65.06 728 GLU A O 1
ATOM 5886 N N . GLU A 1 729 ? 35.300 43.470 -4.534 1.00 70.44 729 GLU A N 1
ATOM 5887 C CA . GLU A 1 729 ? 36.444 43.300 -3.632 1.00 70.44 729 GLU A CA 1
ATOM 5888 C C . GLU A 1 729 ? 36.049 42.534 -2.352 1.00 70.44 729 GLU A C 1
ATOM 5890 O O . GLU A 1 729 ? 36.786 41.659 -1.877 1.00 70.44 729 GLU A O 1
ATOM 5895 N N . PHE A 1 730 ? 34.832 42.776 -1.852 1.00 71.56 730 PHE A N 1
ATOM 5896 C CA . PHE A 1 730 ? 34.205 41.999 -0.785 1.00 71.56 730 PHE A CA 1
ATOM 5897 C C . PHE A 1 730 ? 33.980 40.541 -1.193 1.00 71.56 730 PHE A C 1
ATOM 5899 O O . PHE A 1 730 ? 34.369 39.642 -0.448 1.00 71.56 730 PHE A O 1
ATOM 5906 N N . GLU A 1 731 ? 33.429 40.285 -2.383 1.00 65.31 731 GLU A N 1
ATOM 5907 C CA . GLU A 1 731 ? 33.211 38.931 -2.906 1.00 65.31 731 GLU A CA 1
ATOM 5908 C C . GLU A 1 731 ? 34.528 38.158 -3.069 1.00 65.31 731 GLU A C 1
ATOM 5910 O O . GLU A 1 731 ? 34.617 36.979 -2.711 1.00 65.31 731 GLU A O 1
ATOM 5915 N N . GLN A 1 732 ? 35.596 38.810 -3.534 1.00 70.62 732 GLN A N 1
ATOM 5916 C CA . GLN A 1 732 ? 36.913 38.176 -3.619 1.00 70.62 732 GLN A CA 1
ATOM 5917 C C . GLN A 1 732 ? 37.492 37.837 -2.241 1.00 70.62 732 GLN A C 1
ATOM 5919 O O . GLN A 1 732 ? 38.085 36.767 -2.057 1.00 70.62 732 GLN A O 1
ATOM 5924 N N . CYS A 1 733 ? 37.330 38.724 -1.260 1.00 66.38 733 CYS A N 1
ATOM 5925 C CA . CYS A 1 733 ? 37.766 38.461 0.110 1.00 66.38 733 CYS A CA 1
ATOM 5926 C C . CYS A 1 733 ? 36.930 37.368 0.775 1.00 66.38 733 CYS A C 1
ATOM 5928 O O . CYS A 1 733 ? 37.485 36.518 1.476 1.00 66.38 733 CYS A O 1
ATOM 5930 N N . TYR A 1 734 ? 35.632 37.334 0.479 1.00 65.81 734 TYR A N 1
ATOM 5931 C CA . TYR A 1 734 ? 34.702 36.294 0.891 1.00 65.81 734 TYR A CA 1
ATOM 5932 C C . TYR A 1 734 ? 35.120 34.921 0.355 1.00 65.81 734 TYR A C 1
ATOM 5934 O O . TYR A 1 734 ? 35.324 34.000 1.146 1.00 65.81 734 TYR A O 1
ATOM 5942 N N . ARG A 1 735 ? 35.347 34.790 -0.960 1.00 66.81 735 ARG A N 1
ATOM 5943 C CA . ARG A 1 735 ? 35.781 33.526 -1.581 1.00 66.81 735 ARG A CA 1
ATOM 5944 C C . ARG A 1 735 ? 37.089 33.022 -0.966 1.00 66.81 735 ARG A C 1
ATOM 5946 O O . ARG A 1 735 ? 37.189 31.856 -0.596 1.00 66.81 735 ARG A O 1
ATOM 5953 N N . LYS A 1 736 ? 38.061 33.916 -0.740 1.00 71.00 736 LYS A N 1
ATOM 5954 C CA . LYS A 1 736 ? 39.340 33.570 -0.089 1.00 71.00 736 LYS A CA 1
ATOM 5955 C C . LYS A 1 736 ? 39.168 33.114 1.363 1.00 71.00 736 LYS A C 1
ATOM 5957 O O . LYS A 1 736 ? 39.839 32.169 1.781 1.00 71.00 736 LYS A O 1
ATOM 5962 N N . ALA A 1 737 ? 38.299 33.766 2.136 1.00 65.06 737 ALA A N 1
ATOM 5963 C CA . ALA A 1 737 ? 37.998 33.372 3.512 1.00 65.06 737 ALA A CA 1
ATOM 5964 C C . ALA A 1 737 ? 37.308 32.002 3.561 1.00 65.06 737 ALA A C 1
ATOM 5966 O O . ALA A 1 737 ? 37.699 31.134 4.346 1.00 65.06 737 ALA A O 1
ATOM 5967 N N . TYR A 1 738 ? 36.328 31.799 2.680 1.00 66.31 738 TYR A N 1
ATOM 5968 C CA . TYR A 1 738 ? 35.565 30.564 2.558 1.00 66.31 738 TYR A CA 1
ATOM 5969 C C . TYR A 1 738 ? 36.448 29.380 2.150 1.00 66.31 738 TYR A C 1
ATOM 5971 O O . TYR A 1 738 ? 36.456 28.363 2.842 1.00 66.31 738 TYR A O 1
ATOM 5979 N N . ASP A 1 739 ? 37.252 29.515 1.094 1.00 68.56 739 ASP A N 1
ATOM 5980 C CA . ASP A 1 739 ? 38.151 28.449 0.637 1.00 68.56 739 ASP A CA 1
ATOM 5981 C C . ASP A 1 739 ? 39.176 28.072 1.711 1.00 68.56 739 ASP A C 1
ATOM 5983 O O . ASP A 1 739 ? 39.511 26.894 1.892 1.00 68.56 739 ASP A O 1
ATOM 5987 N N . HIS A 1 740 ? 39.643 29.063 2.476 1.00 70.81 740 HIS A N 1
ATOM 5988 C CA . HIS A 1 740 ? 40.542 28.822 3.594 1.00 70.81 740 HIS A CA 1
ATOM 5989 C C . HIS A 1 740 ? 39.853 28.036 4.716 1.00 70.81 740 HIS A C 1
ATOM 5991 O O . HIS A 1 740 ? 40.390 27.015 5.145 1.00 70.81 740 HIS A O 1
ATOM 5997 N N . LEU A 1 741 ? 38.651 28.447 5.141 1.00 64.56 741 LEU A N 1
ATOM 5998 C CA . LEU A 1 741 ? 37.862 27.752 6.166 1.00 64.56 741 LEU A CA 1
ATOM 5999 C C . LEU A 1 741 ? 37.479 26.333 5.728 1.00 64.56 741 LEU A C 1
ATOM 6001 O O . LEU A 1 741 ? 37.656 25.390 6.495 1.00 64.56 741 LEU A O 1
ATOM 6005 N N . LYS A 1 742 ? 37.046 26.152 4.477 1.00 64.81 742 LYS A N 1
ATOM 6006 C CA . LYS A 1 742 ? 36.727 24.844 3.890 1.00 64.81 742 LYS A CA 1
ATOM 6007 C C . LYS A 1 742 ? 37.931 23.906 3.921 1.00 64.81 742 LYS A C 1
ATOM 6009 O O . LYS A 1 742 ? 37.818 22.765 4.365 1.00 64.81 742 LYS A O 1
ATOM 6014 N N . THR A 1 743 ? 39.101 24.394 3.507 1.00 68.50 743 THR A N 1
ATOM 6015 C CA . THR A 1 743 ? 40.350 23.619 3.560 1.00 68.50 743 THR A CA 1
ATOM 6016 C C . THR A 1 743 ? 40.697 23.232 4.998 1.00 68.50 743 THR A C 1
ATOM 6018 O O . THR A 1 743 ? 41.113 22.101 5.256 1.00 68.50 743 THR A O 1
ATOM 6021 N N . LEU A 1 744 ? 40.483 24.141 5.949 1.00 61.94 744 LEU A N 1
ATOM 6022 C CA . LEU A 1 744 ? 40.770 23.922 7.364 1.00 61.94 744 LEU A CA 1
ATOM 6023 C C . LEU A 1 744 ? 39.832 22.869 7.980 1.00 61.94 744 LEU A C 1
ATOM 6025 O O . LEU A 1 744 ? 40.308 21.971 8.671 1.00 61.94 744 LEU A O 1
ATOM 6029 N N . ILE A 1 745 ? 38.537 22.898 7.643 1.00 58.94 745 ILE A N 1
ATOM 6030 C CA . ILE A 1 745 ? 37.535 21.895 8.049 1.00 58.94 745 ILE A CA 1
ATOM 6031 C C . ILE A 1 745 ? 37.880 20.511 7.487 1.00 58.94 745 ILE A C 1
ATOM 6033 O O . ILE A 1 745 ? 37.899 19.524 8.222 1.00 58.94 745 ILE A O 1
ATOM 6037 N N . VAL A 1 746 ? 38.216 20.420 6.197 1.00 58.59 746 VAL A N 1
ATOM 6038 C CA . VAL A 1 746 ? 38.593 19.147 5.553 1.00 58.59 746 VAL A CA 1
ATOM 6039 C C . VAL A 1 746 ? 39.897 18.588 6.132 1.00 58.59 746 VAL A C 1
ATOM 6041 O O . VAL A 1 746 ? 40.060 17.375 6.252 1.00 58.59 746 VAL A O 1
ATOM 6044 N N . THR A 1 747 ? 40.832 19.456 6.513 1.00 60.28 747 THR A N 1
ATOM 6045 C CA . THR A 1 747 ? 42.108 19.035 7.108 1.00 60.28 747 THR A CA 1
ATOM 6046 C C . THR A 1 747 ? 41.928 18.604 8.570 1.00 60.28 747 THR A C 1
ATOM 6048 O O . THR A 1 747 ? 42.514 17.606 8.992 1.00 60.28 747 THR A O 1
ATOM 6051 N N . ARG A 1 748 ? 41.073 19.294 9.339 1.00 60.22 748 ARG A N 1
ATOM 6052 C CA . ARG A 1 748 ? 40.820 18.991 10.759 1.00 60.22 748 ARG A CA 1
ATOM 6053 C C . ARG A 1 748 ? 39.855 17.832 10.997 1.00 60.22 748 ARG A C 1
ATOM 6055 O O . ARG A 1 748 ? 40.103 17.040 11.898 1.00 60.22 748 ARG A O 1
ATOM 6062 N N . SER A 1 749 ? 38.838 17.647 10.157 1.00 53.81 749 SER A N 1
ATOM 6063 C CA . SER A 1 749 ? 37.964 16.455 10.197 1.00 53.81 749 SER A CA 1
ATOM 6064 C C . SER A 1 749 ? 38.733 15.146 9.987 1.00 53.81 749 SER A C 1
ATOM 6066 O O . SER A 1 749 ? 38.323 14.099 10.473 1.00 53.81 749 SER A O 1
ATOM 6068 N N . LYS A 1 750 ? 39.890 15.203 9.317 1.00 51.84 750 LYS A N 1
ATOM 6069 C CA . LYS A 1 750 ? 40.803 14.062 9.159 1.00 51.84 750 LYS A CA 1
ATOM 6070 C C . LYS A 1 750 ? 41.735 13.837 10.356 1.00 51.84 750 LYS A C 1
ATOM 6072 O O . LYS A 1 750 ? 42.426 12.824 10.376 1.00 51.84 750 LYS A O 1
ATOM 6077 N N . THR A 1 751 ? 41.816 14.771 11.307 1.00 46.91 751 THR A N 1
ATOM 6078 C CA . THR A 1 751 ? 42.875 14.792 12.337 1.00 46.91 751 THR A CA 1
ATOM 6079 C C . THR A 1 751 ? 42.398 15.027 13.779 1.00 46.91 751 THR A C 1
ATOM 6081 O O . THR A 1 751 ? 43.189 14.813 14.695 1.00 46.91 751 THR A O 1
ATOM 6084 N N . SER A 1 752 ? 41.137 15.410 14.029 1.00 49.56 752 SER A N 1
ATOM 6085 C CA . SER A 1 752 ? 40.624 15.778 15.365 1.00 49.56 752 SER A CA 1
ATOM 6086 C C . SER A 1 752 ? 39.318 15.050 15.724 1.00 49.56 752 SER A C 1
ATOM 6088 O O . SER A 1 752 ? 38.346 15.115 14.979 1.00 49.56 752 SER A O 1
ATOM 6090 N N . ASN A 1 753 ? 39.277 14.416 16.906 1.00 50.03 753 ASN A N 1
ATOM 6091 C CA . ASN A 1 753 ? 38.086 13.779 17.506 1.00 50.03 753 ASN A CA 1
ATOM 6092 C C . ASN A 1 753 ? 37.324 14.705 18.491 1.00 50.03 753 ASN A C 1
ATOM 6094 O O . ASN A 1 753 ? 36.575 14.221 19.339 1.00 50.03 753 ASN A O 1
ATOM 6098 N N . LYS A 1 754 ? 37.536 16.031 18.472 1.00 52.66 754 LYS A N 1
ATOM 6099 C CA . LYS A 1 754 ? 36.964 16.938 19.491 1.00 52.66 754 LYS A CA 1
ATOM 6100 C C . LYS A 1 754 ? 35.704 17.673 19.010 1.00 52.66 754 LYS A C 1
ATOM 6102 O O . LYS A 1 754 ? 35.767 18.548 18.155 1.00 52.66 754 LYS A O 1
ATOM 6107 N N . VAL A 1 755 ? 34.578 17.384 19.671 1.00 47.75 755 VAL A N 1
ATOM 6108 C CA . VAL A 1 755 ? 33.230 17.954 19.437 1.00 47.75 755 VAL A CA 1
ATOM 6109 C C . VAL A 1 755 ? 33.178 19.490 19.565 1.00 47.75 755 VAL A C 1
ATOM 6111 O O . VAL A 1 755 ? 32.462 20.146 18.814 1.00 47.75 755 VAL A O 1
ATOM 6114 N N . ASN A 1 756 ? 33.985 20.094 20.446 1.00 48.53 756 ASN A N 1
ATOM 6115 C CA . ASN A 1 756 ? 33.943 21.544 20.703 1.00 48.53 756 ASN A CA 1
ATOM 6116 C C . ASN A 1 756 ? 34.452 22.418 19.537 1.00 48.53 75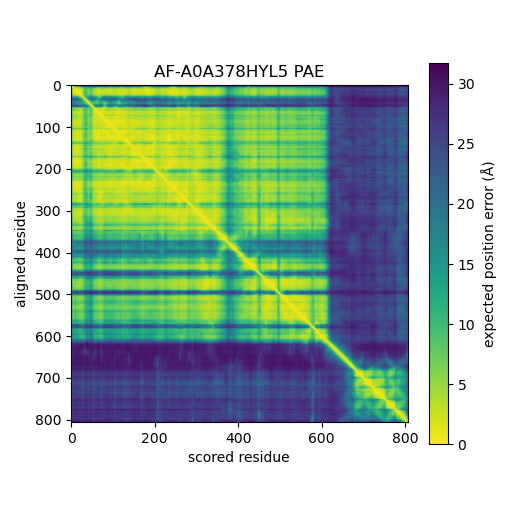6 ASN A C 1
ATOM 6118 O O . ASN A 1 756 ? 34.106 23.593 19.472 1.00 48.53 756 ASN A O 1
ATOM 6122 N N . GLU A 1 757 ? 35.253 21.882 18.611 1.00 53.72 757 GLU A N 1
ATOM 6123 C CA . GLU A 1 757 ? 35.744 22.647 17.448 1.00 53.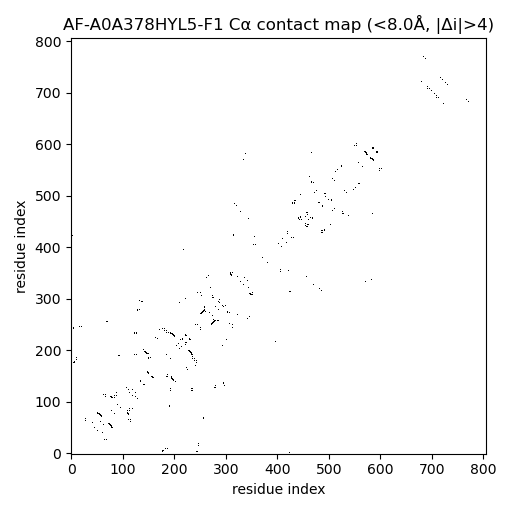72 757 GLU A CA 1
ATOM 6124 C C . GLU A 1 757 ? 34.683 22.753 16.330 1.00 53.72 757 GLU A C 1
ATOM 6126 O O . GLU A 1 757 ? 34.701 23.695 15.531 1.00 53.72 757 GLU A O 1
ATOM 6131 N N . PHE A 1 758 ? 33.717 21.826 16.304 1.00 53.69 758 PHE A N 1
ATOM 6132 C CA . PHE A 1 758 ? 32.644 21.775 15.306 1.00 53.69 758 PHE A CA 1
ATOM 6133 C C . PHE A 1 758 ? 31.517 22.780 15.582 1.00 53.69 758 PHE A C 1
ATOM 6135 O O . PHE A 1 758 ? 31.091 23.468 14.655 1.00 53.69 758 PHE A O 1
ATOM 6142 N N . GLU A 1 759 ? 31.075 22.933 16.835 1.00 51.78 759 GLU A N 1
ATOM 6143 C CA . GLU A 1 759 ? 30.026 23.911 17.189 1.00 51.78 759 GLU A CA 1
ATOM 6144 C C . GLU A 1 759 ? 30.473 25.358 16.912 1.00 51.78 759 GLU A C 1
ATOM 6146 O O . GLU A 1 759 ? 29.709 26.165 16.396 1.00 51.78 759 GLU A O 1
ATOM 6151 N N . VAL A 1 760 ? 31.755 25.675 17.109 1.00 51.66 760 VAL A N 1
ATOM 6152 C CA . VAL A 1 760 ? 32.287 27.016 16.805 1.00 51.66 760 VAL A CA 1
ATOM 6153 C C . VAL A 1 760 ? 32.368 27.274 15.293 1.00 51.66 760 VAL A C 1
ATOM 6155 O O . VAL A 1 760 ? 32.132 28.389 14.832 1.00 51.66 760 VAL A O 1
ATOM 6158 N N . THR A 1 761 ? 32.660 26.240 14.499 1.00 58.84 761 THR A N 1
ATOM 6159 C CA . THR A 1 761 ? 32.630 26.318 13.027 1.00 58.84 761 THR A CA 1
ATOM 6160 C C . THR A 1 761 ? 31.204 26.573 12.524 1.00 58.84 761 THR A C 1
ATOM 6162 O O . THR A 1 761 ? 30.999 27.364 11.603 1.00 58.84 761 THR A O 1
ATOM 6165 N N . LYS A 1 762 ? 30.212 25.947 13.163 1.00 56.19 762 LYS A N 1
ATOM 6166 C CA . LYS A 1 762 ? 28.783 26.138 12.896 1.00 56.19 762 LYS A CA 1
ATOM 6167 C C . LYS A 1 762 ? 28.315 27.553 13.249 1.00 56.19 762 LYS A C 1
ATOM 6169 O O . LYS A 1 762 ? 27.609 28.147 12.441 1.00 56.19 762 LYS A O 1
ATOM 6174 N N . ASP A 1 763 ? 28.770 28.123 14.364 1.00 53.22 763 ASP A N 1
ATOM 6175 C CA . ASP A 1 763 ? 28.456 29.509 14.746 1.00 53.22 763 ASP A CA 1
ATOM 6176 C C . ASP A 1 763 ? 29.040 30.532 13.759 1.00 53.22 763 ASP A C 1
ATOM 6178 O O . ASP A 1 763 ? 28.346 31.462 13.343 1.00 53.22 763 ASP A O 1
ATOM 6182 N N . ILE A 1 764 ? 30.290 30.331 13.317 1.00 56.69 764 ILE A N 1
ATOM 6183 C CA . ILE A 1 764 ? 30.923 31.175 12.291 1.00 56.69 764 ILE A CA 1
ATOM 6184 C C . ILE A 1 764 ? 30.122 31.094 10.989 1.00 56.69 764 ILE A C 1
ATOM 6186 O O . ILE A 1 764 ? 29.757 32.126 10.434 1.00 56.69 764 ILE A O 1
ATOM 6190 N N . LEU A 1 765 ? 29.789 29.888 10.523 1.00 60.22 765 LEU A N 1
ATOM 6191 C CA . LEU A 1 765 ? 29.005 29.702 9.300 1.00 60.22 765 LEU A CA 1
ATOM 6192 C C . LEU A 1 765 ? 27.595 30.293 9.415 1.00 60.22 765 LEU A C 1
ATOM 6194 O O . LEU A 1 765 ? 27.144 30.953 8.484 1.00 60.22 765 LEU A O 1
ATOM 6198 N N . SER A 1 766 ? 26.918 30.115 10.551 1.00 55.81 766 SER A N 1
ATOM 6199 C CA . SER A 1 766 ? 25.582 30.668 10.798 1.00 55.81 766 SER A CA 1
ATOM 6200 C C . SER A 1 766 ? 25.576 32.196 10.754 1.00 55.81 766 SER A C 1
ATOM 6202 O O . SER A 1 766 ? 24.664 32.788 10.180 1.00 55.81 766 SER A O 1
ATOM 6204 N N . LEU A 1 767 ? 26.600 32.841 11.315 1.00 54.06 767 LEU A N 1
ATOM 6205 C CA . LEU A 1 767 ? 26.751 34.293 11.261 1.00 54.06 767 LEU A CA 1
ATOM 6206 C C . LEU A 1 767 ? 27.160 34.780 9.860 1.00 54.06 767 LEU A C 1
ATOM 6208 O O . LEU A 1 767 ? 26.707 35.822 9.400 1.00 54.06 767 LEU A O 1
ATOM 6212 N N . PHE A 1 768 ? 27.978 34.009 9.139 1.00 59.62 768 PHE A N 1
ATOM 6213 C CA . PHE A 1 768 ? 28.290 34.281 7.732 1.00 59.62 768 PHE A CA 1
ATOM 6214 C C . PHE A 1 768 ? 27.036 34.212 6.845 1.00 59.62 768 PHE A C 1
ATOM 6216 O O . PHE A 1 768 ? 26.888 35.021 5.929 1.00 59.62 768 PHE A O 1
ATOM 6223 N N . PHE A 1 769 ? 26.113 33.286 7.123 1.00 59.25 769 PHE A N 1
ATOM 6224 C CA . PHE A 1 769 ? 24.840 33.195 6.409 1.00 59.25 769 PHE A CA 1
ATOM 6225 C C . PHE A 1 769 ? 23.885 34.342 6.743 1.00 59.25 769 PHE A C 1
ATOM 6227 O O . PHE A 1 769 ? 23.210 34.815 5.834 1.00 59.25 769 PHE A O 1
ATOM 6234 N N . SER A 1 770 ? 23.863 34.840 7.983 1.00 54.47 770 SER A N 1
ATOM 6235 C CA . SER A 1 770 ? 23.011 35.985 8.333 1.00 54.47 770 SER A CA 1
ATOM 6236 C C . SER A 1 770 ? 23.475 37.293 7.681 1.00 54.47 770 SER A C 1
ATOM 6238 O O . SER A 1 770 ? 22.650 38.142 7.356 1.00 54.47 770 SER A O 1
ATOM 6240 N N . VAL A 1 771 ? 24.777 37.455 7.412 1.00 54.06 771 VAL A N 1
ATOM 6241 C CA . VAL A 1 771 ? 25.296 38.585 6.616 1.00 54.06 771 VAL A CA 1
ATOM 6242 C C . VAL A 1 771 ? 24.846 38.483 5.153 1.00 54.06 771 VAL A C 1
ATOM 6244 O O . VAL A 1 771 ? 24.437 39.487 4.578 1.00 54.06 771 VAL A O 1
ATOM 6247 N N . LEU A 1 772 ? 24.858 37.277 4.570 1.00 54.94 772 LEU A N 1
ATOM 6248 C CA . LEU A 1 772 ? 24.373 37.027 3.204 1.00 54.94 772 LEU A CA 1
ATOM 6249 C C . LEU A 1 772 ? 22.855 37.192 3.061 1.00 54.94 772 LEU A C 1
ATOM 6251 O O . LEU A 1 772 ? 22.379 37.597 2.008 1.00 54.94 772 LEU A O 1
ATOM 6255 N N . GLU A 1 773 ? 22.087 36.886 4.107 1.00 52.16 773 GLU A N 1
ATOM 6256 C CA . GLU A 1 773 ? 20.631 37.088 4.119 1.00 52.16 773 GLU A CA 1
ATOM 6257 C C . GLU A 1 773 ? 20.228 38.567 4.073 1.00 52.16 773 GLU A C 1
ATOM 6259 O O . GLU A 1 773 ? 19.087 38.863 3.745 1.00 52.16 773 GLU A O 1
ATOM 6264 N N . ASN A 1 774 ? 21.159 39.489 4.340 1.00 49.44 774 ASN A N 1
ATOM 6265 C CA . ASN A 1 774 ? 20.918 40.931 4.291 1.00 49.44 774 ASN A CA 1
ATOM 6266 C C . ASN A 1 774 ? 21.475 41.612 3.020 1.00 49.44 774 ASN A C 1
ATOM 6268 O O . ASN A 1 774 ? 21.385 42.834 2.897 1.00 49.44 774 ASN A O 1
ATOM 6272 N N . THR A 1 775 ? 22.051 40.865 2.067 1.00 52.06 775 THR A N 1
ATOM 6273 C CA . THR A 1 775 ? 22.578 41.400 0.797 1.00 52.06 775 THR A CA 1
ATOM 6274 C C . THR A 1 775 ? 21.781 40.880 -0.408 1.00 52.06 775 THR A C 1
ATOM 6276 O O . THR A 1 775 ? 22.197 39.983 -1.133 1.00 52.06 775 THR A O 1
ATOM 6279 N N . ASP A 1 776 ? 20.627 41.498 -0.668 1.00 50.75 776 ASP A N 1
ATOM 6280 C CA . ASP A 1 776 ? 19.603 41.065 -1.645 1.00 50.75 776 ASP A CA 1
ATOM 6281 C C . ASP A 1 776 ? 19.965 41.193 -3.148 1.00 50.75 776 ASP A C 1
ATOM 6283 O O . ASP A 1 776 ? 19.089 41.182 -4.012 1.00 50.75 776 ASP A O 1
ATOM 6287 N N . ARG A 1 777 ? 21.246 41.332 -3.521 1.00 45.22 777 ARG A N 1
ATOM 6288 C CA . ARG A 1 777 ? 21.623 41.783 -4.879 1.00 45.22 777 ARG A CA 1
ATOM 6289 C C . ARG A 1 777 ? 22.348 40.802 -5.803 1.00 45.22 777 ARG A C 1
ATOM 6291 O O . ARG A 1 777 ? 22.643 41.213 -6.920 1.00 45.22 777 ARG A O 1
ATOM 6298 N N . ASN A 1 778 ? 22.590 39.531 -5.452 1.00 50.12 778 ASN A N 1
ATOM 6299 C CA . ASN A 1 778 ? 23.303 38.638 -6.388 1.00 50.12 778 ASN A CA 1
ATOM 6300 C C . ASN A 1 778 ? 22.775 37.189 -6.480 1.00 50.12 778 ASN A C 1
ATOM 6302 O O . ASN A 1 778 ? 22.884 36.387 -5.552 1.00 50.12 778 ASN A O 1
ATOM 6306 N N . HIS A 1 779 ? 22.251 36.828 -7.661 1.00 45.91 779 HIS A N 1
ATOM 6307 C CA . HIS A 1 779 ? 21.701 35.502 -7.996 1.00 45.91 779 HIS A CA 1
ATOM 6308 C C . HIS A 1 779 ? 22.747 34.369 -7.944 1.00 45.91 779 HIS A C 1
ATOM 6310 O O . HIS A 1 779 ? 22.395 33.209 -7.718 1.00 45.91 779 HIS A O 1
ATOM 6316 N N . GLU A 1 780 ? 24.028 34.687 -8.144 1.00 47.25 780 GLU A N 1
ATOM 6317 C CA . GLU A 1 780 ? 25.123 33.710 -8.150 1.00 47.25 780 GLU A CA 1
ATOM 6318 C C . GLU A 1 780 ? 25.495 33.252 -6.725 1.00 47.25 780 GLU A C 1
ATOM 6320 O O . GLU A 1 780 ? 25.687 32.057 -6.486 1.00 47.25 780 GLU A O 1
ATOM 6325 N N . LEU A 1 781 ? 25.429 34.164 -5.744 1.00 48.91 781 LEU A N 1
ATOM 6326 C CA . LEU A 1 781 ? 25.619 33.871 -4.315 1.00 48.91 781 LEU A CA 1
ATOM 6327 C C . LEU A 1 781 ? 24.485 33.004 -3.739 1.00 48.91 781 LEU A C 1
ATOM 6329 O O . LEU A 1 781 ? 24.735 32.115 -2.926 1.00 48.91 781 LEU A O 1
ATOM 6333 N N . MET A 1 782 ? 23.245 33.176 -4.213 1.00 47.34 782 MET A N 1
ATOM 6334 C CA . MET A 1 782 ? 22.114 32.295 -3.868 1.00 47.34 782 MET A CA 1
ATOM 6335 C C . MET A 1 782 ? 22.299 30.860 -4.398 1.00 47.34 782 MET A C 1
ATOM 6337 O O . MET A 1 782 ? 21.840 29.897 -3.777 1.00 47.34 782 MET A O 1
ATOM 6341 N N . ARG A 1 783 ? 22.997 30.693 -5.529 1.00 46.19 783 ARG A N 1
ATOM 6342 C CA . ARG A 1 783 ? 23.318 29.380 -6.112 1.00 46.19 783 ARG A CA 1
ATOM 6343 C C . ARG A 1 783 ? 24.418 28.671 -5.323 1.00 46.19 783 ARG A C 1
ATOM 6345 O O . ARG A 1 783 ? 24.284 27.488 -5.011 1.00 46.19 783 ARG A O 1
ATOM 6352 N N . GLU A 1 784 ? 25.465 29.399 -4.936 1.00 49.72 784 GLU A N 1
ATOM 6353 C CA . GLU A 1 784 ? 26.499 28.878 -4.034 1.00 49.72 784 GLU A CA 1
ATOM 6354 C C . GLU A 1 784 ? 25.925 28.563 -2.639 1.00 49.72 784 GLU A C 1
ATOM 6356 O O . GLU A 1 784 ? 26.240 27.513 -2.085 1.00 49.72 784 GLU A O 1
ATOM 6361 N N . ARG A 1 785 ? 24.977 29.361 -2.118 1.00 52.41 785 ARG A N 1
ATOM 6362 C CA . ARG A 1 785 ? 24.244 29.104 -0.856 1.00 52.41 785 ARG A CA 1
ATOM 6363 C C . ARG A 1 785 ? 23.595 27.716 -0.809 1.00 52.41 785 ARG A C 1
ATOM 6365 O O . ARG A 1 785 ? 23.694 27.036 0.214 1.00 52.41 785 ARG A O 1
ATOM 6372 N N . SER A 1 786 ? 22.941 27.293 -1.893 1.00 44.81 786 SER A N 1
ATOM 6373 C CA . SER A 1 786 ? 22.296 25.974 -1.987 1.00 44.81 786 SER A CA 1
ATOM 6374 C C . SER A 1 786 ? 23.327 24.840 -1.970 1.00 44.81 786 SER A C 1
ATOM 6376 O O . SER A 1 786 ? 23.215 23.911 -1.171 1.00 44.81 786 SER A O 1
ATOM 6378 N N . ASN A 1 787 ? 24.404 24.974 -2.750 1.00 46.25 787 ASN A N 1
ATOM 6379 C CA . ASN A 1 787 ? 25.494 23.995 -2.785 1.00 46.25 787 ASN A CA 1
ATOM 6380 C C . ASN A 1 787 ? 26.207 23.862 -1.427 1.00 46.25 787 ASN A C 1
ATOM 6382 O O . ASN A 1 787 ? 26.601 22.763 -1.035 1.00 46.25 787 ASN A O 1
ATOM 6386 N N . ILE A 1 788 ? 26.354 24.968 -0.692 1.00 44.41 788 ILE A N 1
ATOM 6387 C CA . ILE A 1 788 ? 27.045 24.997 0.599 1.00 44.41 788 ILE A CA 1
ATOM 6388 C C . ILE A 1 788 ? 26.180 24.393 1.708 1.00 44.41 788 ILE A C 1
ATOM 6390 O O . ILE A 1 788 ? 26.705 23.567 2.447 1.00 44.41 788 ILE A O 1
ATOM 6394 N N . LYS A 1 789 ? 24.877 24.721 1.802 1.00 46.50 789 LYS A N 1
ATOM 6395 C CA . LYS A 1 789 ? 23.959 24.085 2.775 1.00 46.50 789 LYS A CA 1
ATOM 6396 C C . LYS A 1 789 ? 23.942 22.562 2.625 1.00 46.50 789 LYS A C 1
ATOM 6398 O O . LYS A 1 789 ? 23.930 21.852 3.628 1.00 46.50 789 LYS A O 1
ATOM 6403 N N . THR A 1 790 ? 23.994 22.068 1.390 1.00 41.88 790 THR A N 1
ATOM 6404 C CA . THR A 1 790 ? 24.059 20.631 1.106 1.00 41.88 790 THR A CA 1
ATOM 6405 C C . THR A 1 790 ? 25.401 20.032 1.551 1.00 41.88 790 THR A C 1
ATOM 6407 O O . THR A 1 790 ? 25.414 18.995 2.203 1.00 41.88 790 THR A O 1
ATOM 6410 N N . LEU A 1 791 ? 26.537 20.692 1.299 1.00 39.50 791 LEU A N 1
ATOM 6411 C CA . LEU A 1 791 ? 27.864 20.208 1.721 1.00 39.50 791 LEU A CA 1
ATOM 6412 C C . LEU A 1 791 ? 28.045 20.154 3.251 1.00 39.50 791 LEU A C 1
ATOM 6414 O O . LEU A 1 791 ? 28.535 19.150 3.766 1.00 39.50 791 LEU A O 1
ATOM 6418 N N . THR A 1 792 ? 27.632 21.187 3.997 1.00 44.69 792 THR A N 1
ATOM 6419 C CA . THR A 1 792 ? 27.771 21.202 5.467 1.00 44.69 792 THR A CA 1
ATOM 6420 C C . THR A 1 792 ? 26.864 20.198 6.162 1.00 44.69 792 THR A C 1
ATOM 6422 O O . THR A 1 792 ? 27.287 19.601 7.147 1.00 44.69 792 THR A O 1
ATOM 6425 N N . TYR A 1 793 ? 25.653 19.968 5.653 1.00 38.38 793 TYR A N 1
ATOM 6426 C CA . TYR A 1 793 ? 24.746 18.968 6.221 1.00 38.38 793 TYR A CA 1
ATOM 6427 C C . TYR A 1 793 ? 25.316 17.543 6.078 1.00 38.38 793 TYR A C 1
ATOM 6429 O O . TYR A 1 793 ? 25.336 16.777 7.039 1.00 38.38 793 TYR A O 1
ATOM 6437 N N . TYR A 1 794 ? 25.888 17.225 4.910 1.00 38.06 794 TYR A N 1
ATOM 6438 C CA . TYR A 1 794 ? 26.462 15.906 4.613 1.00 38.06 794 TYR A CA 1
ATOM 6439 C C . TYR A 1 794 ? 27.764 15.591 5.368 1.00 38.06 794 TYR A C 1
ATOM 6441 O O . TYR A 1 794 ? 28.022 14.428 5.693 1.00 38.06 794 TYR A O 1
ATOM 6449 N N . ASP A 1 795 ? 28.602 16.592 5.648 1.00 41.59 795 ASP A N 1
ATOM 6450 C CA . ASP A 1 795 ? 29.856 16.373 6.380 1.00 41.59 795 ASP A CA 1
ATOM 6451 C C . ASP A 1 795 ? 29.654 16.334 7.909 1.00 41.59 795 ASP A C 1
ATOM 6453 O O . ASP A 1 795 ? 30.416 15.657 8.600 1.00 41.59 795 ASP A O 1
ATOM 6457 N N . ILE A 1 796 ? 28.594 16.963 8.438 1.00 39.53 796 ILE A N 1
ATOM 6458 C CA . ILE A 1 796 ? 28.203 16.872 9.859 1.00 39.53 796 ILE A CA 1
ATOM 6459 C C . ILE A 1 796 ? 27.649 15.473 10.192 1.00 39.53 796 ILE A C 1
ATOM 6461 O O . ILE A 1 796 ? 28.046 14.887 11.202 1.00 39.53 796 ILE A O 1
ATOM 6465 N N . GLU A 1 797 ? 26.823 14.878 9.322 1.00 38.81 797 GLU A N 1
ATOM 6466 C CA . GLU A 1 797 ? 26.314 13.505 9.510 1.00 38.81 797 GLU A CA 1
ATOM 6467 C C . GLU A 1 797 ? 27.423 12.438 9.485 1.00 38.81 797 GLU A C 1
ATOM 6469 O O . GLU A 1 797 ? 27.337 11.432 10.190 1.00 38.81 797 GLU A O 1
ATOM 6474 N N . LYS A 1 798 ? 28.501 12.647 8.713 1.00 40.00 798 LYS A N 1
ATOM 6475 C CA . LYS A 1 798 ? 29.636 11.705 8.648 1.00 40.00 798 LYS A CA 1
ATOM 6476 C C . LYS A 1 798 ? 30.420 11.590 9.954 1.00 40.00 798 LYS A C 1
ATOM 6478 O O . LYS A 1 798 ? 31.014 10.542 10.192 1.00 40.00 798 LYS A O 1
ATOM 6483 N N . VAL A 1 799 ? 30.461 12.648 10.764 1.00 39.56 799 VAL A N 1
ATOM 6484 C CA . VAL A 1 799 ? 31.272 12.707 11.995 1.00 39.56 799 VAL A CA 1
ATOM 6485 C C . VAL A 1 799 ? 30.487 12.214 13.218 1.00 39.56 799 VAL A C 1
ATOM 6487 O O . VAL A 1 799 ? 31.089 11.766 14.190 1.00 39.56 799 VAL A O 1
ATOM 6490 N N . GLN A 1 800 ? 29.150 12.226 13.168 1.00 36.09 800 GLN A N 1
ATOM 6491 C CA . GLN A 1 800 ? 28.293 11.772 14.273 1.00 36.09 800 GLN A CA 1
ATOM 6492 C C . GLN A 1 800 ? 27.958 10.268 14.252 1.00 36.09 800 GLN A C 1
ATOM 6494 O O . GLN A 1 800 ? 27.330 9.781 15.190 1.00 36.09 800 GLN A O 1
ATOM 6499 N N . GLN A 1 801 ? 28.392 9.504 13.241 1.00 30.33 801 GLN A N 1
ATOM 6500 C CA . GLN A 1 801 ? 28.234 8.044 13.243 1.00 30.33 801 GLN A CA 1
ATOM 6501 C C . GLN A 1 801 ? 29.425 7.357 13.936 1.00 30.33 801 GLN A C 1
ATOM 6503 O O . GLN A 1 801 ? 30.542 7.418 13.416 1.00 30.33 801 GLN A O 1
ATOM 6508 N N . PRO A 1 802 ? 29.232 6.658 15.071 1.00 28.31 802 PRO A N 1
ATOM 6509 C CA . PRO A 1 802 ? 30.294 5.858 15.661 1.00 28.31 802 PRO A CA 1
ATOM 6510 C C . PRO A 1 802 ? 30.584 4.650 14.761 1.00 28.31 802 PRO A C 1
ATOM 6512 O O . PRO A 1 802 ? 29.718 3.811 14.510 1.00 28.31 802 PRO A O 1
ATOM 6515 N N . SER A 1 803 ? 31.819 4.543 14.271 1.00 29.56 803 SER A N 1
ATOM 6516 C CA . SER A 1 803 ? 32.299 3.344 13.588 1.00 29.56 803 SER A CA 1
ATOM 6517 C C . SER A 1 803 ? 32.495 2.220 14.608 1.00 29.56 803 SER A C 1
ATOM 6519 O O . SER A 1 803 ? 33.529 2.157 15.271 1.00 29.56 803 SER A O 1
ATOM 6521 N N . PHE A 1 804 ? 31.518 1.324 14.735 1.00 26.03 804 PHE A N 1
ATOM 6522 C CA . PHE A 1 804 ? 31.716 0.034 15.394 1.00 26.03 804 PHE A CA 1
ATOM 6523 C C . PHE A 1 804 ? 32.133 -1.000 14.344 1.00 26.03 804 PHE A C 1
ATOM 6525 O O . PHE A 1 804 ? 31.323 -1.463 13.544 1.00 26.03 804 PHE A O 1
ATOM 6532 N N . THR A 1 805 ? 33.423 -1.329 14.322 1.00 29.06 805 THR A N 1
ATOM 6533 C CA . THR A 1 805 ? 33.946 -2.537 13.677 1.00 29.06 805 THR A CA 1
ATOM 6534 C C . THR A 1 805 ? 33.728 -3.720 14.616 1.00 29.06 805 THR A C 1
ATOM 6536 O O . THR A 1 805 ? 34.220 -3.685 15.745 1.00 29.06 805 THR A O 1
ATOM 6539 N N . SER A 1 806 ? 32.991 -4.734 14.157 1.00 28.56 806 SER A N 1
ATOM 6540 C CA . SER A 1 806 ? 33.003 -6.089 14.726 1.00 28.56 806 SER A CA 1
ATOM 6541 C C . SER A 1 806 ? 34.222 -6.859 14.247 1.00 28.56 806 SER A C 1
ATOM 6543 O O . SER A 1 806 ? 34.426 -6.832 13.007 1.00 28.56 806 SER A O 1
#

pLDDT: mean 72.03, std 21.38, range [23.78, 98.69]

Mean predicted aligned error: 15.55 Å

Solvent-accessible surface area (backbone atoms only — not comparable to full-atom values): 47220 Å² total; per-residue (Å²): 127,85,56,84,46,48,64,42,85,44,61,66,55,22,41,53,52,51,49,53,47,54,54,59,55,58,67,60,32,79,76,65,90,60,63,90,56,76,80,68,80,77,68,79,74,89,60,66,92,74,72,32,77,57,66,39,80,53,63,76,90,74,46,31,65,68,43,47,50,28,33,61,90,51,85,52,55,26,42,63,36,64,69,60,38,50,52,47,51,51,27,37,68,68,47,40,83,81,40,74,61,71,75,40,89,63,40,59,24,32,45,49,36,35,42,46,66,66,76,40,53,71,39,56,49,46,33,52,39,55,52,46,38,40,62,66,37,76,89,46,57,30,44,78,72,49,78,43,55,36,49,43,95,91,58,48,72,23,73,63,24,62,73,50,47,49,63,63,46,26,90,62,44,70,45,72,59,29,46,47,16,25,50,35,34,40,71,64,46,59,58,53,28,33,30,34,34,33,23,48,49,40,76,57,54,71,87,38,82,89,38,65,58,26,56,34,42,68,67,68,61,46,39,68,44,99,82,64,25,39,52,45,63,23,43,44,37,46,52,29,48,41,32,21,56,47,18,73,88,36,37,27,43,69,41,64,27,44,31,83,74,54,72,66,52,39,50,52,22,50,79,60,48,22,30,52,25,48,39,60,49,97,90,44,63,78,55,61,54,98,77,38,85,82,49,43,59,51,52,43,36,47,50,35,45,39,44,14,55,48,42,24,63,46,39,60,48,58,55,52,48,38,53,48,45,50,50,50,48,26,70,57,51,74,43,93,78,43,48,53,56,44,48,55,62,60,41,85,58,56,64,53,60,53,51,60,51,44,67,75,44,42,69,56,52,52,53,50,49,65,58,47,80,76,55,92,56,76,67,64,57,54,52,53,52,61,77,40,33,70,62,51,55,74,37,33,84,76,32,71,89,42,40,63,59,50,48,55,45,61,72,70,44,56,70,66,54,57,51,51,70,67,46,56,60,89,75,48,48,41,64,48,44,25,54,51,51,50,48,63,50,47,52,29,69,88,58,75,84,60,89,62,96,60,48,58,68,23,35,51,90,74,33,72,32,60,67,30,37,43,44,52,48,45,46,66,78,43,33,69,64,37,41,76,47,33,28,41,61,73,62,52,60,56,98,45,92,84,66,85,72,52,70,65,32,53,52,52,55,53,46,61,76,49,36,89,79,36,73,89,51,58,64,57,58,36,36,49,52,48,34,55,44,50,53,49,39,69,73,42,71,89,45,48,70,61,48,50,54,54,44,51,58,49,46,57,52,46,64,78,36,48,77,63,54,68,68,48,41,64,42,67,51,70,80,84,45,90,88,61,61,31,49,79,35,48,24,49,96,85,39,66,51,81,78,48,52,71,66,57,47,52,50,56,57,56,51,51,58,60,55,58,68,70,66,64,76,83,90,77,86,83,79,93,75,90,81,87,85,91,81,91,78,90,80,90,84,83,90,86,82,89,84,88,82,89,85,81,91,81,85,90,83,90,81,89,82,90,77,92,76,88,80,91,84,85,91,87,78,88,83,94,74,86,84,64,99,73,70,76,61,64,58,58,57,50,51,44,51,50,49,54,52,48,45,63,73,74,30,81,86,39,68,70,61,40,51,52,52,52,50,52,45,60,50,59,75,68,58,63,65,91,75,58,83,36,49,70,62,46,50,54,53,47,52,54,51,48,55,49,51,52,52,49,50,61,55,40,68,76,73,57,94,61,72,76,64,54,59,55,52,49,52,53,51,54,54,56,50,56,56,56,73,71,54,94,82,52,77,67,58,59,54,51,49,56,57,47,58,56,53,57,56,58,57,53,58,64,71,73,58,83,86,79,82,130